Protein AF-0000000070744112 (afdb_homodimer)

Organism: Phytophthora sojae (strain P6497) (NCBI:txid1094619)

pLDDT: mean 84.51, std 15.84, range [22.97, 98.06]

Foldseek 3Di:
DPPPCPVPPPPPPPPPCDPVNVVVLVVLVLLVVLLVVLLVLLVLLLVVLVCQQVQPWDDKDFFDKWFQDQVCLQCDFWFSLPGNCCCPVVVSDQAADQFAWEDADNPDIDRQFNPVAPQFDCFCPPSVNVVVVLVCCLVQVCLPVVQSVFKDFRHKYHRSSGVCRHNQALFWDKIWTWIAGNVDRSQIKTKIKIWGWWWKDFPVVRDIAIKIKIKIWIDRTQNAFWIDIWIWMFPRPPQDQDTNIFTWDFPDADPQGWTWIWTDDSDCVVPPITIMTIFQKEWAAAPDCQAFTWIKGKDWDQDTTGPSCNRTITIIMIIIGGHHNLSVLLSVSVVVSVVLVLLVVLQVLACVVCVVVVHHDGARSCLQQFLVNLLVLLVSLVVSCVSSVVRLLVLVLLQLLCVLQVVTHGDDSCSSVLSNVLSNQVNVLSVVCVVLLARDRCSVSSVLSVVLVVCVSVVLVVDVVLSVLSNVVNVVQRSQQWDDDDPVSCVSGVHTRRHYYYDDDDDPSSSVSSCVSVVVSVVVSVVVSVVVVVVCVVVPDPDDDDPDPDPDPDPCCVVCVVVVVPDDALVCLLLVVLCCRRRVPPDPPVQWDDDPNDIWGRLNRLVSSQWWDFPQFKIFGSVCLVQLVVCLVVQHRPDWGWIWTHDRQGTHNDTDTDGNPNDDPNRSSDIYRDIHD/DPPPCPVPPPDDDPPPCDPVNVVVLVVLVLLVVLLVVLLVLLVLLLVVLVCQQVQPWDDKDFFDKWFQDQVCLQCDFWFSLPGNCCCPVVVSDQAADQFAWEDQDNPDIDRQFNPVAPLADCFCPPSVNVVVVLVCCLVQVCLPVVQSVQKDFRHKYHRSSGVCRNLVAQFWDKIWTWIAGNVDRSQIKTKIKIWGWWWKDFPVVRDIAIKIKIKIWIDRTQNAFWIDIWIWMFPRPPQDQDTNIFTWDFPDADPQGWTWIWTDDSDCVVPPITIMTIFQKEWAAAPDCQAFTWIKGKDWDQDTTGPSCNRTITIIMTIIGGHHNLSVLLSVSVVVSVVLVLLVVLQVLACVVCVVVVHHDGARSCLQPFLVNLLVLLVSLVVSCVSSVVRLLVLVLLQLLCVLQVVTHGDDSCSSVLSNVLSNQVNVLSVVCVVLLARDRCSVSSVLSVVLVVCVSVVLVVPVVLSVLSNVVNSVQRCQQWDDDDPVSCVSGVGTRRHYYYDDDDDPSSSVSSCVSVVVSVVVSVVVSVVVVVVCVVPPDPDDPDPDPDDDDPPPVVCCVVVVVVQDALVCLQLVVLCCRRRSPVPDPAQWDDDPNHIWGHLNVLVSSQWWDFPQFKIFGSVCLVQLVVCLVVQHRPDWGWIWTDDRQGTHNDTDTDGSPNDDPNRSSDIYRDIHD

Solvent-accessible surface area (backbone atoms only — not comparable to full-atom values): 70374 Å² total; per-residue (Å²): 131,80,75,76,77,71,74,64,80,66,83,73,71,77,70,76,77,47,72,68,53,50,55,51,49,51,51,28,51,48,25,42,51,37,49,50,51,52,40,51,35,21,48,48,18,31,54,48,35,53,36,34,62,68,50,60,78,47,73,69,43,76,78,48,67,42,46,32,67,58,56,52,70,33,38,53,68,42,44,36,56,76,10,50,46,34,44,62,72,43,60,62,55,77,65,64,53,96,52,32,39,22,38,68,51,97,83,46,70,33,67,82,56,48,82,85,43,88,46,53,42,61,63,65,68,25,54,69,48,49,50,51,51,52,50,48,48,32,72,48,32,23,88,78,44,54,70,42,66,39,50,39,71,19,35,46,32,36,49,54,63,28,61,56,46,40,52,85,42,50,26,45,44,70,40,41,26,35,27,26,30,69,91,40,69,80,50,32,31,38,38,37,39,42,37,35,32,24,42,33,36,25,76,82,62,57,30,36,23,26,18,35,39,33,39,36,37,65,42,48,40,46,71,42,67,64,33,66,77,42,35,40,37,23,47,43,30,55,80,44,74,75,46,58,54,34,33,41,46,81,76,46,68,41,97,72,28,24,39,31,28,36,46,51,50,94,42,57,85,62,38,60,72,47,59,40,33,36,23,39,32,36,44,38,20,43,97,39,67,71,32,26,18,48,33,30,19,29,38,66,63,83,56,45,49,41,48,64,54,42,70,22,46,48,34,34,32,27,20,46,46,55,35,31,70,52,37,66,52,55,47,56,31,44,56,53,29,52,52,48,52,50,50,51,47,54,50,50,48,32,35,52,48,33,50,74,74,72,43,92,65,72,64,63,62,56,27,81,56,26,33,57,52,29,34,50,51,21,50,50,51,51,49,32,36,59,74,41,68,41,45,68,59,48,53,49,45,51,27,50,30,14,61,74,63,64,76,47,88,53,88,75,75,58,45,44,51,51,35,49,50,49,42,42,49,44,11,49,47,16,47,51,19,59,72,68,41,38,78,66,64,63,42,59,50,48,55,52,46,52,55,43,63,75,40,33,65,64,53,42,65,72,34,62,74,48,37,51,50,36,40,53,48,42,54,50,61,68,53,58,20,47,58,73,69,53,73,66,44,48,71,67,30,68,50,38,51,43,33,60,28,73,63,83,73,83,57,61,70,46,54,56,45,65,42,45,51,57,51,52,49,50,50,51,52,53,49,50,53,51,49,49,53,50,45,45,67,74,56,58,77,80,69,79,80,76,81,77,83,77,86,79,70,70,56,58,63,60,42,39,50,55,51,49,67,66,57,59,34,39,39,39,61,45,44,36,69,55,36,40,49,40,30,58,37,78,64,87,54,83,15,55,40,74,57,96,89,38,68,23,36,20,40,60,35,40,40,51,58,28,33,37,26,36,58,68,39,30,39,31,44,55,81,46,49,60,54,51,50,49,19,41,72,68,65,46,77,88,69,91,44,61,32,24,45,33,61,83,40,37,35,42,71,46,30,36,77,62,50,47,79,70,54,51,75,68,36,73,68,35,41,41,69,61,57,32,34,132,80,78,76,79,73,74,67,80,67,83,74,71,77,70,75,78,46,74,71,52,50,55,51,49,50,51,26,50,49,25,42,50,36,50,49,49,52,40,49,36,21,48,48,19,31,55,49,36,53,38,34,61,68,48,58,79,46,74,70,43,76,77,48,68,40,47,33,68,55,55,54,72,30,38,55,68,43,46,37,58,76,9,50,46,33,42,61,72,43,62,63,54,76,65,65,53,97,51,32,40,22,38,68,51,97,84,44,70,32,68,84,54,47,81,87,38,87,56,58,57,62,61,64,69,23,52,69,48,49,50,50,52,52,50,49,48,34,70,47,32,23,87,79,44,54,70,43,67,40,50,39,71,19,34,47,32,36,50,55,61,24,46,46,50,65,71,55,39,51,29,47,48,68,40,42,28,34,27,25,29,70,91,42,70,81,49,33,30,37,39,37,41,41,36,33,33,24,43,33,36,26,76,79,61,57,30,35,24,28,18,34,41,32,39,36,37,64,41,49,41,46,70,41,66,64,34,65,78,41,37,40,38,24,46,44,30,54,79,45,74,75,43,58,54,32,33,41,46,81,78,47,70,43,97,72,27,24,40,32,29,38,46,52,50,94,43,57,85,62,38,61,72,45,59,40,33,36,22,39,34,35,45,41,20,44,99,40,67,71,31,26,18,47,34,30,19,28,40,66,62,83,56,45,49,41,46,65,53,43,70,23,46,48,37,32,33,26,18,46,47,54,35,31,70,53,37,67,52,56,46,56,30,44,55,53,29,52,52,49,52,50,51,49,49,53,50,49,47,33,36,52,47,35,50,74,73,71,43,92,65,71,66,63,62,58,27,83,55,30,35,62,53,29,36,50,51,21,51,52,49,51,50,32,36,60,75,42,67,41,45,68,58,49,54,50,44,52,29,51,29,15,59,74,64,64,76,48,89,55,90,73,75,58,47,45,51,51,36,50,50,50,42,41,50,45,11,49,48,15,47,52,19,60,74,67,46,36,73,65,64,62,42,60,52,48,55,51,48,52,56,44,62,76,41,33,66,64,52,41,66,73,34,61,73,48,38,49,49,36,40,53,49,42,55,51,60,67,55,59,19,46,57,76,69,53,73,68,44,46,71,66,31,66,53,38,50,44,32,60,29,72,64,83,72,85,57,61,69,47,55,57,46,64,43,45,52,56,50,51,50,49,50,50,51,53,50,50,53,53,49,50,54,50,44,45,68,73,56,60,76,82,69,79,78,74,80,77,83,72,95,83,75,78,54,67,65,61,49,48,55,58,50,49,70,74,58,55,28,38,37,39,65,47,47,35,66,55,39,48,63,48,25,48,51,64,58,72,81,62,31,54,39,76,56,96,88,37,66,25,33,19,41,56,31,39,39,50,59,28,33,37,25,36,58,68,39,30,40,32,44,55,83,47,47,62,54,50,50,48,17,40,73,66,66,45,70,87,68,92,46,60,32,24,45,34,61,86,41,37,35,40,71,45,30,37,78,63,51,48,79,69,56,52,74,68,36,73,67,36,42,41,68,61,57,32,32

Secondary structure (DSSP, 8-state):
------------------HHHHHHHHHHHHHHHHHHHHHHHHHHHHHHHHHHHHTPPPPPEEEEEEE--HHHHHH-SSBGGGSHIIIIISTT--S--SS-EEE-SSS-EESS--TT-TTB-TTTT-HHHHHHHHHHHHHHHTTT-GGGGGEEEEEEEEETT-GGGBTT-TTEEEEEEEEEESS-TT-EEEEEEEEEEEEEEEGGGTEEEEEEEEEEEEESBTT-S----EEEEEETTTS-SS-EEEEEEEEEE-TTS-EEEEEE-S-TTTS---EEEEEEEEEEEES-TTTEEEEEEEEEPPP-S-HHHHHHEEEEEEEEEEEETTGGGGGHHHHHHHHHHHHHHHHHHHHHHHHHTT------TTTT--HHHHHHHHHHHHHHHHHTTTHHHHHHHHHHHHHHHTS------HHHHHHHHHHHHHHHHHHHHHHHT----HHHHHHHHHHHHHTHHHHHHT-HHHHHHHHHHHHHHHHTTBPP--HHHHHH-S---B--EE-----HHHHHHHTHHHHHHHHHHHHHHHHHHHHHHHS-------S---S----HHHHHHHHHTT---HHHHHHHHHHHHHHSS----TTEEEETTEEEE-HHHHHHTTEEEETTTEEEEHHHHHHHHHHHHHTS-SS--EEEEEETTEEEEEEEE--TTTS-HHHHH-EE---B-/------------------HHHHHHHHHHHHHHHHHHHHHHHHHHHHHHHHHHHHTPPPPPEEEEEEE--HHHHHH-SSBGGGSHIIIIISTT--S--SS-EEE-SSS-EESS--TT-TT--TTTT-HHHHHHHHHHHHHHHTTT-GGGGGEEEEEEEEETT-HHHHTT-TTEEEEEEEEEESS-TT-EEEEEEEEEEEEEEEGGGTEEEEEEEEEEEEESBTT-S----EEEEEETTTS-SS-EEEEEEEEEE-TTS-EEEEEE-S-TTTS---EEEEEEEEEEEES-TTTEEEEEEEEEPPP-S-HHHHHHEEEEEEEEEEEETTGGGGGHHHHHHHHHHHHHHHHHHHHHHHHHTT------TTTT--HHHHHHHHHHHHHHHHHTTTHHHHHHHHHHHHHHHTS------HHHHHHHHHHHHHHHHHHHHHHHTB---HHHHHHHHHHHHHTHHHHHHT-HHHHHHHHHHHHHHHHTTBPP--HHHHHH-S---B--EE-----HHHHHHHTHHHHHHHHHHHHHHHHHHHHHHHS-------S-S----S-HHHHHHHHHHH---HHHHHHHHHHHHHHSB---GGGEEEETTEEEE-HHHHHHTTEEEETTTEEEEHHHHHHHHHHHHHTS-SS--EEEEEETTEEEEEEEE--TTTS-HHHHH-EE---B-

Radius of gyration: 41.79 Å; Cα contacts (8 Å, |Δi|>4): 2539; chains: 2; bounding box: 96×144×98 Å

Structure (mmCIF, N/CA/C/O backbone):
data_AF-0000000070744112-model_v1
#
loop_
_entity.id
_entity.type
_entity.pdbx_description
1 polymer 'Transmembrane protein'
#
loop_
_atom_site.group_PDB
_atom_site.id
_atom_site.type_symbol
_atom_site.label_atom_id
_atom_site.label_alt_id
_atom_site.label_comp_id
_atom_site.label_asym_id
_atom_site.label_entity_id
_atom_site.label_seq_id
_atom_site.pdbx_PDB_ins_code
_atom_site.Cartn_x
_atom_site.Cartn_y
_atom_site.Cartn_z
_atom_site.occupancy
_atom_site.B_iso_or_equiv
_atom_site.auth_seq_id
_atom_site.auth_comp_id
_atom_site.auth_asym_id
_atom_site.auth_atom_id
_atom_site.pdbx_PDB_model_num
ATOM 1 N N . MET A 1 1 ? -27.781 58.156 60.125 1 22.97 1 MET A N 1
ATOM 2 C CA . MET A 1 1 ? -27.984 56.719 60.188 1 22.97 1 MET A CA 1
ATOM 3 C C . MET A 1 1 ? -28.812 56.25 59.031 1 22.97 1 MET A C 1
ATOM 5 O O . MET A 1 1 ? -30.016 56 59.156 1 22.97 1 MET A O 1
ATOM 9 N N . GLY A 1 2 ? -28.75 56.906 57.906 1 25.42 2 GLY A N 1
ATOM 10 C CA . GLY A 1 2 ? -29.672 56.625 56.812 1 25.42 2 GLY A CA 1
ATOM 11 C C . GLY A 1 2 ? -29.547 55.219 56.25 1 25.42 2 GLY A C 1
ATOM 12 O O . GLY A 1 2 ? -28.438 54.75 55.969 1 25.42 2 GLY A O 1
ATOM 13 N N . ALA A 1 3 ? -30.391 54.281 56.875 1 29.48 3 ALA A N 1
ATOM 14 C CA . ALA A 1 3 ? -30.578 52.875 56.594 1 29.48 3 ALA A CA 1
ATOM 15 C C . ALA A 1 3 ? -30.688 52.594 55.125 1 29.48 3 ALA A C 1
ATOM 17 O O . ALA A 1 3 ? -31.562 53.125 54.438 1 29.48 3 ALA A O 1
ATOM 18 N N . GLY A 1 4 ? -29.547 52.562 54.469 1 26.02 4 GLY A N 1
ATOM 19 C CA . GLY A 1 4 ? -29.406 52.219 53.031 1 26.02 4 GLY A CA 1
ATOM 20 C C . GLY A 1 4 ? -30.141 50.938 52.656 1 26.02 4 GLY A C 1
ATOM 21 O O . GLY A 1 4 ? -29.938 49.906 53.281 1 26.02 4 GLY A O 1
ATOM 22 N N . ALA A 1 5 ? -31.438 51.094 52.281 1 31.14 5 ALA A N 1
ATOM 23 C CA . ALA A 1 5 ? -32.438 50.125 51.906 1 31.14 5 ALA A CA 1
ATOM 24 C C . ALA A 1 5 ? -31.844 49.125 50.906 1 31.14 5 ALA A C 1
ATOM 26 O O . ALA A 1 5 ? -31.453 49.469 49.781 1 31.14 5 ALA A O 1
ATOM 27 N N . HIS A 1 6 ? -31.031 48.188 51.344 1 28.14 6 HIS A N 1
ATOM 28 C CA . HIS A 1 6 ? -30.609 47.031 50.562 1 28.14 6 HIS A CA 1
ATOM 29 C C . HIS A 1 6 ? -31.812 46.344 49.938 1 28.14 6 HIS A C 1
ATOM 31 O O . HIS A 1 6 ? -32.688 45.812 50.656 1 28.14 6 HIS A O 1
ATOM 37 N N . VAL A 1 7 ? -32.406 46.938 48.969 1 29.23 7 VAL A N 1
ATOM 38 C CA . VAL A 1 7 ? -33.5 46.25 48.281 1 29.23 7 VAL A CA 1
ATOM 39 C C . VAL A 1 7 ? -33.094 44.812 48 1 29.23 7 VAL A C 1
ATOM 41 O O . VAL A 1 7 ? -32.125 44.562 47.312 1 29.23 7 VAL A O 1
ATOM 44 N N . THR A 1 8 ? -33.219 43.906 48.969 1 32.06 8 THR A N 1
ATOM 45 C CA . THR A 1 8 ? -33.062 42.469 48.781 1 32.06 8 THR A CA 1
ATOM 46 C C . THR A 1 8 ? -33.719 42.031 47.469 1 32.06 8 THR A C 1
ATOM 48 O O . THR A 1 8 ? -34.875 42.344 47.219 1 32.06 8 THR A O 1
ATOM 51 N N . PRO A 1 9 ? -32.938 41.812 46.438 1 33.38 9 PRO A N 1
ATOM 52 C CA . PRO A 1 9 ? -33.562 41.312 45.219 1 33.38 9 PRO A CA 1
ATOM 53 C C . PRO A 1 9 ? -34.656 40.281 45.5 1 33.38 9 PRO A C 1
ATOM 55 O O . PRO A 1 9 ? -34.469 39.344 46.281 1 33.38 9 PRO A O 1
ATOM 58 N N . THR A 1 10 ? -35.906 40.75 45.75 1 34.12 10 THR A N 1
ATOM 59 C CA . THR A 1 10 ? -37.062 39.875 45.969 1 34.12 10 THR A CA 1
ATOM 60 C C . THR A 1 10 ? -36.844 38.531 45.219 1 34.12 10 THR A C 1
ATOM 62 O O . THR A 1 10 ? -36.188 38.5 44.188 1 34.12 10 THR A O 1
ATOM 65 N N . LYS A 1 11 ? -37.156 37.438 45.812 1 39.16 11 LYS A N 1
ATOM 66 C CA . LYS A 1 11 ? -37.25 36.062 45.344 1 39.16 11 LYS A CA 1
ATOM 67 C C . LYS A 1 11 ? -37.844 36 43.906 1 39.16 11 LYS A C 1
ATOM 69 O O . LYS A 1 11 ? -38.938 36.5 43.656 1 39.16 11 LYS A O 1
ATOM 74 N N . GLY A 1 12 ? -36.906 36.031 42.969 1 37.19 12 GLY A N 1
ATOM 75 C CA . GLY A 1 12 ? -37.062 36.094 41.531 1 37.19 12 GLY A CA 1
ATOM 76 C C . GLY A 1 12 ? -38.312 35.344 41.031 1 37.19 12 GLY A C 1
ATOM 77 O O . GLY A 1 12 ? -38.594 34.219 41.5 1 37.19 12 GLY A O 1
ATOM 78 N N . ALA A 1 13 ? -39.469 35.969 40.875 1 38.5 13 ALA A N 1
ATOM 79 C CA . ALA A 1 13 ? -40.656 35.531 40.094 1 38.5 13 ALA A CA 1
ATOM 80 C C . ALA A 1 13 ? -40.25 34.531 39.031 1 38.5 13 ALA A C 1
ATOM 82 O O . ALA A 1 13 ? -39.281 34.75 38.281 1 38.5 13 ALA A O 1
ATOM 83 N N . ARG A 1 14 ? -40.438 33.281 39.312 1 43.94 14 ARG A N 1
ATOM 84 C CA . ARG A 1 14 ? -40.375 32.219 38.281 1 43.94 14 ARG A CA 1
ATOM 85 C C . ARG A 1 14 ? -40.844 32.75 36.938 1 43.94 14 ARG A C 1
ATOM 87 O O . ARG A 1 14 ? -42.031 33.062 36.75 1 43.94 14 ARG A O 1
ATOM 94 N N . LYS A 1 15 ? -40.125 33.5 36.375 1 50.66 15 LYS A N 1
ATOM 95 C CA . LYS A 1 15 ? -40.406 33.969 35.031 1 50.66 15 LYS A CA 1
ATOM 96 C C . LYS A 1 15 ? -41.062 32.844 34.219 1 50.66 15 LYS A C 1
ATOM 98 O O . LYS A 1 15 ? -40.594 31.703 34.219 1 50.66 15 LYS A O 1
ATOM 103 N N . ARG A 1 16 ? -42.312 32.906 34 1 51.59 16 ARG A N 1
ATOM 104 C CA . ARG A 1 16 ? -43.188 32.031 33.188 1 51.59 16 ARG A CA 1
ATOM 105 C C . ARG A 1 16 ? -42.5 31.703 31.859 1 51.59 16 ARG A C 1
ATOM 107 O O . ARG A 1 16 ? -42.094 32.594 31.125 1 51.59 16 ARG A O 1
ATOM 114 N N . ILE A 1 17 ? -41.938 30.484 31.812 1 62.09 17 ILE A N 1
ATOM 115 C CA . ILE A 1 17 ? -41.406 29.969 30.562 1 62.09 17 ILE A CA 1
ATOM 116 C C . ILE A 1 17 ? -42.469 30.047 29.469 1 62.09 17 ILE A C 1
ATOM 118 O O . ILE A 1 17 ? -43.562 29.547 29.641 1 62.09 17 ILE A O 1
ATOM 122 N N . THR A 1 18 ? -42.438 30.984 28.641 1 69.81 18 THR A N 1
ATOM 123 C CA . THR A 1 18 ? -43.375 31.156 27.531 1 69.81 18 THR A CA 1
ATOM 124 C C . THR A 1 18 ? -43.281 29.969 26.562 1 69.81 18 THR A C 1
ATOM 126 O O . THR A 1 18 ? -42.281 29.219 26.594 1 69.81 18 THR A O 1
ATOM 129 N N . LYS A 1 19 ? -44.344 29.609 25.891 1 68.81 19 LYS A N 1
ATOM 130 C CA . LYS A 1 19 ? -44.406 28.531 24.906 1 68.81 19 LYS A CA 1
ATOM 131 C C . LYS A 1 19 ? -43.25 28.656 23.906 1 68.81 19 LYS A C 1
ATOM 133 O O . LYS A 1 19 ? -42.656 27.656 23.531 1 68.81 19 LYS A O 1
ATOM 138 N N . SER A 1 20 ? -42.906 29.859 23.547 1 73.5 20 SER A N 1
ATOM 139 C CA . SER A 1 20 ? -41.812 30.078 22.594 1 73.5 20 SER A CA 1
ATOM 140 C C . SER A 1 20 ? -40.469 29.656 23.188 1 73.5 20 SER A C 1
ATOM 142 O O . SER A 1 20 ? -39.625 29.125 22.484 1 73.5 20 SER A O 1
ATOM 144 N N . GLN A 1 21 ? -40.375 29.766 24.484 1 76.44 21 GLN A N 1
ATOM 145 C CA . GLN A 1 21 ? -39.156 29.375 25.156 1 76.44 21 GLN A CA 1
ATOM 146 C C . GLN A 1 21 ? -39 27.859 25.219 1 76.44 21 GLN A C 1
ATOM 148 O O . GLN A 1 21 ? -37.906 27.312 25.109 1 76.44 21 GLN A O 1
ATOM 153 N N . ILE A 1 22 ? -40.156 27.234 25.312 1 81.44 22 ILE A N 1
ATOM 154 C CA . ILE A 1 22 ? -40.125 25.781 25.375 1 81.44 22 ILE A CA 1
ATOM 155 C C . ILE A 1 22 ? -39.75 25.219 24 1 81.44 22 ILE A C 1
ATOM 157 O O . ILE A 1 22 ? -38.938 24.297 23.922 1 81.44 22 ILE A O 1
ATOM 161 N N . ILE A 1 23 ? -40.312 25.75 22.938 1 81.5 23 ILE A N 1
ATOM 162 C CA . ILE A 1 23 ? -40 25.297 21.594 1 81.5 23 ILE A CA 1
ATOM 163 C C . ILE A 1 23 ? -38.5 25.531 21.297 1 81.5 23 ILE A C 1
ATOM 165 O O . ILE A 1 23 ? -37.844 24.688 20.688 1 81.5 23 ILE A O 1
ATOM 169 N N . ASN A 1 24 ? -38.031 26.594 21.812 1 80.81 24 ASN A N 1
ATOM 170 C CA . ASN A 1 24 ? -36.625 26.891 21.609 1 80.81 24 ASN A CA 1
ATOM 171 C C . ASN A 1 24 ? -35.719 25.938 22.406 1 80.81 24 ASN A C 1
ATOM 173 O O . ASN A 1 24 ? -34.656 25.562 21.922 1 80.81 24 ASN A O 1
ATOM 177 N N . LEU A 1 25 ? -36.219 25.594 23.531 1 86.12 25 LEU A N 1
ATOM 178 C CA . LEU A 1 25 ? -35.438 24.656 24.344 1 86.12 25 LEU A CA 1
ATOM 179 C C . LEU A 1 25 ? -35.406 23.281 23.688 1 86.12 25 LEU A C 1
ATOM 181 O O . LEU A 1 25 ? -34.375 22.625 23.688 1 86.12 25 LEU A O 1
ATOM 185 N N . ILE A 1 26 ? -36.531 22.891 23.109 1 88.5 26 ILE A N 1
ATOM 186 C CA . ILE A 1 26 ? -36.594 21.594 22.438 1 88.5 26 ILE A CA 1
ATOM 187 C C . ILE A 1 26 ? -35.656 21.609 21.219 1 88.5 26 ILE A C 1
ATOM 189 O O . ILE A 1 26 ? -34.938 20.625 20.969 1 88.5 26 ILE A O 1
ATOM 193 N N . ARG A 1 27 ? -35.656 22.625 20.547 1 86.38 27 ARG A N 1
ATOM 194 C CA . ARG A 1 27 ? -34.812 22.766 19.359 1 86.38 27 ARG A CA 1
ATOM 195 C C . ARG A 1 27 ? -33.344 22.672 19.75 1 86.38 27 ARG A C 1
ATOM 197 O O . ARG A 1 27 ? -32.562 22.016 19.062 1 86.38 27 ARG A O 1
ATOM 204 N N . ARG A 1 28 ? -33 23.266 20.875 1 89.62 28 ARG A N 1
ATOM 205 C CA . ARG A 1 28 ? -31.609 23.266 21.312 1 89.62 28 ARG A CA 1
ATOM 206 C C . ARG A 1 28 ? -31.203 21.875 21.812 1 89.62 28 ARG A C 1
ATOM 208 O O . ARG A 1 28 ? -30.062 21.453 21.609 1 89.62 28 ARG A O 1
ATOM 215 N N . ILE A 1 29 ? -32.125 21.234 22.375 1 91.19 29 ILE A N 1
ATOM 216 C CA . ILE A 1 29 ? -31.844 19.875 22.828 1 91.19 29 ILE A CA 1
ATOM 217 C C . ILE A 1 29 ? -31.688 18.953 21.625 1 91.19 29 ILE A C 1
ATOM 219 O O . ILE A 1 29 ? -30.797 18.094 21.609 1 91.19 29 ILE A O 1
ATOM 223 N N . MET A 1 30 ? -32.5 19.172 20.641 1 92.88 30 MET A N 1
ATOM 224 C CA . MET A 1 30 ? -32.375 18.406 19.406 1 92.88 30 MET A CA 1
ATOM 225 C C . MET A 1 30 ? -31.047 18.719 18.719 1 92.88 30 MET A C 1
ATOM 227 O O . MET A 1 30 ? -30.453 17.844 18.094 1 92.88 30 MET A O 1
ATOM 231 N N . GLY A 1 31 ? -30.672 19.938 18.844 1 92.12 31 GLY A N 1
ATOM 232 C CA . GLY A 1 31 ? -29.375 20.312 18.312 1 92.12 31 GLY A CA 1
ATOM 233 C C . GLY A 1 31 ? -28.219 19.578 18.984 1 92.12 31 GLY A C 1
ATOM 234 O O . GLY A 1 31 ? -27.281 19.156 18.312 1 92.12 31 GLY A O 1
ATOM 235 N N . VAL A 1 32 ? -28.344 19.406 20.25 1 94.06 32 VAL A N 1
ATOM 236 C CA . VAL A 1 32 ? -27.328 18.641 20.984 1 94.06 32 VAL A CA 1
ATOM 237 C C . VAL A 1 32 ? -27.391 17.172 20.547 1 94.06 32 VAL A C 1
ATOM 239 O O . VAL A 1 32 ? -26.344 16.531 20.391 1 94.06 32 VAL A O 1
ATOM 242 N N . GLY A 1 33 ? -28.594 16.703 20.391 1 95.06 33 GLY A N 1
ATOM 243 C CA . GLY A 1 33 ? -28.734 15.344 19.875 1 95.06 33 GLY A CA 1
ATOM 244 C C . GLY A 1 33 ? -28.094 15.141 18.516 1 95.06 33 GLY A C 1
ATOM 245 O O . GLY A 1 33 ? -27.438 14.125 18.281 1 95.06 33 GLY A O 1
ATOM 246 N N . ALA A 1 34 ? -28.297 16.047 17.656 1 95.75 34 ALA A N 1
ATOM 247 C CA . ALA A 1 34 ? -27.703 15.977 16.328 1 95.75 34 ALA A CA 1
ATOM 248 C C . ALA A 1 34 ? -26.172 16.016 16.422 1 95.75 34 ALA A C 1
ATOM 250 O O . ALA A 1 34 ? -25.484 15.32 15.664 1 95.75 34 ALA A O 1
ATOM 251 N N . ALA A 1 35 ? -25.656 16.844 17.266 1 95.5 35 ALA A N 1
ATOM 252 C CA . ALA A 1 35 ? -24.203 16.922 17.438 1 95.5 35 ALA A CA 1
ATOM 253 C C . ALA A 1 35 ? -23.641 15.609 17.969 1 95.5 35 ALA A C 1
ATOM 255 O O . ALA A 1 35 ? -22.547 15.195 17.594 1 95.5 35 ALA A O 1
ATOM 256 N N . LEU A 1 36 ? -24.391 14.977 18.828 1 96.31 36 LEU A N 1
ATOM 257 C CA . LEU A 1 36 ? -23.969 13.68 19.344 1 96.31 36 LEU A CA 1
ATOM 258 C C . LEU A 1 36 ? -24 12.617 18.25 1 96.31 36 LEU A C 1
ATOM 260 O O . LEU A 1 36 ? -23.156 11.719 18.234 1 96.31 36 LEU A O 1
ATOM 264 N N . MET A 1 37 ? -24.938 12.758 17.406 1 96.38 37 MET A N 1
ATOM 265 C CA . MET A 1 37 ? -24.984 11.844 16.266 1 96.38 37 MET A CA 1
ATOM 266 C C . MET A 1 37 ? -23.766 12.031 15.375 1 96.38 37 MET A C 1
ATOM 268 O O . MET A 1 37 ? -23.156 11.055 14.945 1 96.38 37 MET A O 1
ATOM 272 N N . CYS A 1 38 ? -23.453 13.25 15.109 1 96.12 38 CYS A N 1
ATOM 273 C CA . CYS A 1 38 ? -22.234 13.531 14.336 1 96.12 38 CYS A CA 1
ATOM 274 C C . CYS A 1 38 ? -21.016 12.961 15.031 1 96.12 38 CYS A C 1
ATOM 276 O O . CYS A 1 38 ? -20.156 12.344 14.383 1 96.12 38 CYS A O 1
ATOM 278 N N . LEU A 1 39 ? -21.016 13.156 16.312 1 96.5 39 LEU A N 1
ATOM 279 C CA . LEU A 1 39 ? -19.891 12.672 17.094 1 96.5 39 LEU A CA 1
ATOM 280 C C . LEU A 1 39 ? -19.781 11.156 17 1 96.5 39 LEU A C 1
ATOM 282 O O . LEU A 1 39 ? -18.672 10.617 16.859 1 96.5 39 LEU A O 1
ATOM 286 N N . THR A 1 40 ? -20.828 10.5 17.109 1 97.31 40 THR A N 1
ATOM 287 C CA . THR A 1 40 ? -20.828 9.039 17.031 1 97.31 40 THR A CA 1
ATOM 288 C C . THR A 1 40 ? -20.344 8.57 15.656 1 97.31 40 THR A C 1
ATOM 290 O O . THR A 1 40 ? -19.562 7.625 15.57 1 97.31 40 THR A O 1
ATOM 293 N N . ASN A 1 41 ? -20.781 9.234 14.656 1 97.44 41 ASN A N 1
ATOM 294 C CA . ASN A 1 41 ? -20.344 8.875 13.312 1 97.44 41 ASN A CA 1
ATOM 295 C C . ASN A 1 41 ? -18.844 9.117 13.133 1 97.44 41 ASN A C 1
ATOM 297 O O . ASN A 1 41 ? -18.156 8.289 12.539 1 97.44 41 ASN A O 1
ATOM 301 N N . TYR A 1 42 ? -18.391 10.203 13.672 1 97.44 42 TYR A N 1
ATOM 302 C CA . TYR A 1 42 ? -16.969 10.5 13.578 1 97.44 42 TYR A CA 1
ATOM 303 C C . TYR A 1 42 ? -16.141 9.477 14.352 1 97.44 42 TYR A C 1
ATOM 305 O O . TYR A 1 42 ? -15.094 9.031 13.891 1 97.44 42 TYR A O 1
ATOM 313 N N . LEU A 1 43 ? -16.641 9.141 15.477 1 97.12 43 LEU A N 1
ATOM 314 C CA . LEU A 1 43 ? -15.93 8.195 16.328 1 97.12 43 LEU A CA 1
ATOM 315 C C . LEU A 1 43 ? -15.867 6.816 15.672 1 97.12 43 LEU A C 1
ATOM 317 O O . LEU A 1 43 ? -14.82 6.168 15.672 1 97.12 43 LEU A O 1
ATOM 321 N N . ARG A 1 44 ? -16.938 6.406 15.164 1 97.06 44 ARG A N 1
ATOM 322 C CA . ARG A 1 44 ? -16.984 5.113 14.492 1 97.06 44 ARG A CA 1
ATOM 323 C C . ARG A 1 44 ? -16.062 5.098 13.273 1 97.06 44 ARG A C 1
ATOM 325 O O . ARG A 1 44 ? -15.328 4.125 13.055 1 97.06 44 ARG A O 1
ATOM 332 N N . ALA A 1 45 ? -16.094 6.125 12.508 1 96.94 45 ALA A N 1
ATOM 333 C CA . ALA A 1 45 ? -15.234 6.23 11.336 1 96.94 45 ALA A CA 1
ATOM 334 C C . ALA A 1 45 ? -13.758 6.199 11.742 1 96.94 45 ALA A C 1
ATOM 336 O O . ALA A 1 45 ? -12.938 5.582 11.07 1 96.94 45 ALA A O 1
ATOM 337 N N . THR A 1 46 ? -13.453 6.816 12.852 1 95.44 46 THR A N 1
ATOM 338 C CA . THR A 1 46 ? -12.086 6.852 13.344 1 95.44 46 THR A CA 1
ATOM 339 C C . THR A 1 46 ? -11.625 5.461 13.766 1 95.44 46 THR A C 1
ATOM 341 O O . THR A 1 46 ? -10.531 5.023 13.414 1 95.44 46 THR A O 1
ATOM 344 N N . ILE A 1 47 ? -12.445 4.781 14.469 1 93.88 47 ILE A N 1
ATOM 345 C CA . ILE A 1 47 ? -12.109 3.451 14.961 1 93.88 47 ILE A CA 1
ATOM 346 C C . ILE A 1 47 ? -11.898 2.508 13.773 1 93.88 47 ILE A C 1
ATOM 348 O O . ILE A 1 47 ? -10.898 1.784 13.727 1 93.88 47 ILE A O 1
ATOM 352 N N . VAL A 1 48 ? -12.734 2.564 12.828 1 94.12 48 VAL A N 1
ATOM 353 C CA . VAL A 1 48 ? -12.672 1.671 11.672 1 94.12 48 VAL A CA 1
ATOM 354 C C . VAL A 1 48 ? -11.461 2.027 10.812 1 94.12 48 VAL A C 1
ATOM 356 O O . VAL A 1 48 ? -10.828 1.146 10.227 1 94.12 48 VAL A O 1
ATOM 359 N N . THR A 1 49 ? -11.172 3.301 10.719 1 92.69 49 THR A N 1
ATOM 360 C CA . THR A 1 49 ? -9.984 3.717 9.969 1 92.69 49 THR A CA 1
ATOM 361 C C . THR A 1 49 ? -8.734 3.051 10.531 1 92.69 49 THR A C 1
ATOM 363 O O . THR A 1 49 ? -7.906 2.537 9.773 1 92.69 49 THR A O 1
ATOM 366 N N . PHE A 1 50 ? -8.656 2.982 11.781 1 87.25 50 PHE A N 1
ATOM 367 C CA . PHE A 1 50 ? -7.496 2.35 12.398 1 87.25 50 PHE A CA 1
ATOM 368 C C . PHE A 1 50 ? -7.531 0.84 12.195 1 87.25 50 PHE A C 1
ATOM 370 O O . PHE A 1 50 ? -6.488 0.206 12.039 1 87.25 50 PHE A O 1
ATOM 377 N N . GLN A 1 51 ? -8.672 0.267 12.148 1 87.5 51 GLN A N 1
ATOM 378 C CA . GLN A 1 51 ? -8.812 -1.167 11.914 1 87.5 51 GLN A CA 1
ATOM 379 C C . GLN A 1 51 ? -8.383 -1.54 10.5 1 87.5 51 GLN A C 1
ATOM 381 O O . GLN A 1 51 ? -7.7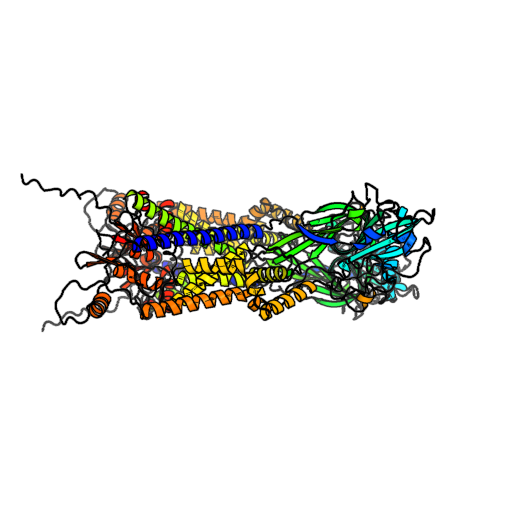07 -2.549 10.297 1 87.5 51 GLN A O 1
ATOM 386 N N . VAL A 1 52 ? -8.75 -0.709 9.609 1 88.06 52 VAL A N 1
ATOM 387 C CA . VAL A 1 52 ? -8.414 -0.964 8.211 1 88.06 52 VAL A CA 1
ATOM 388 C C . VAL A 1 52 ? -6.91 -0.802 8 1 88.06 52 VAL A C 1
ATOM 390 O O . VAL A 1 52 ? -6.289 -1.594 7.289 1 88.06 52 VAL A O 1
ATOM 393 N N . LEU A 1 53 ? -6.328 0.155 8.656 1 82.44 53 LEU A N 1
ATOM 394 C CA . LEU A 1 53 ? -4.898 0.406 8.516 1 82.44 53 LEU A CA 1
ATOM 395 C C . LEU A 1 53 ? -4.086 -0.729 9.125 1 82.44 53 LEU A C 1
ATOM 397 O O . LEU A 1 53 ? -2.99 -1.039 8.648 1 82.44 53 LEU A O 1
ATOM 401 N N . ARG A 1 54 ? -4.66 -1.357 10.117 1 77.31 54 ARG A N 1
ATOM 402 C CA . ARG A 1 54 ? -3.969 -2.467 10.766 1 77.31 54 ARG A CA 1
ATOM 403 C C . ARG A 1 54 ? -4.234 -3.779 10.031 1 77.31 54 ARG A C 1
ATOM 405 O O . ARG A 1 54 ? -3.553 -4.777 10.273 1 77.31 54 ARG A O 1
ATOM 412 N N . GLY A 1 55 ? -5.164 -3.725 9.156 1 77.81 55 GLY A N 1
ATOM 413 C CA . GLY A 1 55 ? -5.535 -4.945 8.453 1 77.81 55 GLY A CA 1
ATOM 414 C C . GLY A 1 55 ? -6.223 -5.957 9.352 1 77.81 55 GLY A C 1
ATOM 415 O O . GLY A 1 55 ? -5.977 -7.16 9.242 1 77.81 55 GLY A O 1
ATOM 416 N N . ASP A 1 56 ? -6.98 -5.488 10.242 1 79.81 56 ASP A N 1
ATOM 417 C CA . ASP A 1 56 ? -7.688 -6.398 11.141 1 79.81 56 ASP A CA 1
ATOM 418 C C . ASP A 1 56 ? -8.617 -7.328 10.359 1 79.81 56 ASP A C 1
ATOM 420 O O . ASP A 1 56 ? -9.375 -6.879 9.5 1 79.81 56 ASP A O 1
ATOM 424 N N . PRO A 1 57 ? -8.469 -8.586 10.656 1 78 57 PRO A N 1
ATOM 425 C CA . PRO A 1 57 ? -9.266 -9.562 9.914 1 78 57 PRO A CA 1
ATOM 426 C C . PRO A 1 57 ? -10.758 -9.477 10.25 1 78 57 PRO A C 1
ATOM 428 O O . PRO A 1 57 ? -11.117 -9.188 11.391 1 78 57 PRO A O 1
ATOM 431 N N . ILE A 1 58 ? -11.516 -9.539 9.266 1 81.69 58 ILE A N 1
ATOM 432 C CA . ILE A 1 58 ? -12.961 -9.664 9.438 1 81.69 58 ILE A CA 1
ATOM 433 C C . ILE A 1 58 ? -13.328 -11.133 9.641 1 81.69 58 ILE A C 1
ATOM 435 O O . ILE A 1 58 ? -12.703 -12.023 9.07 1 81.69 58 ILE A O 1
ATOM 439 N N . ALA A 1 59 ? -14.297 -11.367 10.469 1 83.81 59 ALA A N 1
ATOM 440 C CA . ALA A 1 59 ? -14.703 -12.727 10.797 1 83.81 59 ALA A CA 1
ATOM 441 C C . ALA A 1 59 ? -15.258 -13.445 9.57 1 83.81 59 ALA A C 1
ATOM 443 O O . ALA A 1 59 ? -15.859 -12.82 8.695 1 83.81 59 ALA A O 1
ATOM 444 N N . SER A 1 60 ? -14.969 -14.703 9.602 1 89.12 60 SER A N 1
ATOM 445 C CA . SER A 1 60 ? -15.508 -15.547 8.539 1 89.12 60 SER A CA 1
ATOM 446 C C . SER A 1 60 ? -17.031 -15.539 8.547 1 89.12 60 SER A C 1
ATOM 448 O O . SER A 1 60 ? -17.656 -15.5 9.609 1 89.12 60 SER A O 1
ATOM 450 N N . ARG A 1 61 ? -17.594 -15.477 7.414 1 89.44 61 ARG A N 1
ATOM 451 C CA . ARG A 1 61 ? -19.047 -15.516 7.293 1 89.44 61 ARG A CA 1
ATOM 452 C C . ARG A 1 61 ? -19.469 -16.375 6.109 1 89.44 61 ARG A C 1
ATOM 454 O O . ARG A 1 61 ? -18.641 -16.766 5.285 1 89.44 61 ARG A O 1
ATOM 461 N N . SER A 1 62 ? -20.75 -16.672 6.102 1 91.62 62 SER A N 1
ATOM 462 C CA . SER A 1 62 ? -21.312 -17.453 5 1 91.62 62 SER A CA 1
ATOM 463 C C . SER A 1 62 ? -21.641 -16.562 3.811 1 91.62 62 SER A C 1
ATOM 465 O O . SER A 1 62 ? -22.203 -15.469 3.98 1 91.62 62 SER A O 1
ATOM 467 N N . PHE A 1 63 ? -21.25 -16.969 2.674 1 89.5 63 PHE A N 1
ATOM 468 C CA . PHE A 1 63 ? -21.562 -16.234 1.454 1 89.5 63 PHE A CA 1
ATOM 469 C C . PHE A 1 63 ? -22.609 -16.953 0.635 1 89.5 63 PHE A C 1
ATOM 471 O O . PHE A 1 63 ? -22.781 -16.703 -0.559 1 89.5 63 PHE A O 1
ATOM 478 N N . GLY A 1 64 ? -23.25 -17.844 1.33 1 84.56 64 GLY A N 1
ATOM 479 C CA . GLY A 1 64 ? -24.359 -18.547 0.682 1 84.56 64 GLY A CA 1
ATOM 480 C C . GLY A 1 64 ? -24.172 -20.047 0.646 1 84.56 64 GLY A C 1
ATOM 481 O O . GLY A 1 64 ? -23.062 -20.547 0.848 1 84.56 64 GLY A O 1
ATOM 482 N N . THR A 1 65 ? -25.312 -20.688 0.457 1 89.44 65 THR A N 1
ATOM 483 C CA . THR A 1 65 ? -25.359 -22.141 0.341 1 89.44 65 THR A CA 1
ATOM 484 C C . THR A 1 65 ? -26 -22.562 -0.977 1 89.44 65 THR A C 1
ATOM 486 O O . THR A 1 65 ? -27.109 -22.109 -1.3 1 89.44 65 THR A O 1
ATOM 489 N N . MET A 1 66 ? -25.203 -23.281 -1.7 1 88.94 66 MET A N 1
ATOM 490 C CA . MET A 1 66 ? -25.766 -23.891 -2.904 1 88.94 66 MET A CA 1
ATOM 491 C C . MET A 1 66 ? -26.469 -25.188 -2.576 1 88.94 66 MET A C 1
ATOM 493 O O . MET A 1 66 ? -25.859 -26.109 -2.023 1 88.94 66 MET A O 1
ATOM 497 N N . GLU A 1 67 ? -27.719 -25.234 -2.975 1 91.69 67 GLU A N 1
ATOM 498 C CA . GLU A 1 67 ? -28.516 -26.391 -2.568 1 91.69 67 GLU A CA 1
ATOM 499 C C . GLU A 1 67 ? -29 -27.188 -3.779 1 91.69 67 GLU A C 1
ATOM 501 O O . GLU A 1 67 ? -29.453 -26.609 -4.77 1 91.69 67 GLU A O 1
ATOM 506 N N . SER A 1 68 ? -28.75 -28.453 -3.775 1 92.5 68 SER A N 1
ATOM 507 C CA . SER A 1 68 ? -29.328 -29.438 -4.691 1 92.5 68 SER A CA 1
ATOM 508 C C . SER A 1 68 ? -30.531 -30.141 -4.066 1 92.5 68 SER A C 1
ATOM 510 O O . SER A 1 68 ? -30.375 -31.062 -3.264 1 92.5 68 SER A O 1
ATOM 512 N N . GLU A 1 69 ? -31.672 -29.938 -4.574 1 91.38 69 GLU A N 1
ATOM 513 C CA . GLU A 1 69 ? -32.906 -30.359 -3.885 1 91.38 69 GLU A CA 1
ATOM 514 C C . GLU A 1 69 ? -33.406 -31.688 -4.43 1 91.38 69 GLU A C 1
ATOM 516 O O . GLU A 1 69 ? -33.969 -32.5 -3.682 1 91.38 69 GLU A O 1
ATOM 521 N N . LEU A 1 70 ? -33.219 -31.906 -5.625 1 95.31 70 LEU A N 1
ATOM 522 C CA . LEU A 1 70 ? -33.875 -33.031 -6.285 1 95.31 70 LEU A CA 1
ATOM 523 C C . LEU A 1 70 ? -33.156 -34.344 -5.945 1 95.31 70 LEU A C 1
ATOM 525 O O . LEU A 1 70 ? -33.812 -35.406 -5.855 1 95.31 70 LEU A O 1
ATOM 529 N N . ILE A 1 71 ? -31.891 -34.281 -5.797 1 96.19 71 ILE A N 1
ATOM 530 C CA . ILE A 1 71 ? -31.078 -35.5 -5.637 1 96.19 71 ILE A CA 1
ATOM 531 C C . ILE A 1 71 ? -31.547 -36.25 -4.402 1 96.19 71 ILE A C 1
ATOM 533 O O . ILE A 1 71 ? -31.547 -37.5 -4.395 1 96.19 71 ILE A O 1
ATOM 537 N N . LEU A 1 72 ? -31.969 -35.625 -3.389 1 95.94 72 LEU A N 1
ATOM 538 C CA . LEU A 1 72 ? -32.406 -36.25 -2.152 1 95.94 72 LEU A CA 1
ATOM 539 C C . LEU A 1 72 ? -33.625 -37.125 -2.385 1 95.94 72 LEU A C 1
ATOM 541 O O . LEU A 1 72 ? -33.75 -38.188 -1.815 1 95.94 72 LEU A O 1
ATOM 545 N N . GLY A 1 73 ? -34.531 -36.594 -3.141 1 95.44 73 GLY A N 1
ATOM 546 C CA . GLY A 1 73 ? -35.719 -37.375 -3.461 1 95.44 73 GLY A CA 1
ATOM 547 C C . GLY A 1 73 ? -35.438 -38.625 -4.273 1 95.44 73 GLY A C 1
ATOM 548 O O . GLY A 1 73 ? -36.094 -39.656 -4.102 1 95.44 73 GLY A O 1
ATOM 549 N N . TYR A 1 74 ? -34.5 -38.562 -5.078 1 97.12 74 TYR A N 1
ATOM 550 C CA . TYR A 1 74 ? -34.156 -39.656 -5.969 1 97.12 74 TYR A CA 1
ATOM 551 C C . TYR A 1 74 ? -33.375 -40.719 -5.223 1 97.12 74 TYR A C 1
ATOM 553 O O . TYR A 1 74 ? -33.469 -41.906 -5.543 1 97.12 74 TYR A O 1
ATOM 561 N N . VAL A 1 75 ? -32.5 -40.344 -4.27 1 96 75 VAL A N 1
ATOM 562 C CA . VAL A 1 75 ? -31.656 -41.312 -3.568 1 96 75 VAL A CA 1
ATOM 563 C C . VAL A 1 75 ? -32.406 -41.875 -2.367 1 96 75 VAL A C 1
ATOM 565 O O . VAL A 1 75 ? -32.125 -43 -1.943 1 96 75 VAL A O 1
ATOM 568 N N . GLY A 1 76 ? -33.281 -41.156 -1.766 1 93.06 76 GLY A N 1
ATOM 569 C CA . GLY A 1 76 ? -34.062 -41.625 -0.649 1 93.06 76 GLY A CA 1
ATOM 570 C C . GLY A 1 76 ? -33.281 -41.719 0.645 1 93.06 76 GLY A C 1
ATOM 571 O O . GLY A 1 76 ? -32.344 -40.969 0.862 1 93.06 76 GLY A O 1
ATOM 572 N N . GLY A 1 77 ? -33.719 -42.688 1.597 1 92.38 77 GLY A N 1
ATOM 573 C CA . GLY A 1 77 ? -33.125 -42.75 2.926 1 92.38 77 GLY A CA 1
ATOM 574 C C . GLY A 1 77 ? -32.406 -44.062 3.188 1 92.38 77 GLY A C 1
ATOM 575 O O . GLY A 1 77 ? -31.844 -44.25 4.27 1 92.38 77 GLY A O 1
ATOM 576 N N . GLY A 1 78 ? -32.312 -44.875 2.213 1 93.94 78 GLY A N 1
ATOM 577 C CA . GLY A 1 78 ? -31.734 -46.188 2.418 1 93.94 78 GLY A CA 1
ATOM 578 C C . GLY A 1 78 ? -30.547 -46.438 1.5 1 93.94 78 GLY A C 1
ATOM 579 O O . GLY A 1 78 ? -29.734 -45.562 1.247 1 93.94 78 GLY A O 1
ATOM 580 N N . LEU A 1 79 ? -30.422 -47.75 1.127 1 96.19 79 LEU A N 1
ATOM 581 C CA . LEU A 1 79 ? -29.328 -48.125 0.242 1 96.19 79 LEU A CA 1
ATOM 582 C C . LEU A 1 79 ? -29.5 -47.5 -1.138 1 96.19 79 LEU A C 1
ATOM 584 O O . LEU A 1 79 ? -30.609 -47.469 -1.679 1 96.19 79 LEU A O 1
ATOM 588 N N . ILE A 1 80 ? -28.406 -47.031 -1.684 1 97.12 80 ILE A N 1
ATOM 589 C CA . ILE A 1 80 ? -28.422 -46.375 -2.996 1 97.12 80 ILE A CA 1
ATOM 590 C C . ILE A 1 80 ? -28.938 -47.375 -4.039 1 97.12 80 ILE A C 1
ATOM 592 O O . ILE A 1 80 ? -29.688 -47 -4.949 1 97.12 80 ILE A O 1
ATOM 596 N N . ARG A 1 81 ? -28.609 -48.625 -3.961 1 95.81 81 ARG A N 1
ATOM 597 C CA . ARG A 1 81 ? -29.031 -49.688 -4.895 1 95.81 81 ARG A CA 1
ATOM 598 C C . ARG A 1 81 ? -30.547 -49.781 -4.965 1 95.81 81 ARG A C 1
ATOM 600 O O . ARG A 1 81 ? -31.109 -50.062 -6.02 1 95.81 81 ARG A O 1
ATOM 607 N N . ASP A 1 82 ? -31.203 -49.531 -3.875 1 95.06 82 ASP A N 1
ATOM 608 C CA . ASP A 1 82 ? -32.656 -49.688 -3.779 1 95.06 82 ASP A CA 1
ATOM 609 C C . ASP A 1 82 ? -33.344 -48.344 -3.949 1 95.06 82 ASP A C 1
ATOM 611 O O . ASP A 1 82 ? -34.562 -48.25 -3.754 1 95.06 82 ASP A O 1
ATOM 615 N N . SER A 1 83 ? -32.656 -47.375 -4.34 1 96.12 83 SER A N 1
ATOM 616 C CA . SER A 1 83 ? -33.219 -46.031 -4.453 1 96.12 83 SER A CA 1
ATOM 617 C C . SER A 1 83 ? -34.094 -45.906 -5.703 1 96.12 83 SER A C 1
ATOM 619 O O . SER A 1 83 ? -34 -46.75 -6.609 1 96.12 83 SER A O 1
ATOM 621 N N . LEU A 1 84 ? -34.844 -44.812 -5.781 1 95.69 84 LEU A N 1
ATOM 622 C CA . LEU A 1 84 ? -35.656 -44.5 -6.945 1 95.69 84 LEU A CA 1
ATOM 623 C C . LEU A 1 84 ? -34.812 -44.219 -8.172 1 95.69 84 LEU A C 1
ATOM 625 O O . LEU A 1 84 ? -35.188 -44.531 -9.297 1 95.69 84 LEU A O 1
ATOM 629 N N . LEU A 1 85 ? -33.656 -43.656 -7.953 1 96.62 85 LEU A N 1
ATOM 630 C CA . LEU A 1 85 ? -32.719 -43.344 -9.031 1 96.62 85 LEU A CA 1
ATOM 631 C C . LEU A 1 85 ? -32.281 -44.625 -9.773 1 96.62 85 LEU A C 1
ATOM 633 O O . LEU A 1 85 ? -32.344 -44.656 -11.008 1 96.62 85 LEU A O 1
ATOM 637 N N . VAL A 1 86 ? -32 -45.625 -9.008 1 96.44 86 VAL A N 1
ATOM 638 C CA . VAL A 1 86 ? -31.484 -46.844 -9.609 1 96.44 86 VAL A CA 1
ATOM 639 C C . VAL A 1 86 ? -32.656 -47.719 -10.062 1 96.44 86 VAL A C 1
ATOM 641 O O . VAL A 1 86 ? -32.656 -48.219 -11.188 1 96.44 86 VAL A O 1
ATOM 644 N N . GLN A 1 87 ? -33.688 -47.875 -9.266 1 95.31 87 GLN A N 1
ATOM 645 C CA . GLN A 1 87 ? -34.75 -48.844 -9.516 1 95.31 87 GLN A CA 1
ATOM 646 C C . GLN A 1 87 ? -35.781 -48.312 -10.516 1 95.31 87 GLN A C 1
ATOM 648 O O . GLN A 1 87 ? -36.312 -49.062 -11.336 1 95.31 87 GLN A O 1
ATOM 653 N N . THR A 1 88 ? -36.062 -47.062 -10.438 1 94.56 88 THR A N 1
ATOM 654 C CA . THR A 1 88 ? -37.125 -46.531 -11.289 1 94.56 88 THR A CA 1
ATOM 655 C C . THR A 1 88 ? -36.5 -45.812 -12.5 1 94.56 88 THR A C 1
ATOM 657 O O . THR A 1 88 ? -36.906 -46.094 -13.641 1 94.56 88 THR A O 1
ATOM 660 N N . THR A 1 89 ? -35.594 -44.938 -12.227 1 94.75 89 THR A N 1
ATOM 661 C CA . THR A 1 89 ? -35.031 -44.125 -13.305 1 94.75 89 THR A CA 1
ATOM 662 C C . THR A 1 89 ? -34.125 -44.938 -14.203 1 94.75 89 THR A C 1
ATOM 664 O O . THR A 1 89 ? -34.188 -44.844 -15.43 1 94.75 89 THR A O 1
ATOM 667 N N . LEU A 1 90 ? -33.281 -45.781 -13.586 1 95.12 90 LEU A N 1
ATOM 668 C CA . LEU A 1 90 ? -32.375 -46.625 -14.367 1 95.12 90 LEU A CA 1
ATOM 669 C C . LEU A 1 90 ? -32.969 -48 -14.57 1 95.12 90 LEU A C 1
ATOM 671 O O . LEU A 1 90 ? -32.344 -48.875 -15.188 1 95.12 90 LEU A O 1
ATOM 675 N N . LYS A 1 91 ? -34.156 -48.312 -14.016 1 93.56 91 LYS A N 1
ATOM 676 C CA . LYS A 1 91 ? -34.906 -49.562 -14.164 1 93.56 91 LYS A CA 1
ATOM 677 C C . LYS A 1 91 ? -34.125 -50.75 -13.648 1 93.56 91 LYS A C 1
ATOM 679 O O . LYS A 1 91 ? -34.125 -51.812 -14.273 1 93.56 91 LYS A O 1
ATOM 684 N N . GLY A 1 92 ? -33.281 -50.438 -12.688 1 92.94 92 GLY A N 1
ATOM 685 C CA . GLY A 1 92 ? -32.531 -51.531 -12.047 1 92.94 92 GLY A CA 1
ATOM 686 C C . GLY A 1 92 ? -31.281 -51.906 -12.797 1 92.94 92 GLY A C 1
ATOM 687 O O . GLY A 1 92 ? -30.5 -52.75 -12.328 1 92.94 92 GLY A O 1
ATOM 688 N N . ASP A 1 93 ? -31.047 -51.281 -13.922 1 93.31 93 ASP A N 1
ATOM 689 C CA . ASP A 1 93 ? -29.875 -51.594 -14.742 1 93.31 93 ASP A CA 1
ATOM 690 C C . ASP A 1 93 ? -28.703 -50.688 -14.375 1 93.31 93 ASP A C 1
ATOM 692 O O . ASP A 1 93 ? -28.766 -49.469 -14.523 1 93.31 93 ASP A O 1
ATOM 696 N N . THR A 1 94 ? -27.641 -51.344 -13.922 1 94.44 94 THR A N 1
ATOM 697 C CA . THR A 1 94 ? -26.484 -50.562 -13.477 1 94.44 94 THR A CA 1
ATOM 698 C C . THR A 1 94 ? -25.312 -50.719 -14.445 1 94.44 94 THR A C 1
ATOM 700 O O . THR A 1 94 ? -24.156 -50.594 -14.055 1 94.44 94 THR A O 1
ATOM 703 N N . THR A 1 95 ? -25.594 -51.062 -15.727 1 94.38 95 THR A N 1
ATOM 704 C CA . THR A 1 95 ? -24.562 -51.094 -16.75 1 94.38 95 THR A CA 1
ATOM 705 C C . THR A 1 95 ? -24.156 -49.688 -17.156 1 94.38 95 THR A C 1
ATOM 707 O O . THR A 1 95 ? -24.984 -48.781 -17.219 1 94.38 95 THR A O 1
ATOM 710 N N . PRO A 1 96 ? -22.781 -49.5 -17.359 1 95.12 96 PRO A N 1
ATOM 711 C CA . PRO A 1 96 ? -22.312 -48.156 -17.734 1 95.12 96 PRO A CA 1
ATOM 712 C C . PRO A 1 96 ? -23.047 -47.625 -18.953 1 95.12 96 PRO A C 1
ATOM 714 O O . PRO A 1 96 ? -23.312 -48.344 -19.906 1 95.12 96 PRO A O 1
ATOM 717 N N . ARG A 1 97 ? -23.344 -46.406 -18.922 1 95 97 ARG A N 1
ATOM 718 C CA . ARG A 1 97 ? -24.047 -45.719 -20 1 95 97 ARG A CA 1
ATOM 719 C C . ARG A 1 97 ? -23.172 -44.656 -20.656 1 95 97 ARG A C 1
ATOM 721 O O . ARG A 1 97 ? -22.156 -44.25 -20.094 1 95 97 ARG A O 1
ATOM 728 N N . ASP A 1 98 ? -23.625 -44.188 -21.906 1 93.38 98 ASP A N 1
ATOM 729 C CA . ASP A 1 98 ? -22.828 -43.219 -22.656 1 93.38 98 ASP A CA 1
ATOM 730 C C . ASP A 1 98 ? -23.469 -41.844 -22.625 1 93.38 98 ASP A C 1
ATOM 732 O O . ASP A 1 98 ? -23.172 -40.969 -23.453 1 93.38 98 ASP A O 1
ATOM 736 N N . TYR A 1 99 ? -24.391 -41.656 -21.703 1 95.25 99 TYR A N 1
ATOM 737 C CA . TYR A 1 99 ? -25.031 -40.344 -21.547 1 95.25 99 TYR A CA 1
ATOM 738 C C . TYR A 1 99 ? -25.016 -39.875 -20.094 1 95.25 99 TYR A C 1
ATOM 740 O O . TYR A 1 99 ? -24.656 -40.656 -19.203 1 95.25 99 TYR A O 1
ATOM 748 N N . ALA A 1 100 ? -25.281 -38.594 -19.922 1 96.44 100 ALA A N 1
ATOM 749 C CA . ALA A 1 100 ? -25.5 -38.031 -18.578 1 96.44 100 ALA A CA 1
ATOM 750 C C . ALA A 1 100 ? -26.984 -37.875 -18.281 1 96.44 100 ALA A C 1
ATOM 752 O O . ALA A 1 100 ? -27.797 -37.75 -19.203 1 96.44 100 ALA A O 1
ATOM 753 N N . LEU A 1 101 ? -27.344 -38 -17.047 1 96.88 101 LEU A N 1
ATOM 754 C CA . LEU A 1 101 ? -28.734 -37.875 -16.625 1 96.88 101 LEU A CA 1
ATOM 755 C C . LEU A 1 101 ? -28.984 -36.531 -15.93 1 96.88 101 LEU A C 1
ATOM 757 O O . LEU A 1 101 ? -28.297 -36.188 -14.961 1 96.88 101 LEU A O 1
ATOM 761 N N . PHE A 1 102 ? -29.922 -35.781 -16.453 1 96.06 102 PHE A N 1
ATOM 762 C CA . PHE A 1 102 ? -30.297 -34.5 -15.883 1 96.06 102 PHE A CA 1
ATOM 763 C C . PHE A 1 102 ? -31.641 -34.594 -15.18 1 96.06 102 PHE A C 1
ATOM 765 O O . PHE A 1 102 ? -32.656 -34.906 -15.812 1 96.06 102 PHE A O 1
ATOM 772 N N . LEU A 1 103 ? -31.578 -34.312 -13.852 1 96.25 103 LEU A N 1
ATOM 773 C CA . LEU A 1 103 ? -32.812 -34.312 -13.078 1 96.25 103 LEU A CA 1
ATOM 774 C C . LEU A 1 103 ? -33.562 -33 -13.219 1 96.25 103 LEU A C 1
ATOM 776 O O . LEU A 1 103 ? -33.25 -32.031 -12.547 1 96.25 103 LEU A O 1
ATOM 780 N N . GLU A 1 104 ? -34.594 -33 -13.922 1 94.31 104 GLU A N 1
ATOM 781 C CA . GLU A 1 104 ? -35.344 -31.766 -14.195 1 94.31 104 GLU A CA 1
ATOM 782 C C . GLU A 1 104 ? -36.344 -31.469 -13.078 1 94.31 104 GLU A C 1
ATOM 784 O O . GLU A 1 104 ? -36.5 -30.312 -12.672 1 94.31 104 GLU A O 1
ATOM 789 N N . ASN A 1 105 ? -37.062 -32.438 -12.719 1 92.88 105 ASN A N 1
ATOM 790 C CA . ASN A 1 105 ? -38 -32.312 -11.602 1 92.88 105 ASN A CA 1
ATOM 791 C C . ASN A 1 105 ? -38.094 -33.656 -10.844 1 92.88 105 ASN A C 1
ATOM 793 O O . ASN A 1 105 ? -37.25 -34.531 -10.984 1 92.88 105 ASN A O 1
ATOM 797 N N . GLU A 1 106 ? -39.188 -33.812 -10.055 1 90.81 106 GLU A N 1
ATOM 798 C CA . GLU A 1 106 ? -39.312 -34.969 -9.18 1 90.81 106 GLU A CA 1
ATOM 799 C C . GLU A 1 106 ? -39.562 -36.25 -9.992 1 90.81 106 GLU A C 1
ATOM 801 O O . GLU A 1 106 ? -39.312 -37.344 -9.523 1 90.81 106 GLU A O 1
ATOM 806 N N . THR A 1 107 ? -40.031 -36.062 -11.242 1 87.62 107 THR A N 1
ATOM 807 C CA . THR A 1 107 ? -40.406 -37.25 -11.977 1 87.62 107 THR A CA 1
ATOM 808 C C . THR A 1 107 ? -39.844 -37.25 -13.391 1 87.62 107 THR A C 1
ATOM 810 O O . THR A 1 107 ? -39.875 -38.25 -14.094 1 87.62 107 THR A O 1
ATOM 813 N N . ALA A 1 108 ? -39.312 -36.125 -13.734 1 91.44 108 ALA A N 1
ATOM 814 C CA . ALA A 1 108 ? -38.844 -36.031 -15.117 1 91.44 108 ALA A CA 1
ATOM 815 C C . ALA A 1 108 ? -37.312 -35.906 -15.18 1 91.44 108 ALA A C 1
ATOM 817 O O . ALA A 1 108 ? -36.719 -35.188 -14.359 1 91.44 108 ALA A O 1
ATOM 818 N N . THR A 1 109 ? -36.719 -36.688 -16.062 1 94.44 109 THR A N 1
ATOM 819 C CA . THR A 1 109 ? -35.281 -36.625 -16.297 1 94.44 109 THR A CA 1
ATOM 820 C C . THR A 1 109 ? -35 -36.375 -17.781 1 94.44 109 THR A C 1
ATOM 822 O O . THR A 1 109 ? -35.875 -36.594 -18.625 1 94.44 109 THR A O 1
ATOM 825 N N . SER A 1 110 ? -33.875 -35.781 -18.047 1 94.44 110 SER A N 1
ATOM 826 C CA . SER A 1 110 ? -33.406 -35.562 -19.406 1 94.44 110 SER A CA 1
ATOM 827 C C . SER A 1 110 ? -32 -36.125 -19.609 1 94.44 110 SER A C 1
ATOM 829 O O . SER A 1 110 ? -31.281 -36.344 -18.625 1 94.44 110 SER A O 1
ATOM 831 N N . THR A 1 111 ? -31.609 -36.5 -20.875 1 93.44 111 THR A N 1
ATOM 832 C CA . THR A 1 111 ? -30.266 -36.969 -21.188 1 93.44 111 THR A CA 1
ATOM 833 C C . THR A 1 111 ? -29.484 -35.938 -21.984 1 93.44 111 THR A C 1
ATOM 835 O O . THR A 1 111 ? -28.344 -36.156 -22.391 1 93.44 111 THR A O 1
ATOM 838 N N . GLU A 1 112 ? -30.062 -34.75 -22.141 1 88.81 112 GLU A N 1
ATOM 839 C CA . GLU A 1 112 ? -29.406 -33.75 -22.984 1 88.81 112 GLU A CA 1
ATOM 840 C C . GLU A 1 112 ? -28.969 -32.531 -22.172 1 88.81 112 GLU A C 1
ATOM 842 O O . GLU A 1 112 ? -27.812 -32.094 -22.266 1 88.81 112 GLU A O 1
ATOM 847 N N . LYS A 1 113 ? -29.875 -31.906 -21.469 1 89.69 113 LYS A N 1
ATOM 848 C CA . LYS A 1 113 ? -29.562 -30.688 -20.734 1 89.69 113 LYS A CA 1
ATOM 849 C C . LYS A 1 113 ? -30.625 -30.406 -19.656 1 89.69 113 LYS A C 1
ATOM 851 O O . LYS A 1 113 ? -31.609 -31.141 -19.562 1 89.69 113 LYS A O 1
ATOM 856 N N . CYS A 1 114 ? -30.234 -29.438 -18.844 1 90.94 114 CYS A N 1
ATOM 857 C CA . CYS A 1 114 ? -31.234 -28.891 -17.938 1 90.94 114 CYS A CA 1
ATOM 858 C C . CYS A 1 114 ? -32.094 -27.844 -18.641 1 90.94 114 CYS A C 1
ATOM 860 O O . CYS A 1 114 ? -31.719 -26.688 -18.719 1 90.94 114 CYS A O 1
ATOM 862 N N . GLY A 1 115 ? -33.281 -28.172 -19.078 1 83.44 115 GLY A N 1
ATOM 863 C CA . GLY A 1 115 ? -34.125 -27.312 -19.875 1 83.44 115 GLY A CA 1
ATOM 864 C C . GLY A 1 115 ? -34.688 -26.125 -19.109 1 83.44 115 GLY A C 1
ATOM 865 O O . GLY A 1 115 ? -34.969 -25.078 -19.703 1 83.44 115 GLY A O 1
ATOM 866 N N . SER A 1 116 ? -34.812 -26.234 -17.859 1 80.75 116 SER A N 1
ATOM 867 C CA . SER A 1 116 ? -35.438 -25.188 -17.047 1 80.75 116 SER A CA 1
ATOM 868 C C . SER A 1 116 ? -34.438 -24.109 -16.688 1 80.75 116 SER A C 1
ATOM 870 O O . SER A 1 116 ? -34.812 -23.031 -16.219 1 80.75 116 SER A O 1
ATOM 872 N N . VAL A 1 117 ? -33.219 -24.422 -16.938 1 83.06 117 VAL A N 1
ATOM 873 C CA . VAL A 1 117 ? -32.188 -23.438 -16.594 1 83.06 117 VAL A CA 1
ATOM 874 C C . VAL A 1 117 ? -31.875 -22.578 -17.812 1 83.06 117 VAL A C 1
ATOM 876 O O . VAL A 1 117 ? -31.375 -23.062 -18.828 1 83.06 117 VAL A O 1
ATOM 879 N N . GLU A 1 118 ? -32.25 -21.328 -17.844 1 76 118 GLU A N 1
ATOM 880 C CA . GLU A 1 118 ? -32.062 -20.406 -18.969 1 76 118 GLU A CA 1
ATOM 881 C C . GLU A 1 118 ? -30.609 -20.328 -19.406 1 76 118 GLU A C 1
ATOM 883 O O . GLU A 1 118 ? -30.328 -20.438 -20.609 1 76 118 GLU A O 1
ATOM 888 N N . ALA A 1 119 ? -29.672 -20.172 -18.547 1 77.44 119 ALA A N 1
ATOM 889 C CA . ALA A 1 119 ? -28.266 -20.047 -18.922 1 77.44 119 ALA A CA 1
ATOM 890 C C . ALA A 1 119 ? -27.484 -21.297 -18.547 1 77.44 119 ALA A C 1
ATOM 892 O O . ALA A 1 119 ? -26.422 -21.203 -17.922 1 77.44 119 ALA A O 1
ATOM 893 N N . PHE A 1 120 ? -27.969 -22.438 -19.094 1 84.44 120 PHE A N 1
ATOM 894 C CA . PHE A 1 120 ? -27.328 -23.703 -18.797 1 84.44 120 PHE A CA 1
ATOM 895 C C . PHE A 1 120 ? -25.969 -23.797 -19.469 1 84.44 120 PHE A C 1
ATOM 897 O O . PHE A 1 120 ? -25.859 -23.562 -20.688 1 84.44 120 PHE A O 1
ATOM 904 N N . ASN A 1 121 ? -24.891 -24.047 -18.734 1 87.81 121 ASN A N 1
ATOM 905 C CA . ASN A 1 121 ? -23.547 -24.203 -19.281 1 87.81 121 ASN A CA 1
ATOM 906 C C . ASN A 1 121 ? -23.344 -25.609 -19.844 1 87.81 121 ASN A C 1
ATOM 908 O O . ASN A 1 121 ? -22.859 -26.5 -19.156 1 87.81 121 ASN A O 1
ATOM 912 N N . ALA A 1 122 ? -23.484 -25.734 -21.078 1 87.25 122 ALA A N 1
ATOM 913 C CA . ALA A 1 122 ? -23.438 -27.047 -21.719 1 87.25 122 ALA A CA 1
ATOM 914 C C . ALA A 1 122 ? -22.016 -27.547 -21.859 1 87.25 122 ALA A C 1
ATOM 916 O O . ALA A 1 122 ? -21.781 -28.75 -21.984 1 87.25 122 ALA A O 1
ATOM 917 N N . ASP A 1 123 ? -21.094 -26.672 -21.797 1 86.69 123 ASP A N 1
ATOM 918 C CA . ASP A 1 123 ? -19.703 -27.062 -21.984 1 86.69 123 ASP A CA 1
ATOM 919 C C . ASP A 1 123 ? -19.156 -27.75 -20.734 1 86.69 123 ASP A C 1
ATOM 921 O O . ASP A 1 123 ? -18.516 -28.812 -20.828 1 86.69 123 ASP A O 1
ATOM 925 N N . ILE A 1 124 ? -19.453 -27.234 -19.609 1 91.38 124 ILE A N 1
ATOM 926 C CA . ILE A 1 124 ? -18.922 -27.75 -18.344 1 91.38 124 ILE A CA 1
ATOM 927 C C . ILE A 1 124 ? -19.656 -29.016 -17.953 1 91.38 124 ILE A C 1
ATOM 929 O O . ILE A 1 124 ? -19.094 -29.906 -17.312 1 91.38 124 ILE A O 1
ATOM 933 N N . TYR A 1 125 ? -20.906 -29.094 -18.391 1 93.12 125 TYR A N 1
ATOM 934 C CA . TYR A 1 125 ? -21.703 -30.266 -18.016 1 93.12 125 TYR A CA 1
ATOM 935 C C . TYR A 1 125 ? -21.906 -31.188 -19.203 1 93.12 125 TYR A C 1
ATOM 937 O O . TYR A 1 125 ? -22.875 -31.953 -19.234 1 93.12 125 TYR A O 1
ATOM 945 N N . SER A 1 126 ? -20.969 -31.062 -20.094 1 91.88 126 SER A N 1
ATOM 946 C CA . SER A 1 126 ? -21.016 -32.031 -21.188 1 91.88 126 SER A CA 1
ATOM 947 C C . SER A 1 126 ? -20.625 -33.438 -20.719 1 91.88 126 SER A C 1
ATOM 949 O O . SER A 1 126 ? -19.75 -33.562 -19.859 1 91.88 126 SER A O 1
ATOM 951 N N . ASN A 1 127 ? -21.25 -34.438 -21.281 1 94.81 127 ASN A N 1
ATOM 952 C CA . ASN A 1 127 ? -20.953 -35.812 -20.906 1 94.81 127 ASN A CA 1
ATOM 953 C C . ASN A 1 127 ? -19.484 -36.156 -21.094 1 94.81 127 ASN A C 1
ATOM 955 O O . ASN A 1 127 ? -18.875 -36.812 -20.25 1 94.81 127 ASN A O 1
ATOM 959 N N . SER A 1 128 ? -18.922 -35.688 -22.172 1 93.19 128 SER A N 1
ATOM 960 C CA . SER A 1 128 ? -17.516 -35.938 -22.453 1 93.19 128 SER A CA 1
ATOM 961 C C . SER A 1 128 ? -16.609 -35.344 -21.391 1 93.19 128 SER A C 1
ATOM 963 O O . SER A 1 128 ? -15.664 -36 -20.938 1 93.19 128 SER A O 1
ATOM 965 N N . PHE A 1 129 ? -16.922 -34.25 -20.953 1 93.62 129 PHE A N 1
ATOM 966 C CA . PHE A 1 129 ? -16.109 -33.562 -19.953 1 93.62 129 PHE A CA 1
ATOM 967 C C . PHE A 1 129 ? -16.266 -34.219 -18.594 1 93.62 129 PHE A C 1
ATOM 969 O O . PHE A 1 129 ? -15.289 -34.438 -17.859 1 93.62 129 PHE A O 1
ATOM 976 N N . LEU A 1 130 ? -17.5 -34.5 -18.25 1 95.62 130 LEU A N 1
ATOM 977 C CA . LEU A 1 130 ? -17.766 -35.125 -16.969 1 95.62 130 LEU A CA 1
ATOM 978 C C . LEU A 1 130 ? -17.062 -36.469 -16.844 1 95.62 130 LEU A C 1
ATOM 980 O O . LEU A 1 130 ? -16.469 -36.781 -15.805 1 95.62 130 LEU A O 1
ATOM 984 N N . ARG A 1 131 ? -17.078 -37.219 -17.844 1 95.69 131 ARG A N 1
ATOM 985 C CA . ARG A 1 131 ? -16.422 -38.5 -17.844 1 95.69 131 ARG A CA 1
ATOM 986 C C . ARG A 1 131 ? -14.906 -38.375 -17.812 1 95.69 131 ARG A C 1
ATOM 988 O O . ARG A 1 131 ? -14.219 -39.125 -17.141 1 95.69 131 ARG A O 1
ATOM 995 N N . ALA A 1 132 ? -14.43 -37.406 -18.578 1 91.56 132 ALA A N 1
ATOM 996 C CA . ALA A 1 132 ? -12.992 -37.125 -18.562 1 91.56 132 ALA A CA 1
ATOM 997 C C . ALA A 1 132 ? -12.516 -36.75 -17.172 1 91.56 132 ALA A C 1
ATOM 999 O O . ALA A 1 132 ? -11.438 -37.156 -16.734 1 91.56 132 ALA A O 1
ATOM 1000 N N . ASN A 1 133 ? -13.297 -35.969 -16.578 1 91.88 133 ASN A N 1
ATOM 1001 C CA . ASN A 1 133 ? -12.961 -35.562 -15.219 1 91.88 133 ASN A CA 1
ATOM 1002 C C . ASN A 1 133 ? -12.953 -36.75 -14.25 1 91.88 133 ASN A C 1
ATOM 1004 O O . ASN A 1 133 ? -12.062 -36.875 -13.414 1 91.88 133 ASN A O 1
ATOM 1008 N N . PHE A 1 134 ? -13.992 -37.594 -14.344 1 94.75 134 PHE A N 1
ATOM 1009 C CA . PHE A 1 134 ? -14.07 -38.781 -13.516 1 94.75 134 PHE A CA 1
ATOM 1010 C C . PHE A 1 134 ? -12.859 -39.688 -13.742 1 94.75 134 PHE A C 1
ATOM 1012 O O . PHE A 1 134 ? -12.227 -40.125 -12.781 1 94.75 134 PHE A O 1
ATOM 1019 N N . ASP A 1 135 ? -12.508 -39.875 -14.969 1 93.44 135 ASP A N 1
ATOM 1020 C CA . ASP A 1 135 ? -11.375 -40.719 -15.312 1 93.44 135 ASP A CA 1
ATOM 1021 C C . ASP A 1 135 ? -10.062 -40.156 -14.781 1 93.44 135 ASP A C 1
ATOM 1023 O O . ASP A 1 135 ? -9.188 -40.906 -14.344 1 93.44 135 ASP A O 1
ATOM 1027 N N . SER A 1 136 ? -9.922 -38.875 -14.867 1 91.31 136 SER A N 1
ATOM 1028 C CA . SER A 1 136 ? -8.711 -38.219 -14.367 1 91.31 136 SER A CA 1
ATOM 1029 C C . SER A 1 136 ? -8.562 -38.406 -12.867 1 91.31 136 SER A C 1
ATOM 1031 O O . SER A 1 136 ? -7.461 -38.656 -12.375 1 91.31 136 SER A O 1
ATOM 1033 N N . ILE A 1 137 ? -9.641 -38.312 -12.188 1 92.62 137 ILE A N 1
ATOM 1034 C CA . ILE A 1 137 ? -9.609 -38.469 -10.734 1 92.62 137 ILE A CA 1
ATOM 1035 C C . ILE A 1 137 ? -9.273 -39.906 -10.367 1 92.62 137 ILE A C 1
ATOM 1037 O O . ILE A 1 137 ? -8.516 -40.156 -9.422 1 92.62 137 ILE A O 1
ATOM 1041 N N . VAL A 1 138 ? -9.844 -40.812 -11.086 1 94.19 138 VAL A N 1
ATOM 1042 C CA . VAL A 1 138 ? -9.586 -42.219 -10.82 1 94.19 138 VAL A CA 1
ATOM 1043 C C . VAL A 1 138 ? -8.125 -42.562 -11.133 1 94.19 138 VAL A C 1
ATOM 1045 O O . VAL A 1 138 ? -7.43 -43.156 -10.32 1 94.19 138 VAL A O 1
ATOM 1048 N N . ALA A 1 139 ? -7.656 -42.094 -12.242 1 92.5 139 ALA A N 1
ATOM 1049 C CA . ALA A 1 139 ? -6.305 -42.406 -12.688 1 92.5 139 ALA A CA 1
ATOM 1050 C C . ALA A 1 139 ? -5.262 -41.781 -11.766 1 92.5 139 ALA A C 1
ATOM 1052 O O . ALA A 1 139 ? -4.219 -42.375 -11.5 1 92.5 139 ALA A O 1
ATOM 1053 N N . ARG A 1 140 ? -5.598 -40.688 -11.289 1 90.75 140 ARG A N 1
ATOM 1054 C CA . ARG A 1 140 ? -4.566 -39.906 -10.586 1 90.75 140 ARG A CA 1
ATOM 1055 C C . ARG A 1 140 ? -4.789 -39.938 -9.078 1 90.75 140 ARG A C 1
ATOM 1057 O O . ARG A 1 140 ? -3.895 -39.594 -8.305 1 90.75 140 ARG A O 1
ATOM 1064 N N . GLY A 1 141 ? -5.871 -40.375 -8.648 1 92.62 141 GLY A N 1
ATOM 1065 C CA . GLY A 1 141 ? -6.16 -40.438 -7.223 1 92.62 141 GLY A CA 1
ATOM 1066 C C . GLY A 1 141 ? -6.133 -41.844 -6.656 1 92.62 141 GLY A C 1
ATOM 1067 O O . GLY A 1 141 ? -6.023 -42.031 -5.441 1 92.62 141 GLY A O 1
ATOM 1068 N N . SER A 1 142 ? -6.055 -42.844 -7.426 1 94.81 142 SER A N 1
ATOM 1069 C CA . SER A 1 142 ? -6.246 -44.219 -6.996 1 94.81 142 SER A CA 1
ATOM 1070 C C . SER A 1 142 ? -5.031 -44.75 -6.23 1 94.81 142 SER A C 1
ATOM 1072 O O . SER A 1 142 ? -5.121 -45.75 -5.508 1 94.81 142 SER A O 1
ATOM 1074 N N . TYR A 1 143 ? -3.873 -44.062 -6.371 1 94.19 143 TYR A N 1
ATOM 1075 C CA . TYR A 1 143 ? -2.695 -44.531 -5.652 1 94.19 143 TYR A CA 1
ATOM 1076 C C . TYR A 1 143 ? -2.893 -44.406 -4.145 1 94.19 143 TYR A C 1
ATOM 1078 O O . TYR A 1 143 ? -2.307 -45.156 -3.373 1 94.19 143 TYR A O 1
ATOM 1086 N N . ASN A 1 144 ? -3.682 -43.531 -3.717 1 94.88 144 ASN A N 1
ATOM 1087 C CA . ASN A 1 144 ? -3.979 -43.312 -2.305 1 94.88 144 ASN A CA 1
ATOM 1088 C C . ASN A 1 144 ? -5.418 -43.688 -1.973 1 94.88 144 ASN A C 1
ATOM 1090 O O . ASN A 1 144 ? -5.68 -44.312 -0.939 1 94.88 144 ASN A O 1
ATOM 1094 N N . LEU A 1 145 ? -6.324 -43.281 -2.873 1 95.44 145 LEU A N 1
ATOM 1095 C CA . LEU A 1 145 ? -7.727 -43.656 -2.732 1 95.44 145 LEU A CA 1
ATOM 1096 C C . LEU A 1 145 ? -8.023 -44.969 -3.469 1 95.44 145 LEU A C 1
ATOM 1098 O O . LEU A 1 145 ? -8.664 -44.938 -4.527 1 95.44 145 LEU A O 1
ATOM 1102 N N . THR A 1 146 ? -7.824 -45.969 -2.902 1 92.81 146 THR A N 1
ATOM 1103 C CA . THR A 1 146 ? -7.809 -47.281 -3.537 1 92.81 146 THR A CA 1
ATOM 1104 C C . THR A 1 146 ? -9.203 -47.688 -4.004 1 92.81 146 THR A C 1
ATOM 1106 O O . THR A 1 146 ? -9.359 -48.438 -4.969 1 92.81 146 THR A O 1
ATOM 1109 N N . GLN A 1 147 ? -10.188 -47.188 -3.311 1 92.12 147 GLN A N 1
ATOM 1110 C CA . GLN A 1 147 ? -11.555 -47.531 -3.688 1 92.12 147 GLN A CA 1
ATOM 1111 C C . GLN A 1 147 ? -11.883 -47.031 -5.09 1 92.12 147 GLN A C 1
ATOM 1113 O O . GLN A 1 147 ? -12.734 -47.594 -5.773 1 92.12 147 GLN A O 1
ATOM 1118 N N . LEU A 1 148 ? -11.242 -46.062 -5.531 1 95.38 148 LEU A N 1
ATOM 1119 C CA . LEU A 1 148 ? -11.531 -45.469 -6.828 1 95.38 148 LEU A CA 1
ATOM 1120 C C . LEU A 1 148 ? -11.156 -46.406 -7.961 1 95.38 148 LEU A C 1
ATOM 1122 O O . LEU A 1 148 ? -11.789 -46.406 -9.023 1 95.38 148 LEU A O 1
ATOM 1126 N N . ALA A 1 149 ? -10.125 -47.188 -7.73 1 94.06 149 ALA A N 1
ATOM 1127 C CA . ALA A 1 149 ? -9.672 -48.125 -8.766 1 94.06 149 ALA A CA 1
ATOM 1128 C C . ALA A 1 149 ? -10.727 -49.188 -9.047 1 94.06 149 ALA A C 1
ATOM 1130 O O . ALA A 1 149 ? -10.781 -49.75 -10.148 1 94.06 149 ALA A O 1
ATOM 1131 N N . ASP A 1 150 ? -11.562 -49.406 -8.094 1 95.5 150 ASP A N 1
ATOM 1132 C CA . ASP A 1 150 ? -12.555 -50.469 -8.203 1 95.5 150 ASP A CA 1
ATOM 1133 C C . ASP A 1 150 ? -13.883 -49.938 -8.727 1 95.5 150 ASP A C 1
ATOM 1135 O O . ASP A 1 150 ? -14.812 -50.688 -8.984 1 95.5 150 ASP A O 1
ATOM 1139 N N . PHE A 1 151 ? -13.938 -48.688 -8.891 1 95.88 151 PHE A N 1
ATOM 1140 C CA . PHE A 1 151 ? -15.211 -48.094 -9.289 1 95.88 151 PHE A CA 1
ATOM 1141 C C . PHE A 1 151 ? -15.312 -48 -10.812 1 95.88 151 PHE A C 1
ATOM 1143 O O . PHE A 1 151 ? -14.32 -47.719 -11.492 1 95.88 151 PHE A O 1
ATOM 1150 N N . GLU A 1 152 ? -16.469 -48.312 -11.289 1 96.31 152 GLU A N 1
ATOM 1151 C CA . GLU A 1 152 ? -16.859 -48.062 -12.672 1 96.31 152 GLU A CA 1
ATOM 1152 C C . GLU A 1 152 ? -18.047 -47.125 -12.75 1 96.31 152 GLU A C 1
ATOM 1154 O O . GLU A 1 152 ? -19.031 -47.281 -12.023 1 96.31 152 GLU A O 1
ATOM 1159 N N . LEU A 1 153 ? -17.891 -46.125 -13.625 1 97.62 153 LEU A N 1
ATOM 1160 C CA . LEU A 1 153 ? -18.922 -45.125 -13.75 1 97.62 153 LEU A CA 1
ATOM 1161 C C . LEU A 1 153 ? -20.125 -45.656 -14.508 1 97.62 153 LEU A C 1
ATOM 1163 O O . LEU A 1 153 ? -20 -46.094 -15.656 1 97.62 153 LEU A O 1
ATOM 1167 N N . VAL A 1 154 ? -21.281 -45.625 -13.891 1 97.38 154 VAL A N 1
ATOM 1168 C CA . VAL A 1 154 ? -22.516 -46.062 -14.516 1 97.38 154 VAL A CA 1
ATOM 1169 C C . VAL A 1 154 ? -23.141 -44.875 -15.297 1 97.38 154 VAL A C 1
ATOM 1171 O O . VAL A 1 154 ? -23.375 -45 -16.5 1 97.38 154 VAL A O 1
ATOM 1174 N N . VAL A 1 155 ? -23.359 -43.812 -14.617 1 97.5 155 VAL A N 1
ATOM 1175 C CA . VAL A 1 155 ? -23.953 -42.625 -15.242 1 97.5 155 VAL A CA 1
ATOM 1176 C C . VAL A 1 155 ? -23.719 -41.406 -14.359 1 97.5 155 VAL A C 1
ATOM 1178 O O . VAL A 1 155 ? -23.859 -41.469 -13.141 1 97.5 155 VAL A O 1
ATOM 1181 N N . PRO A 1 156 ? -23.172 -40.312 -14.984 1 97.94 156 PRO A N 1
ATOM 1182 C CA . PRO A 1 156 ? -23.172 -39.062 -14.227 1 97.94 156 PRO A CA 1
ATOM 1183 C C . PRO A 1 156 ? -24.562 -38.469 -14.102 1 97.94 156 PRO A C 1
ATOM 1185 O O . PRO A 1 156 ? -25.312 -38.438 -15.078 1 97.94 156 PRO A O 1
ATOM 1188 N N . VAL A 1 157 ? -24.906 -37.969 -12.953 1 97.38 157 VAL A N 1
ATOM 1189 C CA . VAL A 1 157 ? -26.203 -37.375 -12.672 1 97.38 157 VAL A CA 1
ATOM 1190 C C . VAL A 1 157 ? -26.047 -35.906 -12.258 1 97.38 157 VAL A C 1
ATOM 1192 O O . VAL A 1 157 ? -25.234 -35.594 -11.391 1 97.38 157 VAL A O 1
ATOM 1195 N N . ILE A 1 158 ? -26.812 -35.031 -12.961 1 96 158 ILE A N 1
ATOM 1196 C CA . ILE A 1 158 ? -26.781 -33.594 -12.672 1 96 158 ILE A CA 1
ATOM 1197 C C . ILE A 1 158 ? -28.141 -33.156 -12.125 1 96 158 ILE A C 1
ATOM 1199 O O . ILE A 1 158 ? -29.188 -33.469 -12.711 1 96 158 ILE A O 1
ATOM 1203 N N . ASP A 1 159 ? -28.109 -32.531 -10.961 1 94.88 159 ASP A N 1
ATOM 1204 C CA . ASP A 1 159 ? -29.312 -31.922 -10.398 1 94.88 159 ASP A CA 1
ATOM 1205 C C . ASP A 1 159 ? -29.547 -30.547 -11 1 94.88 159 ASP A C 1
ATOM 1207 O O . ASP A 1 159 ? -28.812 -29.594 -10.719 1 94.88 159 ASP A O 1
ATOM 1211 N N . CYS A 1 160 ? -30.625 -30.359 -11.664 1 93.19 160 CYS A N 1
ATOM 1212 C CA . CYS A 1 160 ? -30.875 -29.141 -12.422 1 93.19 160 CYS A CA 1
ATOM 1213 C C . CYS A 1 160 ? -31.297 -28 -11.5 1 93.19 160 CYS A C 1
ATOM 1215 O O . CYS A 1 160 ? -31.406 -26.844 -11.922 1 93.19 160 CYS A O 1
ATOM 1217 N N . THR A 1 161 ? -31.406 -28.25 -10.203 1 89.06 161 THR A N 1
ATOM 1218 C CA . THR A 1 161 ? -31.719 -27.188 -9.242 1 89.06 161 THR A CA 1
ATOM 1219 C C . THR A 1 161 ? -30.438 -26.625 -8.641 1 89.06 161 THR A C 1
ATOM 1221 O O . THR A 1 161 ? -30.469 -25.625 -7.93 1 89.06 161 THR A O 1
ATOM 1224 N N . SER A 1 162 ? -29.391 -27.281 -8.969 1 86.75 162 SER A N 1
ATOM 1225 C CA . SER A 1 162 ? -28.109 -26.844 -8.406 1 86.75 162 SER A CA 1
ATOM 1226 C C . SER A 1 162 ? -27.656 -25.531 -9.023 1 86.75 162 SER A C 1
ATOM 1228 O O . SER A 1 162 ? -27.516 -25.422 -10.242 1 86.75 162 SER A O 1
ATOM 1230 N N . PRO A 1 163 ? -27.266 -24.516 -8.273 1 79.25 163 PRO A N 1
ATOM 1231 C CA . PRO A 1 163 ? -26.953 -23.172 -8.758 1 79.25 163 PRO A CA 1
ATOM 1232 C C . PRO A 1 163 ? -25.734 -23.141 -9.664 1 79.25 163 PRO A C 1
ATOM 1234 O O . PRO A 1 163 ? -25.656 -22.344 -10.602 1 79.25 163 PRO A O 1
ATOM 1237 N N . PRO A 1 164 ? -24.766 -23.969 -9.5 1 77.25 164 PRO A N 1
ATOM 1238 C CA . PRO A 1 164 ? -23.594 -23.859 -10.375 1 77.25 164 PRO A CA 1
ATOM 1239 C C . PRO A 1 164 ? -23.938 -24.078 -11.844 1 77.25 164 PRO A C 1
ATOM 1241 O O . PRO A 1 164 ? -23.109 -23.828 -12.719 1 77.25 164 PRO A O 1
ATOM 1244 N N . LEU A 1 165 ? -25.109 -24.391 -12.117 1 72.94 165 LEU A N 1
ATOM 1245 C CA . LEU A 1 165 ? -25.516 -24.719 -13.484 1 72.94 165 LEU A CA 1
ATOM 1246 C C . LEU A 1 165 ? -25.625 -23.453 -14.336 1 72.94 165 LEU A C 1
ATOM 1248 O O . LEU A 1 165 ? -25.703 -23.531 -15.562 1 72.94 165 LEU A O 1
ATOM 1252 N N . VAL A 1 166 ? -25.531 -22.312 -13.609 1 61.38 166 VAL A N 1
ATOM 1253 C CA . VAL A 1 166 ? -25.828 -21.062 -14.32 1 61.38 166 VAL A CA 1
ATOM 1254 C C . VAL A 1 166 ? -24.625 -20.656 -15.164 1 61.38 166 VAL A C 1
ATOM 1256 O O . VAL A 1 166 ? -23.469 -20.859 -14.758 1 61.38 166 VAL A O 1
ATOM 1259 N N . GLU A 1 167 ? -24.812 -20.25 -16.5 1 58.09 167 GLU A N 1
ATOM 1260 C CA . GLU A 1 167 ? -23.812 -19.891 -17.484 1 58.09 167 GLU A CA 1
ATOM 1261 C C . GLU A 1 167 ? -22.797 -18.906 -16.922 1 58.09 167 GLU A C 1
ATOM 1263 O O . GLU A 1 167 ? -21.641 -18.891 -17.344 1 58.09 167 GLU A O 1
ATOM 1268 N N . GLU A 1 168 ? -23.156 -18.406 -15.883 1 66.19 168 GLU A N 1
ATOM 1269 C CA . GLU A 1 168 ? -22.297 -17.266 -15.57 1 66.19 168 GLU A CA 1
ATOM 1270 C C . GLU A 1 168 ? -21.172 -17.656 -14.625 1 66.19 168 GLU A C 1
ATOM 1272 O O . GLU A 1 168 ? -20.25 -16.875 -14.406 1 66.19 168 GLU A O 1
ATOM 1277 N N . ASP A 1 169 ? -21.188 -19.062 -14.234 1 80.75 169 ASP A N 1
ATOM 1278 C CA . ASP A 1 169 ? -20.031 -19.422 -13.406 1 80.75 169 ASP A CA 1
ATOM 1279 C C . ASP A 1 169 ? -19.266 -20.594 -14.008 1 80.75 169 ASP A C 1
ATOM 1281 O O . ASP A 1 169 ? -19.625 -21.75 -13.797 1 80.75 169 ASP A O 1
ATOM 1285 N N . PRO A 1 170 ? -18.234 -20.344 -14.695 1 89.5 170 PRO A N 1
ATOM 1286 C CA . PRO A 1 170 ? -17.469 -21.422 -15.336 1 89.5 170 PRO A CA 1
ATOM 1287 C C . PRO A 1 170 ? -16.469 -22.062 -14.383 1 89.5 170 PRO A C 1
ATOM 1289 O O . PRO A 1 170 ? -15.672 -22.906 -14.805 1 89.5 170 PRO A O 1
ATOM 1292 N N . SER A 1 171 ? -16.516 -21.719 -13.172 1 92.06 171 SER A N 1
ATOM 1293 C CA . SER A 1 171 ? -15.453 -22.141 -12.273 1 92.06 171 SER A CA 1
ATOM 1294 C C . SER A 1 171 ? -15.953 -23.219 -11.305 1 92.06 171 SER A C 1
ATOM 1296 O O . SER A 1 171 ? -15.164 -23.766 -10.523 1 92.06 171 SER A O 1
ATOM 1298 N N . LEU A 1 172 ? -17.266 -23.578 -11.367 1 93.19 172 LEU A N 1
ATOM 1299 C CA . LEU A 1 172 ? -17.844 -24.531 -10.414 1 93.19 172 LEU A CA 1
ATOM 1300 C C . LEU A 1 172 ? -18.578 -25.656 -11.133 1 93.19 172 LEU A C 1
ATOM 1302 O O . LEU A 1 172 ? -19.203 -25.422 -12.172 1 93.19 172 LEU A O 1
ATOM 1306 N N . LEU A 1 173 ? -18.438 -26.812 -10.516 1 92.88 173 LEU A N 1
ATOM 1307 C CA . LEU A 1 173 ? -19.125 -27.984 -11.031 1 92.88 173 LEU A CA 1
ATOM 1308 C C . LEU A 1 173 ? -19.422 -28.984 -9.914 1 92.88 173 LEU A C 1
ATOM 1310 O O . LEU A 1 173 ? -18.562 -29.219 -9.055 1 92.88 173 LEU A O 1
ATOM 1314 N N . ARG A 1 174 ? -20.656 -29.391 -9.828 1 94.56 174 ARG A N 1
ATOM 1315 C CA . ARG A 1 174 ? -21.016 -30.484 -8.922 1 94.56 174 ARG A CA 1
ATOM 1316 C C . ARG A 1 174 ? -21.766 -31.594 -9.664 1 94.56 174 ARG A C 1
ATOM 1318 O O . ARG A 1 174 ? -22.688 -31.312 -10.43 1 94.56 174 ARG A O 1
ATOM 1325 N N . VAL A 1 175 ? -21.297 -32.781 -9.547 1 96.38 175 VAL A N 1
ATOM 1326 C CA . VAL A 1 175 ? -21.891 -33.906 -10.242 1 96.38 175 VAL A CA 1
ATOM 1327 C C . VAL A 1 175 ? -22.016 -35.094 -9.281 1 96.38 175 VAL A C 1
ATOM 1329 O O . VAL A 1 175 ? -21.188 -35.281 -8.398 1 96.38 175 VAL A O 1
ATOM 1332 N N . PHE A 1 176 ? -23.125 -35.844 -9.398 1 97.56 176 PHE A N 1
ATOM 1333 C CA . PHE A 1 176 ? -23.406 -37.062 -8.633 1 97.56 176 PHE A CA 1
ATOM 1334 C C . PHE A 1 176 ? -23.219 -38.312 -9.492 1 97.56 176 PHE A C 1
ATOM 1336 O O . PHE A 1 176 ? -24.125 -38.688 -10.242 1 97.56 176 PHE A O 1
ATOM 1343 N N . ASN A 1 177 ? -22.141 -38.938 -9.344 1 98.06 177 ASN A N 1
ATOM 1344 C CA . ASN A 1 177 ? -21.812 -40.094 -10.18 1 98.06 177 ASN A CA 1
ATOM 1345 C C . ASN A 1 177 ? -22.344 -41.406 -9.57 1 98.06 177 ASN A C 1
ATOM 1347 O O . ASN A 1 177 ? -21.938 -41.781 -8.469 1 98.06 177 ASN A O 1
ATOM 1351 N N . VAL A 1 178 ? -23.203 -42.031 -10.273 1 98.06 178 VAL A N 1
ATOM 1352 C CA . VAL A 1 178 ? -23.562 -43.406 -9.883 1 98.06 178 VAL A CA 1
ATOM 1353 C C . VAL A 1 178 ? -22.469 -44.375 -10.305 1 98.06 178 VAL A C 1
ATOM 1355 O O . VAL A 1 178 ? -22.125 -44.469 -11.484 1 98.06 178 VAL A O 1
ATOM 1358 N N . VAL A 1 179 ? -21.969 -45.031 -9.344 1 97.94 179 VAL A N 1
ATOM 1359 C CA . VAL A 1 179 ? -20.875 -45.938 -9.625 1 97.94 179 VAL A CA 1
ATOM 1360 C C . VAL A 1 179 ? -21.203 -47.312 -9.07 1 97.94 179 VAL A C 1
ATOM 1362 O O . VAL A 1 179 ? -22.031 -47.469 -8.164 1 97.94 179 VAL A O 1
ATOM 1365 N N . ARG A 1 180 ? -20.594 -48.281 -9.617 1 97.19 180 ARG A N 1
ATOM 1366 C CA . ARG A 1 180 ? -20.641 -49.656 -9.078 1 97.19 180 ARG A CA 1
ATOM 1367 C C . ARG A 1 180 ? -19.25 -50.25 -8.938 1 97.19 180 ARG A C 1
ATOM 1369 O O . ARG A 1 180 ? -18.312 -49.781 -9.602 1 97.19 180 ARG A O 1
ATOM 1376 N N . ARG A 1 181 ? -19.078 -51.156 -8.07 1 95.38 181 ARG A N 1
ATOM 1377 C CA . ARG A 1 181 ? -17.781 -51.812 -7.91 1 95.38 181 ARG A CA 1
ATOM 1378 C C . ARG A 1 181 ? -17.547 -52.812 -9.016 1 95.38 181 ARG A C 1
ATOM 1380 O O . ARG A 1 181 ?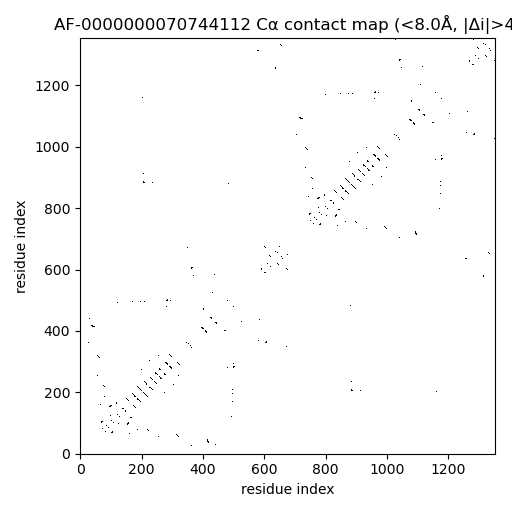 -18.453 -53.594 -9.367 1 95.38 181 ARG A O 1
ATOM 1387 N N . LYS A 1 182 ? -16.375 -52.844 -9.539 1 94.38 182 LYS A N 1
ATOM 1388 C CA . LYS A 1 182 ? -16 -53.844 -10.539 1 94.38 182 LYS A CA 1
ATOM 1389 C C . LYS A 1 182 ? -16 -55.219 -9.938 1 94.38 182 LYS A C 1
ATOM 1391 O O . LYS A 1 182 ? -16.422 -56.188 -10.586 1 94.38 182 LYS A O 1
ATOM 1396 N N . SER A 1 183 ? -15.555 -55.344 -8.688 1 94 183 SER A N 1
ATOM 1397 C CA . SER A 1 183 ? -15.445 -56.594 -7.992 1 94 183 SER A CA 1
ATOM 1398 C C . SER A 1 183 ? -16.828 -57.156 -7.617 1 94 183 SER A C 1
ATOM 1400 O O . SER A 1 183 ? -17.031 -58.375 -7.57 1 94 183 SER A O 1
ATOM 1402 N N . ASP A 1 184 ? -17.734 -56.219 -7.312 1 93.88 184 ASP A N 1
ATOM 1403 C CA . ASP A 1 184 ? -19.094 -56.562 -6.953 1 93.88 184 ASP A CA 1
ATOM 1404 C C . ASP A 1 184 ? -20.109 -55.625 -7.574 1 93.88 184 ASP A C 1
ATOM 1406 O O . ASP A 1 184 ? -20.531 -54.656 -6.941 1 93.88 184 ASP A O 1
ATOM 1410 N N . PRO A 1 185 ? -20.531 -56.031 -8.688 1 92.38 185 PRO A N 1
ATOM 1411 C CA . PRO A 1 185 ? -21.422 -55.125 -9.422 1 92.38 185 PRO A CA 1
ATOM 1412 C C . PRO A 1 185 ? -22.734 -54.875 -8.695 1 92.38 185 PRO A C 1
ATOM 1414 O O . PRO A 1 185 ? -23.5 -53.969 -9.078 1 92.38 185 PRO A O 1
ATOM 1417 N N . SER A 1 186 ? -23.047 -55.562 -7.688 1 91.62 186 SER A N 1
ATOM 1418 C CA . SER A 1 186 ? -24.281 -55.344 -6.926 1 91.62 186 SER A CA 1
ATOM 1419 C C . SER A 1 186 ? -24.125 -54.188 -5.945 1 91.62 186 SER A C 1
ATOM 1421 O O . SER A 1 186 ? -25.125 -53.656 -5.457 1 91.62 186 SER A O 1
ATOM 1423 N N . ASP A 1 187 ? -22.906 -53.875 -5.691 1 95.25 187 ASP A N 1
ATOM 1424 C CA . ASP A 1 187 ? -22.641 -52.75 -4.809 1 95.25 187 ASP A CA 1
ATOM 1425 C C . ASP A 1 187 ? -22.625 -51.438 -5.582 1 95.25 187 ASP A C 1
ATOM 1427 O O . ASP A 1 187 ? -21.609 -51.094 -6.203 1 95.25 187 ASP A O 1
ATOM 1431 N N . VAL A 1 188 ? -23.75 -50.75 -5.484 1 96.69 188 VAL A N 1
ATOM 1432 C CA . VAL A 1 188 ? -23.906 -49.469 -6.164 1 96.69 188 VAL A CA 1
ATOM 1433 C C . VAL A 1 188 ? -23.812 -48.344 -5.156 1 96.69 188 VAL A C 1
ATOM 1435 O O . VAL A 1 188 ? -24.438 -48.375 -4.102 1 96.69 188 VAL A O 1
ATOM 1438 N N . GLN A 1 189 ? -23 -47.344 -5.453 1 96.94 189 GLN A N 1
ATOM 1439 C CA . GLN A 1 189 ? -22.781 -46.188 -4.586 1 96.94 189 GLN A CA 1
ATOM 1440 C C . GLN A 1 189 ? -22.922 -44.906 -5.367 1 96.94 189 GLN A C 1
ATOM 1442 O O . GLN A 1 189 ? -22.984 -44.906 -6.598 1 96.94 189 GLN A O 1
ATOM 1447 N N . LEU A 1 190 ? -23.047 -43.875 -4.656 1 97.38 190 LEU A N 1
ATOM 1448 C CA . LEU A 1 190 ? -23.062 -42.531 -5.219 1 97.38 190 LEU A CA 1
ATOM 1449 C C . LEU A 1 190 ? -21.781 -41.781 -4.871 1 97.38 190 LEU A C 1
ATOM 1451 O O . LEU A 1 190 ? -21.469 -41.594 -3.693 1 97.38 190 LEU A O 1
ATOM 1455 N N . LEU A 1 191 ? -21 -41.531 -5.891 1 97.31 191 LEU A N 1
ATOM 1456 C CA . LEU A 1 191 ? -19.797 -40.719 -5.719 1 97.31 191 LEU A CA 1
ATOM 1457 C C . LEU A 1 191 ? -20.047 -39.281 -6.121 1 97.31 191 LEU A C 1
ATOM 1459 O O . LEU A 1 191 ? -20.203 -38.969 -7.305 1 97.31 191 LEU A O 1
ATOM 1463 N N . THR A 1 192 ? -20.062 -38.438 -5.148 1 97.19 192 THR A N 1
ATOM 1464 C CA . THR A 1 192 ? -20.266 -37 -5.41 1 97.19 192 THR A CA 1
ATOM 1465 C C . THR A 1 192 ? -18.938 -36.281 -5.613 1 97.19 192 THR A C 1
ATOM 1467 O O . THR A 1 192 ? -18.031 -36.406 -4.789 1 97.19 192 THR A O 1
ATOM 1470 N N . THR A 1 193 ? -18.844 -35.562 -6.703 1 96.62 193 THR A N 1
ATOM 1471 C CA . THR A 1 193 ? -17.656 -34.781 -6.988 1 96.62 193 THR A CA 1
ATOM 1472 C C . THR A 1 193 ? -18.016 -33.281 -7.051 1 96.62 193 THR A C 1
ATOM 1474 O O . THR A 1 193 ? -18.859 -32.875 -7.84 1 96.62 193 THR A O 1
ATOM 1477 N N . SER A 1 194 ? -17.406 -32.531 -6.195 1 96 194 SER A N 1
ATOM 1478 C CA . SER A 1 194 ? -17.5 -31.094 -6.211 1 96 194 SER A CA 1
ATOM 1479 C C . SER A 1 194 ? -16.188 -30.453 -6.672 1 96 194 SER A C 1
ATOM 1481 O O . SER A 1 194 ? -15.156 -30.625 -6.027 1 96 194 SER A O 1
ATOM 1483 N N . VAL A 1 195 ? -16.281 -29.703 -7.77 1 96 195 VAL A N 1
ATOM 1484 C CA . VAL A 1 195 ? -15.078 -29.172 -8.391 1 96 195 VAL A CA 1
ATOM 1485 C C . VAL A 1 195 ? -15.141 -27.641 -8.398 1 96 195 VAL A C 1
ATOM 1487 O O . VAL A 1 195 ? -16.203 -27.047 -8.633 1 96 195 VAL A O 1
ATOM 1490 N N . SER A 1 196 ? -14.016 -27.031 -8.078 1 95.88 196 SER A N 1
ATOM 1491 C CA . SER A 1 196 ? -13.844 -25.578 -8.156 1 95.88 196 SER A CA 1
ATOM 1492 C C . SER A 1 196 ? -12.461 -25.219 -8.664 1 95.88 196 SER A C 1
ATOM 1494 O O . SER A 1 196 ? -11.461 -25.828 -8.258 1 95.88 196 SER A O 1
ATOM 1496 N N . ILE A 1 197 ? -12.453 -24.281 -9.641 1 95.88 197 ILE A N 1
ATOM 1497 C CA . ILE A 1 197 ? -11.164 -23.719 -10.016 1 95.88 197 ILE A CA 1
ATOM 1498 C C . ILE A 1 197 ? -10.805 -22.578 -9.062 1 95.88 197 ILE A C 1
ATOM 1500 O O . ILE A 1 197 ? -11.578 -21.625 -8.898 1 95.88 197 ILE A O 1
ATOM 1504 N N . GLN A 1 198 ? -9.633 -22.75 -8.43 1 96.5 198 GLN A N 1
ATOM 1505 C CA . GLN A 1 198 ? -9.25 -21.812 -7.383 1 96.5 198 GLN A CA 1
ATOM 1506 C C . GLN A 1 198 ? -7.809 -21.344 -7.559 1 96.5 198 GLN A C 1
ATOM 1508 O O . GLN A 1 198 ? -7.055 -21.922 -8.352 1 96.5 198 GLN A O 1
ATOM 1513 N N . ASP A 1 199 ? -7.469 -20.312 -6.848 1 95.94 199 ASP A N 1
ATOM 1514 C CA . ASP A 1 199 ? -6.074 -19.891 -6.723 1 95.94 199 ASP A CA 1
ATOM 1515 C C . ASP A 1 199 ? -5.344 -20.734 -5.68 1 95.94 199 ASP A C 1
ATOM 1517 O O . ASP A 1 199 ? -5.895 -21.031 -4.621 1 95.94 199 ASP A O 1
ATOM 1521 N N . TYR A 1 200 ? -4.145 -21.078 -6.027 1 96.69 200 TYR A N 1
ATOM 1522 C CA . TYR A 1 200 ? -3.338 -21.75 -5.016 1 96.69 200 TYR A CA 1
ATOM 1523 C C . TYR A 1 200 ? -2.072 -20.953 -4.711 1 96.69 200 TYR A C 1
ATOM 1525 O O . TYR A 1 200 ? -1.666 -20.094 -5.5 1 96.69 200 TYR A O 1
ATOM 1533 N N . ARG A 1 201 ? -1.491 -21.188 -3.535 1 94.69 201 ARG A N 1
ATOM 1534 C CA . ARG A 1 201 ? -0.21 -20.641 -3.107 1 94.69 201 ARG A CA 1
ATOM 1535 C C . ARG A 1 201 ? 0.636 -21.703 -2.408 1 94.69 201 ARG A C 1
ATOM 1537 O O . ARG A 1 201 ? 0.128 -22.469 -1.582 1 94.69 201 ARG A O 1
ATOM 1544 N N . ILE A 1 202 ? 1.822 -21.766 -2.83 1 91.81 202 ILE A N 1
ATOM 1545 C CA . ILE A 1 202 ? 2.83 -22.578 -2.15 1 91.81 202 ILE A CA 1
ATOM 1546 C C . ILE A 1 202 ? 3.938 -21.672 -1.612 1 91.81 202 ILE A C 1
ATOM 1548 O O . ILE A 1 202 ? 4.906 -21.375 -2.32 1 91.81 202 ILE A O 1
ATOM 1552 N N . PRO A 1 203 ? 3.826 -21.328 -0.4 1 84.88 203 PRO A N 1
ATOM 1553 C CA . PRO A 1 203 ? 4.758 -20.328 0.141 1 84.88 203 PRO A CA 1
ATOM 1554 C C . PRO A 1 203 ? 6.207 -20.812 0.142 1 84.88 203 PRO A C 1
ATOM 1556 O O . PRO A 1 203 ? 7.125 -20.031 -0.116 1 84.88 203 PRO A O 1
ATOM 1559 N N . GLU A 1 204 ? 6.445 -22.031 0.353 1 81.94 204 GLU A N 1
ATOM 1560 C CA . GLU A 1 204 ? 7.793 -22.578 0.443 1 81.94 204 GLU A CA 1
ATOM 1561 C C . GLU A 1 204 ? 8.508 -22.5 -0.903 1 81.94 204 GLU A C 1
ATOM 1563 O O . GLU A 1 204 ? 9.734 -22.422 -0.956 1 81.94 204 GLU A O 1
ATOM 1568 N N . ALA A 1 205 ? 7.727 -22.484 -1.966 1 85.31 205 ALA A N 1
ATOM 1569 C CA . ALA A 1 205 ? 8.312 -22.469 -3.305 1 85.31 205 ALA A CA 1
ATOM 1570 C C . ALA A 1 205 ? 8.062 -21.125 -3.998 1 85.31 205 ALA A C 1
ATOM 1572 O O . ALA A 1 205 ? 8.414 -20.953 -5.168 1 85.31 205 ALA A O 1
ATOM 1573 N N . ASN A 1 206 ? 7.484 -20.188 -3.305 1 87.62 206 ASN A N 1
ATOM 1574 C CA . ASN A 1 206 ? 7.109 -18.922 -3.908 1 87.62 206 ASN A CA 1
ATOM 1575 C C . ASN A 1 206 ? 6.344 -19.125 -5.211 1 87.62 206 ASN A C 1
ATOM 1577 O O . ASN A 1 206 ? 6.699 -18.547 -6.242 1 87.62 206 ASN A O 1
ATOM 1581 N N . ARG A 1 207 ? 5.344 -19.984 -5.078 1 92 207 ARG A N 1
ATOM 1582 C CA . ARG A 1 207 ? 4.574 -20.344 -6.266 1 92 207 ARG A CA 1
ATOM 1583 C C . ARG A 1 207 ? 3.098 -20 -6.082 1 92 207 ARG A C 1
ATOM 1585 O O . ARG A 1 207 ? 2.549 -20.172 -4.992 1 92 207 ARG A O 1
ATOM 1592 N N . PHE A 1 208 ? 2.51 -19.5 -7.152 1 93.44 208 PHE A N 1
ATOM 1593 C CA . PHE A 1 208 ? 1.098 -19.141 -7.191 1 93.44 208 PHE A CA 1
ATOM 1594 C C . PHE A 1 208 ? 0.497 -19.453 -8.555 1 93.44 208 PHE A C 1
ATOM 1596 O O . PHE A 1 208 ? 1.179 -19.359 -9.578 1 93.44 208 PHE A O 1
ATOM 1603 N N . GLY A 1 209 ? -0.731 -19.891 -8.562 1 93.31 209 GLY A N 1
ATOM 1604 C CA . GLY A 1 209 ? -1.399 -20.172 -9.82 1 93.31 209 GLY A CA 1
ATOM 1605 C C . GLY A 1 209 ? -2.801 -20.734 -9.641 1 93.31 209 GLY A C 1
ATOM 1606 O O . GLY A 1 209 ? -3.35 -20.688 -8.539 1 93.31 209 GLY A O 1
ATOM 1607 N N . PRO A 1 210 ? -3.404 -21.109 -10.703 1 94.81 210 PRO A N 1
ATOM 1608 C CA . PRO A 1 210 ? -4.723 -21.734 -10.633 1 94.81 210 PRO A CA 1
ATOM 1609 C C . PRO A 1 210 ? -4.645 -23.25 -10.359 1 94.81 210 PRO A C 1
ATOM 1611 O O . PRO A 1 210 ? -3.641 -23.875 -10.688 1 94.81 210 PRO A O 1
ATOM 1614 N N . ALA A 1 211 ? -5.645 -23.766 -9.758 1 96.25 211 ALA A N 1
ATOM 1615 C CA . ALA A 1 211 ? -5.723 -25.188 -9.484 1 96.25 211 ALA A CA 1
ATOM 1616 C C . ALA A 1 211 ? -7.168 -25.688 -9.555 1 96.25 211 ALA A C 1
ATOM 1618 O O . ALA A 1 211 ? -8.102 -24.922 -9.297 1 96.25 211 ALA A O 1
ATOM 1619 N N . ILE A 1 212 ? -7.316 -26.875 -9.977 1 96.25 212 ILE A N 1
ATOM 1620 C CA . ILE A 1 212 ? -8.609 -27.547 -9.875 1 96.25 212 ILE A CA 1
ATOM 1621 C C . ILE A 1 212 ? -8.695 -28.281 -8.539 1 96.25 212 ILE A C 1
ATOM 1623 O O . ILE A 1 212 ? -7.863 -29.141 -8.242 1 96.25 212 ILE A O 1
ATOM 1627 N N . VAL A 1 213 ? -9.617 -27.859 -7.766 1 97.5 213 VAL A N 1
ATOM 1628 C CA . VAL A 1 213 ? -9.844 -28.484 -6.469 1 97.5 213 VAL A CA 1
ATOM 1629 C C . VAL A 1 213 ? -11.102 -29.359 -6.531 1 97.5 213 VAL A C 1
ATOM 1631 O O . VAL A 1 213 ? -12.188 -28.859 -6.832 1 97.5 213 VAL A O 1
ATOM 1634 N N . THR A 1 214 ? -10.898 -30.609 -6.23 1 97.31 214 THR A N 1
ATOM 1635 C CA . THR A 1 214 ? -12 -31.562 -6.277 1 97.31 214 THR A CA 1
ATOM 1636 C C . THR A 1 214 ? -12.172 -32.25 -4.934 1 97.31 214 THR A C 1
ATOM 1638 O O . THR A 1 214 ? -11.227 -32.875 -4.418 1 97.31 214 THR A O 1
ATOM 1641 N N . THR A 1 215 ? -13.305 -32.125 -4.387 1 97.44 215 THR A N 1
ATOM 1642 C CA . THR A 1 215 ? -13.672 -32.969 -3.24 1 97.44 215 THR A CA 1
ATOM 1643 C C . THR A 1 215 ? -14.617 -34.062 -3.658 1 97.44 215 THR A C 1
ATOM 1645 O O . THR A 1 215 ? -15.484 -33.875 -4.508 1 97.44 215 THR A O 1
ATOM 1648 N N . LEU A 1 216 ? -14.375 -35.219 -3.1 1 97.19 216 LEU A N 1
ATOM 1649 C CA . LEU A 1 216 ? -15.242 -36.344 -3.438 1 97.19 216 LEU A CA 1
ATOM 1650 C C . LEU A 1 216 ? -15.555 -37.156 -2.201 1 97.19 216 LEU A C 1
ATOM 1652 O O . LEU A 1 216 ? -14.734 -37.25 -1.279 1 97.19 216 LEU A O 1
ATOM 1656 N N . PHE A 1 217 ? -16.688 -37.719 -2.162 1 96.94 217 PHE A N 1
ATOM 1657 C CA . PHE A 1 217 ? -17.109 -38.656 -1.133 1 96.94 217 PHE A CA 1
ATOM 1658 C C . PHE A 1 217 ? -18.094 -39.688 -1.707 1 96.94 217 PHE A C 1
ATOM 1660 O O . PHE A 1 217 ? -18.719 -39.438 -2.742 1 96.94 217 PHE A O 1
ATOM 1667 N N . THR A 1 218 ? -18.125 -40.75 -1.098 1 96.25 218 THR A N 1
ATOM 1668 C CA . THR A 1 218 ? -18.984 -41.844 -1.538 1 96.25 218 THR A CA 1
ATOM 1669 C C . THR A 1 218 ? -20.047 -42.156 -0.486 1 96.25 218 THR A C 1
ATOM 1671 O O . THR A 1 218 ? -19.781 -42.094 0.714 1 96.25 218 THR A O 1
ATOM 1674 N N . VAL A 1 219 ? -21.219 -42.438 -0.992 1 96.5 219 VAL A N 1
ATOM 1675 C CA . VAL A 1 219 ? -22.328 -42.844 -0.119 1 96.5 219 VAL A CA 1
ATOM 1676 C C . VAL A 1 219 ? -22.953 -44.125 -0.633 1 96.5 219 VAL A C 1
ATOM 1678 O O . VAL A 1 219 ? -23.391 -44.219 -1.783 1 96.5 219 VAL A O 1
ATOM 1681 N N . SER A 1 220 ? -22.938 -45.125 0.167 1 95.25 220 SER A N 1
ATOM 1682 C CA . SER A 1 220 ? -23.578 -46.375 -0.173 1 95.25 220 SER A CA 1
ATOM 1683 C C . SER A 1 220 ? -24.938 -46.5 0.51 1 95.25 220 SER A C 1
ATOM 1685 O O . SER A 1 220 ? -25.828 -47.188 0.007 1 95.25 220 SER A O 1
ATOM 1687 N N . ASP A 1 221 ? -24.938 -45.969 1.662 1 95.62 221 ASP A N 1
ATOM 1688 C CA . ASP A 1 221 ? -26.141 -46 2.502 1 95.62 221 ASP A CA 1
ATOM 1689 C C . ASP A 1 221 ? -26.438 -44.625 3.078 1 95.62 221 ASP A C 1
ATOM 1691 O O . ASP A 1 221 ? -25.609 -44.062 3.809 1 95.62 221 ASP A O 1
ATOM 1695 N N . MET A 1 222 ? -27.625 -44.125 2.785 1 96.56 222 MET A N 1
ATOM 1696 C CA . MET A 1 222 ? -28 -42.781 3.189 1 96.56 222 MET A CA 1
ATOM 1697 C C . MET A 1 222 ? -28.203 -42.719 4.699 1 96.56 222 MET A C 1
ATOM 1699 O O . MET A 1 222 ? -28.266 -41.625 5.266 1 96.56 222 MET A O 1
ATOM 1703 N N . SER A 1 223 ? -28.172 -43.844 5.391 1 94.38 223 SER A N 1
ATOM 1704 C CA . SER A 1 223 ? -28.328 -43.875 6.84 1 94.38 223 SER A CA 1
ATOM 1705 C C . SER A 1 223 ? -26.969 -43.875 7.543 1 94.38 223 SER A C 1
ATOM 1707 O O . SER A 1 223 ? -26.906 -43.844 8.773 1 94.38 223 SER A O 1
ATOM 1709 N N . ALA A 1 224 ? -25.953 -43.781 6.746 1 93.19 224 ALA A N 1
ATOM 1710 C CA . ALA A 1 224 ? -24.609 -43.719 7.324 1 93.19 224 ALA A CA 1
ATOM 1711 C C . ALA A 1 224 ? -24.422 -42.5 8.203 1 93.19 224 ALA A C 1
ATOM 1713 O O . ALA A 1 224 ? -25.062 -41.469 7.973 1 93.19 224 ALA A O 1
ATOM 1714 N N . THR A 1 225 ? -23.484 -42.594 9.234 1 91.88 225 THR A N 1
ATOM 1715 C CA . THR A 1 225 ? -23.266 -41.5 10.172 1 91.88 225 THR A CA 1
ATOM 1716 C C . THR A 1 225 ? -21.938 -40.812 9.891 1 91.88 225 THR A C 1
ATOM 1718 O O . THR A 1 225 ? -21.562 -39.844 10.586 1 91.88 225 THR A O 1
ATOM 1721 N N . THR A 1 226 ? -21.234 -41.312 8.977 1 93.25 226 THR A N 1
ATOM 1722 C CA . THR A 1 226 ? -19.969 -40.688 8.617 1 93.25 226 THR A CA 1
ATOM 1723 C C . THR A 1 226 ? -19.812 -40.594 7.105 1 93.25 226 THR A C 1
ATOM 1725 O O . THR A 1 226 ? -20.25 -41.5 6.379 1 93.25 226 THR A O 1
ATOM 1728 N N . VAL A 1 227 ? -19.344 -39.469 6.664 1 94.56 227 VAL A N 1
ATOM 1729 C CA . VAL A 1 227 ? -19.016 -39.25 5.262 1 94.56 227 VAL A CA 1
ATOM 1730 C C . VAL A 1 227 ? -17.531 -38.875 5.125 1 94.56 227 VAL A C 1
ATOM 1732 O O . VAL A 1 227 ? -17.094 -37.844 5.59 1 94.56 227 VAL A O 1
ATOM 1735 N N . ASP A 1 228 ? -16.781 -39.781 4.535 1 93.25 228 ASP A N 1
ATOM 1736 C CA . ASP A 1 228 ? -15.352 -39.531 4.359 1 93.25 228 ASP A CA 1
ATOM 1737 C C . ASP A 1 228 ? -15.078 -38.625 3.174 1 93.25 228 ASP A C 1
ATOM 1739 O O . ASP A 1 228 ? -15.312 -39 2.023 1 93.25 228 ASP A O 1
ATOM 1743 N N . GLN A 1 229 ? -14.586 -37.469 3.531 1 96.12 229 GLN A N 1
ATOM 1744 C CA . GLN A 1 229 ? -14.266 -36.469 2.502 1 96.12 229 GLN A CA 1
ATOM 1745 C C . GLN A 1 229 ? -12.836 -36.625 2.008 1 96.12 229 GLN A C 1
ATOM 1747 O O . GLN A 1 229 ? -11.906 -36.719 2.811 1 96.12 229 GLN A O 1
ATOM 1752 N N . ASN A 1 230 ? -12.656 -36.719 0.73 1 96.94 230 ASN A N 1
ATOM 1753 C CA . ASN A 1 230 ? -11.344 -36.781 0.101 1 96.94 230 ASN A CA 1
ATOM 1754 C C . ASN A 1 230 ? -11.117 -35.594 -0.826 1 96.94 230 ASN A C 1
ATOM 1756 O O . ASN A 1 230 ? -12.062 -35.062 -1.402 1 96.94 230 ASN A O 1
ATOM 1760 N N . ILE A 1 231 ? -9.859 -35.219 -0.9 1 97.44 231 ILE A N 1
ATOM 1761 C CA . ILE A 1 231 ? -9.531 -34.062 -1.69 1 97.44 231 ILE A CA 1
ATOM 1762 C C . ILE A 1 231 ? -8.445 -34.406 -2.705 1 97.44 231 ILE A C 1
ATOM 1764 O O . ILE A 1 231 ? -7.418 -34.969 -2.35 1 97.44 231 ILE A O 1
ATOM 1768 N N . VAL A 1 232 ? -8.688 -34.094 -3.951 1 97.5 232 VAL A N 1
ATOM 1769 C CA . VAL A 1 232 ? -7.719 -34.219 -5.035 1 97.5 232 VAL A CA 1
ATOM 1770 C C . VAL A 1 232 ? -7.527 -32.875 -5.719 1 97.5 232 VAL A C 1
ATOM 1772 O O . VAL A 1 232 ? -8.508 -32.219 -6.105 1 97.5 232 VAL A O 1
ATOM 1775 N N . ILE A 1 233 ? -6.297 -32.438 -5.863 1 96.88 233 ILE A N 1
ATOM 1776 C CA . ILE A 1 233 ? -6.012 -31.125 -6.453 1 96.88 233 ILE A CA 1
ATOM 1777 C C . ILE A 1 233 ? -5.074 -31.297 -7.648 1 96.88 233 ILE A C 1
ATOM 1779 O O . ILE A 1 233 ? -4.125 -32.094 -7.594 1 96.88 233 ILE A O 1
ATOM 1783 N N . GLY A 1 234 ? -5.453 -30.688 -8.734 1 94.44 234 GLY A N 1
ATOM 1784 C CA . GLY A 1 234 ? -4.574 -30.531 -9.883 1 94.44 234 GLY A CA 1
ATOM 1785 C C . GLY A 1 234 ? -4.012 -29.125 -10.023 1 94.44 234 GLY A C 1
ATOM 1786 O O . GLY A 1 234 ? -4.754 -28.172 -10.297 1 94.44 234 GLY A O 1
ATOM 1787 N N . LEU A 1 235 ? -2.709 -28.984 -9.883 1 91.94 235 LEU A N 1
ATOM 1788 C CA . LEU A 1 235 ? -2.084 -27.656 -9.945 1 91.94 235 LEU A CA 1
ATOM 1789 C C . LEU A 1 235 ? -1.958 -27.188 -11.391 1 91.94 235 LEU A C 1
ATOM 1791 O O . LEU A 1 235 ? -1.771 -28 -12.297 1 91.94 235 LEU A O 1
ATOM 1795 N N . ASP A 1 236 ? -2.186 -25.875 -11.609 1 88.62 236 ASP A N 1
ATOM 1796 C CA . ASP A 1 236 ? -1.992 -25.141 -12.852 1 88.62 236 ASP A CA 1
ATOM 1797 C C . ASP A 1 236 ? -3.086 -25.469 -13.867 1 88.62 236 ASP A C 1
ATOM 1799 O O . ASP A 1 236 ? -2.898 -25.297 -15.07 1 88.62 236 ASP A O 1
ATOM 1803 N N . TYR A 1 237 ? -4.086 -26.047 -13.281 1 89.5 237 TYR A N 1
ATOM 1804 C CA . TYR A 1 237 ? -5.297 -26.203 -14.078 1 89.5 237 TYR A CA 1
ATOM 1805 C C . TYR A 1 237 ? -6.043 -24.891 -14.195 1 89.5 237 TYR A C 1
ATOM 1807 O O . TYR A 1 237 ? -6.094 -24.109 -13.242 1 89.5 237 TYR A O 1
ATOM 1815 N N . ALA A 1 238 ? -6.496 -24.5 -15.367 1 86.44 238 ALA A N 1
ATOM 1816 C CA . ALA A 1 238 ? -6.828 -25.25 -16.578 1 86.44 238 ALA A CA 1
ATOM 1817 C C . ALA A 1 238 ? -5.887 -24.891 -17.719 1 86.44 238 ALA A C 1
ATOM 1819 O O . ALA A 1 238 ? -6.215 -25.094 -18.891 1 86.44 238 ALA A O 1
ATOM 1820 N N . TYR A 1 239 ? -4.785 -24.359 -17.406 1 80.06 239 TYR A N 1
ATOM 1821 C CA . TYR A 1 239 ? -3.961 -23.797 -18.469 1 80.06 239 TYR A CA 1
ATOM 1822 C C . TYR A 1 239 ? -2.742 -24.672 -18.734 1 80.06 239 TYR A C 1
ATOM 1824 O O . TYR A 1 239 ? -1.726 -24.188 -19.25 1 80.06 239 TYR A O 1
ATOM 1832 N N . THR A 1 240 ? -2.865 -25.875 -18.266 1 78.88 240 THR A N 1
ATOM 1833 C CA . THR A 1 240 ? -1.834 -26.859 -18.562 1 78.88 240 THR A CA 1
ATOM 1834 C C . THR A 1 240 ? -2.461 -28.172 -19.047 1 78.88 240 THR A C 1
ATOM 1836 O O . THR A 1 240 ? -3.551 -28.547 -18.594 1 78.88 240 THR A O 1
ATOM 1839 N N . HIS A 1 241 ? -1.783 -28.875 -19.891 1 74.06 241 HIS A N 1
ATOM 1840 C CA . HIS A 1 241 ? -2.316 -30.094 -20.469 1 74.06 241 HIS A CA 1
ATOM 1841 C C . HIS A 1 241 ? -2.232 -31.266 -19.484 1 74.06 241 HIS A C 1
ATOM 1843 O O . HIS A 1 241 ? -3.088 -32.156 -19.484 1 74.06 241 HIS A O 1
ATOM 1849 N N . ASP A 1 242 ? -1.146 -31.219 -18.688 1 76.94 242 ASP A N 1
ATOM 1850 C CA . ASP A 1 242 ? -0.986 -32.344 -17.75 1 76.94 242 ASP A CA 1
ATOM 1851 C C . ASP A 1 242 ? -0.787 -31.812 -16.328 1 76.94 242 ASP A C 1
ATOM 1853 O O . ASP A 1 242 ? 0.317 -31.891 -15.781 1 76.94 242 ASP A O 1
ATOM 1857 N N . PRO A 1 243 ? -1.942 -31.438 -15.828 1 83.94 243 PRO A N 1
ATOM 1858 C CA . PRO A 1 243 ? -1.81 -30.953 -14.453 1 83.94 243 PRO A CA 1
ATOM 1859 C C . PRO A 1 243 ? -1.361 -32.031 -13.477 1 83.94 243 PRO A C 1
ATOM 1861 O O . PRO A 1 243 ? -1.703 -33.219 -13.648 1 83.94 243 PRO A O 1
ATOM 1864 N N . LEU A 1 244 ? -0.573 -31.609 -12.539 1 82.56 244 LEU A N 1
ATOM 1865 C CA . LEU A 1 244 ? -0.132 -32.531 -11.5 1 82.56 244 LEU A CA 1
ATOM 1866 C C . LEU A 1 244 ? -1.233 -32.75 -10.469 1 82.56 244 LEU A C 1
ATOM 1868 O O . LEU A 1 244 ? -1.391 -31.953 -9.539 1 82.56 244 LEU A O 1
ATOM 1872 N N . TYR A 1 245 ? -1.893 -33.906 -10.633 1 91.38 245 TYR A N 1
ATOM 1873 C CA . TYR A 1 245 ? -2.918 -34.281 -9.656 1 91.38 245 TYR A CA 1
ATOM 1874 C C . TYR A 1 245 ? -2.314 -35.031 -8.484 1 91.38 245 TYR A C 1
ATOM 1876 O O . TYR A 1 245 ? -1.462 -35.906 -8.672 1 91.38 245 TYR A O 1
ATOM 1884 N N . GLU A 1 246 ? -2.709 -34.594 -7.293 1 93.94 246 GLU A N 1
ATOM 1885 C CA . GLU A 1 246 ? -2.316 -35.312 -6.082 1 93.94 246 GLU A CA 1
ATOM 1886 C C . GLU A 1 246 ? -3.447 -35.344 -5.059 1 93.94 246 GLU A C 1
ATOM 1888 O O . GLU A 1 246 ? -4.359 -34.5 -5.121 1 93.94 246 GLU A O 1
ATOM 1893 N N . VAL A 1 247 ? -3.367 -36.344 -4.234 1 97.38 247 VAL A N 1
ATOM 1894 C CA . VAL A 1 247 ? -4.297 -36.406 -3.111 1 97.38 247 VAL A CA 1
ATOM 1895 C C . VAL A 1 247 ? -3.801 -35.5 -1.984 1 97.38 247 VAL A C 1
ATOM 1897 O O . VAL A 1 247 ? -2.594 -35.344 -1.789 1 97.38 247 VAL A O 1
ATOM 1900 N N . TYR A 1 248 ? -4.73 -34.844 -1.317 1 97.44 248 TYR A N 1
ATOM 1901 C CA . TYR A 1 248 ? -4.363 -33.906 -0.255 1 97.44 248 TYR A CA 1
ATOM 1902 C C . TYR A 1 248 ? -5.156 -34.188 1.015 1 97.44 248 TYR A C 1
ATOM 1904 O O . TYR A 1 248 ? -6.254 -34.75 0.958 1 97.44 248 TYR A O 1
ATOM 1912 N N . THR A 1 249 ? -4.535 -33.812 2.111 1 97.25 249 THR A N 1
ATOM 1913 C CA . THR A 1 249 ? -5.227 -33.812 3.395 1 97.25 249 THR A CA 1
ATOM 1914 C C . THR A 1 249 ? -5.469 -32.375 3.865 1 97.25 249 THR A C 1
ATOM 1916 O O . THR A 1 249 ? -4.586 -31.516 3.756 1 97.25 249 THR A O 1
ATOM 1919 N N . LEU A 1 250 ? -6.656 -32.156 4.348 1 97.44 250 LEU A N 1
ATOM 1920 C CA . LEU A 1 250 ? -7.012 -30.828 4.84 1 97.44 250 LEU A CA 1
ATOM 1921 C C . LEU A 1 250 ? -6.547 -30.641 6.281 1 97.44 250 LEU A C 1
ATOM 1923 O O . LEU A 1 250 ? -7.004 -31.344 7.18 1 97.44 250 LEU A O 1
ATOM 1927 N N . GLU A 1 251 ? -5.703 -29.688 6.496 1 96.06 251 GLU A N 1
ATOM 1928 C CA . GLU A 1 251 ? -5.172 -29.422 7.828 1 96.06 251 GLU A CA 1
ATOM 1929 C C . GLU A 1 251 ? -6.008 -28.375 8.555 1 96.06 251 GLU A C 1
ATOM 1931 O O . GLU A 1 251 ? -6.02 -28.328 9.789 1 96.06 251 GLU A O 1
ATOM 1936 N N . GLY A 1 252 ? -6.598 -27.547 7.812 1 94.62 252 GLY A N 1
ATOM 1937 C CA . GLY A 1 252 ? -7.395 -26.484 8.406 1 94.62 252 GLY A CA 1
ATOM 1938 C C . GLY A 1 252 ? -7.516 -25.266 7.516 1 94.62 252 GLY A C 1
ATOM 1939 O O . GLY A 1 252 ? -7.477 -25.375 6.289 1 94.62 252 GLY A O 1
ATOM 1940 N N . ILE A 1 253 ? -7.926 -24.234 8.141 1 93.12 253 ILE A N 1
ATOM 1941 C CA . ILE A 1 253 ? -8.062 -22.953 7.445 1 93.12 253 ILE A CA 1
ATOM 1942 C C . ILE A 1 253 ? -6.973 -21.984 7.902 1 93.12 253 ILE A C 1
ATOM 1944 O O . ILE A 1 253 ? -6.734 -21.844 9.102 1 93.12 253 ILE A O 1
ATOM 1948 N N . SER A 1 254 ? -6.332 -21.469 6.938 1 91.06 254 SER A N 1
ATOM 1949 C CA . SER A 1 254 ? -5.266 -20.516 7.25 1 91.06 254 SER A CA 1
ATOM 1950 C C . SER A 1 254 ? -5.824 -19.219 7.812 1 91.06 254 SER A C 1
ATOM 1952 O O . SER A 1 254 ? -7.035 -18.984 7.77 1 91.06 254 SER A O 1
ATOM 1954 N N . THR A 1 255 ? -4.914 -18.344 8.227 1 84.44 255 THR A N 1
ATOM 1955 C CA . THR A 1 255 ? -5.289 -17.062 8.836 1 84.44 255 THR A CA 1
ATOM 1956 C C . THR A 1 255 ? -5.949 -16.141 7.812 1 84.44 255 THR A C 1
ATOM 1958 O O . THR A 1 255 ? -6.797 -15.328 8.164 1 84.44 255 THR A O 1
ATOM 1961 N N . ASN A 1 256 ? -5.637 -16.344 6.582 1 85.69 256 ASN A N 1
ATOM 1962 C CA . ASN A 1 256 ? -6.191 -15.492 5.539 1 85.69 256 ASN A CA 1
ATOM 1963 C C . ASN A 1 256 ? -7.379 -16.156 4.844 1 85.69 256 ASN A C 1
ATOM 1965 O O . ASN A 1 256 ? -7.84 -15.68 3.805 1 85.69 256 ASN A O 1
ATOM 1969 N N . GLY A 1 257 ? -7.797 -17.234 5.312 1 91.69 257 GLY A N 1
ATOM 1970 C CA . GLY A 1 257 ? -9.031 -17.828 4.832 1 91.69 257 GLY A CA 1
ATOM 1971 C C . GLY A 1 257 ? -8.82 -18.844 3.723 1 91.69 257 GLY A C 1
ATOM 1972 O O . GLY A 1 257 ? -9.734 -19.125 2.953 1 91.69 257 GLY A O 1
ATOM 1973 N N . TYR A 1 258 ? -7.57 -19.359 3.609 1 95.56 258 TYR A N 1
ATOM 1974 C CA . TYR A 1 258 ? -7.289 -20.406 2.643 1 95.56 258 TYR A CA 1
ATOM 1975 C C . TYR A 1 258 ? -7.438 -21.781 3.279 1 95.56 258 TYR A C 1
ATOM 1977 O O . TYR A 1 258 ? -7.176 -21.953 4.473 1 95.56 258 TYR A O 1
ATOM 1985 N N . TRP A 1 259 ? -7.863 -22.734 2.488 1 97.75 259 TRP A N 1
ATOM 1986 C CA . TRP A 1 259 ? -7.652 -24.125 2.9 1 97.75 259 TRP A CA 1
ATOM 1987 C C . TRP A 1 259 ? -6.164 -24.453 2.959 1 97.75 259 TRP A C 1
ATOM 1989 O O . TRP A 1 259 ? -5.414 -24.141 2.027 1 97.75 259 TRP A O 1
ATOM 1999 N N . ASN A 1 260 ? -5.766 -24.906 4.074 1 97.69 260 ASN A N 1
ATOM 2000 C CA . ASN A 1 260 ? -4.402 -25.391 4.242 1 97.69 260 ASN A CA 1
ATOM 2001 C C . ASN A 1 260 ? -4.324 -26.906 3.994 1 97.69 260 ASN A C 1
ATOM 2003 O O . ASN A 1 260 ? -4.797 -27.688 4.809 1 97.69 260 ASN A O 1
ATOM 2007 N N . LEU A 1 261 ? -3.678 -27.25 2.861 1 97.81 261 LEU A N 1
ATOM 2008 C CA . LEU A 1 261 ? -3.66 -28.641 2.438 1 97.81 261 LEU A CA 1
ATOM 2009 C C . LEU A 1 261 ? -2.23 -29.172 2.336 1 97.81 261 LEU A C 1
ATOM 2011 O O . LEU A 1 261 ? -1.33 -28.438 1.911 1 97.81 261 LEU A O 1
ATOM 2015 N N . THR A 1 262 ? -2.076 -30.406 2.732 1 96.56 262 THR A N 1
ATOM 2016 C CA . THR A 1 262 ? -0.798 -31.094 2.588 1 96.56 262 THR A CA 1
ATOM 2017 C C . THR A 1 262 ? -0.898 -32.219 1.556 1 96.56 262 THR A C 1
ATOM 2019 O O . THR A 1 262 ? -1.83 -33.031 1.595 1 96.56 262 THR A O 1
ATOM 2022 N N . SER A 1 263 ? 0.05 -32.219 0.703 1 94.5 263 SER A N 1
ATOM 2023 C CA . SER A 1 263 ? -0.007 -33.219 -0.38 1 94.5 263 SER A CA 1
ATOM 2024 C C . SER A 1 263 ? 0.448 -34.594 0.094 1 94.5 263 SER A C 1
ATOM 2026 O O . SER A 1 263 ? 1.277 -34.688 1 1 94.5 263 SER A O 1
ATOM 2028 N N . ILE A 1 264 ? -0.186 -35.625 -0.47 1 95.25 264 ILE A N 1
ATOM 2029 C CA . ILE A 1 264 ? 0.234 -37 -0.34 1 95.25 264 ILE A CA 1
ATOM 2030 C C . ILE A 1 264 ? 0.695 -37.531 -1.697 1 95.25 264 ILE A C 1
ATOM 2032 O O . ILE A 1 264 ? -0.091 -38.125 -2.438 1 95.25 264 ILE A O 1
ATOM 2036 N N . PRO A 1 265 ? 1.955 -37.312 -1.953 1 91.12 265 PRO A N 1
ATOM 2037 C CA . PRO A 1 265 ? 2.436 -37.688 -3.279 1 91.12 265 PRO A CA 1
ATOM 2038 C C . PRO A 1 265 ? 2.541 -39.219 -3.439 1 91.12 265 PRO A C 1
ATOM 2040 O O . PRO A 1 265 ? 2.619 -39.938 -2.443 1 91.12 265 PRO A O 1
ATOM 2043 N N . GLU A 1 266 ? 2.467 -39.688 -4.727 1 89.5 266 GLU A N 1
ATOM 2044 C CA . GLU A 1 266 ? 2.652 -41.094 -5.02 1 89.5 266 GLU A CA 1
ATOM 2045 C C . GLU A 1 266 ? 4.039 -41.562 -4.594 1 89.5 266 GLU A C 1
ATOM 2047 O O . GLU A 1 266 ? 4.18 -42.625 -4 1 89.5 266 GLU A O 1
ATOM 2052 N N . SER A 1 267 ? 5.012 -40.719 -4.945 1 86.44 267 SER A N 1
ATOM 2053 C CA . SER A 1 267 ? 6.387 -40.938 -4.512 1 86.44 267 SER A CA 1
ATOM 2054 C C . SER A 1 267 ? 6.98 -39.656 -3.902 1 86.44 267 SER A C 1
ATOM 2056 O O . SER A 1 267 ? 7.168 -38.656 -4.598 1 86.44 267 SER A O 1
ATOM 2058 N N . SER A 1 268 ? 7.262 -39.781 -2.646 1 83.06 268 SER A N 1
ATOM 2059 C CA . SER A 1 268 ? 7.797 -38.625 -1.94 1 83.06 268 SER A CA 1
ATOM 2060 C C . SER A 1 268 ? 9.219 -38.312 -2.398 1 83.06 268 SER A C 1
ATOM 2062 O O . SER A 1 268 ? 9.719 -37.219 -2.17 1 83.06 268 SER A O 1
ATOM 2064 N N . ILE A 1 269 ? 9.828 -39.312 -3.045 1 75.81 269 ILE A N 1
ATOM 2065 C CA . ILE A 1 269 ? 11.195 -39.094 -3.516 1 75.81 269 ILE A CA 1
ATOM 2066 C C . ILE A 1 269 ? 11.18 -38.25 -4.785 1 75.81 269 ILE A C 1
ATOM 2068 O O . ILE A 1 269 ? 12.062 -37.406 -4.98 1 75.81 269 ILE A O 1
ATOM 2072 N N . VAL A 1 270 ? 10.109 -38.438 -5.605 1 77.94 270 VAL A N 1
ATOM 2073 C CA . VAL A 1 270 ? 10.008 -37.688 -6.867 1 77.94 270 VAL A CA 1
ATOM 2074 C C . VAL A 1 270 ? 9.344 -36.344 -6.629 1 77.94 270 VAL A C 1
ATOM 2076 O O . VAL A 1 270 ? 9.805 -35.312 -7.141 1 77.94 270 VAL A O 1
ATOM 2079 N N . ASN A 1 271 ? 8.336 -36.406 -5.848 1 84.19 271 ASN A N 1
ATOM 2080 C CA . ASN A 1 271 ? 7.613 -35.188 -5.531 1 84.19 271 ASN A CA 1
ATOM 2081 C C . ASN A 1 271 ? 7.527 -34.969 -4.023 1 84.19 271 ASN A C 1
ATOM 2083 O O . ASN A 1 271 ? 6.711 -35.562 -3.342 1 84.19 271 ASN A O 1
ATOM 2087 N N . PRO A 1 272 ? 8.266 -34.031 -3.58 1 83.5 272 PRO A N 1
ATOM 2088 C CA . PRO A 1 272 ? 8.227 -33.812 -2.137 1 83.5 272 PRO A CA 1
ATOM 2089 C C . PRO A 1 272 ? 6.859 -33.312 -1.663 1 83.5 272 PRO A C 1
ATOM 2091 O O . PRO A 1 272 ? 6.117 -32.688 -2.436 1 83.5 272 PRO A O 1
ATOM 2094 N N . VAL A 1 273 ? 6.637 -33.625 -0.358 1 88.75 273 VAL A N 1
ATOM 2095 C CA . VAL A 1 273 ? 5.406 -33.188 0.274 1 88.75 273 VAL A CA 1
ATOM 2096 C C . VAL A 1 273 ? 5.367 -31.656 0.29 1 88.75 273 VAL A C 1
ATOM 2098 O O . VAL A 1 273 ? 6.375 -31 0.583 1 88.75 273 VAL A O 1
ATOM 2101 N N . LYS A 1 274 ? 4.281 -31.062 -0.088 1 88.56 274 LYS A N 1
ATOM 2102 C CA . LYS A 1 274 ? 4.145 -29.609 -0.107 1 88.56 274 LYS A CA 1
ATOM 2103 C C . LYS A 1 274 ? 2.865 -29.172 0.598 1 88.56 274 LYS A C 1
ATOM 2105 O O . LYS A 1 274 ? 1.901 -29.938 0.682 1 88.56 274 LYS A O 1
ATOM 2110 N N . THR A 1 275 ? 2.941 -28.062 1.104 1 92.31 275 THR A N 1
ATOM 2111 C CA . THR A 1 275 ? 1.771 -27.406 1.672 1 92.31 275 THR A CA 1
ATOM 2112 C C . THR A 1 275 ? 1.155 -26.422 0.67 1 92.31 275 THR A C 1
ATOM 2114 O O . THR A 1 275 ? 1.822 -25.5 0.208 1 92.31 275 THR A O 1
ATOM 2117 N N . VAL A 1 276 ? -0.101 -26.672 0.338 1 95.5 276 VAL A N 1
ATOM 2118 C CA . VAL A 1 276 ? -0.782 -25.859 -0.666 1 95.5 276 VAL A CA 1
ATOM 2119 C C . VAL A 1 276 ? -1.951 -25.109 -0.024 1 95.5 276 VAL A C 1
ATOM 2121 O O . VAL A 1 276 ? -2.773 -25.719 0.67 1 95.5 276 VAL A O 1
ATOM 2124 N N . LEU A 1 277 ? -1.939 -23.828 -0.202 1 97.31 277 LEU A N 1
ATOM 2125 C CA . LEU A 1 277 ? -3.07 -23 0.204 1 97.31 277 LEU A CA 1
ATOM 2126 C C . LEU A 1 277 ? -3.994 -22.734 -0.978 1 97.31 277 LEU A C 1
ATOM 2128 O O . LEU A 1 277 ? -3.545 -22.266 -2.025 1 97.31 277 LEU A O 1
ATOM 2132 N N . THR A 1 278 ? -5.305 -23.016 -0.842 1 97.88 278 THR A N 1
ATOM 2133 C CA . THR A 1 278 ? -6.23 -22.781 -1.944 1 97.88 278 THR A CA 1
ATOM 2134 C C . THR A 1 278 ? -7.465 -22.016 -1.46 1 97.88 278 THR A C 1
ATOM 2136 O O . THR A 1 278 ? -7.863 -22.141 -0.301 1 97.88 278 THR A O 1
ATOM 2139 N N . ALA A 1 279 ? -7.98 -21.203 -2.291 1 97.25 279 ALA A N 1
ATOM 2140 C CA . ALA A 1 279 ? -9.242 -20.516 -2.041 1 97.25 279 ALA A CA 1
ATOM 2141 C C . ALA A 1 279 ? -9.836 -19.984 -3.338 1 97.25 279 ALA A C 1
ATOM 2143 O O . ALA A 1 279 ? -9.109 -19.672 -4.285 1 97.25 279 ALA A O 1
ATOM 2144 N N . ARG A 1 280 ? -11.117 -20 -3.373 1 95.75 280 ARG A N 1
ATOM 2145 C CA . ARG A 1 280 ? -11.812 -19.25 -4.406 1 95.75 280 ARG A CA 1
ATOM 2146 C C . ARG A 1 280 ? -11.805 -17.75 -4.09 1 95.75 280 ARG A C 1
ATOM 2148 O O . ARG A 1 280 ? -12.594 -17.281 -3.262 1 95.75 280 ARG A O 1
ATOM 2155 N N . ARG A 1 281 ? -10.945 -17.094 -4.777 1 94.5 281 ARG A N 1
ATOM 2156 C CA . ARG A 1 281 ? -10.781 -15.68 -4.484 1 94.5 281 ARG A CA 1
ATOM 2157 C C . ARG A 1 281 ? -11.703 -14.828 -5.352 1 94.5 281 ARG A C 1
ATOM 2159 O O . ARG A 1 281 ? -11.852 -15.086 -6.547 1 94.5 281 ARG A O 1
ATOM 2166 N N . ARG A 1 282 ? -12.383 -13.969 -4.641 1 92.56 282 ARG A N 1
ATOM 2167 C CA . ARG A 1 282 ? -13.273 -13.016 -5.305 1 92.56 282 ARG A CA 1
ATOM 2168 C C . ARG A 1 282 ? -13.047 -11.602 -4.789 1 92.56 282 ARG A C 1
ATOM 2170 O O . ARG A 1 282 ? -12.578 -11.414 -3.664 1 92.56 282 ARG A O 1
ATOM 2177 N N . GLY A 1 283 ? -13.383 -10.734 -5.66 1 92.69 283 GLY A N 1
ATOM 2178 C CA . GLY A 1 283 ? -13.273 -9.344 -5.242 1 92.69 283 GLY A CA 1
ATOM 2179 C C . GLY A 1 283 ? -12.508 -8.484 -6.23 1 92.69 283 GLY A C 1
ATOM 2180 O O . GLY A 1 283 ? -12.336 -8.867 -7.387 1 92.69 283 GLY A O 1
ATOM 2181 N N . PHE A 1 284 ? -12.234 -7.312 -5.812 1 92.88 284 PHE A N 1
ATOM 2182 C CA . PHE A 1 284 ? -11.586 -6.348 -6.691 1 92.88 284 PHE A CA 1
ATOM 2183 C C . PHE A 1 284 ? -10.555 -5.527 -5.93 1 92.88 284 PHE A C 1
ATOM 2185 O O . PHE A 1 284 ? -10.531 -5.535 -4.695 1 92.88 284 PHE A O 1
ATOM 2192 N N . TYR A 1 285 ? -9.617 -5.047 -6.641 1 91.56 285 TYR A N 1
ATOM 2193 C CA . TYR A 1 285 ? -8.562 -4.223 -6.055 1 91.56 285 TYR A CA 1
ATOM 2194 C C . TYR A 1 285 ? -8.219 -3.053 -6.969 1 91.56 285 TYR A C 1
ATOM 2196 O O . TYR A 1 285 ? -8.617 -3.031 -8.133 1 91.56 285 TYR A O 1
ATOM 2204 N N . LEU A 1 286 ? -7.668 -2.076 -6.34 1 88.31 286 LEU A N 1
ATOM 2205 C CA . LEU A 1 286 ? -7.148 -0.917 -7.059 1 88.31 286 LEU A CA 1
ATOM 2206 C C . LEU A 1 286 ? -5.625 -0.903 -7.039 1 88.31 286 LEU A C 1
ATOM 2208 O O . LEU A 1 286 ? -5.012 -1.006 -5.977 1 88.31 286 LEU A O 1
ATOM 2212 N N . GLY A 1 287 ? -4.941 -0.788 -8.18 1 79.19 287 GLY A N 1
ATOM 2213 C CA . GLY A 1 287 ? -3.492 -0.825 -8.266 1 79.19 287 GLY A CA 1
ATOM 2214 C C . GLY A 1 287 ? -2.91 -2.193 -7.965 1 79.19 287 GLY A C 1
ATOM 2215 O O . GLY A 1 287 ? -2.588 -2.951 -8.883 1 79.19 287 GLY A O 1
ATOM 2216 N N . ALA A 1 288 ? -2.801 -2.537 -6.664 1 81.69 288 ALA A N 1
ATOM 2217 C CA . ALA A 1 288 ? -2.33 -3.846 -6.219 1 81.69 288 ALA A CA 1
ATOM 2218 C C . ALA A 1 288 ? -3.205 -4.391 -5.094 1 81.69 288 ALA A C 1
ATOM 2220 O O . ALA A 1 288 ? -3.812 -3.623 -4.344 1 81.69 288 ALA A O 1
ATOM 2221 N N . GLU A 1 289 ? -3.305 -5.68 -4.945 1 86.56 289 GLU A N 1
ATOM 2222 C CA . GLU A 1 289 ? -4.129 -6.32 -3.924 1 86.56 289 GLU A CA 1
ATOM 2223 C C . GLU A 1 289 ? -3.662 -5.941 -2.52 1 86.56 289 GLU A C 1
ATOM 2225 O O . GLU A 1 289 ? -4.453 -5.938 -1.576 1 86.56 289 GLU A O 1
ATOM 2230 N N . SER A 1 290 ? -2.428 -5.605 -2.426 1 78.81 290 SER A N 1
ATOM 2231 C CA . SER A 1 290 ? -1.889 -5.316 -1.101 1 78.81 290 SER A CA 1
ATOM 2232 C C . SER A 1 290 ? -2.059 -3.842 -0.746 1 78.81 290 SER A C 1
ATOM 2234 O O . SER A 1 290 ? -1.865 -3.449 0.407 1 78.81 290 SER A O 1
ATOM 2236 N N . GLU A 1 291 ? -2.424 -3.008 -1.693 1 81.81 291 GLU A N 1
ATOM 2237 C CA . GLU A 1 291 ? -2.572 -1.572 -1.472 1 81.81 291 GLU A CA 1
ATOM 2238 C C . GLU A 1 291 ? -4.012 -1.218 -1.104 1 81.81 291 GLU A C 1
ATOM 2240 O O . GLU A 1 291 ? -4.266 -0.681 -0.024 1 81.81 291 GLU A O 1
ATOM 2245 N N . GLN A 1 292 ? -4.875 -1.528 -2.008 1 88.5 292 GLN A N 1
ATOM 2246 C CA . GLN A 1 292 ? -6.309 -1.346 -1.813 1 88.5 292 GLN A CA 1
ATOM 2247 C C . GLN A 1 292 ? -7.098 -2.484 -2.451 1 88.5 292 GLN A C 1
ATOM 2249 O O . GLN A 1 292 ? -7.09 -2.646 -3.672 1 88.5 292 GLN A O 1
ATOM 2254 N N . SER A 1 293 ? -7.758 -3.223 -1.587 1 91.75 293 SER A N 1
ATOM 2255 C CA . SER A 1 293 ? -8.469 -4.383 -2.115 1 91.75 293 SER A CA 1
ATOM 2256 C C . SER A 1 293 ? -9.633 -4.77 -1.213 1 91.75 293 SER A C 1
ATOM 2258 O O . SER A 1 293 ? -9.625 -4.48 -0.015 1 91.75 293 SER A O 1
ATOM 2260 N N . ASN A 1 294 ? -10.68 -5.195 -1.748 1 93.38 294 ASN A N 1
ATOM 2261 C CA . ASN A 1 294 ? -11.797 -5.898 -1.134 1 93.38 294 ASN A CA 1
ATOM 2262 C C . ASN A 1 294 ? -11.961 -7.301 -1.714 1 93.38 294 ASN A C 1
ATOM 2264 O O . ASN A 1 294 ? -12.594 -7.477 -2.758 1 93.38 294 ASN A O 1
ATOM 2268 N N . ILE A 1 295 ? -11.281 -8.227 -1.041 1 93 295 ILE A N 1
ATOM 2269 C CA . ILE A 1 295 ? -11.211 -9.594 -1.546 1 93 295 ILE A CA 1
ATOM 2270 C C . ILE A 1 295 ? -11.828 -10.555 -0.526 1 93 295 ILE A C 1
ATOM 2272 O O . ILE A 1 295 ? -11.906 -10.234 0.663 1 93 295 ILE A O 1
ATOM 2276 N N . ARG A 1 296 ? -12.359 -11.625 -0.96 1 92.94 296 ARG A N 1
ATOM 2277 C CA . ARG A 1 296 ? -12.867 -12.719 -0.14 1 92.94 296 ARG A CA 1
ATOM 2278 C C . ARG A 1 296 ? -12.25 -14.047 -0.559 1 92.94 296 ARG A C 1
ATOM 2280 O O . ARG A 1 296 ? -12.227 -14.383 -1.746 1 92.94 296 ARG A O 1
ATOM 2287 N N . ASN A 1 297 ? -11.656 -14.609 0.319 1 94.69 297 ASN A N 1
ATOM 2288 C CA . ASN A 1 297 ? -11.211 -15.984 0.112 1 94.69 297 ASN A CA 1
ATOM 2289 C C . ASN A 1 297 ? -12.258 -17 0.576 1 94.69 297 ASN A C 1
ATOM 2291 O O . ASN A 1 297 ? -12.531 -17.109 1.772 1 94.69 297 ASN A O 1
ATOM 2295 N N . LEU A 1 298 ? -12.805 -17.672 -0.379 1 95.31 298 LEU A N 1
ATOM 2296 C CA . LEU A 1 298 ? -13.922 -18.562 -0.081 1 95.31 298 LEU A CA 1
ATOM 2297 C C . LEU A 1 298 ? -13.469 -20.016 -0.079 1 95.31 298 LEU A C 1
ATOM 2299 O O . LEU A 1 298 ? -12.664 -20.422 -0.917 1 95.31 298 LEU A O 1
ATOM 2303 N N . VAL A 1 299 ? -13.945 -20.672 0.882 1 95.56 299 VAL A N 1
ATOM 2304 C CA . VAL A 1 299 ? -13.797 -22.125 0.97 1 95.56 299 VAL A CA 1
ATOM 2305 C C . VAL A 1 299 ? -15.141 -22.75 1.328 1 95.56 299 VAL A C 1
ATOM 2307 O O . VAL A 1 299 ? -16.047 -22.062 1.795 1 95.56 299 VAL A O 1
ATOM 2310 N N . TRP A 1 300 ? -15.344 -23.922 0.938 1 93.38 300 TRP A N 1
ATOM 2311 C CA . TRP A 1 300 ? -16.625 -24.516 1.299 1 93.38 300 TRP A CA 1
ATOM 2312 C C . TRP A 1 300 ? -16.469 -25.469 2.475 1 93.38 300 TRP A C 1
ATOM 2314 O O . TRP A 1 300 ? -15.359 -25.953 2.746 1 93.38 300 TRP A O 1
ATOM 2324 N N . THR A 1 301 ? -17.562 -25.641 3.15 1 92.81 301 THR A N 1
ATOM 2325 C CA . THR A 1 301 ? -17.609 -26.484 4.332 1 92.81 301 THR A CA 1
ATOM 2326 C C . THR A 1 301 ? -17.828 -27.953 3.943 1 92.81 301 THR A C 1
ATOM 2328 O O . THR A 1 301 ? -18.719 -28.266 3.152 1 92.81 301 THR A O 1
ATOM 2331 N N . LEU A 1 302 ? -16.938 -28.719 4.527 1 95.06 302 LEU A N 1
ATOM 2332 C CA . LEU A 1 302 ? -17.078 -30.156 4.277 1 95.06 302 LEU A CA 1
ATOM 2333 C C . LEU A 1 302 ? -17.984 -30.812 5.32 1 95.06 302 LEU A C 1
ATOM 2335 O O . LEU A 1 302 ? -17.75 -30.672 6.523 1 95.06 302 LEU A O 1
ATOM 2339 N N . GLU A 1 303 ? -19.016 -31.391 4.84 1 94.38 303 GLU A N 1
ATOM 2340 C CA . GLU A 1 303 ? -19.938 -32.125 5.711 1 94.38 303 GLU A CA 1
ATOM 2341 C C . GLU A 1 303 ? -19.453 -33.562 5.938 1 94.38 303 GLU A C 1
ATOM 2343 O O . GLU A 1 303 ? -19.297 -34.312 4.98 1 94.38 303 GLU A O 1
ATOM 2348 N N . GLU A 1 304 ? -19.328 -33.938 7.262 1 93.19 304 GLU A N 1
ATOM 2349 C CA . GLU A 1 304 ? -18.719 -35.219 7.547 1 93.19 304 GLU A CA 1
ATOM 2350 C C . GLU A 1 304 ? -19.672 -36.125 8.328 1 93.19 304 GLU A C 1
ATOM 2352 O O . GLU A 1 304 ? -19.391 -37.312 8.523 1 93.19 304 GLU A O 1
ATOM 2357 N N . SER A 1 305 ? -20.844 -35.656 8.609 1 93.56 305 SER A N 1
ATOM 2358 C CA . SER A 1 305 ? -21.641 -36.406 9.562 1 93.56 305 SER A CA 1
ATOM 2359 C C . SER A 1 305 ? -22.938 -36.906 8.93 1 93.56 305 SER A C 1
ATOM 2361 O O . SER A 1 305 ? -23.484 -37.938 9.344 1 93.56 305 SER A O 1
ATOM 2363 N N . ASP A 1 306 ? -23.453 -36.219 7.93 1 95.31 306 ASP A N 1
ATOM 2364 C CA . ASP A 1 306 ? -24.781 -36.531 7.379 1 95.31 306 ASP A CA 1
ATOM 2365 C C . ASP A 1 306 ? -24.734 -36.594 5.855 1 95.31 306 ASP A C 1
ATOM 2367 O O . ASP A 1 306 ? -24.562 -35.562 5.188 1 95.31 306 ASP A O 1
ATOM 2371 N N . PRO A 1 307 ? -24.984 -37.781 5.371 1 96.44 307 PRO A N 1
ATOM 2372 C CA . PRO A 1 307 ? -24.938 -37.938 3.914 1 96.44 307 PRO A CA 1
ATOM 2373 C C . PRO A 1 307 ? -25.953 -37.031 3.213 1 96.44 307 PRO A C 1
ATOM 2375 O O . PRO A 1 307 ? -25.672 -36.5 2.137 1 96.44 307 PRO A O 1
ATOM 2378 N N . ALA A 1 308 ? -27.125 -36.812 3.781 1 96 308 ALA A N 1
ATOM 2379 C CA . ALA A 1 308 ? -28.141 -35.969 3.162 1 96 308 ALA A CA 1
ATOM 2380 C C . ALA A 1 308 ? -27.656 -34.531 3.031 1 96 308 ALA A C 1
ATOM 2382 O O . ALA A 1 308 ? -27.828 -33.906 1.983 1 96 308 ALA A O 1
ATOM 2383 N N . ARG A 1 309 ? -27.094 -34.062 4.078 1 95.5 309 ARG A N 1
ATOM 2384 C CA . ARG A 1 309 ? -26.562 -32.719 4.062 1 95.5 309 ARG A CA 1
ATOM 2385 C C . ARG A 1 309 ? -25.344 -32.594 3.139 1 95.5 309 ARG A C 1
ATOM 2387 O O . ARG A 1 309 ? -25.172 -31.594 2.443 1 95.5 309 ARG A O 1
ATOM 2394 N N . ALA A 1 310 ? -24.562 -33.625 3.123 1 96.5 310 ALA A N 1
ATOM 2395 C CA . ALA A 1 310 ? -23.375 -33.625 2.275 1 96.5 310 ALA A CA 1
ATOM 2396 C C . ALA A 1 310 ? -23.75 -33.594 0.798 1 96.5 310 ALA A C 1
ATOM 2398 O O . ALA A 1 310 ? -23.078 -32.969 -0.009 1 96.5 310 ALA A O 1
ATOM 2399 N N . LEU A 1 311 ? -24.812 -34.219 0.467 1 96.12 311 LEU A N 1
ATOM 2400 C CA . LEU A 1 311 ? -25.25 -34.312 -0.92 1 96.12 311 LEU A CA 1
ATOM 2401 C C . LEU A 1 311 ? -25.969 -33.031 -1.343 1 96.12 311 LEU A C 1
ATOM 2403 O O . LEU A 1 311 ? -25.75 -32.531 -2.451 1 96.12 311 LEU A O 1
ATOM 2407 N N . SER A 1 312 ? -26.703 -32.438 -0.469 1 94.56 312 SER A N 1
ATOM 2408 C CA . SER A 1 312 ? -27.625 -31.375 -0.875 1 94.56 312 SER A CA 1
ATOM 2409 C C . SER A 1 312 ? -27.016 -30 -0.642 1 94.56 312 SER A C 1
ATOM 2411 O O . SER A 1 312 ? -27.344 -29.031 -1.342 1 94.56 312 SER A O 1
ATOM 2413 N N . GLN A 1 313 ? -26.188 -29.938 0.333 1 94 313 GLN A N 1
ATOM 2414 C CA . GLN A 1 313 ? -25.734 -28.609 0.727 1 94 313 GLN A CA 1
ATOM 2415 C C . GLN A 1 313 ? -24.266 -28.422 0.378 1 94 313 GLN A C 1
ATOM 2417 O O . GLN A 1 313 ? -23.422 -29.281 0.657 1 94 313 GLN A O 1
ATOM 2422 N N . TRP A 1 314 ? -24.016 -27.344 -0.294 1 94.19 314 TRP A N 1
ATOM 2423 C CA . TRP A 1 314 ? -22.672 -26.859 -0.61 1 94.19 314 TRP A CA 1
ATOM 2424 C C . TRP A 1 314 ? -22.469 -25.438 -0.134 1 94.19 314 TRP A C 1
ATOM 2426 O O . TRP A 1 314 ? -22.594 -24.484 -0.919 1 94.19 314 TRP A O 1
ATOM 2436 N N . GLU A 1 315 ? -22.047 -25.297 1.157 1 93.94 315 GLU A N 1
ATOM 2437 C CA . GLU A 1 315 ? -21.953 -23.984 1.78 1 93.94 315 GLU A CA 1
ATOM 2438 C C . GLU A 1 315 ? -20.578 -23.375 1.567 1 93.94 315 GLU A C 1
ATOM 2440 O O . GLU A 1 315 ? -19.562 -24.016 1.82 1 93.94 315 GLU A O 1
ATOM 2445 N N . TRP A 1 316 ? -20.578 -22.203 1.115 1 93.88 316 TRP A N 1
ATOM 2446 C CA . TRP A 1 316 ? -19.359 -21.438 0.925 1 93.88 316 TRP A CA 1
ATOM 2447 C C . TRP A 1 316 ? -19.172 -20.422 2.043 1 93.88 316 TRP A C 1
ATOM 2449 O O . TRP A 1 316 ? -20.047 -19.609 2.303 1 93.88 316 TRP A O 1
ATOM 2459 N N . ARG A 1 317 ? -18 -20.547 2.68 1 93.88 317 ARG A N 1
ATOM 2460 C CA . ARG A 1 317 ? -17.625 -19.609 3.73 1 93.88 317 ARG A CA 1
ATOM 2461 C C . ARG A 1 317 ? -16.359 -18.859 3.359 1 93.88 317 ARG A C 1
ATOM 2463 O O . ARG A 1 317 ? -15.547 -19.344 2.566 1 93.88 317 ARG A O 1
ATOM 2470 N N . GLY A 1 318 ? -16.312 -17.688 3.822 1 92 318 GLY A N 1
ATOM 2471 C CA . GLY A 1 318 ? -15.125 -16.938 3.455 1 92 318 GLY A CA 1
ATOM 2472 C C . GLY A 1 318 ? -14.742 -15.883 4.48 1 92 318 GLY A C 1
ATOM 2473 O O . GLY A 1 318 ? -15.531 -15.57 5.379 1 92 318 GLY A O 1
ATOM 2474 N N . LYS A 1 319 ? -13.5 -15.547 4.34 1 90.31 319 LYS A N 1
ATOM 2475 C CA . LYS A 1 319 ? -12.945 -14.453 5.129 1 90.31 319 LYS A CA 1
ATOM 2476 C C . LYS A 1 319 ? -12.688 -13.227 4.258 1 90.31 319 LYS A C 1
ATOM 2478 O O . LYS A 1 319 ? -11.852 -13.266 3.355 1 90.31 319 LYS A O 1
ATOM 2483 N N . PRO A 1 320 ? -13.453 -12.195 4.559 1 91.38 320 PRO A N 1
ATOM 2484 C CA . PRO A 1 320 ? -13.172 -10.961 3.822 1 91.38 320 PRO A CA 1
ATOM 2485 C C . PRO A 1 320 ? -11.836 -10.328 4.223 1 91.38 320 PRO A C 1
ATOM 2487 O O . PRO A 1 320 ? -11.484 -10.32 5.406 1 91.38 320 PRO A O 1
ATOM 2490 N N . VAL A 1 321 ? -11.102 -9.953 3.262 1 89.56 321 VAL A N 1
ATOM 2491 C CA . VAL A 1 321 ? -9.859 -9.219 3.449 1 89.56 321 VAL A CA 1
ATOM 2492 C C . VAL A 1 321 ? -9.984 -7.824 2.834 1 89.56 321 VAL A C 1
ATOM 2494 O O . VAL A 1 321 ? -9.898 -7.668 1.614 1 89.56 321 VAL A O 1
ATOM 2497 N N . ILE A 1 322 ? -10.164 -6.906 3.691 1 90.69 322 ILE A N 1
ATOM 2498 C CA . ILE A 1 322 ? -10.328 -5.527 3.248 1 90.69 322 ILE A CA 1
ATOM 2499 C C . ILE A 1 322 ? -9.086 -4.715 3.607 1 90.69 322 ILE A C 1
ATOM 2501 O O . ILE A 1 322 ? -8.812 -4.473 4.785 1 90.69 322 ILE A O 1
ATOM 2505 N N . LEU A 1 323 ? -8.383 -4.324 2.578 1 88.44 323 LEU A N 1
ATOM 2506 C CA . LEU A 1 323 ? -7.148 -3.574 2.775 1 88.44 323 LEU A CA 1
ATOM 2507 C C . LEU A 1 323 ? -7.23 -2.205 2.111 1 88.44 323 LEU A C 1
ATOM 2509 O O . LEU A 1 323 ? -7.801 -2.068 1.027 1 88.44 323 LEU A O 1
ATOM 2513 N N . ASP A 1 324 ? -6.699 -1.216 2.768 1 89.25 324 ASP A N 1
ATOM 2514 C CA . ASP A 1 324 ? -6.574 0.147 2.26 1 89.25 324 ASP A CA 1
ATOM 2515 C C . ASP A 1 324 ? -5.387 0.863 2.9 1 89.25 324 ASP A C 1
ATOM 2517 O O . ASP A 1 324 ? -5.496 1.388 4.012 1 89.25 324 ASP A O 1
ATOM 2521 N N . SER A 1 325 ? -4.344 0.921 2.186 1 79.62 325 SER A N 1
ATOM 2522 C CA . SER A 1 325 ? -3.141 1.546 2.721 1 79.62 325 SER A CA 1
ATOM 2523 C C . SER A 1 325 ? -3.291 3.061 2.799 1 79.62 325 SER A C 1
ATOM 2525 O O . SER A 1 325 ? -2.531 3.73 3.502 1 79.62 325 SER A O 1
ATOM 2527 N N . TRP A 1 326 ? -4.332 3.623 2.109 1 83.12 326 TRP A N 1
ATOM 2528 C CA . TRP A 1 326 ? -4.555 5.066 2.086 1 83.12 326 TRP A CA 1
ATOM 2529 C C . TRP A 1 326 ? -5.66 5.461 3.057 1 83.12 326 TRP A C 1
ATOM 2531 O O . TRP A 1 326 ? -6.082 6.621 3.088 1 83.12 326 TRP A O 1
ATOM 2541 N N . ALA A 1 327 ? -6.047 4.531 3.85 1 89.31 327 ALA A N 1
ATOM 2542 C CA . ALA A 1 327 ? -7.164 4.789 4.754 1 89.31 327 ALA A CA 1
ATOM 2543 C C . ALA A 1 327 ? -6.809 5.879 5.766 1 89.31 327 ALA A C 1
ATOM 2545 O O . ALA A 1 327 ? -7.691 6.445 6.41 1 89.31 327 ALA A O 1
ATOM 2546 N N . TRP A 1 328 ? -5.57 6.219 5.91 1 85.38 328 TRP A N 1
ATOM 2547 C CA . TRP A 1 328 ? -5.133 7.207 6.891 1 85.38 328 TRP A CA 1
ATOM 2548 C C . TRP A 1 328 ? -5.727 8.578 6.59 1 85.38 328 TRP A C 1
ATOM 2550 O O . TRP A 1 328 ? -5.863 9.414 7.484 1 85.38 328 TRP A O 1
ATOM 2560 N N . VAL A 1 329 ? -6.055 8.797 5.324 1 88.19 329 VAL A N 1
ATOM 2561 C CA . VAL A 1 329 ? -6.613 10.102 4.961 1 88.19 329 VAL A CA 1
ATOM 2562 C C . VAL A 1 329 ? -7.938 10.312 5.691 1 88.19 329 VAL A C 1
ATOM 2564 O O . VAL A 1 329 ? -8.328 11.453 5.957 1 88.19 329 VAL A O 1
ATOM 2567 N N . HIS A 1 330 ? -8.578 9.297 6.004 1 92.25 330 HIS A N 1
ATOM 2568 C CA . HIS A 1 330 ? -9.867 9.391 6.68 1 92.25 330 HIS A CA 1
ATOM 2569 C C . HIS A 1 330 ? -9.688 9.672 8.172 1 92.25 330 HIS A C 1
ATOM 2571 O O . HIS A 1 330 ? -10.664 9.836 8.898 1 92.25 330 HIS A O 1
ATOM 2577 N N . SER A 1 331 ? -8.477 9.797 8.594 1 88.81 331 SER A N 1
ATOM 2578 C CA . SER A 1 331 ? -8.203 10.172 9.984 1 88.81 331 SER A CA 1
ATOM 2579 C C . SER A 1 331 ? -8.625 11.609 10.258 1 88.81 331 SER A C 1
ATOM 2581 O O . SER A 1 331 ? -8.594 12.062 11.406 1 88.81 331 SER A O 1
ATOM 2583 N N . ILE A 1 332 ? -9 12.32 9.203 1 92.62 332 ILE A N 1
ATOM 2584 C CA . ILE A 1 332 ? -9.531 13.664 9.367 1 92.62 332 ILE A CA 1
ATOM 2585 C C . ILE A 1 332 ? -10.742 13.633 10.289 1 92.62 332 ILE A C 1
ATOM 2587 O O . ILE A 1 332 ? -11.031 14.609 10.984 1 92.62 332 ILE A O 1
ATOM 2591 N N . HIS A 1 333 ? -11.391 12.531 10.328 1 96.19 333 HIS A N 1
ATOM 2592 C CA . HIS A 1 333 ? -12.555 12.406 11.195 1 96.19 333 HIS A CA 1
ATOM 2593 C C . HIS A 1 333 ? -12.164 12.414 12.664 1 96.19 333 HIS A C 1
ATOM 2595 O O . HIS A 1 333 ? -12.961 12.773 13.531 1 96.19 333 HIS A O 1
ATOM 2601 N N . LEU A 1 334 ? -10.977 12.039 12.93 1 94.5 334 LEU A N 1
ATOM 2602 C CA . LEU A 1 334 ? -10.477 12.172 14.297 1 94.5 334 LEU A CA 1
ATOM 2603 C C . LEU A 1 334 ? -10.398 13.641 14.703 1 94.5 334 LEU A C 1
ATOM 2605 O O . LEU A 1 334 ? -10.75 13.992 15.828 1 94.5 334 LEU A O 1
ATOM 2609 N N . ILE A 1 335 ? -9.977 14.422 13.758 1 90.62 335 ILE A N 1
ATOM 2610 C CA . ILE A 1 335 ? -9.891 15.859 14.008 1 90.62 335 ILE A CA 1
ATOM 2611 C C . ILE A 1 335 ? -11.289 16.422 14.242 1 90.62 335 ILE A C 1
ATOM 2613 O O . ILE A 1 335 ? -11.508 17.188 15.188 1 90.62 335 ILE A O 1
ATOM 2617 N N . PHE A 1 336 ? -12.227 16.016 13.445 1 94.44 336 PHE A N 1
ATOM 2618 C CA . PHE A 1 336 ? -13.602 16.469 13.609 1 94.44 336 PHE A CA 1
ATOM 2619 C C . PHE A 1 336 ? -14.18 15.992 14.93 1 94.44 336 PHE A C 1
ATOM 2621 O O . PHE A 1 336 ? -14.922 16.719 15.594 1 94.44 336 PHE A O 1
ATOM 2628 N N . CYS A 1 337 ? -13.797 14.805 15.242 1 94.81 337 CYS A N 1
ATOM 2629 C CA . CYS A 1 337 ? -14.258 14.211 16.5 1 94.81 337 CYS A CA 1
ATOM 2630 C C . CYS A 1 337 ? -13.75 15.008 17.688 1 94.81 337 CYS A C 1
ATOM 2632 O O . CYS A 1 337 ? -14.531 15.383 18.562 1 94.81 337 CYS A O 1
ATOM 2634 N N . VAL A 1 338 ? -12.531 15.344 17.688 1 90.44 338 VAL A N 1
ATOM 2635 C CA . VAL A 1 338 ? -11.914 16.062 18.812 1 90.44 338 VAL A CA 1
ATOM 2636 C C . VAL A 1 338 ? -12.5 17.469 18.906 1 90.44 338 VAL A C 1
ATOM 2638 O O . VAL A 1 338 ? -12.789 17.953 20 1 90.44 338 VAL A O 1
ATOM 2641 N N . GLN A 1 339 ? -12.703 18.078 17.797 1 89.06 339 GLN A N 1
ATOM 2642 C CA . GLN A 1 339 ? -13.297 19.406 17.781 1 89.06 339 GLN A CA 1
ATOM 2643 C C . GLN A 1 339 ? -14.719 19.375 18.328 1 89.06 339 GLN A C 1
ATOM 2645 O O . GLN A 1 339 ? -15.117 20.281 19.062 1 89.06 339 GLN A O 1
ATOM 2650 N N . THR A 1 340 ? -15.438 18.375 17.984 1 92.31 340 THR A N 1
ATOM 2651 C CA . THR A 1 340 ? -16.812 18.266 18.438 1 92.31 340 THR A CA 1
ATOM 2652 C C . THR A 1 340 ? -16.875 17.953 19.922 1 92.31 340 THR A C 1
ATOM 2654 O O . THR A 1 340 ? -17.703 18.5 20.656 1 92.31 340 THR A O 1
ATOM 2657 N N . ILE A 1 341 ? -16.031 17.125 20.328 1 93.06 341 ILE A N 1
ATOM 2658 C CA . ILE A 1 341 ? -15.961 16.797 21.75 1 93.06 341 ILE A CA 1
ATOM 2659 C C . ILE A 1 341 ? -15.625 18.062 22.547 1 93.06 341 ILE A C 1
ATOM 2661 O O . ILE A 1 341 ? -16.234 18.328 23.578 1 93.06 341 ILE A O 1
ATOM 2665 N N . PHE A 1 342 ? -14.727 18.781 22.031 1 90.88 342 PHE A N 1
ATOM 2666 C CA . PHE A 1 342 ? -14.328 20.016 22.703 1 90.88 342 PHE A CA 1
ATOM 2667 C C . PHE A 1 342 ? -15.484 21 22.766 1 90.88 342 PHE A C 1
ATOM 2669 O O . PHE A 1 342 ? -15.773 21.578 23.812 1 90.88 342 PHE A O 1
ATOM 2676 N N . SER A 1 343 ? -16.156 21.219 21.688 1 89.75 343 SER A N 1
ATOM 2677 C CA . SER A 1 343 ? -17.281 22.156 21.625 1 89.75 343 SER A CA 1
ATOM 2678 C C . SER A 1 343 ? -18.406 21.734 22.562 1 89.75 343 SER A C 1
ATOM 2680 O O . SER A 1 343 ? -19 22.578 23.25 1 89.75 343 SER A O 1
ATOM 2682 N N . LEU A 1 344 ? -18.656 20.516 22.594 1 92.62 344 LEU A N 1
ATOM 2683 C CA . LEU A 1 344 ? -19.719 20 23.453 1 92.62 344 LEU A CA 1
ATOM 2684 C C . LEU A 1 344 ? -19.312 20.094 24.922 1 92.62 344 LEU A C 1
ATOM 2686 O O . LEU A 1 344 ? -20.141 20.312 25.797 1 92.62 344 LEU A O 1
ATOM 2690 N N . SER A 1 345 ? -18.062 19.953 25.172 1 91.94 345 SER A N 1
ATOM 2691 C CA . SER A 1 345 ? -17.562 20.078 26.547 1 91.94 345 SER A CA 1
ATOM 2692 C C . SER A 1 345 ? -17.688 21.516 27.047 1 91.94 345 SER A C 1
ATOM 2694 O O . SER A 1 345 ? -18.094 21.734 28.188 1 91.94 345 SER A O 1
ATOM 2696 N N . VAL A 1 346 ? -17.312 22.438 26.172 1 90.31 346 VAL A N 1
ATOM 2697 C CA . VAL A 1 346 ? -17.453 23.844 26.531 1 90.31 346 VAL A CA 1
ATOM 2698 C C . VAL A 1 346 ? -18.922 24.172 26.781 1 90.31 346 VAL A C 1
ATOM 2700 O O . VAL A 1 346 ? -19.266 24.828 27.766 1 90.31 346 VAL A O 1
ATOM 2703 N N . LEU A 1 347 ? -19.812 23.703 25.922 1 92.5 347 LEU A N 1
ATOM 2704 C CA . LEU A 1 347 ? -21.25 23.922 26.078 1 92.5 347 LEU A CA 1
ATOM 2705 C C . LEU A 1 347 ? -21.75 23.297 27.375 1 92.5 347 LEU A C 1
ATOM 2707 O O . LEU A 1 347 ? -22.547 23.906 28.094 1 92.5 347 LEU A O 1
ATOM 2711 N N . ALA A 1 348 ? -21.281 22.109 27.672 1 92.94 348 ALA A N 1
ATOM 2712 C CA . ALA A 1 348 ? -21.703 21.422 28.875 1 92.94 348 ALA A CA 1
ATOM 2713 C C . ALA A 1 348 ? -21.297 22.188 30.141 1 92.94 348 ALA A C 1
ATOM 2715 O O . ALA A 1 348 ? -22.047 22.25 31.109 1 92.94 348 ALA A O 1
ATOM 2716 N N . LEU A 1 349 ? -20.125 22.781 30.062 1 91.62 349 LEU A N 1
ATOM 2717 C CA . LEU A 1 349 ? -19.641 23.562 31.203 1 91.62 349 LEU A CA 1
ATOM 2718 C C . LEU A 1 349 ? -20.5 24.812 31.391 1 91.62 349 LEU A C 1
ATOM 2720 O O . LEU A 1 349 ? -20.828 25.172 32.531 1 91.62 349 LEU A O 1
ATOM 2724 N N . ILE A 1 350 ? -20.828 25.438 30.328 1 91.56 350 ILE A N 1
ATOM 2725 C CA . ILE A 1 350 ? -21.641 26.641 30.422 1 91.56 350 ILE A CA 1
ATOM 2726 C C . ILE A 1 350 ? -23.047 26.297 30.922 1 91.56 350 ILE A C 1
ATOM 2728 O O . ILE A 1 350 ? -23.578 26.984 31.797 1 91.56 350 ILE A O 1
ATOM 2732 N N . VAL A 1 351 ? -23.625 25.234 30.391 1 90.94 351 VAL A N 1
ATOM 2733 C CA . VAL A 1 351 ? -24.969 24.812 30.797 1 90.94 351 VAL A CA 1
ATOM 2734 C C . VAL A 1 351 ? -24.969 24.422 32.281 1 90.94 351 VAL A C 1
ATOM 2736 O O . VAL A 1 351 ? -25.891 24.75 33 1 90.94 351 VAL A O 1
ATOM 2739 N N . TYR A 1 352 ? -23.969 23.75 32.719 1 91.5 352 TYR A N 1
ATOM 2740 C CA . TYR A 1 352 ? -23.844 23.359 34.094 1 91.5 352 TYR A CA 1
ATOM 2741 C C . TYR A 1 352 ? -23.828 24.562 35.031 1 91.5 352 TYR A C 1
ATOM 2743 O O . TYR A 1 352 ? -24.516 24.609 36.031 1 91.5 352 TYR A O 1
ATOM 2751 N N . ARG A 1 353 ? -23.062 25.562 34.656 1 88.88 353 ARG A N 1
ATOM 2752 C CA . ARG A 1 353 ? -22.969 26.781 35.469 1 88.88 353 ARG A CA 1
ATOM 2753 C C . ARG A 1 353 ? -24.297 27.531 35.469 1 88.88 353 ARG A C 1
ATOM 2755 O O . ARG A 1 353 ? -24.703 28.062 36.5 1 88.88 353 ARG A O 1
ATOM 2762 N N . ASN A 1 354 ? -24.891 27.562 34.375 1 87.81 354 ASN A N 1
ATOM 2763 C CA . ASN A 1 354 ? -26.172 28.25 34.281 1 87.81 354 ASN A CA 1
ATOM 2764 C C . ASN A 1 354 ? -27.234 27.547 35.125 1 87.81 354 ASN A C 1
ATOM 2766 O O . ASN A 1 354 ? -28.047 28.203 35.812 1 87.81 354 ASN A O 1
ATOM 2770 N N . VAL A 1 355 ? -27.25 26.266 35.125 1 86.56 355 VAL A N 1
ATOM 2771 C CA . VAL A 1 355 ? -28.203 25.5 35.906 1 86.56 355 VAL A CA 1
ATOM 2772 C C . VAL A 1 355 ? -27.938 25.719 37.406 1 86.56 355 VAL A C 1
ATOM 2774 O O . VAL A 1 355 ? -28.875 25.828 38.188 1 86.56 355 VAL A O 1
ATOM 2777 N N . ARG A 1 356 ? -26.688 25.875 37.781 1 87.81 356 ARG A N 1
ATOM 2778 C CA . ARG A 1 356 ? -26.328 26.125 39.156 1 87.81 356 ARG A CA 1
ATOM 2779 C C . ARG A 1 356 ? -26.781 27.516 39.594 1 87.81 356 ARG A C 1
ATOM 2781 O O . ARG A 1 356 ? -27.094 27.734 40.781 1 87.81 356 ARG A O 1
ATOM 2788 N N . GLU A 1 357 ? -26.844 28.422 38.688 1 85.38 357 GLU A N 1
ATOM 2789 C CA . GLU A 1 357 ? -27.281 29.781 38.969 1 85.38 357 GLU A CA 1
ATOM 2790 C C . GLU A 1 357 ? -28.781 29.922 38.812 1 85.38 357 GLU A C 1
ATOM 2792 O O . GLU A 1 357 ? -29.344 31 39.031 1 85.38 357 GLU A O 1
ATOM 2797 N N . GLY A 1 358 ? -29.5 28.812 38.438 1 81.12 358 GLY A N 1
ATOM 2798 C CA . GLY A 1 358 ? -30.953 28.797 38.344 1 81.12 358 GLY A CA 1
ATOM 2799 C C . GLY A 1 358 ? -31.453 29.25 37 1 81.12 358 GLY A C 1
ATOM 2800 O O . GLY A 1 358 ? -32.656 29.547 36.844 1 81.12 358 GLY A O 1
ATOM 2801 N N . LYS A 1 359 ? -30.641 29.375 36 1 79.5 359 LYS A N 1
ATOM 2802 C CA . LYS A 1 359 ? -31.031 29.797 34.656 1 79.5 359 LYS A CA 1
ATOM 2803 C C . LYS A 1 359 ? -31.156 28.594 33.719 1 79.5 359 LYS A C 1
ATOM 2805 O O . LYS A 1 359 ? -30.344 27.672 33.75 1 79.5 359 LYS A O 1
ATOM 2810 N N . VAL A 1 360 ? -32.25 28.562 33.031 1 81.25 360 VAL A N 1
ATOM 2811 C CA . VAL A 1 360 ? -32.438 27.484 32.062 1 81.25 360 VAL A CA 1
ATOM 2812 C C . VAL A 1 360 ? -32.062 27.969 30.672 1 81.25 360 VAL A C 1
ATOM 2814 O O . VAL A 1 360 ? -32.844 28.703 30.047 1 81.25 360 VAL A O 1
ATOM 2817 N N . TRP A 1 361 ? -30.859 27.625 30.125 1 85.62 361 TRP A N 1
ATOM 2818 C CA . TRP A 1 361 ? -30.359 28.016 28.812 1 85.62 361 TRP A CA 1
ATOM 2819 C C . TRP A 1 361 ? -29.469 26.922 28.219 1 85.62 361 TRP A C 1
ATOM 2821 O O . TRP A 1 361 ? -28.625 26.359 28.906 1 85.62 361 TRP A O 1
ATOM 2831 N N . VAL A 1 362 ? -29.844 26.547 27.016 1 87.88 362 VAL A N 1
ATOM 2832 C CA . VAL A 1 362 ? -28.984 25.656 26.25 1 87.88 362 VAL A CA 1
ATOM 2833 C C . VAL A 1 362 ? -28.547 26.344 24.953 1 87.88 362 VAL A C 1
ATOM 2835 O O . VAL A 1 362 ? -29.391 26.844 24.203 1 87.88 362 VAL A O 1
ATOM 2838 N N . GLY A 1 363 ? -27.266 26.438 24.781 1 86.38 363 GLY A N 1
ATOM 2839 C CA . GLY A 1 363 ? -26.734 27.094 23.594 1 86.38 363 GLY A CA 1
ATOM 2840 C C . GLY A 1 363 ? -26.781 26.219 22.359 1 86.38 363 GLY A C 1
ATOM 2841 O O . GLY A 1 363 ? -27.156 25.062 22.422 1 86.38 363 GLY A O 1
ATOM 2842 N N . ASP A 1 364 ? -26.422 26.766 21.203 1 85.81 364 ASP A N 1
ATOM 2843 C CA . ASP A 1 364 ? -26.328 26.062 19.938 1 85.81 364 ASP A CA 1
ATOM 2844 C C . ASP A 1 364 ? -25.109 25.141 19.906 1 85.81 364 ASP A C 1
ATOM 2846 O O . ASP A 1 364 ? -23.969 25.625 19.984 1 85.81 364 ASP A O 1
ATOM 2850 N N . ALA A 1 365 ? -25.406 23.891 19.734 1 88.88 365 ALA A N 1
ATOM 2851 C CA . ALA A 1 365 ? -24.328 22.906 19.766 1 88.88 365 ALA A CA 1
ATOM 2852 C C . ALA A 1 365 ? -23.406 23.062 18.578 1 88.88 365 ALA A C 1
ATOM 2854 O O . ALA A 1 365 ? -22.266 22.594 18.594 1 88.88 365 ALA A O 1
ATOM 2855 N N . PHE A 1 366 ? -23.828 23.75 17.516 1 86.12 366 PHE A N 1
ATOM 2856 C CA . PHE A 1 366 ? -23.047 23.906 16.297 1 86.12 366 PHE A CA 1
ATOM 2857 C C . PHE A 1 366 ? -22.516 25.328 16.156 1 86.12 366 PHE A C 1
ATOM 2859 O O . PHE A 1 366 ? -22.219 25.781 15.055 1 86.12 366 PHE A O 1
ATOM 2866 N N . ALA A 1 367 ? -22.484 26 17.297 1 78.94 367 ALA A N 1
ATOM 2867 C CA . ALA A 1 367 ? -22.078 27.406 17.266 1 78.94 367 ALA A CA 1
ATOM 2868 C C . ALA A 1 367 ? -20.641 27.547 16.766 1 78.94 367 ALA A C 1
ATOM 2870 O O . ALA A 1 367 ? -20.312 28.547 16.109 1 78.94 367 ALA A O 1
ATOM 2871 N N . ALA A 1 368 ? -19.828 26.562 17 1 74 368 ALA A N 1
ATOM 2872 C CA . ALA A 1 368 ? -18.422 26.625 16.609 1 74 368 ALA A CA 1
ATOM 2873 C C . ALA A 1 368 ? -18.266 26.375 15.102 1 74 368 ALA A C 1
ATOM 2875 O O . ALA A 1 368 ? -17.219 26.688 14.531 1 74 368 ALA A O 1
ATOM 2876 N N . LEU A 1 369 ? -19.312 25.906 14.461 1 78.31 369 LEU A N 1
ATOM 2877 C CA . LEU A 1 369 ? -19.219 25.547 13.055 1 78.31 369 LEU A CA 1
ATOM 2878 C C . LEU A 1 369 ? -19.828 26.641 12.18 1 78.31 369 LEU A C 1
ATOM 2880 O O . LEU A 1 369 ? -21.047 26.75 12.094 1 78.31 369 LEU A O 1
ATOM 2884 N N . SER A 1 370 ? -19 27.469 11.617 1 77.19 370 SER A N 1
ATOM 2885 C CA . SER A 1 370 ? -19.469 28.453 10.656 1 77.19 370 SER A CA 1
ATOM 2886 C C . SER A 1 370 ? -19.734 27.828 9.289 1 77.19 370 SER A C 1
ATOM 2888 O O . SER A 1 370 ? -19.344 26.688 9.047 1 77.19 370 SER A O 1
ATOM 2890 N N . ASN A 1 371 ? -20.453 28.547 8.375 1 79 371 ASN A N 1
ATOM 2891 C CA . ASN A 1 371 ? -20.672 28.062 7.016 1 79 371 ASN A CA 1
ATOM 2892 C C . ASN A 1 371 ? -19.344 27.797 6.305 1 79 371 ASN A C 1
ATOM 2894 O O . ASN A 1 371 ? -19.219 26.797 5.586 1 79 371 ASN A O 1
ATOM 2898 N N . SER A 1 372 ? -18.422 28.641 6.652 1 77 372 SER A N 1
ATOM 2899 C CA . SER A 1 372 ? -17.109 28.469 6.02 1 77 372 SER A CA 1
ATOM 2900 C C . SER A 1 372 ? -16.391 27.234 6.562 1 77 372 SER A C 1
ATOM 2902 O O . SER A 1 372 ? -15.719 26.531 5.812 1 77 372 SER A O 1
ATOM 2904 N N . THR A 1 373 ? -16.562 26.984 7.84 1 80.25 373 THR A N 1
ATOM 2905 C CA . THR A 1 373 ? -15.93 25.812 8.43 1 80.25 373 THR A CA 1
ATOM 2906 C C . THR A 1 373 ? -16.516 24.531 7.852 1 80.25 373 THR A C 1
ATOM 2908 O O . THR A 1 373 ? -15.789 23.562 7.617 1 80.25 373 THR A O 1
ATOM 2911 N N . LEU A 1 374 ? -17.75 24.594 7.633 1 87.5 374 LEU A N 1
ATOM 2912 C CA . LEU A 1 374 ? -18.406 23.422 7.047 1 87.5 374 LEU A CA 1
ATOM 2913 C C . LEU A 1 374 ? -17.906 23.188 5.625 1 87.5 374 LEU A C 1
ATOM 2915 O O . LEU A 1 374 ? -17.672 22.047 5.234 1 87.5 374 LEU A O 1
ATOM 2919 N N . MET A 1 375 ? -17.766 24.281 4.961 1 87.69 375 MET A N 1
ATOM 2920 C CA . MET A 1 375 ? -17.297 24.156 3.588 1 87.69 375 MET A CA 1
ATOM 2921 C C . MET A 1 375 ? -15.867 23.609 3.555 1 87.69 375 MET A C 1
ATOM 2923 O O . MET A 1 375 ? -15.547 22.75 2.729 1 87.69 375 MET A O 1
ATOM 2927 N N . ILE A 1 376 ? -15.07 24.094 4.488 1 84.25 376 ILE A N 1
ATOM 2928 C CA . ILE A 1 376 ? -13.68 23.641 4.527 1 84.25 376 ILE A CA 1
ATOM 2929 C C . ILE A 1 376 ? -13.633 22.156 4.891 1 84.25 376 ILE A C 1
ATOM 2931 O O . ILE A 1 376 ? -12.805 21.406 4.367 1 84.25 376 ILE A O 1
ATOM 2935 N N . ARG A 1 377 ? -14.461 21.703 5.77 1 91.56 377 ARG A N 1
ATOM 2936 C CA . ARG A 1 377 ? -14.523 20.281 6.113 1 91.56 377 ARG A CA 1
ATOM 2937 C C . ARG A 1 377 ? -14.867 19.438 4.895 1 91.56 377 ARG A C 1
ATOM 2939 O O . ARG A 1 377 ? -14.297 18.359 4.695 1 91.56 377 ARG A O 1
ATOM 2946 N N . GLY A 1 378 ? -15.812 20 4.172 1 94.38 378 GLY A N 1
ATOM 2947 C CA . GLY A 1 378 ? -16.172 19.297 2.953 1 94.38 378 GLY A CA 1
ATOM 2948 C C . GLY A 1 378 ? -15.031 19.219 1.954 1 94.38 378 GLY A C 1
ATOM 2949 O O . GLY A 1 378 ? -14.82 18.188 1.32 1 94.38 378 GLY A O 1
ATOM 2950 N N . LEU A 1 379 ? -14.352 20.312 1.86 1 92.38 379 LEU A N 1
ATOM 2951 C CA . LEU A 1 379 ? -13.211 20.328 0.952 1 92.38 379 LEU A CA 1
ATOM 2952 C C . LEU A 1 379 ? -12.125 19.359 1.406 1 92.38 379 LEU A C 1
ATOM 2954 O O . LEU A 1 379 ? -11.484 18.719 0.579 1 92.38 379 LEU A O 1
ATOM 2958 N N . LEU A 1 380 ? -11.945 19.281 2.678 1 92.75 380 LEU A N 1
ATOM 2959 C CA . LEU A 1 380 ? -10.953 18.359 3.221 1 92.75 380 LEU A CA 1
ATOM 2960 C C . LEU A 1 380 ? -11.352 16.906 2.949 1 92.75 380 LEU A C 1
ATOM 2962 O O . LEU A 1 380 ? -10.5 16.078 2.609 1 92.75 380 LEU A O 1
ATOM 2966 N N . VAL A 1 381 ? -12.57 16.609 3.113 1 95.75 381 VAL A N 1
ATOM 2967 C CA . VAL A 1 381 ? -13.047 15.266 2.844 1 95.75 381 VAL A CA 1
ATOM 2968 C C . VAL A 1 381 ? -12.945 14.961 1.351 1 95.75 381 VAL A C 1
ATOM 2970 O O . VAL A 1 381 ? -12.57 13.852 0.959 1 95.75 381 VAL A O 1
ATOM 2973 N N . PHE A 1 382 ? -13.234 15.945 0.509 1 94.69 382 PHE A N 1
ATOM 2974 C CA . PHE A 1 382 ? -13.086 15.781 -0.932 1 94.69 382 PHE A CA 1
ATOM 2975 C C . PHE A 1 382 ? -11.633 15.508 -1.294 1 94.69 382 PHE A C 1
ATOM 2977 O O . PHE A 1 382 ? -11.344 14.648 -2.133 1 94.69 382 PHE A O 1
ATOM 2984 N N . ALA A 1 383 ? -10.828 16.219 -0.628 1 91.12 383 ALA A N 1
ATOM 2985 C CA . ALA A 1 383 ? -9.406 15.984 -0.835 1 91.12 383 ALA A CA 1
ATOM 2986 C C . ALA A 1 383 ? -9.016 14.578 -0.398 1 91.12 383 ALA A C 1
ATOM 2988 O O . ALA A 1 383 ? -8.172 13.938 -1.032 1 91.12 383 ALA A O 1
ATOM 2989 N N . SER A 1 384 ? -9.609 14.148 0.664 1 91.5 384 SER A N 1
ATOM 2990 C CA . SER A 1 384 ? -9.352 12.797 1.142 1 91.5 384 SER A CA 1
ATOM 2991 C C . SER A 1 384 ? -9.789 11.758 0.117 1 91.5 384 SER A C 1
ATOM 2993 O O . SER A 1 384 ? -9.094 10.758 -0.091 1 91.5 384 SER A O 1
ATOM 2995 N N . TRP A 1 385 ? -10.922 12 -0.522 1 92.5 385 TRP A N 1
ATOM 2996 C CA . TRP A 1 385 ? -11.398 11.086 -1.557 1 92.5 385 TRP A CA 1
ATOM 2997 C C . TRP A 1 385 ? -10.43 11.047 -2.736 1 92.5 385 TRP A C 1
ATOM 2999 O O . TRP A 1 385 ? -10.148 9.977 -3.277 1 92.5 385 TRP A O 1
ATOM 3009 N N . TYR A 1 386 ? -9.914 12.109 -3.08 1 89.12 386 TYR A N 1
ATOM 3010 C CA . TYR A 1 386 ? -9 12.211 -4.219 1 89.12 386 TYR A CA 1
ATOM 3011 C C . TYR A 1 386 ? -7.699 11.469 -3.939 1 89.12 386 TYR A C 1
ATOM 3013 O O . TYR A 1 386 ? -7.203 10.727 -4.793 1 89.12 386 TYR A O 1
ATOM 3021 N N . VAL A 1 387 ? -7.223 11.656 -2.742 1 83.56 387 VAL A N 1
ATOM 3022 C CA . VAL A 1 387 ? -5.953 11.031 -2.383 1 83.56 387 VAL A CA 1
ATOM 3023 C C . VAL A 1 387 ? -6.133 9.516 -2.266 1 83.56 387 VAL A C 1
ATOM 3025 O O . VAL A 1 387 ? -5.23 8.75 -2.598 1 83.56 387 VAL A O 1
ATOM 3028 N N . ASN A 1 388 ? -7.27 9.102 -1.795 1 89.31 388 ASN A N 1
ATOM 3029 C CA . ASN A 1 388 ? -7.57 7.684 -1.647 1 89.31 388 ASN A CA 1
ATOM 3030 C C . ASN A 1 388 ? -7.973 7.055 -2.979 1 89.31 388 ASN A C 1
ATOM 3032 O O . ASN A 1 388 ? -8.336 5.875 -3.029 1 89.31 388 ASN A O 1
ATOM 3036 N N . GLY A 1 389 ? -8.016 7.805 -4.078 1 85.5 389 GLY A N 1
ATOM 3037 C CA . GLY A 1 389 ? -8.391 7.305 -5.391 1 85.5 389 GLY A CA 1
ATOM 3038 C C . GLY A 1 389 ? -9.867 6.996 -5.512 1 85.5 389 GLY A C 1
ATOM 3039 O O . GLY A 1 389 ? -10.258 6.094 -6.258 1 85.5 389 GLY A O 1
ATOM 3040 N N . GLU A 1 390 ? -10.688 7.574 -4.641 1 89.81 390 GLU A N 1
ATOM 3041 C CA . GLU A 1 390 ? -12.133 7.367 -4.602 1 89.81 390 GLU A CA 1
ATOM 3042 C C . GLU A 1 390 ? -12.477 5.922 -4.266 1 89.81 390 GLU A C 1
ATOM 3044 O O . GLU A 1 390 ? -13.578 5.453 -4.562 1 89.81 390 GLU A O 1
ATOM 3049 N N . TRP A 1 391 ? -11.555 5.223 -3.629 1 91.75 391 TRP A N 1
ATOM 3050 C CA . TRP A 1 391 ? -11.703 3.801 -3.34 1 91.75 391 TRP A CA 1
ATOM 3051 C C . TRP A 1 391 ? -12.875 3.557 -2.396 1 91.75 391 TRP A C 1
ATOM 3053 O O . TRP A 1 391 ? -13.742 2.729 -2.68 1 91.75 391 TRP A O 1
ATOM 3063 N N . THR A 1 392 ? -12.914 4.305 -1.31 1 91.75 392 THR A N 1
ATOM 3064 C CA . THR A 1 392 ? -13.945 4.082 -0.296 1 91.75 392 THR A CA 1
ATOM 3065 C C . THR A 1 392 ? -15.328 4.363 -0.862 1 91.75 392 THR A C 1
ATOM 3067 O O . THR A 1 392 ? -16.297 3.666 -0.534 1 91.75 392 THR A O 1
ATOM 3070 N N . LEU A 1 393 ? -15.406 5.355 -1.666 1 92.06 393 LEU A N 1
ATOM 3071 C CA . LEU A 1 393 ? -16.672 5.699 -2.287 1 92.06 393 LEU A CA 1
ATOM 3072 C C . LEU A 1 393 ? -17.109 4.625 -3.281 1 92.06 393 LEU A C 1
ATOM 3074 O O . LEU A 1 393 ? -18.281 4.234 -3.318 1 92.06 393 LEU A O 1
ATOM 3078 N N . LEU A 1 394 ? -16.219 4.18 -4.043 1 92.31 394 LEU A N 1
ATOM 3079 C CA . LEU A 1 394 ? -16.5 3.16 -5.047 1 92.31 394 LEU A CA 1
ATOM 3080 C C . LEU A 1 394 ? -16.906 1.847 -4.383 1 92.31 394 LEU A C 1
ATOM 3082 O O . LEU A 1 394 ? -17.844 1.187 -4.828 1 92.31 394 LEU A O 1
ATOM 3086 N N . GLU A 1 395 ? -16.141 1.477 -3.4 1 93.19 395 GLU A N 1
ATOM 3087 C CA . GLU A 1 395 ? -16.469 0.266 -2.652 1 93.19 395 GLU A CA 1
ATOM 3088 C C . GLU A 1 395 ? -17.891 0.324 -2.094 1 93.19 395 GLU A C 1
ATOM 3090 O O . GLU A 1 395 ? -18.625 -0.664 -2.146 1 93.19 395 GLU A O 1
ATOM 3095 N N . PHE A 1 396 ? -18.203 1.539 -1.62 1 94.75 396 PHE A N 1
ATOM 3096 C CA . PHE A 1 396 ? -19.531 1.75 -1.062 1 94.75 396 PHE A CA 1
ATOM 3097 C C . PHE A 1 396 ? -20.609 1.609 -2.139 1 94.75 396 PHE A C 1
ATOM 3099 O O . PHE A 1 396 ? -21.625 0.959 -1.923 1 94.75 396 PHE A O 1
ATOM 3106 N N . CYS A 1 397 ? -20.375 2.174 -3.207 1 93.88 397 CYS A N 1
ATOM 3107 C CA . CYS A 1 397 ? -21.328 2.096 -4.309 1 93.88 397 CYS A CA 1
ATOM 3108 C C . CYS A 1 397 ? -21.484 0.659 -4.789 1 93.88 397 CYS A C 1
ATOM 3110 O O . CYS A 1 397 ? -22.609 0.199 -5.012 1 93.88 397 CYS A O 1
ATOM 3112 N N . ILE A 1 398 ? -20.406 -0.054 -4.93 1 93.12 398 ILE A N 1
ATOM 3113 C CA . ILE A 1 398 ? -20.438 -1.427 -5.422 1 93.12 398 ILE A CA 1
ATOM 3114 C C . ILE A 1 398 ? -21.141 -2.324 -4.402 1 93.12 398 ILE A C 1
ATOM 3116 O O . ILE A 1 398 ? -21.984 -3.148 -4.766 1 93.12 398 ILE A O 1
ATOM 3120 N N . SER A 1 399 ? -20.797 -2.104 -3.168 1 93.44 399 SER A N 1
ATOM 3121 C CA . SER A 1 399 ? -21.438 -2.895 -2.119 1 93.44 399 SER A CA 1
ATOM 3122 C C . SER A 1 399 ? -22.938 -2.668 -2.092 1 93.44 399 SER A C 1
ATOM 3124 O O . SER A 1 399 ? -23.719 -3.623 -2.002 1 93.44 399 SER A O 1
ATOM 3126 N N . ASN A 1 400 ? -23.297 -1.421 -2.16 1 94.81 400 ASN A N 1
ATOM 3127 C CA . ASN A 1 400 ? -24.719 -1.096 -2.16 1 94.81 400 ASN A CA 1
ATOM 3128 C C . ASN A 1 400 ? -25.422 -1.678 -3.381 1 94.81 400 ASN A C 1
ATOM 3130 O O . ASN A 1 400 ? -26.562 -2.148 -3.279 1 94.81 400 ASN A O 1
ATOM 3134 N N . ALA A 1 401 ? -24.797 -1.574 -4.477 1 94.25 401 ALA A N 1
ATOM 3135 C CA . ALA A 1 401 ? -25.359 -2.121 -5.703 1 94.25 401 ALA A CA 1
ATOM 3136 C C . ALA A 1 401 ? -25.578 -3.629 -5.582 1 94.25 401 ALA A C 1
ATOM 3138 O O . ALA A 1 401 ? -26.625 -4.148 -5.977 1 94.25 401 ALA A O 1
ATOM 3139 N N . ASN A 1 402 ? -24.625 -4.281 -5.047 1 92.75 402 ASN A N 1
ATOM 3140 C CA . ASN A 1 402 ? -24.703 -5.73 -4.902 1 92.75 402 ASN A CA 1
ATOM 3141 C C . ASN A 1 402 ? -25.766 -6.137 -3.877 1 92.75 402 ASN A C 1
ATOM 3143 O O . ASN A 1 402 ? -26.438 -7.152 -4.047 1 92.75 402 ASN A O 1
ATOM 3147 N N . ASP A 1 403 ? -25.906 -5.391 -2.91 1 91.75 403 ASP A N 1
ATOM 3148 C CA . ASP A 1 403 ? -26.938 -5.656 -1.923 1 91.75 403 ASP A CA 1
ATOM 3149 C C . ASP A 1 403 ? -28.328 -5.457 -2.523 1 91.75 403 ASP A C 1
ATOM 3151 O O . ASP A 1 403 ? -29.25 -6.227 -2.244 1 91.75 403 ASP A O 1
ATOM 3155 N N . LEU A 1 404 ? -28.406 -4.492 -3.258 1 93.06 404 LEU A N 1
ATOM 3156 C CA . LEU A 1 404 ? -29.672 -4.152 -3.893 1 93.06 404 LEU A CA 1
ATOM 3157 C C . LEU A 1 404 ? -30.078 -5.219 -4.91 1 93.06 404 LEU A C 1
ATOM 3159 O O . LEU A 1 404 ? -31.25 -5.555 -5.031 1 93.06 404 LEU A O 1
ATOM 3163 N N . THR A 1 405 ? -29.125 -5.711 -5.613 1 89.56 405 THR A N 1
ATOM 3164 C CA . THR A 1 405 ? -29.406 -6.637 -6.703 1 89.56 405 THR A CA 1
ATOM 3165 C C . THR A 1 405 ? -29.344 -8.078 -6.219 1 89.56 405 THR A C 1
ATOM 3167 O O . THR A 1 405 ? -29.859 -8.984 -6.871 1 89.56 405 THR A O 1
ATOM 3170 N N . GLY A 1 406 ? -28.641 -8.266 -5.16 1 84.62 406 GLY A N 1
ATOM 3171 C CA . GLY A 1 406 ? -28.453 -9.617 -4.664 1 84.62 406 GLY A CA 1
ATOM 3172 C C . GLY A 1 406 ? -27.438 -10.414 -5.453 1 84.62 406 GLY A C 1
ATOM 3173 O O . GLY A 1 406 ? -27.484 -11.648 -5.48 1 84.62 406 GLY A O 1
ATOM 3174 N N . THR A 1 407 ? -26.547 -9.742 -6.145 1 82.56 407 THR A N 1
ATOM 3175 C CA . THR A 1 407 ? -25.547 -10.398 -6.977 1 82.56 407 THR A CA 1
ATOM 3176 C C . THR A 1 407 ? -24.484 -11.07 -6.109 1 82.56 407 THR A C 1
ATOM 3178 O O . THR A 1 407 ? -24.156 -12.242 -6.324 1 82.56 407 THR A O 1
ATOM 3181 N N . GLN A 1 408 ? -23.969 -10.32 -5.254 1 85.62 408 GLN A N 1
ATOM 3182 C CA . GLN A 1 408 ? -22.969 -10.852 -4.332 1 85.62 408 GLN A CA 1
ATOM 3183 C C . GLN A 1 408 ? -22.891 -10.016 -3.057 1 85.62 408 GLN A C 1
ATOM 3185 O O . GLN A 1 408 ? -23.266 -8.844 -3.053 1 85.62 408 GLN A O 1
ATOM 3190 N N . LEU A 1 409 ? -22.438 -10.68 -2.145 1 87.69 409 LEU A N 1
ATOM 3191 C CA . LEU A 1 409 ? -22.219 -9.969 -0.89 1 87.69 409 LEU A CA 1
ATOM 3192 C C . LEU A 1 409 ? -20.812 -9.383 -0.833 1 87.69 409 LEU A C 1
ATOM 3194 O O . LEU A 1 409 ? -19.828 -10.102 -0.98 1 87.69 409 LEU A O 1
ATOM 3198 N N . VAL A 1 410 ? -20.734 -8.117 -0.709 1 89.5 410 VAL A N 1
ATOM 3199 C CA . VAL A 1 410 ? -19.453 -7.43 -0.595 1 89.5 410 VAL A CA 1
ATOM 3200 C C . VAL A 1 410 ? -19.391 -6.684 0.735 1 89.5 410 VAL A C 1
ATOM 3202 O O . VAL A 1 410 ? -19.906 -5.566 0.856 1 89.5 410 VAL A O 1
ATOM 3205 N N . PRO A 1 411 ? -18.766 -7.262 1.685 1 89.81 411 PRO A N 1
ATOM 3206 C CA . PRO A 1 411 ? -18.641 -6.59 2.98 1 89.81 411 PRO A CA 1
ATOM 3207 C C . PRO A 1 411 ? -17.734 -5.363 2.93 1 89.81 411 PRO A C 1
ATOM 3209 O O . PRO A 1 411 ? -16.703 -5.387 2.266 1 89.81 411 PRO A O 1
ATOM 3212 N N . ILE A 1 412 ? -18.219 -4.312 3.541 1 91.25 412 ILE A N 1
ATOM 3213 C CA . ILE A 1 412 ? -17.422 -3.088 3.582 1 91.25 412 ILE A CA 1
ATOM 3214 C C . ILE A 1 412 ? -17.484 -2.475 4.977 1 91.25 412 ILE A C 1
ATOM 3216 O O . ILE A 1 412 ? -18.281 -2.92 5.82 1 91.25 412 ILE A O 1
ATOM 3220 N N . HIS A 1 413 ? -16.594 -1.549 5.254 1 89.25 413 HIS A N 1
ATOM 3221 C CA . HIS A 1 413 ? -16.719 -0.648 6.395 1 89.25 413 HIS A CA 1
ATOM 3222 C C . HIS A 1 413 ? -17.469 0.624 6.02 1 89.25 413 HIS A C 1
ATOM 3224 O O . HIS A 1 413 ? -16.859 1.628 5.652 1 89.25 413 HIS A O 1
ATOM 3230 N N . SER A 1 414 ? -18.703 0.543 6.211 1 92.44 414 SER A N 1
ATOM 3231 C CA . SER A 1 414 ? -19.547 1.629 5.723 1 92.44 414 SER A CA 1
ATOM 3232 C C . SER A 1 414 ? -19.453 2.852 6.633 1 92.44 414 SER A C 1
ATOM 3234 O O . SER A 1 414 ? -19.875 3.947 6.25 1 92.44 414 SER A O 1
ATOM 3236 N N . GLU A 1 415 ? -18.875 2.688 7.812 1 94.69 415 GLU A N 1
ATOM 3237 C CA . GLU A 1 415 ? -18.812 3.766 8.797 1 94.69 415 GLU A CA 1
ATOM 3238 C C . GLU A 1 415 ? -18.016 4.949 8.266 1 94.69 415 GLU A C 1
ATOM 3240 O O . GLU A 1 415 ? -18.375 6.105 8.516 1 94.69 415 GLU A O 1
ATOM 3245 N N . ILE A 1 416 ? -17.016 4.625 7.5 1 94.81 416 ILE A N 1
ATOM 3246 C CA . ILE A 1 416 ? -16.156 5.684 6.98 1 94.81 416 ILE A CA 1
ATOM 3247 C C . ILE A 1 416 ? -16.922 6.5 5.941 1 94.81 416 ILE A C 1
ATOM 3249 O O . ILE A 1 416 ? -16.953 7.73 6.016 1 94.81 416 ILE A O 1
ATOM 3253 N N . VAL A 1 417 ? -17.594 5.871 5.07 1 94.31 417 VAL A N 1
ATOM 3254 C CA . VAL A 1 417 ? -18.312 6.559 4.008 1 94.31 417 VAL A CA 1
ATOM 3255 C C . VAL A 1 417 ? -19.516 7.297 4.594 1 94.31 417 VAL A C 1
ATOM 3257 O O . VAL A 1 417 ? -19.891 8.375 4.113 1 94.31 417 VAL A O 1
ATOM 3260 N N . HIS A 1 418 ? -20.062 6.688 5.578 1 96.19 418 HIS A N 1
ATOM 3261 C CA . HIS A 1 418 ? -21.172 7.348 6.262 1 96.19 418 HIS A CA 1
ATOM 3262 C C . HIS A 1 418 ? -20.75 8.711 6.805 1 96.19 418 HIS A C 1
ATOM 3264 O O . HIS A 1 418 ? -21.438 9.711 6.582 1 96.19 418 HIS A O 1
ATOM 3270 N N . ALA A 1 419 ? -19.656 8.727 7.43 1 97.44 419 ALA A N 1
ATOM 3271 C CA . ALA A 1 419 ? -19.141 9.977 7.984 1 97.44 419 ALA A CA 1
ATOM 3272 C C . ALA A 1 419 ? -18.734 10.945 6.875 1 97.44 419 ALA A C 1
ATOM 3274 O O . ALA A 1 419 ? -19.016 12.141 6.961 1 97.44 419 ALA A O 1
ATOM 3275 N N . ASP A 1 420 ? -18.109 10.461 5.871 1 96.56 420 ASP A N 1
ATOM 3276 C CA . ASP A 1 420 ? -17.688 11.297 4.75 1 96.56 420 ASP A CA 1
ATOM 3277 C C . ASP A 1 420 ? -18.875 11.953 4.074 1 96.56 420 ASP A C 1
ATOM 3279 O O . ASP A 1 420 ? -18.875 13.164 3.828 1 96.56 420 ASP A O 1
ATOM 3283 N N . LEU A 1 421 ? -19.844 11.18 3.832 1 95.62 421 LEU A N 1
ATOM 3284 C CA . LEU A 1 421 ? -21.016 11.695 3.125 1 95.62 421 LEU A CA 1
ATOM 3285 C C . LEU A 1 421 ? -21.781 12.68 3.992 1 95.62 421 LEU A C 1
ATOM 3287 O O . LEU A 1 421 ? -22.359 13.648 3.482 1 95.62 421 LEU A O 1
ATOM 3291 N N . MET A 1 422 ? -21.797 12.375 5.238 1 96.5 422 MET A N 1
ATOM 3292 C CA . MET A 1 422 ? -22.438 13.32 6.141 1 96.5 422 MET A CA 1
ATOM 3293 C C . MET A 1 422 ? -21.75 14.68 6.109 1 96.5 422 MET A C 1
ATOM 3295 O O . MET A 1 422 ? -22.391 15.711 5.957 1 96.5 422 MET A O 1
ATOM 3299 N N . VAL A 1 423 ? -20.438 14.656 6.156 1 96.06 423 VAL A N 1
ATOM 3300 C CA . VAL A 1 423 ? -19.656 15.898 6.141 1 96.06 423 VAL A CA 1
ATOM 3301 C C . VAL A 1 423 ? -19.828 16.594 4.797 1 96.06 423 VAL A C 1
ATOM 3303 O O . VAL A 1 423 ? -19.984 17.828 4.742 1 96.06 423 VAL A O 1
ATOM 3306 N N . MET A 1 424 ? -19.859 15.852 3.799 1 94.31 424 MET A N 1
ATOM 3307 C CA . MET A 1 424 ? -20.047 16.422 2.467 1 94.31 424 MET A CA 1
ATOM 3308 C C . MET A 1 424 ? -21.406 17.078 2.332 1 94.31 424 MET A C 1
ATOM 3310 O O . MET A 1 424 ? -21.531 18.156 1.74 1 94.31 424 MET A O 1
ATOM 3314 N N . PHE A 1 425 ? -22.359 16.422 2.846 1 93.56 425 PHE A N 1
ATOM 3315 C CA . PHE A 1 425 ? -23.703 17 2.795 1 93.56 425 PHE A CA 1
ATOM 3316 C C . PHE A 1 425 ? -23.781 18.266 3.635 1 93.56 425 PHE A C 1
ATOM 3318 O O . PHE A 1 425 ? -24.359 19.266 3.203 1 93.56 425 PHE A O 1
ATOM 3325 N N . LEU A 1 426 ? -23.234 18.203 4.789 1 93.06 426 LEU A N 1
ATOM 3326 C CA . LEU A 1 426 ? -23.25 19.375 5.641 1 93.06 426 LEU A CA 1
ATOM 3327 C C . LEU A 1 426 ? -22.469 20.531 4.992 1 93.06 426 LEU A C 1
ATOM 3329 O O . LEU A 1 426 ? -22.812 21.688 5.172 1 93.06 426 LEU A O 1
ATOM 3333 N N . SER A 1 427 ? -21.469 20.156 4.277 1 92.31 427 SER A N 1
ATOM 3334 C CA . SER A 1 427 ? -20.719 21.156 3.537 1 92.31 427 SER A CA 1
ATOM 3335 C C . SER A 1 427 ? -21.594 21.844 2.482 1 92.31 427 SER A C 1
ATOM 3337 O O . SER A 1 427 ? -21.484 23.047 2.258 1 92.31 427 SER A O 1
ATOM 3339 N N . LEU A 1 428 ? -22.406 21.141 1.92 1 88.94 428 LEU A N 1
ATOM 3340 C CA . LEU A 1 428 ? -23.344 21.703 0.947 1 88.94 428 LEU A CA 1
ATOM 3341 C C . LEU A 1 428 ? -24.359 22.609 1.631 1 88.94 428 LEU A C 1
ATOM 3343 O O . LEU A 1 428 ? -24.766 23.625 1.066 1 88.94 428 LEU A O 1
ATOM 3347 N N . PHE A 1 429 ? -24.672 22.172 2.795 1 86.62 429 PHE A N 1
ATOM 3348 C CA . PHE A 1 429 ? -25.516 23.031 3.619 1 86.62 429 PHE A CA 1
ATOM 3349 C C . PHE A 1 429 ? -24.828 24.375 3.869 1 86.62 429 PHE A C 1
ATOM 3351 O O . PHE A 1 429 ? -25.469 25.422 3.791 1 86.62 429 PHE A O 1
ATOM 3358 N N . GLY A 1 430 ? -23.562 24.25 4.168 1 83.31 430 GLY A N 1
ATOM 3359 C CA . GLY A 1 430 ? -22.797 25.469 4.367 1 83.31 430 GLY A CA 1
ATOM 3360 C C . GLY A 1 430 ? -22.688 26.312 3.113 1 83.31 430 GLY A C 1
ATOM 3361 O O . GLY A 1 430 ? -22.781 27.531 3.178 1 83.31 430 GLY A O 1
ATOM 3362 N N . LEU A 1 431 ? -22.594 25.734 2.014 1 86.38 431 LEU A N 1
ATOM 3363 C CA . LEU A 1 431 ? -22.484 26.438 0.739 1 86.38 431 LEU A CA 1
ATOM 3364 C C . LEU A 1 431 ? -23.781 27.141 0.385 1 86.38 431 LEU A C 1
ATOM 3366 O O . LEU A 1 431 ? -23.781 28.312 -0.001 1 86.38 431 LEU A O 1
ATOM 3370 N N . VAL A 1 432 ? -24.859 26.422 0.545 1 84.38 432 VAL A N 1
ATOM 3371 C CA . VAL A 1 432 ? -26.172 27 0.256 1 84.38 432 VAL A CA 1
ATOM 3372 C C . VAL A 1 432 ? -26.438 28.156 1.212 1 84.38 432 VAL A C 1
ATOM 3374 O O . VAL A 1 432 ? -26.984 29.188 0.807 1 84.38 432 VAL A O 1
ATOM 3377 N N . GLY A 1 433 ? -26.031 27.859 2.412 1 79.62 433 GLY A N 1
ATOM 3378 C CA . GLY A 1 433 ? -26.172 28.938 3.379 1 79.62 433 GLY A CA 1
ATOM 3379 C C . GLY A 1 433 ? -25.344 30.156 3.041 1 79.62 433 GLY A C 1
ATOM 3380 O O . GLY A 1 433 ? -25.797 31.281 3.23 1 79.62 433 GLY A O 1
ATOM 3381 N N . HIS A 1 434 ? -24.219 29.938 2.531 1 77 434 HIS A N 1
ATOM 3382 C CA . HIS A 1 434 ? -23.328 31.031 2.154 1 77 434 HIS A CA 1
ATOM 3383 C C . HIS A 1 434 ? -23.891 31.797 0.959 1 77 434 HIS A C 1
ATOM 3385 O O . HIS A 1 434 ? -23.844 33.031 0.937 1 77 434 HIS A O 1
ATOM 3391 N N . ILE A 1 435 ? -24.469 31.094 0.043 1 79.5 435 ILE A N 1
ATOM 3392 C CA . ILE A 1 435 ? -25 31.703 -1.168 1 79.5 435 ILE A CA 1
ATOM 3393 C C . ILE A 1 435 ? -26.281 32.469 -0.84 1 79.5 435 ILE A C 1
ATOM 3395 O O . ILE A 1 435 ? -26.484 33.562 -1.31 1 79.5 435 ILE A O 1
ATOM 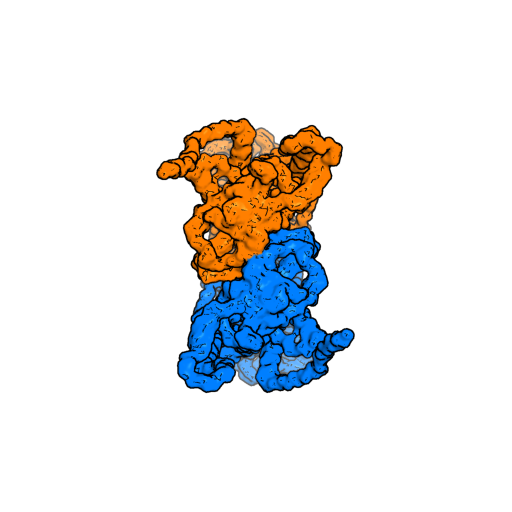3399 N N . ALA A 1 436 ? -27.047 31.828 -0.011 1 77.38 436 ALA A N 1
ATOM 3400 C CA . ALA A 1 436 ? -28.344 32.438 0.342 1 77.38 436 ALA A CA 1
ATOM 3401 C C . ALA A 1 436 ? -28.188 33.438 1.474 1 77.38 436 ALA A C 1
ATOM 3403 O O . ALA A 1 436 ? -29.125 34.156 1.804 1 77.38 436 ALA A O 1
ATOM 3404 N N . LYS A 1 437 ? -27 33.562 2.049 1 72.81 437 LYS A N 1
ATOM 3405 C CA . LYS A 1 437 ? -26.688 34.469 3.139 1 72.81 437 LYS A CA 1
ATOM 3406 C C . LYS A 1 437 ? -27.594 34.219 4.34 1 72.81 437 LYS A C 1
ATOM 3408 O O . LYS A 1 437 ? -28.188 35.156 4.883 1 72.81 437 LYS A O 1
ATOM 3413 N N . GLU A 1 438 ? -27.891 33 4.504 1 69 438 GLU A N 1
ATOM 3414 C CA . GLU A 1 438 ? -28.688 32.562 5.648 1 69 438 GLU A CA 1
ATOM 3415 C C . GLU A 1 438 ? -28.031 31.375 6.355 1 69 438 GLU A C 1
ATOM 3417 O O . GLU A 1 438 ? -27.438 30.5 5.707 1 69 438 GLU A O 1
ATOM 3422 N N . ARG A 1 439 ? -28 31.438 7.707 1 69 439 ARG A N 1
ATOM 3423 C CA . ARG A 1 439 ? -27.484 30.281 8.438 1 69 439 ARG A CA 1
ATOM 3424 C C . ARG A 1 439 ? -28.562 29.188 8.562 1 69 439 ARG A C 1
ATOM 3426 O O . ARG A 1 439 ? -29.641 29.422 9.109 1 69 439 ARG A O 1
ATOM 3433 N N . ILE A 1 440 ? -28.297 28.203 7.926 1 75.06 440 ILE A N 1
ATOM 3434 C CA . ILE A 1 440 ? -29.156 27.031 8.07 1 75.06 440 ILE A CA 1
ATOM 3435 C C . ILE A 1 440 ? -28.719 26.203 9.266 1 75.06 440 ILE A C 1
ATOM 3437 O O . ILE A 1 440 ? -27.531 25.906 9.422 1 75.06 440 ILE A O 1
ATOM 3441 N N . ASP A 1 441 ? -29.578 25.922 10.164 1 78 441 ASP A N 1
ATOM 3442 C CA . ASP A 1 441 ? -29.266 25.109 11.336 1 78 441 ASP A CA 1
ATOM 3443 C C . ASP A 1 441 ? -28.766 23.719 10.93 1 78 441 ASP A C 1
ATOM 3445 O O . ASP A 1 441 ? -29.5 22.953 10.305 1 78 441 ASP A O 1
ATOM 3449 N N . PRO A 1 442 ? -27.578 23.359 11.242 1 86.25 442 PRO A N 1
ATOM 3450 C CA . PRO A 1 442 ? -27.016 22.047 10.875 1 86.25 442 PRO A CA 1
ATOM 3451 C C . PRO A 1 442 ? -27.812 20.875 11.453 1 86.25 442 PRO A C 1
ATOM 3453 O O . PRO A 1 442 ? -27.703 19.75 10.961 1 86.25 442 PRO A O 1
ATOM 3456 N N . MET A 1 443 ? -28.609 21.141 12.492 1 89 443 MET A N 1
ATOM 3457 C CA . MET A 1 443 ? -29.438 20.094 13.078 1 89 443 MET A CA 1
ATOM 3458 C C . MET A 1 443 ? -30.375 19.484 12.031 1 89 443 MET A C 1
ATOM 3460 O O . MET A 1 443 ? -30.484 18.266 11.938 1 89 443 MET A O 1
ATOM 3464 N N . VAL A 1 444 ? -30.938 20.344 11.25 1 86.25 444 VAL A N 1
ATOM 3465 C CA . VAL A 1 444 ? -31.844 19.875 10.211 1 86.25 444 VAL A CA 1
ATOM 3466 C C . VAL A 1 444 ? -31.078 19.062 9.164 1 86.25 444 VAL A C 1
ATOM 3468 O O . VAL A 1 444 ? -31.562 18.062 8.664 1 86.25 444 VAL A O 1
ATOM 3471 N N . GLY A 1 445 ? -29.922 19.547 8.875 1 90.06 445 GLY A N 1
ATOM 3472 C CA . GLY A 1 445 ? -29.094 18.844 7.91 1 90.06 445 GLY A CA 1
ATOM 3473 C C . GLY A 1 445 ? -28.719 17.438 8.352 1 90.06 445 GLY A C 1
ATOM 3474 O O . GLY A 1 445 ? -28.797 16.5 7.566 1 90.06 445 GLY A O 1
ATOM 3475 N N . VAL A 1 446 ? -28.391 17.266 9.625 1 94.19 446 VAL A N 1
ATOM 3476 C CA . VAL A 1 446 ? -27.938 15.984 10.148 1 94.19 446 VAL A CA 1
ATOM 3477 C C . VAL A 1 446 ? -29.109 15 10.156 1 94.19 446 VAL A C 1
ATOM 3479 O O . VAL A 1 446 ? -28.969 13.859 9.711 1 94.19 446 VAL A O 1
ATOM 3482 N N . PHE A 1 447 ? -30.297 15.438 10.617 1 93.75 447 PHE A N 1
ATOM 3483 C CA . PHE A 1 447 ? -31.438 14.547 10.703 1 93.75 447 PHE A CA 1
ATOM 3484 C C . PHE A 1 447 ? -31.922 14.148 9.312 1 93.75 447 PHE A C 1
ATOM 3486 O O . PHE A 1 447 ? -32.281 12.992 9.078 1 93.75 447 PHE A O 1
ATOM 3493 N N . LEU A 1 448 ? -31.906 15.086 8.445 1 93.19 448 LEU A N 1
ATOM 3494 C CA . LEU A 1 448 ? -32.312 14.781 7.078 1 93.19 448 LEU A CA 1
ATOM 3495 C C . LEU A 1 448 ? -31.344 13.797 6.43 1 93.19 448 LEU A C 1
ATOM 3497 O O . LEU A 1 448 ? -31.766 12.875 5.73 1 93.19 448 LEU A O 1
ATOM 3501 N N . PHE A 1 449 ? -30.094 13.961 6.633 1 95.31 449 PHE A N 1
ATOM 3502 C CA . PHE A 1 449 ? -29.078 13.078 6.07 1 95.31 449 PHE A CA 1
ATOM 3503 C C . PHE A 1 449 ? -29.25 11.648 6.578 1 95.31 449 PHE A C 1
ATOM 3505 O O . PHE A 1 449 ? -29.234 10.695 5.793 1 95.31 449 PHE A O 1
ATOM 3512 N N . GLU A 1 450 ? -29.391 11.531 7.891 1 95.94 450 GLU A N 1
ATOM 3513 C CA . GLU A 1 450 ? -29.531 10.203 8.484 1 95.94 450 GLU A CA 1
ATOM 3514 C C . GLU A 1 450 ? -30.766 9.484 7.965 1 95.94 450 GLU A C 1
ATOM 3516 O O . GLU A 1 450 ? -30.734 8.289 7.68 1 95.94 450 GLU A O 1
ATOM 3521 N N . ALA A 1 451 ? -31.781 10.25 7.812 1 94.31 451 ALA A N 1
ATOM 3522 C CA . ALA A 1 451 ? -33.031 9.664 7.328 1 94.31 451 ALA A CA 1
ATOM 3523 C C . ALA A 1 451 ? -32.875 9.133 5.906 1 94.31 451 ALA A C 1
ATOM 3525 O O . ALA A 1 451 ? -33.344 8.039 5.594 1 94.31 451 ALA A O 1
ATOM 3526 N N . ILE A 1 452 ? -32.25 9.844 5.105 1 94.19 452 ILE A N 1
ATOM 3527 C CA . ILE A 1 452 ? -32.094 9.453 3.707 1 94.19 452 ILE A CA 1
ATOM 3528 C C . ILE A 1 452 ? -31.016 8.383 3.584 1 94.19 452 ILE A C 1
ATOM 3530 O O . ILE A 1 452 ? -31.141 7.449 2.787 1 94.19 452 ILE A O 1
ATOM 3534 N N . HIS A 1 453 ? -29.953 8.555 4.316 1 94.56 453 HIS A N 1
ATOM 3535 C CA . HIS A 1 453 ? -28.859 7.594 4.266 1 94.56 453 HIS A CA 1
ATOM 3536 C C . HIS A 1 453 ? -29.328 6.203 4.688 1 94.56 453 HIS A C 1
ATOM 3538 O O . HIS A 1 453 ? -28.953 5.207 4.066 1 94.56 453 HIS A O 1
ATOM 3544 N N . ASP A 1 454 ? -30.234 6.137 5.676 1 93.38 454 ASP A N 1
ATOM 3545 C CA . ASP A 1 454 ? -30.719 4.859 6.188 1 93.38 454 ASP A CA 1
ATOM 3546 C C . ASP A 1 454 ? -31.703 4.219 5.207 1 93.38 454 ASP A C 1
ATOM 3548 O O . ASP A 1 454 ? -31.859 2.996 5.191 1 93.38 454 ASP A O 1
ATOM 3552 N N . ASN A 1 455 ? -32.312 5.059 4.418 1 95 455 ASN A N 1
ATOM 3553 C CA . ASN A 1 455 ? -33.281 4.547 3.469 1 95 455 ASN A CA 1
ATOM 3554 C C . ASN A 1 455 ? -32.781 4.656 2.031 1 95 455 ASN A C 1
ATOM 3556 O O . ASN A 1 455 ? -33.594 4.809 1.104 1 95 455 ASN A O 1
ATOM 3560 N N . ARG A 1 456 ? -31.531 4.613 1.889 1 94.38 456 ARG A N 1
ATOM 3561 C CA . ARG A 1 456 ? -30.938 4.84 0.573 1 94.38 456 ARG A CA 1
ATOM 3562 C C . ARG A 1 456 ? -31.328 3.729 -0.397 1 94.38 456 ARG A C 1
ATOM 3564 O O . ARG A 1 456 ? -31.609 3.99 -1.568 1 94.38 456 ARG A O 1
ATOM 3571 N N . GLN A 1 457 ? -31.406 2.51 0.011 1 93.5 457 GLN A N 1
ATOM 3572 C CA . GLN A 1 457 ? -31.656 1.372 -0.869 1 93.5 457 GLN A CA 1
ATOM 3573 C C . GLN A 1 457 ? -33.125 1.341 -1.329 1 93.5 457 GLN A C 1
ATOM 3575 O O . GLN A 1 457 ? -33.406 1.221 -2.523 1 93.5 457 GLN A O 1
ATOM 3580 N N . PRO A 1 458 ? -34.062 1.582 -0.398 1 93.81 458 PRO A N 1
ATOM 3581 C CA . PRO A 1 458 ? -35.438 1.675 -0.853 1 93.81 458 PRO A CA 1
ATOM 3582 C C . PRO A 1 458 ? -35.656 2.828 -1.827 1 93.81 458 PRO A C 1
ATOM 3584 O O . PRO A 1 458 ? -36.469 2.713 -2.746 1 93.81 458 PRO A O 1
ATOM 3587 N N . ILE A 1 459 ? -34.969 3.867 -1.606 1 94.81 459 ILE A N 1
ATOM 3588 C CA . ILE A 1 459 ? -35.125 5.035 -2.467 1 94.81 459 ILE A CA 1
ATOM 3589 C C . ILE A 1 459 ? -34.656 4.699 -3.881 1 94.81 459 ILE A C 1
ATOM 3591 O O . ILE A 1 459 ? -35.281 5.078 -4.863 1 94.81 459 ILE A O 1
ATOM 3595 N N . VAL A 1 460 ? -33.625 4.004 -4.023 1 94.81 460 VAL A N 1
ATOM 3596 C CA . VAL A 1 460 ? -33.094 3.625 -5.328 1 94.81 460 VAL A CA 1
ATOM 3597 C C . VAL A 1 460 ? -34.031 2.633 -6 1 94.81 460 VAL A C 1
ATOM 3599 O O . VAL A 1 460 ? -34.25 2.701 -7.211 1 94.81 460 VAL A O 1
ATOM 3602 N N . LYS A 1 461 ? -34.625 1.761 -5.25 1 93 461 LYS A N 1
ATOM 3603 C CA . LYS A 1 461 ? -35.562 0.764 -5.785 1 93 461 LYS A CA 1
ATOM 3604 C C . LYS A 1 461 ? -36.812 1.423 -6.348 1 93 461 LYS A C 1
ATOM 3606 O O . LYS A 1 461 ? -37.438 0.878 -7.25 1 93 461 LYS A O 1
ATOM 3611 N N . MET A 1 462 ? -37.094 2.615 -5.824 1 93.62 462 MET A N 1
ATOM 3612 C CA . MET A 1 462 ? -38.312 3.328 -6.242 1 93.62 462 MET A CA 1
ATOM 3613 C C . MET A 1 462 ? -38.125 3.961 -7.617 1 93.62 462 MET A C 1
ATOM 3615 O O . MET A 1 462 ? -39.094 4.305 -8.289 1 93.62 462 MET A O 1
ATOM 3619 N N . ALA A 1 463 ? -36.906 4.02 -8.086 1 94.69 463 ALA A N 1
ATOM 3620 C CA . ALA A 1 463 ? -36.594 4.598 -9.391 1 94.69 463 ALA A CA 1
ATOM 3621 C C . ALA A 1 463 ? -36.062 3.531 -10.352 1 94.69 463 ALA A C 1
ATOM 3623 O O . ALA A 1 463 ? -34.875 3.275 -10.414 1 94.69 463 ALA A O 1
ATOM 3624 N N . PRO A 1 464 ? -36.844 3.084 -11.219 1 94.12 464 PRO A N 1
ATOM 3625 C CA . PRO A 1 464 ? -36.469 1.933 -12.055 1 94.12 464 PRO A CA 1
ATOM 3626 C C . PRO A 1 464 ? -35.312 2.219 -12.977 1 94.12 464 PRO A C 1
ATOM 3628 O O . PRO A 1 464 ? -34.469 1.352 -13.188 1 94.12 464 PRO A O 1
ATOM 3631 N N . ALA A 1 465 ? -35.312 3.443 -13.508 1 93.94 465 ALA A N 1
ATOM 3632 C CA . ALA A 1 465 ? -34.188 3.777 -14.406 1 93.94 465 ALA A CA 1
ATOM 3633 C C . ALA A 1 465 ? -32.844 3.742 -13.672 1 93.94 465 ALA A C 1
ATOM 3635 O O . ALA A 1 465 ? -31.859 3.244 -14.203 1 93.94 465 ALA A O 1
ATOM 3636 N N . VAL A 1 466 ? -32.875 4.234 -12.5 1 95.06 466 VAL A N 1
ATOM 3637 C CA . VAL A 1 466 ? -31.656 4.266 -11.688 1 95.06 466 VAL A CA 1
ATOM 3638 C C . VAL A 1 466 ? -31.297 2.854 -11.227 1 95.06 466 VAL A C 1
ATOM 3640 O O . VAL A 1 466 ? -30.141 2.451 -11.281 1 95.06 466 VAL A O 1
ATOM 3643 N N . PHE A 1 467 ? -32.219 2.076 -10.883 1 95.88 467 PHE A N 1
ATOM 3644 C CA . PHE A 1 467 ? -32 0.714 -10.414 1 95.88 467 PHE A CA 1
ATOM 3645 C C . PHE A 1 467 ? -31.422 -0.157 -11.516 1 95.88 467 PHE A C 1
ATOM 3647 O O . PHE A 1 467 ? -30.516 -0.953 -11.266 1 95.88 467 PHE A O 1
ATOM 3654 N N . GLN A 1 468 ? -31.875 0.051 -12.688 1 94.44 468 GLN A N 1
ATOM 3655 C CA . GLN A 1 468 ? -31.375 -0.75 -13.805 1 94.44 468 GLN A CA 1
ATOM 3656 C C . GLN A 1 468 ? -29.922 -0.428 -14.109 1 94.44 468 GLN A C 1
ATOM 3658 O O . GLN A 1 468 ? -29.141 -1.317 -14.469 1 94.44 468 GLN A O 1
ATOM 3663 N N . ARG A 1 469 ? -29.594 0.736 -14.023 1 94.31 469 ARG A N 1
ATOM 3664 C CA . ARG A 1 469 ? -28.203 1.132 -14.25 1 94.31 469 ARG A CA 1
ATOM 3665 C C . ARG A 1 469 ? -27.281 0.539 -13.188 1 94.31 469 ARG A C 1
ATOM 3667 O O . ARG A 1 469 ? -26.188 0.07 -13.5 1 94.31 469 ARG A O 1
ATOM 3674 N N . VAL A 1 470 ? -27.734 0.547 -12 1 94.06 470 VAL A N 1
ATOM 3675 C CA . VAL A 1 470 ? -26.953 0.003 -10.891 1 94.06 470 VAL A CA 1
ATOM 3676 C C . VAL A 1 470 ? -26.844 -1.513 -11.039 1 94.06 470 VAL A C 1
ATOM 3678 O O . VAL A 1 470 ? -25.766 -2.08 -10.836 1 94.06 470 VAL A O 1
ATOM 3681 N N . ARG A 1 471 ? -27.844 -2.135 -11.484 1 92.94 471 ARG A N 1
ATOM 3682 C CA . ARG A 1 471 ? -27.859 -3.582 -11.672 1 92.94 471 ARG A CA 1
ATOM 3683 C C . ARG A 1 471 ? -26.922 -3.992 -12.805 1 92.94 471 ARG A C 1
ATOM 3685 O O . ARG A 1 471 ? -26.172 -4.949 -12.68 1 92.94 471 ARG A O 1
ATOM 3692 N N . SER A 1 472 ? -27 -3.26 -13.828 1 91.88 472 SER A N 1
ATOM 3693 C CA . SER A 1 472 ? -26.188 -3.582 -14.992 1 91.88 472 SER A CA 1
ATOM 3694 C C . SER A 1 472 ? -24.703 -3.525 -14.648 1 91.88 472 SER A C 1
ATOM 3696 O O . SER A 1 472 ? -23.922 -4.375 -15.094 1 91.88 472 SER A O 1
ATOM 3698 N N . TYR A 1 473 ? -24.344 -2.576 -13.906 1 91.75 473 TYR A N 1
ATOM 3699 C CA . TYR A 1 473 ? -22.938 -2.469 -13.523 1 91.75 473 TYR A CA 1
ATOM 3700 C C . TYR A 1 473 ? -22.562 -3.57 -12.547 1 91.75 473 TYR A C 1
ATOM 3702 O O . TYR A 1 473 ? -21.469 -4.129 -12.633 1 91.75 473 TYR A O 1
ATOM 3710 N N . SER A 1 474 ? -23.422 -3.795 -11.625 1 89.75 474 SER A N 1
ATOM 3711 C CA . SER A 1 474 ? -23.125 -4.832 -10.641 1 89.75 474 SER A CA 1
ATOM 3712 C C . SER A 1 474 ? -22.906 -6.184 -11.312 1 89.75 474 SER A C 1
ATOM 3714 O O . SER A 1 474 ? -21.969 -6.906 -10.969 1 89.75 474 SER A O 1
ATOM 3716 N N . ASP A 1 475 ? -23.641 -6.438 -12.297 1 86.94 475 ASP A N 1
ATOM 3717 C CA . ASP A 1 475 ? -23.531 -7.699 -13.016 1 86.94 475 ASP A CA 1
ATOM 3718 C C . ASP A 1 475 ? -22.234 -7.75 -13.836 1 86.94 475 ASP A C 1
ATOM 3720 O O . ASP A 1 475 ? -21.562 -8.781 -13.875 1 86.94 475 ASP A O 1
ATOM 3724 N N . LYS A 1 476 ? -22 -6.703 -14.398 1 87.25 476 LYS A N 1
ATOM 3725 C CA . LYS A 1 476 ? -20.781 -6.629 -15.211 1 87.25 476 LYS A CA 1
ATOM 3726 C C . LYS A 1 476 ? -19.531 -6.75 -14.344 1 87.25 476 LYS A C 1
ATOM 3728 O O . LYS A 1 476 ? -18.609 -7.484 -14.688 1 87.25 476 LYS A O 1
ATOM 3733 N N . GLU A 1 477 ? -19.531 -6.004 -13.242 1 87.81 477 GLU A N 1
ATOM 3734 C CA . GLU A 1 477 ? -18.375 -6.008 -12.344 1 87.81 477 GLU A CA 1
ATOM 3735 C C . GLU A 1 477 ? -18.141 -7.398 -11.766 1 87.81 477 GLU A C 1
ATOM 3737 O O . GLU A 1 477 ? -16.984 -7.836 -11.648 1 87.81 477 GLU A O 1
ATOM 3742 N N . TYR A 1 478 ? -19.188 -8.055 -11.5 1 84.5 478 TYR A N 1
ATOM 3743 C CA . TYR A 1 478 ? -19.094 -9.383 -10.906 1 84.5 478 TYR A CA 1
ATOM 3744 C C . TYR A 1 478 ? -18.422 -10.367 -11.859 1 84.5 478 TYR A C 1
ATOM 3746 O O . TYR A 1 478 ? -17.719 -11.281 -11.422 1 84.5 478 TYR A O 1
ATOM 3754 N N . ARG A 1 479 ? -18.422 -10.125 -13.133 1 87.5 479 ARG A N 1
ATOM 3755 C CA . ARG A 1 479 ? -17.938 -11.07 -14.133 1 87.5 479 ARG A CA 1
ATOM 3756 C C . ARG A 1 479 ? -16.531 -10.695 -14.586 1 87.5 479 ARG A C 1
ATOM 3758 O O . ARG A 1 479 ? -15.859 -11.484 -15.266 1 87.5 479 ARG A O 1
ATOM 3765 N N . LEU A 1 480 ? -16.078 -9.617 -14.188 1 88.38 480 LEU A N 1
ATOM 3766 C CA . LEU A 1 480 ? -14.766 -9.164 -14.609 1 88.38 480 LEU A CA 1
ATOM 3767 C C . LEU A 1 480 ? -13.672 -10.047 -14.023 1 88.38 480 LEU A C 1
ATOM 3769 O O . LEU A 1 480 ? -12.562 -10.109 -14.562 1 88.38 480 LEU A O 1
ATOM 3773 N N . GLY A 1 481 ? -13.914 -10.828 -13.047 1 87.31 481 GLY A N 1
ATOM 3774 C CA . GLY A 1 481 ? -12.914 -11.68 -12.43 1 87.31 481 GLY A CA 1
ATOM 3775 C C . GLY A 1 481 ? -12.68 -12.977 -13.18 1 87.31 481 GLY A C 1
ATOM 3776 O O . GLY A 1 481 ? -11.766 -13.734 -12.859 1 87.31 481 GLY A O 1
ATOM 3777 N N . ILE A 1 482 ? -13.445 -13.219 -14.227 1 88.44 482 ILE A N 1
ATOM 3778 C CA . ILE A 1 482 ? -13.273 -14.422 -15.039 1 88.44 482 ILE A CA 1
ATOM 3779 C C . ILE A 1 482 ? -12.094 -14.242 -15.984 1 88.44 482 ILE A C 1
ATOM 3781 O O . ILE A 1 482 ? -12.039 -13.273 -16.75 1 88.44 482 ILE A O 1
ATOM 3785 N N . ALA A 1 483 ? -11.148 -15.125 -15.906 1 85.19 483 ALA A N 1
ATOM 3786 C CA . ALA A 1 483 ? -9.938 -15.039 -16.719 1 85.19 483 ALA A CA 1
ATOM 3787 C C . ALA A 1 483 ? -10.266 -15.078 -18.203 1 85.19 483 ALA A C 1
ATOM 3789 O O . ALA A 1 483 ? -11.109 -15.875 -18.641 1 85.19 483 ALA A O 1
ATOM 3790 N N . ALA A 1 484 ? -9.609 -14.141 -18.875 1 79.69 484 ALA A N 1
ATOM 3791 C CA . ALA A 1 484 ? -9.734 -14.18 -20.328 1 79.69 484 ALA A CA 1
ATOM 3792 C C . ALA A 1 484 ? -8.82 -15.258 -20.922 1 79.69 484 ALA A C 1
ATOM 3794 O O . ALA A 1 484 ? -7.691 -15.445 -20.469 1 79.69 484 ALA A O 1
ATOM 3795 N N . VAL A 1 485 ? -9.406 -16.109 -21.703 1 80.56 485 VAL A N 1
ATOM 3796 C CA . VAL A 1 485 ? -8.609 -17.203 -22.25 1 80.56 485 VAL A CA 1
ATOM 3797 C C . VAL A 1 485 ? -8.586 -17.109 -23.781 1 80.56 485 VAL A C 1
ATOM 3799 O O . VAL A 1 485 ? -9.516 -16.578 -24.391 1 80.56 485 VAL A O 1
ATOM 3802 N N . THR A 1 486 ? -7.457 -17.547 -24.312 1 78.44 486 THR A N 1
ATOM 3803 C CA . THR A 1 486 ? -7.344 -17.656 -25.766 1 78.44 486 THR A CA 1
ATOM 3804 C C . THR A 1 486 ? -8.148 -18.844 -26.281 1 78.44 486 THR A C 1
ATOM 3806 O O . THR A 1 486 ? -8.633 -19.656 -25.5 1 78.44 486 THR A O 1
ATOM 3809 N N . GLU A 1 487 ? -8.266 -18.906 -27.547 1 80.62 487 GLU A N 1
ATOM 3810 C CA . GLU A 1 487 ? -8.984 -20.031 -28.156 1 80.62 487 GLU A CA 1
ATOM 3811 C C . GLU A 1 487 ? -8.297 -21.359 -27.875 1 80.62 487 GLU A C 1
ATOM 3813 O O . GLU A 1 487 ? -8.961 -22.359 -27.641 1 80.62 487 GLU A O 1
ATOM 3818 N N . ALA A 1 488 ? -7.02 -21.266 -27.844 1 77.12 488 ALA A N 1
ATOM 3819 C CA . ALA A 1 488 ? -6.258 -22.484 -27.594 1 77.12 488 ALA A CA 1
ATOM 3820 C C . ALA A 1 488 ? -6.445 -22.953 -26.156 1 77.12 488 ALA A C 1
ATOM 3822 O O . ALA A 1 488 ? -6.527 -24.156 -25.891 1 77.12 488 ALA A O 1
ATOM 3823 N N . GLN A 1 489 ? -6.535 -22.031 -25.281 1 78.25 489 GLN A N 1
ATOM 3824 C CA . GLN A 1 489 ? -6.73 -22.375 -23.875 1 78.25 489 GLN A CA 1
ATOM 3825 C C . GLN A 1 489 ? -8.148 -22.875 -23.625 1 78.25 489 GLN A C 1
ATOM 3827 O O . GLN A 1 489 ? -8.359 -23.766 -22.797 1 78.25 489 GLN A O 1
ATOM 3832 N N . GLN A 1 490 ? -9.031 -22.359 -24.359 1 82.12 490 GLN A N 1
ATOM 3833 C CA . GLN A 1 490 ? -10.422 -22.766 -24.219 1 82.12 490 GLN A CA 1
ATOM 3834 C C . GLN A 1 490 ? -10.609 -24.219 -24.656 1 82.12 490 GLN A C 1
ATOM 3836 O O . GLN A 1 490 ? -11.492 -24.906 -24.156 1 82.12 490 GLN A O 1
ATOM 3841 N N . ALA A 1 491 ? -9.773 -24.578 -25.562 1 82 491 ALA A N 1
ATOM 3842 C CA . ALA A 1 491 ? -9.875 -25.938 -26.078 1 82 491 ALA A CA 1
ATOM 3843 C C . ALA A 1 491 ? -9.352 -26.953 -25.062 1 82 491 ALA A C 1
ATOM 3845 O O . ALA A 1 491 ? -9.703 -28.125 -25.109 1 82 491 ALA A O 1
ATOM 3846 N N . MET A 1 492 ? -8.578 -26.469 -24.078 1 83.12 492 MET A N 1
ATOM 3847 C CA . MET A 1 492 ? -8.008 -27.359 -23.078 1 83.12 492 MET A CA 1
ATOM 3848 C C . MET A 1 492 ? -9.047 -27.75 -22.047 1 83.12 492 MET A C 1
ATOM 3850 O O . MET A 1 492 ? -9.078 -28.891 -21.594 1 83.12 492 MET A O 1
ATOM 3854 N N . SER A 1 493 ? -9.82 -26.828 -21.656 1 88.69 493 SER A N 1
ATOM 3855 C CA . SER A 1 493 ? -10.844 -27.078 -20.641 1 88.69 493 SER A CA 1
ATOM 3856 C C . SER A 1 493 ? -11.984 -26.062 -20.766 1 88.69 493 SER A C 1
ATOM 3858 O O . SER A 1 493 ? -11.758 -24.891 -21.047 1 88.69 493 SER A O 1
ATOM 3860 N N . PRO A 1 494 ? -13.125 -26.547 -20.578 1 89.5 494 PRO A N 1
ATOM 3861 C CA . PRO A 1 494 ? -14.242 -25.609 -20.562 1 89.5 494 PRO A CA 1
ATOM 3862 C C . PRO A 1 494 ? -14.305 -24.766 -19.281 1 89.5 494 PRO A C 1
ATOM 3864 O O . PRO A 1 494 ? -15.031 -23.781 -19.219 1 89.5 494 PRO A O 1
ATOM 3867 N N . MET A 1 495 ? -13.602 -25.203 -18.234 1 91.38 495 MET A N 1
ATOM 3868 C CA . MET A 1 495 ? -13.617 -24.453 -16.984 1 91.38 495 MET A CA 1
ATOM 3869 C C . MET A 1 495 ? -12.609 -23.312 -17.031 1 91.38 495 MET A C 1
ATOM 3871 O O . MET A 1 495 ? -11.625 -23.359 -17.766 1 91.38 495 MET A O 1
ATOM 3875 N N . ARG A 1 496 ? -12.945 -22.266 -16.359 1 90.69 496 ARG A N 1
ATOM 3876 C CA . ARG A 1 496 ? -12.094 -21.094 -16.312 1 90.69 496 ARG A CA 1
ATOM 3877 C C . ARG A 1 496 ? -11.883 -20.625 -14.867 1 90.69 496 ARG A C 1
ATOM 3879 O O . ARG A 1 496 ? -12.703 -20.891 -13.992 1 90.69 496 ARG A O 1
ATOM 3886 N N . LEU A 1 497 ? -10.734 -20 -14.719 1 93 497 LEU A N 1
ATOM 3887 C CA . LEU A 1 497 ? -10.461 -19.422 -13.414 1 93 497 LEU A CA 1
ATOM 3888 C C . LEU A 1 497 ? -11.273 -18.156 -13.203 1 93 497 LEU A C 1
ATOM 3890 O O . LEU A 1 497 ? -11.398 -17.328 -14.117 1 93 497 LEU A O 1
ATOM 3894 N N . TRP A 1 498 ? -11.961 -18.062 -12.148 1 91.75 498 TRP A N 1
ATOM 3895 C CA . TRP A 1 498 ? -12.617 -16.844 -11.664 1 91.75 498 TRP A CA 1
ATOM 3896 C C . TRP A 1 498 ? -11.938 -16.328 -10.406 1 91.75 498 TRP A C 1
ATOM 3898 O O . TRP A 1 498 ? -12.023 -16.953 -9.344 1 91.75 498 TRP A O 1
ATOM 3908 N N . THR A 1 499 ? -11.195 -15.203 -10.508 1 93.5 499 THR A N 1
ATOM 3909 C CA . THR A 1 499 ? -10.406 -14.695 -9.398 1 93.5 499 THR A CA 1
ATOM 3910 C C . THR A 1 499 ? -10.57 -13.188 -9.258 1 93.5 499 THR A C 1
ATOM 3912 O O . THR A 1 499 ? -11.578 -12.625 -9.695 1 93.5 499 THR A O 1
ATOM 3915 N N . THR A 1 500 ? -9.75 -12.555 -8.484 1 92.81 500 THR A N 1
ATOM 3916 C CA . THR A 1 500 ? -9.812 -11.117 -8.227 1 92.81 500 THR A CA 1
ATOM 3917 C C . THR A 1 500 ? -9.461 -10.328 -9.484 1 92.81 500 THR A C 1
ATOM 3919 O O . THR A 1 500 ? -8.742 -10.82 -10.359 1 92.81 500 THR A O 1
ATOM 3922 N N . ASP A 1 501 ? -10.047 -9.172 -9.578 1 91.12 501 ASP A N 1
ATOM 3923 C CA . ASP A 1 501 ? -9.781 -8.352 -10.758 1 91.12 501 ASP A CA 1
ATOM 3924 C C . ASP A 1 501 ? -9.453 -6.914 -10.359 1 91.12 501 ASP A C 1
ATOM 3926 O O . ASP A 1 501 ? -9.883 -6.438 -9.312 1 91.12 501 ASP A O 1
ATOM 3930 N N . LYS A 1 502 ? -8.641 -6.258 -11.195 1 88.62 502 LYS A N 1
ATOM 3931 C CA . LYS A 1 502 ? -8.266 -4.863 -10.984 1 88.62 502 LYS A CA 1
ATOM 3932 C C . LYS A 1 502 ? -9.344 -3.92 -11.508 1 88.62 502 LYS A C 1
ATOM 3934 O O . LYS A 1 502 ? -9.797 -4.062 -12.648 1 88.62 502 LYS A O 1
ATOM 3939 N N . LEU A 1 503 ? -9.688 -3.051 -10.648 1 88.44 503 LEU A N 1
ATOM 3940 C CA . LEU A 1 503 ? -10.625 -2.025 -11.086 1 88.44 503 LEU A CA 1
ATOM 3941 C C . LEU A 1 503 ? -9.93 -1.001 -11.984 1 88.44 503 LEU A C 1
ATOM 3943 O O . LEU A 1 503 ? -8.969 -0.354 -11.562 1 88.44 503 LEU A O 1
ATOM 3947 N N . THR A 1 504 ? -10.086 -0.929 -13.242 1 76.25 504 THR A N 1
ATOM 3948 C CA . THR A 1 504 ? -9.367 -0.035 -14.148 1 76.25 504 THR A CA 1
ATOM 3949 C C . THR A 1 504 ? -10.18 1.23 -14.406 1 76.25 504 THR A C 1
ATOM 3951 O O . THR A 1 504 ? -9.609 2.301 -14.641 1 76.25 504 THR A O 1
ATOM 3954 N N . SER A 1 505 ? -11.539 1.108 -14.602 1 73.5 505 SER A N 1
ATOM 3955 C CA . SER A 1 505 ? -12.281 2.309 -14.961 1 73.5 505 SER A CA 1
ATOM 3956 C C . SER A 1 505 ? -13.516 2.48 -14.07 1 73.5 505 SER A C 1
ATOM 3958 O O . SER A 1 505 ? -14.227 1.514 -13.805 1 73.5 505 SER A O 1
ATOM 3960 N N . VAL A 1 506 ? -13.469 3.713 -13.562 1 74.44 506 VAL A N 1
ATOM 3961 C CA . VAL A 1 506 ? -14.656 4.062 -12.789 1 74.44 506 VAL A CA 1
ATOM 3962 C C . VAL A 1 506 ? -15.781 4.48 -13.742 1 74.44 506 VAL A C 1
ATOM 3964 O O . VAL A 1 506 ? -15.594 5.355 -14.586 1 74.44 506 VAL A O 1
ATOM 3967 N N . ASP A 1 507 ? -16.812 3.67 -13.742 1 86 507 ASP A N 1
ATOM 3968 C CA . ASP A 1 507 ? -18 4.078 -14.508 1 86 507 ASP A CA 1
ATOM 3969 C C . ASP A 1 507 ? -18.703 5.254 -13.836 1 86 507 ASP A C 1
ATOM 3971 O O . ASP A 1 507 ? -19.422 5.074 -12.852 1 86 507 ASP A O 1
ATOM 3975 N N . ASN A 1 508 ? -18.594 6.387 -14.398 1 88 508 ASN A N 1
ATOM 3976 C CA . ASN A 1 508 ? -19.172 7.594 -13.812 1 88 508 ASN A CA 1
ATOM 3977 C C . ASN A 1 508 ? -20.703 7.527 -13.781 1 88 508 ASN A C 1
ATOM 3979 O O . ASN A 1 508 ? -21.328 8.055 -12.859 1 88 508 ASN A O 1
ATOM 3983 N N . GLY A 1 509 ? -21.219 6.895 -14.82 1 88.5 509 GLY A N 1
ATOM 3984 C CA . GLY A 1 509 ? -22.672 6.73 -14.828 1 88.5 509 GLY A CA 1
ATOM 3985 C C . GLY A 1 509 ? -23.172 5.898 -13.664 1 88.5 509 GLY A C 1
ATOM 3986 O O . GLY A 1 509 ? -24.219 6.215 -13.07 1 88.5 509 GLY A O 1
ATOM 3987 N N . PHE A 1 510 ? -22.406 4.934 -13.32 1 93.38 510 PHE A N 1
ATOM 3988 C CA . PHE A 1 510 ? -22.75 4.086 -12.188 1 93.38 510 PHE A CA 1
ATOM 3989 C C . PHE A 1 510 ? -22.641 4.855 -10.875 1 93.38 510 PHE A C 1
ATOM 3991 O O . PHE A 1 510 ? -23.547 4.805 -10.039 1 93.38 510 PHE A O 1
ATOM 3998 N N . VAL A 1 511 ? -21.625 5.625 -10.727 1 92.12 511 VAL A N 1
ATOM 3999 C CA . VAL A 1 511 ? -21.391 6.367 -9.492 1 92.12 511 VAL A CA 1
ATOM 4000 C C . VAL A 1 511 ? -22.484 7.43 -9.32 1 92.12 511 VAL A C 1
ATOM 4002 O O . VAL A 1 511 ? -23.047 7.57 -8.234 1 92.12 511 VAL A O 1
ATOM 4005 N N . VAL A 1 512 ? -22.812 8.109 -10.352 1 93 512 VAL A N 1
ATOM 4006 C CA . VAL A 1 512 ? -23.828 9.156 -10.305 1 93 512 VAL A CA 1
ATOM 4007 C C . VAL A 1 512 ? -25.172 8.555 -9.938 1 93 512 VAL A C 1
ATOM 4009 O O . VAL A 1 512 ? -25.922 9.117 -9.125 1 93 512 VAL A O 1
ATOM 4012 N N . SER A 1 513 ? -25.422 7.426 -10.461 1 94.56 513 SER A N 1
ATOM 4013 C CA . SER A 1 513 ? -26.703 6.773 -10.18 1 94.56 513 SER A CA 1
ATOM 4014 C C . SER A 1 513 ? -26.75 6.277 -8.734 1 94.56 513 SER A C 1
ATOM 4016 O O . SER A 1 513 ? -27.812 6.281 -8.109 1 94.56 513 SER A O 1
ATOM 4018 N N . SER A 1 514 ? -25.641 5.848 -8.273 1 93.44 514 SER A N 1
ATOM 4019 C CA . SER A 1 514 ? -25.594 5.336 -6.906 1 93.44 514 SER A CA 1
ATOM 4020 C C . SER A 1 514 ? -25.844 6.441 -5.891 1 93.44 514 SER A C 1
ATOM 4022 O O . SER A 1 514 ? -26.266 6.172 -4.762 1 93.44 514 SER A O 1
ATOM 4024 N N . PHE A 1 515 ? -25.656 7.719 -6.277 1 93.44 515 PHE A N 1
ATOM 4025 C CA . PHE A 1 515 ? -25.828 8.836 -5.363 1 93.44 515 PHE A CA 1
ATOM 4026 C C . PHE A 1 515 ? -27.188 9.492 -5.551 1 93.44 515 PHE A C 1
ATOM 4028 O O . PHE A 1 515 ? -27.422 10.602 -5.066 1 93.44 515 PHE A O 1
ATOM 4035 N N . TYR A 1 516 ? -28.078 8.789 -6.152 1 94.5 516 TYR A N 1
ATOM 4036 C CA . TYR A 1 516 ? -29.422 9.289 -6.41 1 94.5 516 TYR A CA 1
ATOM 4037 C C . TYR A 1 516 ? -30.094 9.734 -5.117 1 94.5 516 TYR A C 1
ATOM 4039 O O . TYR A 1 516 ? -30.656 10.828 -5.051 1 94.5 516 TYR A O 1
ATOM 4047 N N . PRO A 1 517 ? -30.047 8.961 -4.043 1 93.5 517 PRO A N 1
ATOM 4048 C CA . PRO A 1 517 ? -30.656 9.406 -2.791 1 93.5 517 PRO A CA 1
ATOM 4049 C C . PRO A 1 517 ? -30.062 10.719 -2.283 1 93.5 517 PRO A C 1
ATOM 4051 O O . PRO A 1 517 ? -30.781 11.531 -1.694 1 93.5 517 PRO A O 1
ATOM 4054 N N . LYS A 1 518 ? -28.859 10.93 -2.529 1 90.25 518 LYS A N 1
ATOM 4055 C CA . LYS A 1 518 ? -28.203 12.141 -2.053 1 90.25 518 LYS A CA 1
ATOM 4056 C C . LYS A 1 518 ? -28.594 13.352 -2.896 1 90.25 518 LYS A C 1
ATOM 4058 O O . LYS A 1 518 ? -28.594 14.484 -2.408 1 90.25 518 LYS A O 1
ATOM 4063 N N . TYR A 1 519 ? -28.984 13.125 -4.125 1 91.62 519 TYR A N 1
ATOM 4064 C CA . TYR A 1 519 ? -29.531 14.211 -4.941 1 91.62 519 TYR A CA 1
ATOM 4065 C C . TYR A 1 519 ? -30.906 14.633 -4.438 1 91.62 519 TYR A C 1
ATOM 4067 O O . TYR A 1 519 ? -31.234 15.82 -4.457 1 91.62 519 TYR A O 1
ATOM 4075 N N . ILE A 1 520 ? -31.562 13.695 -4.035 1 91.75 520 ILE A N 1
ATOM 4076 C CA . ILE A 1 520 ? -32.875 13.992 -3.449 1 91.75 520 ILE A CA 1
ATOM 4077 C C . ILE A 1 520 ? -32.688 14.805 -2.168 1 91.75 520 ILE A C 1
ATOM 4079 O O . ILE A 1 520 ? -33.438 15.75 -1.91 1 91.75 520 ILE A O 1
ATOM 4083 N N . LEU A 1 521 ? -31.703 14.367 -1.498 1 92.06 521 LEU A N 1
ATOM 4084 C CA . LEU A 1 521 ? -31.375 15.094 -0.279 1 92.06 521 LEU A CA 1
ATOM 4085 C C . LEU A 1 521 ? -31 16.547 -0.592 1 92.06 521 LEU A C 1
ATOM 4087 O O . LEU A 1 521 ? -31.469 17.469 0.078 1 92.06 521 LEU A O 1
ATOM 4091 N N . MET A 1 522 ? -30.281 16.766 -1.592 1 90.44 522 MET A N 1
ATOM 4092 C CA . MET A 1 522 ? -29.891 18.109 -2.004 1 90.44 522 MET A CA 1
ATOM 4093 C C . MET A 1 522 ? -31.094 18.906 -2.504 1 90.44 522 MET A C 1
ATOM 4095 O O . MET A 1 522 ? -31.219 20.094 -2.201 1 90.44 522 MET A O 1
ATOM 4099 N N . GLY A 1 523 ? -31.922 18.266 -3.178 1 90.69 523 GLY A N 1
ATOM 4100 C CA . GLY A 1 523 ? -33.156 18.906 -3.631 1 90.69 523 GLY A CA 1
ATOM 4101 C C . GLY A 1 523 ? -34.062 19.328 -2.492 1 90.69 523 GLY A C 1
ATOM 4102 O O . GLY A 1 523 ? -34.625 20.422 -2.525 1 90.69 523 GLY A O 1
ATOM 4103 N N . THR A 1 524 ? -34.094 18.5 -1.541 1 90.88 524 THR A N 1
ATOM 4104 C CA . THR A 1 524 ? -34.906 18.812 -0.369 1 90.88 524 THR A CA 1
ATOM 4105 C C . THR A 1 524 ? -34.312 20 0.397 1 90.88 524 THR A C 1
ATOM 4107 O O . THR A 1 524 ? -35.062 20.844 0.888 1 90.88 524 THR A O 1
ATOM 4110 N N . LEU A 1 525 ? -33.031 20.031 0.513 1 87.88 525 LEU A N 1
ATOM 4111 C CA . LEU A 1 525 ? -32.375 21.141 1.188 1 87.88 525 LEU A CA 1
ATOM 4112 C C . LEU A 1 525 ? -32.625 22.453 0.461 1 87.88 525 LEU A C 1
ATOM 4114 O O . LEU A 1 525 ? -32.969 23.453 1.092 1 87.88 525 LEU A O 1
ATOM 4118 N N . ILE A 1 526 ? -32.562 22.438 -0.839 1 88.06 526 ILE A N 1
ATOM 4119 C CA . ILE A 1 526 ? -32.781 23.641 -1.635 1 88.06 526 ILE A CA 1
ATOM 4120 C C . ILE A 1 526 ? -34.25 24.094 -1.502 1 88.06 526 ILE A C 1
ATOM 4122 O O . ILE A 1 526 ? -34.5 25.281 -1.327 1 88.06 526 ILE A O 1
ATOM 4126 N N . SER A 1 527 ? -35.062 23.172 -1.495 1 89.56 527 SER A N 1
ATOM 4127 C CA . SER A 1 527 ? -36.469 23.5 -1.322 1 89.56 527 SER A CA 1
ATOM 4128 C C . SER A 1 527 ? -36.75 24.094 0.052 1 89.56 527 SER A C 1
ATOM 4130 O O . SER A 1 527 ? -37.531 25.031 0.181 1 89.56 527 SER A O 1
ATOM 4132 N N . PHE A 1 528 ? -36.094 23.5 0.993 1 86.19 528 PHE A N 1
ATOM 4133 C CA . PHE A 1 528 ? -36.25 24 2.355 1 86.19 528 PHE A CA 1
ATOM 4134 C C . PHE A 1 528 ? -35.812 25.453 2.453 1 86.19 528 PHE A C 1
ATOM 4136 O O . PHE A 1 528 ? -36.5 26.281 3.049 1 86.19 528 PHE A O 1
ATOM 4143 N N . VAL A 1 529 ? -34.719 25.828 1.874 1 84 529 VAL A N 1
ATOM 4144 C CA . VAL A 1 529 ? -34.188 27.188 1.94 1 84 529 VAL A CA 1
ATOM 4145 C C . VAL A 1 529 ? -35.094 28.141 1.169 1 84 529 VAL A C 1
ATOM 4147 O O . VAL A 1 529 ? -35.344 29.266 1.617 1 84 529 VAL A O 1
ATOM 4150 N N . VAL A 1 530 ? -35.625 27.672 0.072 1 84.94 530 VAL A N 1
ATOM 4151 C CA . VAL A 1 530 ? -36.5 28.5 -0.746 1 84.94 530 VAL A CA 1
ATOM 4152 C C . VAL A 1 530 ? -37.812 28.781 0.007 1 84.94 530 VAL A C 1
ATOM 4154 O O . VAL A 1 530 ? -38.281 29.922 0.057 1 84.94 530 VAL A O 1
ATOM 4157 N N . VAL A 1 531 ? -38.281 27.781 0.621 1 86.69 531 VAL A N 1
ATOM 4158 C CA . VAL A 1 531 ? -39.531 27.922 1.374 1 86.69 531 VAL A CA 1
ATOM 4159 C C . VAL A 1 531 ? -39.281 28.844 2.57 1 86.69 531 VAL A C 1
ATOM 4161 O O . VAL A 1 531 ? -40.156 29.656 2.902 1 86.69 531 VAL A O 1
ATOM 4164 N N . ARG A 1 532 ? -38.25 28.688 3.168 1 81.31 532 ARG A N 1
ATOM 4165 C CA . ARG A 1 532 ? -37.938 29.547 4.312 1 81.31 532 ARG A CA 1
ATOM 4166 C C . ARG A 1 532 ? -37.812 31 3.895 1 81.31 532 ARG A C 1
ATOM 4168 O O . ARG A 1 532 ? -38.25 31.906 4.602 1 81.31 532 ARG A O 1
ATOM 4175 N N . LYS A 1 533 ? -37.219 31.281 2.785 1 81.12 533 LYS A N 1
ATOM 4176 C CA . LYS A 1 533 ? -37.094 32.656 2.285 1 81.12 533 LYS A CA 1
ATOM 4177 C C . LYS A 1 533 ? -38.438 33.25 1.938 1 81.12 533 LYS A C 1
ATOM 4179 O O . LYS A 1 533 ? -38.719 34.406 2.229 1 81.12 533 LYS A O 1
ATOM 4184 N N . ILE A 1 534 ? -39.219 32.375 1.388 1 82.56 534 ILE A N 1
ATOM 4185 C CA . ILE A 1 534 ? -40.562 32.812 1.059 1 82.56 534 ILE A CA 1
ATOM 4186 C C . ILE A 1 534 ? -41.375 33.094 2.342 1 82.56 534 ILE A C 1
ATOM 4188 O O . ILE A 1 534 ? -42.062 34.094 2.451 1 82.56 534 ILE A O 1
ATOM 4192 N N . TYR A 1 535 ? -41.156 32.188 3.246 1 82.62 535 TYR A N 1
ATOM 4193 C CA . TYR A 1 535 ? -41.844 32.344 4.531 1 82.62 535 TYR A CA 1
ATOM 4194 C C . TYR A 1 535 ? -41.406 33.625 5.211 1 82.62 535 TYR A C 1
ATOM 4196 O O . TYR A 1 535 ? -42.25 34.344 5.754 1 82.62 535 TYR A O 1
ATOM 4204 N N . LYS A 1 536 ? -40.219 34 5.285 1 74.38 536 LYS A N 1
ATOM 4205 C CA . LYS A 1 536 ? -39.75 35.219 5.914 1 74.38 536 LYS A CA 1
ATOM 4206 C C . LYS A 1 536 ? -40.25 36.469 5.176 1 74.38 536 LYS A C 1
ATOM 4208 O O . LYS A 1 536 ? -40.406 37.531 5.777 1 74.38 536 LYS A O 1
ATOM 4213 N N . ARG A 1 537 ? -40.469 36.25 3.883 1 76.94 537 ARG A N 1
ATOM 4214 C CA . ARG A 1 537 ? -41 37.375 3.107 1 76.94 537 ARG A CA 1
ATOM 4215 C C . ARG A 1 537 ? -42.469 37.625 3.422 1 76.94 537 ARG A C 1
ATOM 4217 O O . ARG A 1 537 ? -42.906 38.75 3.518 1 76.94 537 ARG A O 1
ATOM 4224 N N . ILE A 1 538 ? -43.125 36.531 3.732 1 79.31 538 ILE A N 1
ATOM 4225 C CA . ILE A 1 538 ? -44.562 36.625 3.982 1 79.31 538 ILE A CA 1
ATOM 4226 C C . ILE A 1 538 ? -44.812 36.969 5.453 1 79.31 538 ILE A C 1
ATOM 4228 O O . ILE A 1 538 ? -45.719 37.75 5.773 1 79.31 538 ILE A O 1
ATOM 4232 N N . TYR A 1 539 ? -44 36.344 6.363 1 72.06 539 TYR A N 1
ATOM 4233 C CA . TYR A 1 539 ? -44.156 36.562 7.797 1 72.06 539 TYR A CA 1
ATOM 4234 C C . TYR A 1 539 ? -42.906 37.188 8.383 1 72.06 539 TYR A C 1
ATOM 4236 O O . TYR A 1 539 ? -42.062 36.469 8.961 1 72.06 539 TYR A O 1
ATOM 4244 N N . PRO A 1 540 ? -42.719 38.438 8.172 1 56.12 540 PRO A N 1
ATOM 4245 C CA . PRO A 1 540 ? -41.5 39.094 8.688 1 56.12 540 PRO A CA 1
ATOM 4246 C C . PRO A 1 540 ? -41.438 39.094 10.211 1 56.12 540 PRO A C 1
ATOM 4248 O O . PRO A 1 540 ? -42.5 39.125 10.875 1 56.12 540 PRO A O 1
ATOM 4251 N N . ASP A 1 541 ? -40.469 38.656 10.859 1 52.56 541 ASP A N 1
ATOM 4252 C CA . ASP A 1 541 ? -40.281 38.688 12.312 1 52.56 541 ASP A CA 1
ATOM 4253 C C . ASP A 1 541 ? -40.75 40 12.898 1 52.56 541 ASP A C 1
ATOM 4255 O O . ASP A 1 541 ? -40.469 41.062 12.344 1 52.56 541 ASP A O 1
ATOM 4259 N N . PRO A 1 542 ? -41.812 40 13.797 1 46.34 542 PRO A N 1
ATOM 4260 C CA . PRO A 1 542 ? -42.312 41.25 14.383 1 46.34 542 PRO A CA 1
ATOM 4261 C C . PRO A 1 542 ? -41.156 42.125 14.891 1 46.34 542 PRO A C 1
ATOM 4263 O O . PRO A 1 542 ? -40.281 41.656 15.594 1 46.34 542 PRO A O 1
ATOM 4266 N N . LEU A 1 543 ? -40.844 43.125 14.219 1 42.47 543 LEU A N 1
ATOM 4267 C CA . LEU A 1 543 ? -39.938 44.156 14.773 1 42.47 543 LEU A CA 1
ATOM 4268 C C . LEU A 1 543 ? -40.406 44.562 16.172 1 42.47 543 LEU A C 1
ATOM 4270 O O . LEU A 1 543 ? -41.594 44.531 16.469 1 42.47 543 LEU A O 1
ATOM 4274 N N . ALA A 1 544 ? -39.688 44.406 17.156 1 40.16 544 ALA A N 1
ATOM 4275 C CA . ALA A 1 544 ? -40.031 44.812 18.516 1 40.16 544 ALA A CA 1
ATOM 4276 C C . ALA A 1 544 ? -40.844 46.094 18.5 1 40.16 544 ALA A C 1
ATOM 4278 O O . ALA A 1 544 ? -40.562 47.031 17.719 1 40.16 544 ALA A O 1
ATOM 4279 N N . PRO A 1 545 ? -42.156 46.219 18.922 1 38.41 545 PRO A N 1
ATOM 4280 C CA . PRO A 1 545 ? -43 47.375 19 1 38.41 545 PRO A CA 1
ATOM 4281 C C . PRO A 1 545 ? -42.281 48.625 19.453 1 38.41 545 PRO A C 1
ATOM 4283 O O . PRO A 1 545 ? -41.344 48.562 20.266 1 38.41 545 PRO A O 1
ATOM 4286 N N . SER A 1 546 ? -42.25 49.75 18.641 1 34.62 546 SER A N 1
ATOM 4287 C CA . SER A 1 546 ? -41.781 51.062 19.094 1 34.62 546 SER A CA 1
ATOM 4288 C C . SER A 1 546 ? -42.531 51.5 20.359 1 34.62 546 SER A C 1
ATOM 4290 O O . SER A 1 546 ? -43.75 51.406 20.453 1 34.62 546 SER A O 1
ATOM 4292 N N . ILE A 1 547 ? -42.062 51.625 21.438 1 31.8 547 ILE A N 1
ATOM 4293 C CA . ILE A 1 547 ? -42.719 52.156 22.656 1 31.8 547 ILE A CA 1
ATOM 4294 C C . ILE A 1 547 ? -43.469 53.438 22.328 1 31.8 547 ILE A C 1
ATOM 4296 O O . ILE A 1 547 ? -44.375 53.812 23.062 1 31.8 547 ILE A O 1
ATOM 4300 N N . THR A 1 548 ? -42.969 54.625 21.641 1 31.86 548 THR A N 1
ATOM 4301 C CA . THR A 1 548 ? -43.625 55.906 21.797 1 31.86 548 THR A CA 1
ATOM 4302 C C . THR A 1 548 ? -44.844 56 20.859 1 31.86 548 THR A C 1
ATOM 4304 O O . THR A 1 548 ? -44.781 55.531 19.703 1 31.86 548 THR A O 1
ATOM 4307 N N . GLY A 1 549 ? -46.156 56.156 21.109 1 32.5 549 GLY A N 1
ATOM 4308 C CA . GLY A 1 549 ? -47.438 56.594 20.531 1 32.5 549 GLY A CA 1
ATOM 4309 C C . GLY A 1 549 ? -47.25 57.656 19.484 1 32.5 549 GLY A C 1
ATOM 4310 O O . GLY A 1 549 ? -48.219 58.281 19.031 1 32.5 549 GLY A O 1
ATOM 4311 N N . ARG A 1 550 ? -46.406 58.719 19.562 1 35.59 550 ARG A N 1
ATOM 4312 C CA . ARG A 1 550 ? -46.531 59.844 18.672 1 35.59 550 ARG A CA 1
ATOM 4313 C C . ARG A 1 550 ? -46.469 59.406 17.203 1 35.59 550 ARG A C 1
ATOM 4315 O O . ARG A 1 550 ? -45.875 58.375 16.891 1 35.59 550 ARG A O 1
ATOM 4322 N N . SER A 1 551 ? -47.344 60.125 16.109 1 31.91 551 SER A N 1
ATOM 4323 C CA . SER A 1 551 ? -47.5 60.031 14.664 1 31.91 551 SER A CA 1
ATOM 4324 C C . SER A 1 551 ? -46.25 59.469 14 1 31.91 551 SER A C 1
ATOM 4326 O O . SER A 1 551 ? -46.344 58.531 13.219 1 31.91 551 SER A O 1
ATOM 4328 N N . GLY A 1 552 ? -45.656 60.406 13.102 1 32.47 552 GLY A N 1
ATOM 4329 C CA . GLY A 1 552 ? -44.906 60.719 11.883 1 32.47 552 GLY A CA 1
ATOM 4330 C C . GLY A 1 552 ? -43.562 60.031 11.812 1 32.47 552 GLY A C 1
ATOM 4331 O O . GLY A 1 552 ? -42.719 60.406 11.023 1 32.47 552 GLY A O 1
ATOM 4332 N N . ASP A 1 553 ? -43.188 59.625 12.93 1 28.67 553 ASP A N 1
ATOM 4333 C CA . ASP A 1 553 ? -41.812 59.094 12.898 1 28.67 553 ASP A CA 1
ATOM 4334 C C . ASP A 1 553 ? -41.688 57.938 11.922 1 28.67 553 ASP A C 1
ATOM 4336 O O . ASP A 1 553 ? -42.5 57 11.938 1 28.67 553 ASP A O 1
ATOM 4340 N N . ARG A 1 554 ? -41.156 58.312 10.664 1 37.06 554 ARG A N 1
ATOM 4341 C CA . ARG A 1 554 ? -40.438 57.406 9.742 1 37.06 554 ARG A CA 1
ATOM 4342 C C . ARG A 1 554 ? -40 56.125 10.445 1 37.06 554 ARG A C 1
ATOM 4344 O O . ARG A 1 554 ? -39.531 56.156 11.586 1 37.06 554 ARG A O 1
ATOM 4351 N N . SER A 1 555 ? -40.531 55.188 9.977 1 32.22 555 SER A N 1
ATOM 4352 C CA . SER A 1 555 ? -40.656 53.812 10.523 1 32.22 555 SER A CA 1
ATOM 4353 C C . SER A 1 555 ? -39.344 53.375 11.18 1 32.22 555 SER A C 1
ATOM 4355 O O . SER A 1 555 ? -38.281 53.594 10.625 1 32.22 555 SER A O 1
ATOM 4357 N N . THR A 1 556 ? -39.375 53.406 12.508 1 31.05 556 THR A N 1
ATOM 4358 C CA . THR A 1 556 ? -38.312 53.094 13.477 1 31.05 556 THR A CA 1
ATOM 4359 C C . THR A 1 556 ? -37.5 51.875 13.016 1 31.05 556 THR A C 1
ATOM 4361 O O . THR A 1 556 ? -36.406 51.625 13.523 1 31.05 556 THR A O 1
ATOM 4364 N N . ASN A 1 557 ? -38.125 51.031 12.328 1 31.47 557 ASN A N 1
ATOM 4365 C CA . ASN A 1 557 ? -37.469 49.844 11.766 1 31.47 557 ASN A CA 1
ATOM 4366 C C . ASN A 1 557 ? -36.375 50.25 10.758 1 31.47 557 ASN A C 1
ATOM 4368 O O . ASN A 1 557 ? -35.312 49.688 10.727 1 31.47 557 ASN A O 1
ATOM 4372 N N . GLU A 1 558 ? -36.781 51.125 9.742 1 36.75 558 GLU A N 1
ATOM 4373 C CA . GLU A 1 558 ? -35.812 51.625 8.766 1 36.75 558 GLU A CA 1
ATOM 4374 C C . GLU A 1 558 ? -34.844 52.625 9.398 1 36.75 558 GLU A C 1
ATOM 4376 O O . GLU A 1 558 ? -33.656 52.625 9.062 1 36.75 558 GLU A O 1
ATOM 4381 N N . ARG A 1 559 ? -35.219 53.406 10.414 1 40.25 559 ARG A N 1
ATOM 4382 C CA . ARG A 1 559 ? -34.281 54.281 11.125 1 40.25 559 ARG A CA 1
ATOM 4383 C C . ARG A 1 559 ? -33.5 53.469 12.148 1 40.25 559 ARG A C 1
ATOM 4385 O O . ARG A 1 559 ? -32.281 53.688 12.32 1 40.25 559 ARG A O 1
ATOM 4392 N N . ALA A 1 560 ? -34.094 52.656 12.875 1 35.06 560 ALA A N 1
ATOM 4393 C CA . ALA A 1 560 ? -33.375 51.688 13.719 1 35.06 560 ALA A CA 1
ATOM 4394 C C . ALA A 1 560 ? -32.562 50.719 12.883 1 35.06 560 ALA A C 1
ATOM 4396 O O . ALA A 1 560 ? -31.453 50.344 13.234 1 35.06 560 ALA A O 1
ATOM 4397 N N . ALA A 1 561 ? -33.094 50.188 11.859 1 38.03 561 ALA A N 1
ATOM 4398 C CA . ALA A 1 561 ? -32.312 49.469 10.852 1 38.03 561 ALA A CA 1
ATOM 4399 C C . ALA A 1 561 ? -31.266 50.406 10.211 1 38.03 561 ALA A C 1
ATOM 4401 O O . ALA A 1 561 ? -30.125 49.969 9.961 1 38.03 561 ALA A O 1
ATOM 4402 N N . ILE A 1 562 ? -31.547 51.562 9.867 1 39.31 562 ILE A N 1
ATOM 4403 C CA . ILE A 1 562 ? -30.625 52.594 9.43 1 39.31 562 ILE A CA 1
ATOM 4404 C C . ILE A 1 562 ? -29.844 53.125 10.625 1 39.31 562 ILE A C 1
ATOM 4406 O O . ILE A 1 562 ? -28.641 53.406 10.508 1 39.31 562 ILE A O 1
ATOM 4410 N N . ALA A 1 563 ? -30.484 53.5 11.836 1 36.22 563 ALA A N 1
ATOM 4411 C CA . ALA A 1 563 ? -29.75 53.781 13.062 1 36.22 563 ALA A CA 1
ATOM 4412 C C . ALA A 1 563 ? -29.062 52.562 13.609 1 36.22 563 ALA A C 1
ATOM 4414 O O . ALA A 1 563 ? -28.078 52.656 14.344 1 36.22 563 ALA A O 1
ATOM 4415 N N . GLN A 1 564 ? -29.562 51.406 13.75 1 37.44 564 GLN A N 1
ATOM 4416 C CA . GLN A 1 564 ? -29.016 50.062 13.992 1 37.44 564 GLN A CA 1
ATOM 4417 C C . GLN A 1 564 ? -27.953 49.719 12.945 1 37.44 564 GLN A C 1
ATOM 4419 O O . GLN A 1 564 ? -27.094 48.875 13.203 1 37.44 564 GLN A O 1
ATOM 4424 N N . LYS A 1 565 ? -28.203 49.812 11.828 1 41.31 565 LYS A N 1
ATOM 4425 C CA . LYS A 1 565 ? -27.078 49.688 10.906 1 41.31 565 LYS A CA 1
ATOM 4426 C C . LYS A 1 565 ? -25.844 50.406 11.461 1 41.31 565 LYS A C 1
ATOM 4428 O O . LYS A 1 565 ? -24.719 49.938 11.234 1 41.31 565 LYS A O 1
ATOM 4433 N N . GLY A 1 566 ? -25.953 51.531 12.023 1 40.22 566 GLY A N 1
ATOM 4434 C CA . GLY A 1 566 ? -24.859 52.406 12.461 1 40.22 566 GLY A CA 1
ATOM 4435 C C . GLY A 1 566 ? -24.328 52.031 13.836 1 40.22 566 GLY A C 1
ATOM 4436 O O . GLY A 1 566 ? -23.219 52.406 14.188 1 40.22 566 GLY A O 1
ATOM 4437 N N . ASN A 1 567 ? -25.172 51.562 14.984 1 48.97 567 ASN A N 1
ATOM 4438 C CA . ASN A 1 567 ? -24.484 51.5 16.266 1 48.97 567 ASN A CA 1
ATOM 4439 C C . ASN A 1 567 ? -24.109 50.062 16.641 1 48.97 567 ASN A C 1
ATOM 4441 O O . ASN A 1 567 ? -24.969 49.312 17.078 1 48.97 567 ASN A O 1
ATOM 4445 N N . LEU A 1 568 ? -23.406 49.312 16.188 1 60 568 LEU A N 1
ATOM 4446 C CA . LEU A 1 568 ? -22.766 48.125 16.688 1 60 568 LEU A CA 1
ATOM 4447 C C . LEU A 1 568 ? -22.469 48.25 18.188 1 60 568 LEU A C 1
ATOM 4449 O O . LEU A 1 568 ? -22.047 49.312 18.656 1 60 568 LEU A O 1
ATOM 4453 N N . THR A 1 569 ? -23.156 47.156 18.922 1 70.31 569 THR A N 1
ATOM 4454 C CA . THR A 1 569 ? -22.656 47.094 20.297 1 70.31 569 THR A CA 1
ATOM 4455 C C . THR A 1 569 ? -21.125 47.094 20.297 1 70.31 569 THR A C 1
ATOM 4457 O O . THR A 1 569 ? -20.5 46.75 19.297 1 70.31 569 THR A O 1
ATOM 4460 N N . ASN A 1 570 ? -20.703 47.531 21.344 1 72.62 570 ASN A N 1
ATOM 4461 C CA . ASN A 1 570 ? -19.25 47.438 21.5 1 72.62 570 ASN A CA 1
ATOM 4462 C C . ASN A 1 570 ? -18.781 46 21.297 1 72.62 570 ASN A C 1
ATOM 4464 O O . ASN A 1 570 ? -17.688 45.781 20.781 1 72.62 570 ASN A O 1
ATOM 4468 N N . PHE A 1 571 ? -19.734 45.094 21.625 1 76.94 571 PHE A N 1
ATOM 4469 C CA . PHE A 1 571 ? -19.438 43.688 21.406 1 76.94 571 PHE A CA 1
ATOM 4470 C C . PHE A 1 571 ? -19.312 43.406 19.922 1 76.94 571 PHE A C 1
ATOM 4472 O O . PHE A 1 571 ? -18.328 42.781 19.484 1 76.94 571 PHE A O 1
ATOM 4479 N N . GLU A 1 572 ? -20.297 43.938 19.172 1 72.19 572 GLU A N 1
ATOM 4480 C CA . GLU A 1 572 ? -20.312 43.688 17.734 1 72.19 572 GLU A CA 1
ATOM 4481 C C . GLU A 1 572 ? -19.141 44.375 17.047 1 72.19 572 GLU A C 1
ATOM 4483 O O . GLU A 1 572 ? -18.547 43.812 16.109 1 72.19 572 GLU A O 1
ATOM 4488 N N . VAL A 1 573 ? -18.984 45.469 17.594 1 68.5 573 VAL A N 1
ATOM 4489 C CA . VAL A 1 573 ? -17.891 46.219 16.984 1 68.5 573 VAL A CA 1
ATOM 4490 C C . VAL A 1 573 ? -16.562 45.531 17.266 1 68.5 573 VAL A C 1
ATOM 4492 O O . VAL A 1 573 ? -15.695 45.469 16.391 1 68.5 573 VAL A O 1
ATOM 4495 N N . SER A 1 574 ? -16.547 45.031 18.5 1 71.75 574 SER A N 1
ATOM 4496 C CA . SER A 1 574 ? -15.305 44.375 18.891 1 71.75 574 SER A CA 1
ATOM 4497 C C . SER A 1 574 ? -15.156 43 18.219 1 71.75 574 SER A C 1
ATOM 4499 O O . SER A 1 574 ? -14.039 42.562 17.938 1 71.75 574 SER A O 1
ATOM 4501 N N . THR A 1 575 ? -16.328 42.312 17.891 1 71 575 THR A N 1
ATOM 4502 C CA . THR A 1 575 ? -16.297 40.969 17.344 1 71 575 THR A CA 1
ATOM 4503 C C . THR A 1 575 ? -16.797 40.938 15.906 1 71 575 THR A C 1
ATOM 4505 O O . THR A 1 575 ? -16.922 39.875 15.289 1 71 575 THR A O 1
ATOM 4508 N N . GLY A 1 576 ? -17.312 42.031 15.367 1 61.72 576 GLY A N 1
ATOM 4509 C CA . GLY A 1 576 ? -18.078 42.188 14.148 1 61.72 576 GLY A CA 1
ATOM 4510 C C . GLY A 1 576 ? -17.547 41.375 12.992 1 61.72 576 GLY A C 1
ATOM 4511 O O . GLY A 1 576 ? -18.297 40.688 12.297 1 61.72 576 GLY A O 1
ATOM 4512 N N . ALA A 1 577 ? -16.359 41.469 12.82 1 58.72 577 ALA A N 1
ATOM 4513 C CA . ALA A 1 577 ? -15.805 40.812 11.641 1 58.72 577 ALA A CA 1
ATOM 4514 C C . ALA A 1 577 ? -16 39.281 11.719 1 58.72 577 ALA A C 1
ATOM 4516 O O . ALA A 1 577 ? -16.328 38.656 10.711 1 58.72 577 ALA A O 1
ATOM 4517 N N . GLU A 1 578 ? -15.859 38.781 12.891 1 62.72 578 GLU A N 1
ATOM 4518 C CA . GLU A 1 578 ? -16.047 37.344 13.07 1 62.72 578 GLU A CA 1
ATOM 4519 C C . GLU A 1 578 ? -17.5 36.938 12.82 1 62.72 578 GLU A C 1
ATOM 4521 O O . GLU A 1 578 ? -17.766 35.906 12.195 1 62.72 578 GLU A O 1
ATOM 4526 N N . LEU A 1 579 ? -18.344 37.781 13.203 1 63.47 579 LEU A N 1
ATOM 4527 C CA . LEU A 1 579 ? -19.781 37.531 13.062 1 63.47 579 LEU A CA 1
ATOM 4528 C C . LEU A 1 579 ? -20.188 37.5 11.594 1 63.47 579 LEU A C 1
ATOM 4530 O O . LEU A 1 579 ? -21 36.688 11.172 1 63.47 579 LEU A O 1
ATOM 4534 N N . THR A 1 580 ? -19.578 38.375 10.82 1 59.66 580 THR A N 1
ATOM 4535 C CA . THR A 1 580 ? -19.875 38.438 9.398 1 59.66 580 THR A CA 1
ATOM 4536 C C . THR A 1 580 ? -19.391 37.188 8.688 1 59.66 580 THR A C 1
ATOM 4538 O O . THR A 1 580 ? -20.078 36.656 7.793 1 59.66 580 THR A O 1
ATOM 4541 N N . THR A 1 581 ? -18.219 36.812 9.086 1 60.28 581 THR A N 1
ATOM 4542 C CA . THR A 1 581 ? -17.641 35.656 8.445 1 60.28 581 THR A CA 1
ATOM 4543 C C . THR A 1 581 ? -18.469 34.406 8.766 1 60.28 581 THR A C 1
ATOM 4545 O O . THR A 1 581 ? -18.656 33.531 7.902 1 60.28 581 THR A O 1
ATOM 4548 N N . ARG A 1 582 ? -18.719 34.25 9.945 1 58.97 582 ARG A N 1
ATOM 4549 C CA . ARG A 1 582 ? -19.406 33.062 10.422 1 58.97 582 ARG A CA 1
ATOM 4550 C C . ARG A 1 582 ? -20.828 32.969 9.859 1 58.97 582 ARG A C 1
ATOM 4552 O O . ARG A 1 582 ? -21.312 31.891 9.516 1 58.97 582 ARG A O 1
ATOM 4559 N N . TYR A 1 583 ? -21.516 34.094 9.891 1 53.06 583 TYR A N 1
ATOM 4560 C CA . TYR A 1 583 ? -22.938 33.938 9.656 1 53.06 583 TYR A CA 1
ATOM 4561 C C . TYR A 1 583 ? -23.391 34.75 8.453 1 53.06 583 TYR A C 1
ATOM 4563 O O . TYR A 1 583 ? -24.547 34.688 8.039 1 53.06 583 TYR A O 1
ATOM 4571 N N . GLY A 1 584 ? -22.391 35.25 7.496 1 47.22 584 GLY A N 1
ATOM 4572 C CA . GLY A 1 584 ? -22.906 36.219 6.543 1 47.22 584 GLY A CA 1
ATOM 4573 C C . GLY A 1 584 ? -23.859 37.219 7.164 1 47.22 584 GLY A C 1
ATOM 4574 O O . GLY A 1 584 ? -23.641 38.438 7.09 1 47.22 584 GLY A O 1
ATOM 4575 N N . LEU A 1 585 ? -25.312 36.812 7.098 1 42.06 585 LEU A N 1
ATOM 4576 C CA . LEU A 1 585 ? -26.359 37.656 7.648 1 42.06 585 LEU A CA 1
ATOM 4577 C C . LEU A 1 585 ? -26.312 37.656 9.172 1 42.06 585 LEU A C 1
ATOM 4579 O O . LEU A 1 585 ? -26.125 36.625 9.805 1 42.06 585 LEU A O 1
ATOM 4583 N N . ILE A 1 586 ? -25.844 38.656 9.742 1 44.19 586 ILE A N 1
ATOM 4584 C CA . ILE A 1 586 ? -26.109 38.969 11.148 1 44.19 586 ILE A CA 1
ATOM 4585 C C . ILE A 1 586 ? -27.516 38.469 11.508 1 44.19 586 ILE A C 1
ATOM 4587 O O . ILE A 1 586 ? -28.516 39 10.992 1 44.19 586 ILE A O 1
ATOM 4591 N N . SER A 1 587 ? -27.859 37.312 11.32 1 41.81 587 SER A N 1
ATOM 4592 C CA . SER A 1 587 ? -29.156 36.688 11.484 1 41.81 587 SER A CA 1
ATOM 4593 C C . SER A 1 587 ? -30.047 37.469 12.438 1 41.81 587 SER A C 1
ATOM 4595 O O . SER A 1 587 ? -29.562 38.312 13.203 1 41.81 587 SER A O 1
ATOM 4597 N N . ASP A 1 588 ? -31.422 37.188 12.258 1 41.38 588 ASP A N 1
ATOM 4598 C CA . ASP A 1 588 ? -32.625 37.281 13.07 1 41.38 588 ASP A CA 1
ATOM 4599 C C . ASP A 1 588 ? -32.344 37 14.539 1 41.38 588 ASP A C 1
ATOM 4601 O O . ASP A 1 588 ? -32.781 36 15.094 1 41.38 588 ASP A O 1
ATOM 4605 N N . TYR A 1 589 ? -31.188 36.875 14.875 1 42.31 589 TYR A N 1
ATOM 4606 C CA . TYR A 1 589 ? -30.969 36.438 16.25 1 42.31 589 TYR A CA 1
ATOM 4607 C C . TYR A 1 589 ? -31.938 37.125 17.203 1 42.31 589 TYR A C 1
ATOM 4609 O O . TYR A 1 589 ? -32.188 38.312 17.078 1 42.31 589 TYR A O 1
ATOM 4617 N N . LYS A 1 590 ? -32.875 36.562 17.641 1 50.94 590 LYS A N 1
ATOM 4618 C CA . LYS A 1 590 ? -33.344 36.719 19.016 1 50.94 590 LYS A CA 1
ATOM 4619 C C . LYS A 1 590 ? -32.219 37.125 19.953 1 50.94 590 LYS A C 1
ATOM 4621 O O . LYS A 1 590 ? -32.344 37.062 21.172 1 50.94 590 LYS A O 1
ATOM 4626 N N . ASN A 1 591 ? -31.031 37.562 19.328 1 57.94 591 ASN A N 1
ATOM 4627 C CA . ASN A 1 591 ? -29.688 37.688 19.891 1 57.94 591 ASN A CA 1
ATOM 4628 C C . ASN A 1 591 ? -29.469 39 20.609 1 57.94 591 ASN A C 1
ATOM 4630 O O . ASN A 1 591 ? -28.422 39.219 21.203 1 57.94 591 ASN A O 1
ATOM 4634 N N . TYR A 1 592 ? -30.562 39.719 20.188 1 63.41 592 TYR A N 1
ATOM 4635 C CA . TYR A 1 592 ? -30.406 40.969 20.938 1 63.41 592 TYR A CA 1
ATOM 4636 C C . TYR A 1 592 ? -31.531 41.156 21.922 1 63.41 592 TYR A C 1
ATOM 4638 O O . TYR A 1 592 ? -32.625 40.656 21.734 1 63.41 592 TYR A O 1
ATOM 4646 N N . VAL A 1 593 ? -31.156 41.688 23.031 1 64.69 593 VAL A N 1
ATOM 4647 C CA . VAL A 1 593 ? -32.125 42.125 24.031 1 64.69 593 VAL A CA 1
ATOM 4648 C C . VAL A 1 593 ? -32 43.625 24.281 1 64.69 593 VAL A C 1
ATOM 4650 O O . VAL A 1 593 ? -30.906 44.156 24.188 1 64.69 593 VAL A O 1
ATOM 4653 N N . PHE A 1 594 ? -33.094 44.281 24.266 1 60.56 594 PHE A N 1
ATOM 4654 C CA . PHE A 1 594 ? -33.094 45.688 24.562 1 60.56 594 PHE A CA 1
ATOM 4655 C C . PHE A 1 594 ? -33.406 45.938 26.031 1 60.56 594 PHE A C 1
ATOM 4657 O O . PHE A 1 594 ? -34.344 45.375 26.594 1 60.56 594 PHE A O 1
ATOM 4664 N N . PHE A 1 595 ? -32.438 46.469 26.734 1 61.84 595 PHE A N 1
ATOM 4665 C CA . PHE A 1 595 ? -32.625 46.875 28.109 1 61.84 595 PHE A CA 1
ATOM 4666 C C . PHE A 1 595 ? -32.531 48.375 28.25 1 61.84 595 PHE A C 1
ATOM 4668 O O . PHE A 1 595 ? -31.469 48.969 28.016 1 61.84 595 PHE A O 1
ATOM 4675 N N . LYS A 1 596 ? -33.625 49.062 28.719 1 59.19 596 LYS A N 1
ATOM 4676 C CA . LYS A 1 596 ? -33.688 50.5 29 1 59.19 596 LYS A CA 1
ATOM 4677 C C . LYS A 1 596 ? -33.219 51.312 27.797 1 59.19 596 LYS A C 1
ATOM 4679 O O . LYS A 1 596 ? -32.406 52.219 27.938 1 59.19 596 LYS A O 1
ATOM 4684 N N . GLY A 1 597 ? -33.625 50.844 26.625 1 55.88 597 GLY A N 1
ATOM 4685 C CA . GLY A 1 597 ? -33.344 51.625 25.406 1 55.88 597 GLY A CA 1
ATOM 4686 C C . GLY A 1 597 ? -32 51.281 24.797 1 55.88 597 GLY A C 1
ATOM 4687 O O . GLY A 1 597 ? -31.672 51.781 23.719 1 55.88 597 GLY A O 1
ATOM 4688 N N . LEU A 1 598 ? -31.219 50.438 25.531 1 63.44 598 LEU A N 1
ATOM 4689 C CA . LEU A 1 598 ? -29.906 50.062 25.016 1 63.44 598 LEU A CA 1
ATOM 4690 C C . LEU A 1 598 ? -29.922 48.656 24.438 1 63.44 598 LEU A C 1
ATOM 4692 O O . LEU A 1 598 ? -30.609 47.781 24.969 1 63.44 598 LEU A O 1
ATOM 4696 N N . LYS A 1 599 ? -29.234 48.562 23.344 1 72.38 599 LYS A N 1
ATOM 4697 C CA . LYS A 1 599 ? -29.172 47.281 22.656 1 72.38 599 LYS A CA 1
ATOM 4698 C C . LYS A 1 599 ? -28.047 46.406 23.219 1 72.38 599 LYS A C 1
ATOM 4700 O O . LYS A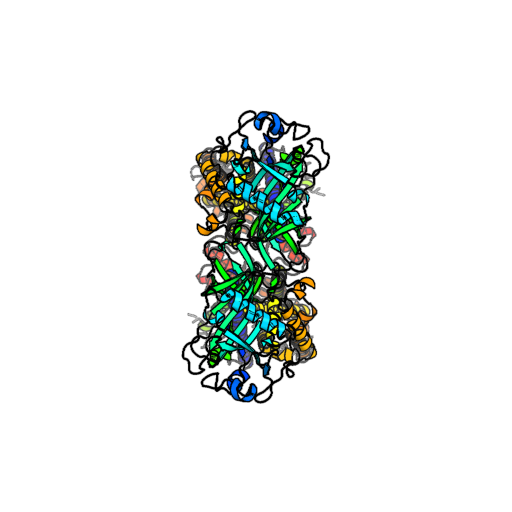 1 599 ? -26.906 46.844 23.312 1 72.38 599 LYS A O 1
ATOM 4705 N N . PHE A 1 600 ? -28.391 45.156 23.703 1 74.88 600 PHE A N 1
ATOM 4706 C CA . PHE A 1 600 ? -27.422 44.188 24.219 1 74.88 600 PHE A CA 1
ATOM 4707 C C . PHE A 1 600 ? -27.453 42.906 23.406 1 74.88 600 PHE A C 1
ATOM 4709 O O . PHE A 1 600 ? -28.5 42.5 22.891 1 74.88 600 PHE A O 1
ATOM 4716 N N . ALA A 1 601 ? -26.25 42.344 23.234 1 79.94 601 ALA A N 1
ATOM 4717 C CA . ALA A 1 601 ? -26.219 41 22.688 1 79.94 601 ALA A CA 1
ATOM 4718 C C . ALA A 1 601 ? -26.781 39.969 23.688 1 79.94 601 ALA A C 1
ATOM 4720 O O . ALA A 1 601 ? -26.375 39.969 24.844 1 79.94 601 ALA A O 1
ATOM 4721 N N . SER A 1 602 ? -27.766 39.25 23.234 1 79.88 602 SER A N 1
ATOM 4722 C CA . SER A 1 602 ? -28.312 38.188 24.094 1 79.88 602 SER A CA 1
ATOM 4723 C C . SER A 1 602 ? -27.281 37.094 24.344 1 79.88 602 SER A C 1
ATOM 4725 O O . SER A 1 602 ? -26.297 36.969 23.609 1 79.88 602 SER A O 1
ATOM 4727 N N . PRO A 1 603 ? -27.438 36.281 25.391 1 80.81 603 PRO A N 1
ATOM 4728 C CA . PRO A 1 603 ? -26.547 35.156 25.625 1 80.81 603 PRO A CA 1
ATOM 4729 C C . PRO A 1 603 ? -26.453 34.219 24.406 1 80.81 603 PRO A C 1
ATOM 4731 O O . PRO A 1 603 ? -25.375 33.719 24.109 1 80.81 603 PRO A O 1
ATOM 4734 N N . ASP A 1 604 ? -27.5 34.094 23.688 1 80.06 604 ASP A N 1
ATOM 4735 C CA . ASP A 1 604 ? -27.5 33.281 22.469 1 80.06 604 ASP A CA 1
ATOM 4736 C C . ASP A 1 604 ? -26.672 33.938 21.375 1 80.06 604 ASP A C 1
ATOM 4738 O O . ASP A 1 604 ? -25.984 33.25 20.609 1 80.06 604 ASP A O 1
ATOM 4742 N N . GLY A 1 605 ? -26.828 35.156 21.359 1 78.69 605 GLY A N 1
ATOM 4743 C CA . GLY A 1 605 ? -26.047 35.906 20.375 1 78.69 605 GLY A CA 1
ATOM 4744 C C . GLY A 1 605 ? -24.562 35.812 20.609 1 78.69 605 GLY A C 1
ATOM 4745 O O . GLY A 1 605 ? -23.781 35.688 19.656 1 78.69 605 GLY A O 1
ATOM 4746 N N . VAL A 1 606 ? -24.203 35.875 21.859 1 81.62 606 VAL A N 1
ATOM 4747 C CA . VAL A 1 606 ? -22.797 35.812 22.203 1 81.62 606 VAL A CA 1
ATOM 4748 C C . VAL A 1 606 ? -22.25 34.406 21.906 1 81.62 606 VAL A C 1
ATOM 4750 O O . VAL A 1 606 ? -21.219 34.281 21.25 1 81.62 606 VAL A O 1
ATOM 4753 N N . TYR A 1 607 ? -22.906 33.406 22.281 1 84.38 607 TYR A N 1
ATOM 4754 C CA . TYR A 1 607 ? -22.453 32.031 22.109 1 84.38 607 TYR A CA 1
ATOM 4755 C C . TYR A 1 607 ? -22.469 31.625 20.641 1 84.38 607 TYR A C 1
ATOM 4757 O O . TYR A 1 607 ? -21.562 30.953 20.172 1 84.38 607 TYR A O 1
ATOM 4765 N N . CYS A 1 608 ? -23.453 31.953 19.953 1 78.56 608 CYS A N 1
ATOM 4766 C CA . CYS A 1 608 ? -23.594 31.562 18.547 1 78.56 608 CYS A CA 1
ATOM 4767 C C . CYS A 1 608 ? -22.547 32.281 17.688 1 78.56 608 CYS A C 1
ATOM 4769 O O . CYS A 1 608 ? -22.219 31.812 16.594 1 78.56 608 CYS A O 1
ATOM 4771 N N . SER A 1 609 ? -22.062 33.438 18.266 1 77.19 609 SER A N 1
ATOM 4772 C CA . SER A 1 609 ? -21 34.125 17.562 1 77.19 609 SER A CA 1
ATOM 4773 C C . SER A 1 609 ? -19.641 33.5 17.812 1 77.19 609 SER A C 1
ATOM 4775 O O . SER A 1 609 ? -18.641 33.906 17.25 1 77.19 609 SER A O 1
ATOM 4777 N N . GLY A 1 610 ? -19.641 32.469 18.609 1 79.88 610 GLY A N 1
ATOM 4778 C CA . GLY A 1 610 ? -18.406 31.719 18.844 1 79.88 610 GLY A CA 1
ATOM 4779 C C . GLY A 1 610 ? -17.594 32.281 20 1 79.88 610 GLY A C 1
ATOM 4780 O O . GLY A 1 610 ? -16.375 32.094 20.047 1 79.88 610 GLY A O 1
ATOM 4781 N N . TYR A 1 611 ? -18.266 33 20.875 1 84.38 611 TYR A N 1
ATOM 4782 C CA . TYR A 1 611 ? -17.516 33.594 21.984 1 84.38 611 TYR A CA 1
ATOM 4783 C C . TYR A 1 611 ? -18.094 33.125 23.328 1 84.38 611 TYR A C 1
ATOM 4785 O O . TYR A 1 611 ? -19.266 32.75 23.406 1 84.38 611 TYR A O 1
ATOM 4793 N N . VAL A 1 612 ? -17.266 33.188 24.25 1 89.25 612 VAL A N 1
ATOM 4794 C CA . VAL A 1 612 ? -17.656 32.875 25.625 1 89.25 612 VAL A CA 1
ATOM 4795 C C . VAL A 1 612 ? -16.953 33.844 26.578 1 89.25 612 VAL A C 1
ATOM 4797 O O . VAL A 1 612 ? -15.875 34.344 26.266 1 89.25 612 VAL A O 1
ATOM 4800 N N . VAL A 1 613 ? -17.641 34.156 27.594 1 91.38 613 VAL A N 1
ATOM 4801 C CA . VAL A 1 613 ? -17.062 35.031 28.609 1 91.38 613 VAL A CA 1
ATOM 4802 C C . VAL A 1 613 ? -16.406 34.188 29.703 1 91.38 613 VAL A C 1
ATOM 4804 O O . VAL A 1 613 ? -17.031 33.312 30.297 1 91.38 613 VAL A O 1
ATOM 4807 N N . VAL A 1 614 ? -15.148 34.5 29.953 1 91.31 614 VAL A N 1
ATOM 4808 C CA . VAL A 1 614 ? -14.375 33.781 30.969 1 91.31 614 VAL A CA 1
ATOM 4809 C C . VAL A 1 614 ? -14.398 34.562 32.281 1 91.31 614 VAL A C 1
ATOM 4811 O O . VAL A 1 614 ? -13.867 35.688 32.344 1 91.31 614 VAL A O 1
ATOM 4814 N N . ASN A 1 615 ? -14.898 34.062 33.312 1 89.44 615 ASN A N 1
ATOM 4815 C CA . ASN A 1 615 ? -14.969 34.594 34.656 1 89.44 615 ASN A CA 1
ATOM 4816 C C . ASN A 1 615 ? -15.516 36.031 34.688 1 89.44 615 ASN A C 1
ATOM 4818 O O . ASN A 1 615 ? -15.039 36.875 35.438 1 89.44 615 ASN A O 1
ATOM 4822 N N . GLY A 1 616 ? -16.359 36.312 33.75 1 86.31 616 GLY A N 1
ATOM 4823 C CA . GLY A 1 616 ? -16.984 37.625 33.688 1 86.31 616 GLY A CA 1
ATOM 4824 C C . GLY A 1 616 ? -16.031 38.75 33.312 1 86.31 616 GLY A C 1
ATOM 4825 O O . GLY A 1 616 ? -16.422 39.906 33.219 1 86.31 616 GLY A O 1
ATOM 4826 N N . LYS A 1 617 ? -14.836 38.438 32.938 1 87.75 617 LYS A N 1
ATOM 4827 C CA . LYS A 1 617 ? -13.82 39.469 32.781 1 87.75 617 LYS A CA 1
ATOM 4828 C C . LYS A 1 617 ? -13.289 39.5 31.344 1 87.75 617 LYS A C 1
ATOM 4830 O O . LYS A 1 617 ? -12.812 40.531 30.875 1 87.75 617 LYS A O 1
ATOM 4835 N N . TYR A 1 618 ? -13.328 38.312 30.75 1 90.44 618 TYR A N 1
ATOM 4836 C CA . TYR A 1 618 ? -12.703 38.219 29.438 1 90.44 618 TYR A CA 1
ATOM 4837 C C . TYR A 1 618 ? -13.648 37.594 28.438 1 90.44 618 TYR A C 1
ATOM 4839 O O . TYR A 1 618 ? -14.383 36.656 28.766 1 90.44 618 TYR A O 1
ATOM 4847 N N . LEU A 1 619 ? -13.656 38.156 27.297 1 90.62 619 LEU A N 1
ATOM 4848 C CA . LEU A 1 619 ? -14.328 37.531 26.141 1 90.62 619 LEU A CA 1
ATOM 4849 C C . LEU A 1 619 ? -13.336 36.812 25.266 1 90.62 619 LEU A C 1
ATOM 4851 O O . LEU A 1 619 ? -12.375 37.406 24.766 1 90.62 619 LEU A O 1
ATOM 4855 N N . VAL A 1 620 ? -13.531 35.5 25.172 1 88.94 620 VAL A N 1
ATOM 4856 C CA . VAL A 1 620 ? -12.609 34.656 24.406 1 88.94 620 VAL A CA 1
ATOM 4857 C C . VAL A 1 620 ? -13.383 33.844 23.375 1 88.94 620 VAL A C 1
ATOM 4859 O O . VAL A 1 620 ? -14.539 33.469 23.594 1 88.94 620 VAL A O 1
ATOM 4862 N N . ALA A 1 621 ? -12.727 33.625 22.219 1 84.06 621 ALA A N 1
ATOM 4863 C CA . ALA A 1 621 ? -13.32 32.75 21.234 1 84.06 621 ALA A CA 1
ATOM 4864 C C . ALA A 1 621 ? -13.32 31.297 21.719 1 84.06 621 ALA A C 1
ATOM 4866 O O . ALA A 1 621 ? -12.344 30.844 22.297 1 84.06 621 ALA A O 1
ATOM 4867 N N . THR A 1 622 ? -14.359 30.641 21.453 1 83.69 622 THR A N 1
ATOM 4868 C CA . THR A 1 622 ? -14.523 29.281 21.922 1 83.69 622 THR A CA 1
ATOM 4869 C C . THR A 1 622 ? -13.445 28.375 21.344 1 83.69 622 THR A C 1
ATOM 4871 O O . THR A 1 622 ? -12.969 27.453 22.031 1 83.69 622 THR A O 1
ATOM 4874 N N . GLU A 1 623 ? -13.062 28.578 20.141 1 79.19 623 GLU A N 1
ATOM 4875 C CA . GLU A 1 623 ? -12.062 27.75 19.484 1 79.19 623 GLU A CA 1
ATOM 4876 C C . GLU A 1 623 ? -10.688 27.922 20.109 1 79.19 623 GLU A C 1
ATOM 4878 O O . GLU A 1 623 ? -9.836 27.031 20.016 1 79.19 623 GLU A O 1
ATOM 4883 N N . ASP A 1 624 ? -10.508 29.016 20.797 1 84.12 624 ASP A N 1
ATOM 4884 C CA . ASP A 1 624 ? -9.203 29.328 21.359 1 84.12 624 ASP A CA 1
ATOM 4885 C C . ASP A 1 624 ? -9.062 28.781 22.781 1 84.12 624 ASP A C 1
ATOM 4887 O O . ASP A 1 624 ? -7.957 28.719 23.328 1 84.12 624 ASP A O 1
ATOM 4891 N N . ILE A 1 625 ? -10.133 28.344 23.281 1 87.81 625 ILE A N 1
ATOM 4892 C CA . ILE A 1 625 ? -10.109 27.906 24.672 1 87.81 625 ILE A CA 1
ATOM 4893 C C . ILE A 1 625 ? -9.172 26.719 24.812 1 87.81 625 ILE A C 1
ATOM 4895 O O . ILE A 1 625 ? -8.438 26.609 25.797 1 87.81 625 ILE A O 1
ATOM 4899 N N . LEU A 1 626 ? -9.266 25.859 23.844 1 84.75 626 LEU A N 1
ATOM 4900 C CA . LEU A 1 626 ? -8.383 24.703 23.906 1 84.75 626 LEU A CA 1
ATOM 4901 C C . LEU A 1 626 ? -6.922 25.125 23.828 1 84.75 626 LEU A C 1
ATOM 4903 O O . LEU A 1 626 ? -6.078 24.594 24.547 1 84.75 626 LEU A O 1
ATOM 4907 N N . THR A 1 627 ? -6.668 25.984 23.016 1 83.56 627 THR A N 1
ATOM 4908 C CA . THR A 1 627 ? -5.305 26.484 22.859 1 83.56 627 THR A CA 1
ATOM 4909 C C . THR A 1 627 ? -4.832 27.172 24.141 1 83.56 627 THR A C 1
ATOM 4911 O O . THR A 1 627 ? -3.678 27.016 24.547 1 83.56 627 THR A O 1
ATOM 4914 N N . ILE A 1 628 ? -5.691 27.859 24.703 1 87.69 628 ILE A N 1
ATOM 4915 C CA . ILE A 1 628 ? -5.367 28.562 25.938 1 87.69 628 ILE A CA 1
ATOM 4916 C C . ILE A 1 628 ? -5.074 27.547 27.047 1 87.69 628 ILE A C 1
ATOM 4918 O O . ILE A 1 628 ? -4.121 27.719 27.812 1 87.69 628 ILE A O 1
ATOM 4922 N N . ALA A 1 629 ? -5.828 26.516 27.016 1 87.56 629 ALA A N 1
ATOM 4923 C CA . ALA A 1 629 ? -5.602 25.453 28 1 87.56 629 ALA A CA 1
ATOM 4924 C C . ALA A 1 629 ? -4.254 24.781 27.781 1 87.56 629 ALA A C 1
ATOM 4926 O O . ALA A 1 629 ? -3.543 24.469 28.734 1 87.56 629 ALA A O 1
ATOM 4927 N N . MET A 1 630 ? -3.959 24.609 26.594 1 83.44 630 MET A N 1
ATOM 4928 C CA . MET A 1 630 ? -2.686 23.969 26.281 1 83.44 630 MET A CA 1
ATOM 4929 C C . MET A 1 630 ? -1.517 24.875 26.641 1 83.44 630 MET A C 1
ATOM 4931 O O . MET A 1 630 ? -0.498 24.406 27.156 1 83.44 630 MET A O 1
ATOM 4935 N N . ILE A 1 631 ? -1.664 26.125 26.328 1 78.31 631 ILE A N 1
ATOM 4936 C CA . ILE A 1 631 ? -0.635 27.094 26.656 1 78.31 631 ILE A CA 1
ATOM 4937 C C . ILE A 1 631 ? -0.415 27.125 28.172 1 78.31 631 ILE A C 1
ATOM 4939 O O . ILE A 1 631 ? 0.725 27.188 28.641 1 78.31 631 ILE A O 1
ATOM 4943 N N . LYS A 1 632 ? -1.448 27.031 28.828 1 83.25 632 LYS A N 1
ATOM 4944 C CA . LYS A 1 632 ? -1.338 27.031 30.297 1 83.25 632 LYS A CA 1
ATOM 4945 C C . LYS A 1 632 ? -0.708 25.75 30.797 1 83.25 632 LYS A C 1
ATOM 4947 O O . LYS A 1 632 ? 0.109 25.766 31.719 1 83.25 632 LYS A O 1
ATOM 4952 N N . ALA A 1 633 ? -1.06 24.688 30.219 1 85.31 633 ALA A N 1
ATOM 4953 C CA . ALA A 1 633 ? -0.553 23.375 30.641 1 85.31 633 ALA A CA 1
ATOM 4954 C C . ALA A 1 633 ? 0.938 23.25 30.344 1 85.31 633 ALA A C 1
ATOM 4956 O O . ALA A 1 633 ? 1.7 22.75 31.172 1 85.31 633 ALA A O 1
ATOM 4957 N N . VAL A 1 634 ? 1.337 23.672 29.188 1 73.12 634 VAL A N 1
ATOM 4958 C CA . VAL A 1 634 ? 2.725 23.516 28.781 1 73.12 634 VAL A CA 1
ATOM 4959 C C . VAL A 1 634 ? 3.545 24.719 29.219 1 73.12 634 VAL A C 1
ATOM 4961 O O . VAL A 1 634 ? 4.777 24.688 29.219 1 73.12 634 VAL A O 1
ATOM 4964 N N . GLN A 1 635 ? 2.961 25.781 29.625 1 73.56 635 GLN A N 1
ATOM 4965 C CA . GLN A 1 635 ? 3.588 27.016 30.109 1 73.56 635 GLN A CA 1
ATOM 4966 C C . GLN A 1 635 ? 4.438 27.656 29.016 1 73.56 635 GLN A C 1
ATOM 4968 O O . GLN A 1 635 ? 5.504 28.203 29.297 1 73.56 635 GLN A O 1
ATOM 4973 N N . THR A 1 636 ? 3.998 27.25 27.75 1 64.81 636 THR A N 1
ATOM 4974 C CA . THR A 1 636 ? 4.648 27.844 26.594 1 64.81 636 THR A CA 1
ATOM 4975 C C . THR A 1 636 ? 3.615 28.281 25.562 1 64.81 636 THR A C 1
ATOM 4977 O O . THR A 1 636 ? 2.623 27.578 25.328 1 64.81 636 THR A O 1
ATOM 4980 N N . ARG A 1 637 ? 3.746 29.375 25 1 69 637 ARG A N 1
ATOM 4981 C CA . ARG A 1 637 ? 2.826 29.875 23.984 1 69 637 ARG A CA 1
ATOM 4982 C C . ARG A 1 637 ? 3.248 29.422 22.594 1 69 637 ARG A C 1
ATOM 4984 O O . ARG A 1 637 ? 4.242 29.891 22.047 1 69 637 ARG A O 1
ATOM 4991 N N . PHE A 1 638 ? 2.557 28.531 22 1 63.38 638 PHE A N 1
ATOM 4992 C CA . PHE A 1 638 ? 2.902 28.047 20.656 1 63.38 638 PHE A CA 1
ATOM 4993 C C . PHE A 1 638 ? 2.113 28.781 19.594 1 63.38 638 PHE A C 1
ATOM 4995 O O . PHE A 1 638 ? 2.527 28.828 18.438 1 63.38 638 PHE A O 1
ATOM 5002 N N . ILE A 1 639 ? 0.857 29.375 19.984 1 68.5 639 ILE A N 1
ATOM 5003 C CA . ILE A 1 639 ? 0.029 30.156 19.062 1 68.5 639 ILE A CA 1
ATOM 5004 C C . ILE A 1 639 ? -0.467 31.422 19.75 1 68.5 639 ILE A C 1
ATOM 5006 O O . ILE A 1 639 ? -0.7 31.406 20.969 1 68.5 639 ILE A O 1
ATOM 5010 N N . ASN A 1 640 ? -0.467 32.469 18.953 1 72.12 640 ASN A N 1
ATOM 5011 C CA . ASN A 1 640 ? -0.977 33.719 19.531 1 72.12 640 ASN A CA 1
ATOM 5012 C C . ASN A 1 640 ? -2.5 33.719 19.625 1 72.12 640 ASN A C 1
ATOM 5014 O O . ASN A 1 640 ? -3.191 33.531 18.625 1 72.12 640 ASN A O 1
ATOM 5018 N N . VAL A 1 641 ? -2.938 33.75 20.844 1 82.12 641 VAL A N 1
ATOM 5019 C CA . VAL A 1 641 ? -4.371 33.844 21.094 1 82.12 641 VAL A CA 1
ATOM 5020 C C . VAL A 1 641 ? -4.68 35.125 21.828 1 82.12 641 VAL A C 1
ATOM 5022 O O . VAL A 1 641 ? -3.863 35.625 22.609 1 82.12 641 VAL A O 1
ATOM 5025 N N . TYR A 1 642 ? -5.812 35.75 21.453 1 83 642 TYR A N 1
ATOM 5026 C CA . TYR A 1 642 ? -6.164 37.031 22.016 1 83 642 TYR A CA 1
ATOM 5027 C C . TYR A 1 642 ? -7.496 36.969 22.75 1 83 642 TYR A C 1
ATOM 5029 O O . TYR A 1 642 ? -8.359 36.156 22.422 1 83 642 TYR A O 1
ATOM 5037 N N . ALA A 1 643 ? -7.602 37.75 23.75 1 88.62 643 ALA A N 1
ATOM 5038 C CA . ALA A 1 643 ? -8.828 37.875 24.531 1 88.62 643 ALA A CA 1
ATOM 5039 C C . ALA A 1 643 ? -9.219 39.344 24.703 1 88.62 643 ALA A C 1
ATOM 5041 O O . ALA A 1 643 ? -8.359 40.219 24.766 1 88.62 643 ALA A O 1
ATOM 5042 N N . TYR A 1 644 ? -10.594 39.594 24.688 1 88.12 644 TYR A N 1
ATOM 5043 C CA . TYR A 1 644 ? -11.109 40.938 24.938 1 88.12 644 TYR A CA 1
ATOM 5044 C C . TYR A 1 644 ? -11.445 41.125 26.406 1 88.12 644 TYR A C 1
ATOM 5046 O O . TYR A 1 644 ? -11.945 40.188 27.062 1 88.12 644 TYR A O 1
ATOM 5054 N N . GLU A 1 645 ? -11.203 42.281 26.906 1 88.31 645 GLU A N 1
ATOM 5055 C CA . GLU A 1 645 ? -11.594 42.594 28.281 1 88.31 645 GLU A CA 1
ATOM 5056 C C . GLU A 1 645 ? -13.047 43.062 28.344 1 88.31 645 GLU A C 1
ATOM 5058 O O . GLU A 1 645 ? -13.516 43.781 27.469 1 88.31 645 GLU A O 1
ATOM 5063 N N . VAL A 1 646 ? -13.672 42.5 29.312 1 89.69 646 VAL A N 1
ATOM 5064 C CA . VAL A 1 646 ? -15.07 42.844 29.547 1 89.69 646 VAL A CA 1
ATOM 5065 C C . VAL A 1 646 ? -15.203 43.656 30.828 1 89.69 646 VAL A C 1
ATOM 5067 O O . VAL A 1 646 ? -14.758 43.219 31.891 1 89.69 646 VAL A O 1
ATOM 5070 N N . ASP A 1 647 ? -15.758 44.906 30.75 1 85.19 647 ASP A N 1
ATOM 5071 C CA . ASP A 1 647 ? -16.078 45.719 31.906 1 85.19 647 ASP A CA 1
ATOM 5072 C C . ASP A 1 647 ? -17.578 45.812 32.125 1 85.19 647 ASP A C 1
ATOM 5074 O O . ASP A 1 647 ? -18.281 46.594 31.484 1 85.19 647 ASP A O 1
ATOM 5078 N N . GLY A 1 648 ? -18.062 45.031 33.062 1 81.25 648 GLY A N 1
ATOM 5079 C CA . GLY A 1 648 ? -19.5 44.938 33.281 1 81.25 648 GLY A CA 1
ATOM 5080 C C . GLY A 1 648 ? -20.219 44.281 32.094 1 81.25 648 GLY A C 1
ATOM 5081 O O . GLY A 1 648 ? -20.156 43.062 31.938 1 81.25 648 GLY A O 1
ATOM 5082 N N . TYR A 1 649 ? -20.797 45.188 31.297 1 83.5 649 TYR A N 1
ATOM 5083 C CA . TYR A 1 649 ? -21.547 44.656 30.156 1 83.5 649 TYR A CA 1
ATOM 5084 C C . TYR A 1 649 ? -20.953 45.156 28.844 1 83.5 649 TYR A C 1
ATOM 5086 O O . TYR A 1 649 ? -21.438 44.781 27.766 1 83.5 649 TYR A O 1
ATOM 5094 N N . THR A 1 650 ? -19.797 45.844 28.953 1 84.81 650 THR A N 1
ATOM 5095 C CA . THR A 1 650 ? -19.219 46.406 27.75 1 84.81 650 THR A CA 1
ATOM 5096 C C . THR A 1 650 ? -17.906 45.719 27.391 1 84.81 650 THR A C 1
ATOM 5098 O O . THR A 1 650 ? -17.094 45.438 28.266 1 84.81 650 THR A O 1
ATOM 5101 N N . VAL A 1 651 ? -17.781 45.406 26.156 1 87.88 651 VAL A N 1
ATOM 5102 C CA . VAL A 1 651 ? -16.578 44.781 25.656 1 87.88 651 VAL A CA 1
ATOM 5103 C C . VAL A 1 651 ? -15.641 45.812 25.062 1 87.88 651 VAL A C 1
ATOM 5105 O O . VAL A 1 651 ? -16.062 46.688 24.297 1 87.88 651 VAL A O 1
ATOM 5108 N N . GLN A 1 652 ? -14.414 45.656 25.422 1 84.12 652 GLN A N 1
ATOM 5109 C CA . GLN A 1 652 ? -13.43 46.594 24.891 1 84.12 652 GLN A CA 1
ATOM 5110 C C . GLN A 1 652 ? -13.156 46.344 23.406 1 84.12 652 GLN A C 1
ATOM 5112 O O . GLN A 1 652 ? -13.219 45.188 22.953 1 84.12 652 GLN A O 1
ATOM 5117 N N . ARG A 1 653 ? -12.797 47.344 22.672 1 77.06 653 ARG A N 1
ATOM 5118 C CA . ARG A 1 653 ? -12.586 47.25 21.234 1 77.06 653 ARG A CA 1
ATOM 5119 C C . ARG A 1 653 ? -11.25 46.594 20.922 1 77.06 653 ARG A C 1
ATOM 5121 O O . ARG A 1 653 ? -11.047 46.094 19.812 1 77.06 653 ARG A O 1
ATOM 5128 N N . THR A 1 654 ? -10.359 46.594 21.875 1 78.75 654 THR A N 1
ATOM 5129 C CA . THR A 1 654 ? -9.031 46.031 21.641 1 78.75 654 THR A CA 1
ATOM 5130 C C . THR A 1 654 ? -8.836 44.75 22.438 1 78.75 654 THR A C 1
ATOM 5132 O O . THR A 1 654 ? -9.438 44.594 23.5 1 78.75 654 THR A O 1
ATOM 5135 N N . ALA A 1 655 ? -8.078 43.875 21.828 1 85.81 655 ALA A N 1
ATOM 5136 C CA . ALA A 1 655 ? -7.836 42.562 22.438 1 85.81 655 ALA A CA 1
ATOM 5137 C C . ALA A 1 655 ? -6.438 42.5 23.047 1 85.81 655 ALA A C 1
ATOM 5139 O O . ALA A 1 655 ? -5.543 43.25 22.641 1 85.81 655 ALA A O 1
ATOM 5140 N N . ARG A 1 656 ? -6.277 41.688 24.031 1 81.25 656 ARG A N 1
ATOM 5141 C CA . ARG A 1 656 ? -4.996 41.469 24.703 1 81.25 656 ARG A CA 1
ATOM 5142 C C . ARG A 1 656 ? -4.465 40.094 24.406 1 81.25 656 ARG A C 1
ATOM 5144 O O . ARG A 1 656 ? -5.234 39.125 24.359 1 81.25 656 ARG A O 1
ATOM 5151 N N . LEU A 1 657 ? -3.201 40.031 24.234 1 81.88 657 LEU A N 1
ATOM 5152 C CA . LEU A 1 657 ? -2.547 38.75 24.031 1 81.88 657 LEU A CA 1
ATOM 5153 C C . LEU A 1 657 ? -2.58 37.906 25.297 1 81.88 657 LEU A C 1
ATOM 5155 O O . LEU A 1 657 ? -2.355 38.406 26.406 1 81.88 657 LEU A O 1
ATOM 5159 N N . VAL A 1 658 ? -2.826 36.594 25.062 1 83.19 658 VAL A N 1
ATOM 5160 C CA . VAL A 1 658 ? -2.959 35.688 26.203 1 83.19 658 VAL A CA 1
ATOM 5161 C C . VAL A 1 658 ? -1.613 35.031 26.516 1 83.19 658 VAL A C 1
ATOM 5163 O O . VAL A 1 658 ? -0.975 34.469 25.609 1 83.19 658 VAL A O 1
ATOM 5166 N N . TYR A 1 659 ? -1.199 35.125 27.766 1 75.69 659 TYR A N 1
ATOM 5167 C CA . TYR A 1 659 ? -0.01 34.469 28.281 1 75.69 659 TYR A CA 1
ATOM 5168 C C . TYR A 1 659 ? -0.389 33.312 29.188 1 75.69 659 TYR A C 1
ATOM 5170 O O . TYR A 1 659 ? -1.547 33.156 29.594 1 75.69 659 TYR A O 1
ATOM 5178 N N . PRO A 1 660 ? 0.542 32.406 29.5 1 76.56 660 PRO A N 1
ATOM 5179 C CA . PRO A 1 660 ? 0.216 31.219 30.312 1 76.56 660 PRO A CA 1
ATOM 5180 C C . PRO A 1 660 ? -0.39 31.594 31.672 1 76.56 660 PRO A C 1
ATOM 5182 O O . PRO A 1 660 ? -1.207 30.844 32.219 1 76.56 660 PRO A O 1
ATOM 5185 N N . ASN A 1 661 ? -0.028 32.781 32.125 1 78.56 661 ASN A N 1
ATOM 5186 C CA . ASN A 1 661 ? -0.523 33.125 33.469 1 78.56 661 ASN A CA 1
ATOM 5187 C C . ASN A 1 661 ? -1.632 34.188 33.406 1 78.56 661 ASN A C 1
ATOM 5189 O O . ASN A 1 661 ? -2.006 34.75 34.406 1 78.56 661 ASN A O 1
ATOM 5193 N N . THR A 1 662 ? -2.08 34.406 32.188 1 81.44 662 THR A N 1
ATOM 5194 C CA . THR A 1 662 ? -3.176 35.375 32.031 1 81.44 662 THR A CA 1
ATOM 5195 C C . THR A 1 662 ? -4.449 34.812 32.688 1 81.44 662 THR A C 1
ATOM 5197 O O . THR A 1 662 ? -5.188 35.562 33.344 1 81.44 662 THR A O 1
ATOM 5200 N N . PHE A 1 663 ? -4.637 33.5 32.438 1 88.5 663 PHE A N 1
ATOM 5201 C CA . PHE A 1 663 ? -5.82 32.875 32.969 1 88.5 663 PHE A CA 1
ATOM 5202 C C . PHE A 1 663 ? -5.426 31.828 34.031 1 88.5 663 PHE A C 1
ATOM 5204 O O . PHE A 1 663 ? -4.418 31.125 33.875 1 88.5 663 PHE A O 1
ATOM 5211 N N . THR A 1 664 ? -6.156 31.812 35.125 1 88.81 664 THR A N 1
ATOM 5212 C CA . THR A 1 664 ? -6.039 30.688 36.062 1 88.81 664 THR A CA 1
ATOM 5213 C C . THR A 1 664 ? -6.914 29.516 35.594 1 88.81 664 THR A C 1
ATOM 5215 O O . THR A 1 664 ? -7.812 29.688 34.781 1 88.81 664 THR A O 1
ATOM 5218 N N . TRP A 1 665 ? -6.609 28.359 36.125 1 91.56 665 TRP A N 1
ATOM 5219 C CA . TRP A 1 665 ? -7.43 27.203 35.812 1 91.56 665 TRP A CA 1
ATOM 5220 C C . TRP A 1 665 ? -8.875 27.406 36.25 1 91.56 665 TRP A C 1
ATOM 5222 O O . TRP A 1 665 ? -9.805 26.969 35.562 1 91.56 665 TRP A O 1
ATOM 5232 N N . ASN A 1 666 ? -9.055 28.094 37.344 1 89.06 666 ASN A N 1
ATOM 5233 C CA . ASN A 1 666 ? -10.391 28.406 37.844 1 89.06 666 ASN A CA 1
ATOM 5234 C C . ASN A 1 666 ? -11.141 29.344 36.906 1 89.06 666 ASN A C 1
ATOM 5236 O O . ASN A 1 666 ? -12.367 29.266 36.781 1 89.06 666 ASN A O 1
ATOM 5240 N N . ASP A 1 667 ? -10.43 30.172 36.312 1 89.94 667 ASP A N 1
ATOM 5241 C CA . ASP A 1 667 ? -11.047 31.062 35.312 1 89.94 667 ASP A CA 1
ATOM 5242 C C . ASP A 1 667 ? -11.594 30.281 34.125 1 89.94 667 ASP A C 1
ATOM 5244 O O . ASP A 1 667 ? -12.695 30.547 33.656 1 89.94 667 ASP A O 1
ATOM 5248 N N . LEU A 1 668 ? -10.836 29.297 33.75 1 89.69 668 LEU A N 1
ATOM 5249 C CA . LEU A 1 668 ? -11.18 28.547 32.562 1 89.69 668 LEU A CA 1
ATOM 5250 C C . LEU A 1 668 ? -12.344 27.594 32.812 1 89.69 668 LEU A C 1
ATOM 5252 O O . LEU A 1 668 ? -13.016 27.156 31.891 1 89.69 668 LEU A O 1
ATOM 5256 N N . PHE A 1 669 ? -12.594 27.344 34.094 1 89.75 669 PHE A N 1
ATOM 5257 C CA . PHE A 1 669 ? -13.719 26.484 34.438 1 89.75 669 PHE A CA 1
ATOM 5258 C C . PHE A 1 669 ? -14.977 27.312 34.688 1 89.75 669 PHE A C 1
ATOM 5260 O O . PHE A 1 669 ? -16.078 26.766 34.75 1 89.75 669 PHE A O 1
ATOM 5267 N N . ARG A 1 670 ? -14.812 28.656 34.781 1 90.06 670 ARG A N 1
ATOM 5268 C CA . ARG A 1 670 ? -15.961 29.531 35 1 90.06 670 ARG A CA 1
ATOM 5269 C C . ARG A 1 670 ? -16.328 30.266 33.719 1 90.06 670 ARG A C 1
ATOM 5271 O O . ARG A 1 670 ? -16.125 31.469 33.594 1 90.06 670 ARG A O 1
ATOM 5278 N N . LEU A 1 671 ? -16.891 29.5 32.812 1 90.88 671 LEU A N 1
ATOM 5279 C CA . LEU A 1 671 ? -17.359 30.047 31.547 1 90.88 671 LEU A CA 1
ATOM 5280 C C . LEU A 1 671 ? -18.812 30.5 31.656 1 90.88 671 LEU A C 1
ATOM 5282 O O . LEU A 1 671 ? -19.641 29.797 32.25 1 90.88 671 LEU A O 1
ATOM 5286 N N . ASN A 1 672 ? -19.094 31.703 31.281 1 86.62 672 ASN A N 1
ATOM 5287 C CA . ASN A 1 672 ? -20.453 32.219 31.328 1 86.62 672 ASN A CA 1
ATOM 5288 C C . ASN A 1 672 ? -20.828 32.938 30.031 1 86.62 672 ASN A C 1
ATOM 5290 O O . ASN A 1 672 ? -19.969 33.188 29.188 1 86.62 672 ASN A O 1
ATOM 5294 N N . ILE A 1 673 ? -22.109 33.031 29.797 1 85.06 673 ILE A N 1
ATOM 5295 C CA . ILE A 1 673 ? -22.625 33.781 28.672 1 85.06 673 ILE A CA 1
ATOM 5296 C C . ILE A 1 673 ? -23.531 34.906 29.188 1 85.06 673 ILE A C 1
ATOM 5298 O O . ILE A 1 673 ? -24.562 34.656 29.812 1 85.06 673 ILE A O 1
ATOM 5302 N N . ASN A 1 674 ? -23 36.062 29.391 1 81.38 674 ASN A N 1
ATOM 5303 C CA . ASN A 1 674 ? -23.766 37.219 29.844 1 81.38 674 ASN A CA 1
ATOM 5304 C C . ASN A 1 674 ? -24.109 38.156 28.688 1 81.38 674 ASN A C 1
ATOM 5306 O O . ASN A 1 674 ? -23.594 38 27.594 1 81.38 674 ASN A O 1
ATOM 5310 N N . ILE A 1 675 ? -25.094 38.906 28.938 1 81.94 675 ILE A N 1
ATOM 5311 C CA . ILE A 1 675 ? -25.453 39.938 27.969 1 81.94 675 ILE A CA 1
ATOM 5312 C C . ILE A 1 675 ? -24.312 40.938 27.812 1 81.94 675 ILE A C 1
ATOM 5314 O O . ILE A 1 675 ? -23.672 41.312 28.797 1 81.94 675 ILE A O 1
ATOM 5318 N N . LEU A 1 676 ? -24.047 41.25 26.656 1 85.44 676 LEU A N 1
ATOM 5319 C CA . LEU A 1 676 ? -22.938 42.188 26.406 1 85.44 676 LEU A CA 1
ATOM 5320 C C . LEU A 1 676 ? -23.406 43.375 25.578 1 85.44 676 LEU A C 1
ATOM 5322 O O . LEU A 1 676 ? -24.234 43.219 24.672 1 85.44 676 LEU A O 1
ATOM 5326 N N . ALA A 1 677 ? -22.984 44.562 25.953 1 81.81 677 ALA A N 1
ATOM 5327 C CA . ALA A 1 677 ? -23.297 45.781 25.203 1 81.81 677 ALA A CA 1
ATOM 5328 C C . ALA A 1 677 ? -22.25 46.062 24.141 1 81.81 677 ALA A C 1
ATOM 5330 O O . ALA A 1 677 ? -21.078 45.719 24.312 1 81.81 677 ALA A O 1
ATOM 5331 N N . MET B 1 1 ? 8.664 87.812 9.961 1 24.31 1 MET B N 1
ATOM 5332 C CA . MET B 1 1 ? 9.062 86.938 8.844 1 24.31 1 MET B CA 1
ATOM 5333 C C . MET B 1 1 ? 10.031 85.875 9.305 1 24.31 1 MET B C 1
ATOM 5335 O O . MET B 1 1 ? 11.242 86 9.086 1 24.31 1 MET B O 1
ATOM 5339 N N . GLY B 1 2 ? 9.93 85.438 10.484 1 25.61 2 GLY B N 1
ATOM 5340 C CA . GLY B 1 2 ? 10.953 84.562 11.047 1 25.61 2 GLY B CA 1
ATOM 5341 C C . GLY B 1 2 ? 11.078 83.25 10.328 1 25.61 2 GLY B C 1
ATOM 5342 O O . GLY B 1 2 ? 10.078 82.5 10.117 1 25.61 2 GLY B O 1
ATOM 5343 N N . ALA B 1 3 ? 12.008 83.25 9.281 1 31.28 3 ALA B N 1
ATOM 5344 C CA . ALA B 1 3 ? 12.438 82.125 8.422 1 31.28 3 ALA B CA 1
ATOM 5345 C C . ALA B 1 3 ? 12.672 80.875 9.234 1 31.28 3 ALA B C 1
ATOM 5347 O O . ALA B 1 3 ? 13.445 80.875 10.188 1 31.28 3 ALA B O 1
ATOM 5348 N N . GLY B 1 4 ? 11.602 80.125 9.406 1 26.22 4 GLY B N 1
ATOM 5349 C CA . GLY B 1 4 ? 11.609 78.812 10.039 1 26.22 4 GLY B CA 1
ATOM 5350 C C . GLY B 1 4 ? 12.711 77.875 9.523 1 26.22 4 GLY B C 1
ATOM 5351 O O . GLY B 1 4 ? 13.055 77.938 8.344 1 26.22 4 GLY B O 1
ATOM 5352 N N . ALA B 1 5 ? 13.648 77.5 10.367 1 31.16 5 ALA B N 1
ATOM 5353 C CA . ALA B 1 5 ? 14.891 76.75 10.461 1 31.16 5 ALA B CA 1
ATOM 5354 C C . ALA B 1 5 ? 14.727 75.375 9.867 1 31.16 5 ALA B C 1
ATOM 5356 O O . ALA B 1 5 ? 14.156 74.5 10.5 1 31.16 5 ALA B O 1
ATOM 5357 N N . HIS B 1 6 ? 14.234 75.188 8.641 1 29.22 6 HIS B N 1
ATOM 5358 C CA . HIS B 1 6 ? 14.227 73.875 8.109 1 29.22 6 HIS B CA 1
ATOM 5359 C C . HIS B 1 6 ? 15.625 73.25 8.133 1 29.22 6 HIS B C 1
ATOM 5361 O O . HIS B 1 6 ? 16.531 73.75 7.457 1 29.22 6 HIS B O 1
ATOM 5367 N N . VAL B 1 7 ? 16.109 72.875 9.266 1 29.47 7 VAL B N 1
ATOM 5368 C CA . VAL B 1 7 ? 17.406 72.25 9.305 1 29.47 7 VAL B CA 1
ATOM 5369 C C . VAL B 1 7 ? 17.438 71.125 8.281 1 29.47 7 VAL B C 1
ATOM 5371 O O . VAL B 1 7 ? 16.625 70.188 8.328 1 29.47 7 VAL B O 1
ATOM 5374 N N . THR B 1 8 ? 17.688 71.375 6.996 1 32.47 8 THR B N 1
ATOM 5375 C CA . THR B 1 8 ? 17.953 70.438 5.949 1 32.47 8 THR B CA 1
ATOM 5376 C C . THR B 1 8 ? 18.828 69.25 6.484 1 32.47 8 THR B C 1
ATOM 5378 O O . THR B 1 8 ? 19.891 69.5 7.066 1 32.47 8 THR B O 1
ATOM 5381 N N . PRO B 1 9 ? 18.234 68.125 6.789 1 34.16 9 PRO B N 1
ATOM 5382 C CA . PRO B 1 9 ? 19.078 67 7.211 1 34.16 9 PRO B CA 1
ATOM 5383 C C . PRO B 1 9 ? 20.359 66.938 6.395 1 34.16 9 PRO B C 1
ATOM 5385 O O . PRO B 1 9 ? 20.328 67 5.168 1 34.16 9 PRO B O 1
ATOM 5388 N N . THR B 1 10 ? 21.438 67.625 6.816 1 34.31 10 THR B N 1
ATOM 5389 C CA . THR B 1 10 ? 22.719 67.562 6.145 1 34.31 10 THR B CA 1
ATOM 5390 C C . THR B 1 10 ? 22.906 66.188 5.477 1 34.31 10 THR B C 1
ATOM 5392 O O . THR B 1 10 ? 22.375 65.188 5.953 1 34.31 10 THR B O 1
ATOM 5395 N N . LYS B 1 11 ? 23.406 66.125 4.301 1 40.06 11 LYS B N 1
ATOM 5396 C CA . LYS B 1 11 ? 23.906 65.062 3.479 1 40.06 11 LYS B CA 1
ATOM 5397 C C . LYS B 1 11 ? 24.625 64 4.332 1 40.06 11 LYS B C 1
ATOM 5399 O O . LYS B 1 11 ? 25.594 64.312 5.027 1 40.06 11 LYS B O 1
ATOM 5404 N N . GLY B 1 12 ? 23.844 63 4.742 1 37.84 12 GLY B N 1
ATOM 5405 C CA . GLY B 1 12 ? 24.109 61.875 5.645 1 37.84 12 GLY B CA 1
ATOM 5406 C C . GLY B 1 12 ? 25.531 61.375 5.539 1 37.84 12 GLY B C 1
ATOM 5407 O O . GLY B 1 12 ? 26.047 61.156 4.434 1 37.84 12 GLY B O 1
ATOM 5408 N N . ALA B 1 13 ? 26.5 61.875 6.332 1 39.5 13 ALA B N 1
ATOM 5409 C CA . ALA B 1 13 ? 27.797 61.281 6.629 1 39.5 13 ALA B CA 1
ATOM 5410 C C . ALA B 1 13 ? 27.766 59.75 6.438 1 39.5 13 ALA B C 1
ATOM 5412 O O . ALA B 1 13 ? 26.875 59.062 6.941 1 39.5 13 ALA B O 1
ATOM 5413 N N . ARG B 1 14 ? 28.234 59.281 5.344 1 44.41 14 ARG B N 1
ATOM 5414 C CA . ARG B 1 14 ? 28.516 57.844 5.137 1 44.41 14 ARG B CA 1
ATOM 5415 C C . ARG B 1 14 ? 28.969 57.188 6.426 1 44.41 14 ARG B C 1
ATOM 5417 O O . ARG B 1 14 ? 30.062 57.469 6.914 1 44.41 14 ARG B O 1
ATOM 5424 N N . LYS B 1 15 ? 28.141 57.031 7.262 1 51.62 15 LYS B N 1
ATOM 5425 C CA . LYS B 1 15 ? 28.469 56.281 8.469 1 51.62 15 LYS B CA 1
ATOM 5426 C C . LYS B 1 15 ? 29.422 55.125 8.164 1 51.62 15 LYS B C 1
ATOM 5428 O O . LYS B 1 15 ? 29.219 54.375 7.211 1 51.62 15 LYS B O 1
ATOM 5433 N N . ARG B 1 16 ? 30.641 55.25 8.469 1 52.06 16 ARG B N 1
ATOM 5434 C CA . ARG B 1 16 ? 31.734 54.281 8.383 1 52.06 16 ARG B CA 1
ATOM 5435 C C . ARG B 1 16 ? 31.297 52.906 8.867 1 52.06 16 ARG B C 1
ATOM 5437 O O . ARG B 1 16 ? 30.812 52.75 9.984 1 52.06 16 ARG B O 1
ATOM 5444 N N . ILE B 1 17 ? 31.016 52 7.871 1 62.38 17 ILE B N 1
ATOM 5445 C CA . ILE B 1 17 ? 30.734 50.594 8.18 1 62.38 17 ILE B CA 1
ATOM 5446 C C . ILE B 1 17 ? 31.875 50.031 9.031 1 62.38 17 ILE B C 1
ATOM 5448 O O . ILE B 1 17 ? 33.031 50.094 8.641 1 62.38 17 ILE B O 1
ATOM 5452 N N . THR B 1 18 ? 31.75 49.938 10.266 1 70.19 18 THR B N 1
ATOM 5453 C CA . THR B 1 18 ? 32.719 49.375 11.18 1 70.19 18 THR B CA 1
ATOM 5454 C C . THR B 1 18 ? 32.969 47.906 10.836 1 70.19 18 THR B C 1
ATOM 5456 O O . THR B 1 18 ? 32.188 47.281 10.133 1 70.19 18 THR B O 1
ATOM 5459 N N . LYS B 1 19 ? 34.188 47.406 11.047 1 69 19 LYS B N 1
ATOM 5460 C CA . LYS B 1 19 ? 34.594 46 10.828 1 69 19 LYS B CA 1
ATOM 5461 C C . LYS B 1 19 ? 33.562 45.031 11.422 1 69 19 LYS B C 1
ATOM 5463 O O . LYS B 1 19 ? 33.219 44.031 10.812 1 69 19 LYS B O 1
ATOM 5468 N N . SER B 1 20 ? 33 45.375 12.57 1 73.44 20 SER B N 1
ATOM 5469 C CA . SER B 1 20 ? 31.984 44.531 13.211 1 73.44 20 SER B CA 1
ATOM 5470 C C . SER B 1 20 ? 30.719 44.438 12.375 1 73.44 20 SER B C 1
ATOM 5472 O O . SER B 1 20 ? 30.062 43.406 12.32 1 73.44 20 SER B O 1
ATOM 5474 N N . GLN B 1 21 ? 30.453 45.5 11.648 1 76.19 21 GLN B N 1
ATOM 5475 C CA . GLN B 1 21 ? 29.266 45.5 10.805 1 76.19 21 GLN B CA 1
ATOM 5476 C C . GLN B 1 21 ? 29.453 44.656 9.57 1 76.19 21 GLN B C 1
ATOM 5478 O O . GLN B 1 21 ? 28.5 44 9.109 1 76.19 21 GLN B O 1
ATOM 5483 N N . ILE B 1 22 ? 30.672 44.594 9.141 1 81.94 22 ILE B N 1
ATOM 5484 C CA . ILE B 1 22 ? 30.953 43.75 7.965 1 81.94 22 ILE B CA 1
ATOM 5485 C C . ILE B 1 22 ? 30.844 42.281 8.336 1 81.94 22 ILE B C 1
ATOM 5487 O O . ILE B 1 22 ? 30.281 41.5 7.59 1 81.94 22 ILE B O 1
ATOM 5491 N N . ILE B 1 23 ? 31.422 41.906 9.477 1 81.5 23 ILE B N 1
ATOM 5492 C CA . ILE B 1 23 ? 31.359 40.531 9.922 1 81.5 23 ILE B CA 1
ATOM 5493 C C . ILE B 1 23 ? 29.906 40.125 10.133 1 81.5 23 ILE B C 1
ATOM 5495 O O . ILE B 1 23 ? 29.516 39 9.781 1 81.5 23 ILE B O 1
ATOM 5499 N N . ASN B 1 24 ? 29.141 41.031 10.578 1 80.06 24 ASN B N 1
ATOM 5500 C CA . ASN B 1 24 ? 27.734 40.719 10.789 1 80.06 24 ASN B CA 1
ATOM 5501 C C . ASN B 1 24 ? 26.984 40.594 9.461 1 80.06 24 ASN B C 1
ATOM 5503 O O . ASN B 1 24 ? 26.078 39.781 9.344 1 80.06 24 ASN B O 1
ATOM 5507 N N . LEU B 1 25 ? 27.438 41.375 8.555 1 85.88 25 LEU B N 1
ATOM 5508 C CA . LEU B 1 25 ? 26.812 41.281 7.242 1 85.88 25 LEU B CA 1
ATOM 5509 C C . LEU B 1 25 ? 27.141 39.969 6.566 1 85.88 25 LEU B C 1
ATOM 5511 O O . LEU B 1 25 ? 26.281 39.344 5.945 1 85.88 25 LEU B O 1
ATOM 5515 N N . ILE B 1 26 ? 28.344 39.531 6.719 1 88.69 26 ILE B N 1
ATOM 5516 C CA . ILE B 1 26 ? 28.766 38.25 6.137 1 88.69 26 ILE B CA 1
ATOM 5517 C C . ILE B 1 26 ? 28.016 37.094 6.809 1 88.69 26 ILE B C 1
ATOM 5519 O O . ILE B 1 26 ? 27.562 36.156 6.141 1 88.69 26 ILE B O 1
ATOM 5523 N N . ARG B 1 27 ? 27.859 37.188 8.031 1 85.94 27 ARG B N 1
ATOM 5524 C CA . ARG B 1 27 ? 27.141 36.156 8.781 1 85.94 27 ARG B CA 1
ATOM 5525 C C . ARG B 1 27 ? 25.688 36.062 8.328 1 85.94 27 ARG B C 1
ATOM 5527 O O . ARG B 1 27 ? 25.141 34.969 8.172 1 85.94 27 ARG B O 1
ATOM 5534 N N . ARG B 1 28 ? 25.109 37.219 8.047 1 89.31 28 ARG B N 1
ATOM 5535 C CA . ARG B 1 28 ? 23.719 37.25 7.629 1 89.31 28 ARG B CA 1
ATOM 5536 C C . ARG B 1 28 ? 23.562 36.719 6.207 1 89.31 28 ARG B C 1
ATOM 5538 O O . ARG B 1 28 ? 22.578 36.062 5.891 1 89.31 28 ARG B O 1
ATOM 5545 N N . ILE B 1 29 ? 24.547 37 5.441 1 91.25 29 ILE B N 1
ATOM 5546 C CA . ILE B 1 29 ? 24.5 36.469 4.078 1 91.25 29 ILE B CA 1
ATOM 5547 C C . ILE B 1 29 ? 24.688 34.969 4.09 1 91.25 29 ILE B C 1
ATOM 5549 O O . ILE B 1 29 ? 24.016 34.25 3.338 1 91.25 29 ILE B O 1
ATOM 5553 N N . MET B 1 30 ? 25.547 34.5 4.961 1 92.88 30 MET B N 1
ATOM 5554 C CA . MET B 1 30 ? 25.719 33.062 5.121 1 92.88 30 MET B CA 1
ATOM 5555 C C . MET B 1 30 ? 24.438 32.438 5.664 1 92.88 30 MET B C 1
ATOM 5557 O O . MET B 1 30 ? 24.125 31.281 5.316 1 92.88 30 MET B O 1
ATOM 5561 N N . GLY B 1 31 ? 23.797 33.188 6.488 1 92.06 31 GLY B N 1
ATOM 5562 C CA . GLY B 1 31 ? 22.516 32.688 6.98 1 92.06 31 GLY B CA 1
ATOM 5563 C C . GLY B 1 31 ? 21.484 32.531 5.879 1 92.06 31 GLY B C 1
ATOM 5564 O O . GLY B 1 31 ? 20.734 31.547 5.875 1 92.06 31 GLY B O 1
ATOM 5565 N N . VAL B 1 32 ? 21.5 33.406 4.961 1 94 32 VAL B N 1
ATOM 5566 C CA . VAL B 1 32 ? 20.609 33.312 3.814 1 94 32 VAL B CA 1
ATOM 5567 C C . VAL B 1 32 ? 21.016 32.094 2.951 1 94 32 VAL B C 1
ATOM 5569 O O . VAL B 1 32 ? 20.172 31.375 2.449 1 94 32 VAL B O 1
ATOM 5572 N N . GLY B 1 33 ? 22.312 31.969 2.803 1 95 33 GLY B N 1
ATOM 5573 C CA . GLY B 1 33 ? 22.797 30.812 2.082 1 95 33 GLY B CA 1
ATOM 5574 C C . GLY B 1 33 ? 22.375 29.5 2.709 1 95 33 GLY B C 1
ATOM 5575 O O . GLY B 1 33 ? 21.984 28.562 2.006 1 95 33 GLY B O 1
ATOM 5576 N N . ALA B 1 34 ? 22.469 29.406 3.969 1 95.75 34 ALA B N 1
ATOM 5577 C CA . ALA B 1 34 ? 22.047 28.203 4.688 1 95.75 34 ALA B CA 1
ATOM 5578 C C . ALA B 1 34 ? 20.547 27.953 4.516 1 95.75 34 ALA B C 1
ATOM 5580 O O . ALA B 1 34 ? 20.109 26.812 4.375 1 95.75 34 ALA B O 1
ATOM 5581 N N . ALA B 1 35 ? 19.781 29 4.578 1 95.44 35 ALA B N 1
ATOM 5582 C CA . ALA B 1 35 ? 18.344 28.859 4.387 1 95.44 35 ALA B CA 1
ATOM 5583 C C . ALA B 1 35 ? 18.016 28.359 2.98 1 95.44 35 ALA B C 1
ATOM 5585 O O . ALA B 1 35 ? 17.078 27.578 2.793 1 95.44 35 ALA B O 1
ATOM 5586 N N . LEU B 1 36 ? 18.781 28.812 2.021 1 96.31 36 LEU B N 1
ATOM 5587 C CA . LEU B 1 36 ? 18.578 28.344 0.652 1 96.31 36 LEU B CA 1
ATOM 5588 C C . LEU B 1 36 ? 18.953 26.875 0.524 1 96.31 36 LEU B C 1
ATOM 5590 O O . LEU B 1 36 ? 18.328 26.125 -0.241 1 96.31 36 LEU B O 1
ATOM 5594 N N . MET B 1 37 ? 19.922 26.516 1.245 1 96.31 37 MET B N 1
ATOM 5595 C CA . MET B 1 37 ? 20.281 25.109 1.262 1 96.31 37 MET B CA 1
ATOM 5596 C C . MET B 1 37 ? 19.156 24.266 1.847 1 96.31 37 MET B C 1
ATOM 5598 O O . MET B 1 37 ? 18.812 23.203 1.303 1 96.31 37 MET B O 1
ATOM 5602 N N . CYS B 1 38 ? 18.625 24.719 2.932 1 96.06 38 CYS B N 1
ATOM 5603 C CA . CYS B 1 38 ? 17.484 24.031 3.512 1 96.06 38 CYS B CA 1
ATOM 5604 C C . CYS B 1 38 ? 16.328 23.953 2.518 1 96.06 38 CYS B C 1
ATOM 5606 O O . CYS B 1 38 ? 15.703 22.906 2.363 1 96.06 38 CYS B O 1
ATOM 5608 N N . LEU B 1 39 ? 16.156 25.047 1.868 1 96.5 39 LEU B N 1
ATOM 5609 C CA . LEU B 1 39 ? 15.07 25.125 0.895 1 96.5 39 LEU B CA 1
ATOM 5610 C C . LEU B 1 39 ? 15.281 24.125 -0.237 1 96.5 39 LEU B C 1
ATOM 5612 O O . LEU B 1 39 ? 14.344 23.453 -0.66 1 96.5 39 LEU B O 1
ATOM 5616 N N . THR B 1 40 ? 16.438 24.031 -0.706 1 97.31 40 THR B N 1
ATOM 5617 C CA . THR B 1 40 ? 16.75 23.109 -1.785 1 97.31 40 THR B CA 1
ATOM 5618 C C . THR B 1 40 ? 16.531 21.656 -1.343 1 97.31 40 THR B C 1
ATOM 5620 O O . THR B 1 40 ? 15.977 20.859 -2.096 1 97.31 40 THR B O 1
ATOM 5623 N N . ASN B 1 41 ? 16.938 21.375 -0.16 1 97.5 41 ASN B N 1
ATOM 5624 C CA . ASN B 1 41 ? 16.734 20.031 0.367 1 97.5 41 ASN B CA 1
ATOM 5625 C C . ASN B 1 41 ? 15.25 19.703 0.521 1 97.5 41 ASN B C 1
ATOM 5627 O O . ASN B 1 41 ? 14.812 18.609 0.177 1 97.5 41 ASN B O 1
ATOM 5631 N N . TYR B 1 42 ? 14.516 20.688 0.974 1 97.5 42 TYR B N 1
ATOM 5632 C CA . TYR B 1 42 ? 13.078 20.484 1.123 1 97.5 42 TYR B CA 1
ATOM 5633 C C . TYR B 1 42 ? 12.414 20.281 -0.233 1 97.5 42 TYR B C 1
ATOM 5635 O O . TYR B 1 42 ? 11.531 19.438 -0.383 1 97.5 42 TYR B O 1
ATOM 5643 N N . LEU B 1 43 ? 12.836 21.062 -1.138 1 97.06 43 LEU B N 1
ATOM 5644 C CA . LEU B 1 43 ? 12.242 21 -2.469 1 97.06 43 LEU B CA 1
ATOM 5645 C C . LEU B 1 43 ? 12.547 19.656 -3.135 1 97.06 43 LEU B C 1
ATOM 5647 O O . LEU B 1 43 ? 11.664 19.047 -3.734 1 97.06 43 LEU B O 1
ATOM 5651 N N . ARG B 1 44 ? 13.734 19.25 -3.039 1 97 44 ARG B N 1
ATOM 5652 C CA . ARG B 1 44 ? 14.117 17.969 -3.617 1 97 44 ARG B CA 1
ATOM 5653 C C . ARG B 1 44 ? 13.359 16.828 -2.961 1 97 44 ARG B C 1
ATOM 5655 O O . ARG B 1 44 ? 12.883 15.914 -3.645 1 97 44 ARG B O 1
ATOM 5662 N N . ALA B 1 45 ? 13.266 16.859 -1.682 1 97 45 ALA B N 1
ATOM 5663 C CA . ALA B 1 45 ? 12.531 15.82 -0.952 1 97 45 ALA B CA 1
ATOM 5664 C C . ALA B 1 45 ? 11.062 15.797 -1.367 1 97 45 ALA B C 1
ATOM 5666 O O . ALA B 1 45 ? 10.461 14.727 -1.5 1 97 45 ALA B O 1
ATOM 5667 N N . THR B 1 46 ? 10.508 16.969 -1.604 1 95.5 46 THR B N 1
ATOM 5668 C CA . THR B 1 46 ? 9.109 17.062 -2.012 1 95.5 46 THR B CA 1
ATOM 5669 C C . THR B 1 46 ? 8.906 16.469 -3.398 1 95.5 46 THR B C 1
ATOM 5671 O O . THR B 1 46 ? 7.973 15.695 -3.617 1 95.5 46 THR B O 1
ATOM 5674 N N . ILE B 1 47 ? 9.773 16.766 -4.297 1 93.94 47 ILE B N 1
ATOM 5675 C CA . ILE B 1 47 ? 9.672 16.281 -5.664 1 93.94 47 ILE B CA 1
ATOM 5676 C C . ILE B 1 47 ? 9.781 14.758 -5.676 1 93.94 47 ILE B C 1
ATOM 5678 O O . ILE B 1 47 ? 8.969 14.07 -6.297 1 93.94 47 ILE B O 1
ATOM 5682 N N . VAL B 1 48 ? 10.703 14.234 -4.953 1 94.19 48 VAL B N 1
ATOM 5683 C CA . VAL B 1 48 ? 10.953 12.797 -4.934 1 94.19 48 VAL B CA 1
ATOM 5684 C C . VAL B 1 48 ? 9.805 12.086 -4.227 1 94.19 48 VAL B C 1
ATOM 5686 O O . VAL B 1 48 ? 9.43 10.969 -4.602 1 94.19 48 VAL B O 1
ATOM 5689 N N . THR B 1 49 ? 9.266 12.703 -3.211 1 92.81 49 THR B N 1
ATOM 5690 C CA . THR B 1 49 ? 8.117 12.117 -2.527 1 92.81 49 THR B CA 1
ATOM 5691 C C . THR B 1 49 ? 6.973 11.875 -3.506 1 92.81 49 THR B C 1
ATOM 5693 O O . THR B 1 49 ? 6.363 10.805 -3.504 1 92.81 49 THR B O 1
ATOM 5696 N N . PHE B 1 50 ? 6.766 12.773 -4.344 1 86.94 50 PHE B N 1
ATOM 5697 C CA . PHE B 1 50 ? 5.703 12.617 -5.328 1 86.94 50 PHE B CA 1
ATOM 5698 C C . PHE B 1 50 ? 6.074 11.57 -6.367 1 86.94 50 PHE B C 1
ATOM 5700 O O . PHE B 1 50 ? 5.211 10.828 -6.852 1 86.94 50 PHE B O 1
ATOM 5707 N N . GLN B 1 51 ? 7.312 11.445 -6.68 1 87.44 51 GLN B N 1
ATOM 5708 C CA . GLN B 1 51 ? 7.77 10.438 -7.637 1 87.44 51 GLN B CA 1
ATOM 5709 C C . GLN B 1 51 ? 7.598 9.031 -7.078 1 87.44 51 GLN B C 1
ATOM 5711 O O . GLN B 1 51 ? 7.172 8.117 -7.793 1 87.44 51 GLN B O 1
ATOM 5716 N N . VAL B 1 52 ? 7.887 8.914 -5.836 1 88.06 52 VAL B N 1
ATOM 5717 C CA . VAL B 1 52 ? 7.773 7.609 -5.191 1 88.06 52 VAL B CA 1
ATOM 5718 C C . VAL B 1 52 ? 6.305 7.215 -5.07 1 88.06 52 VAL B C 1
ATOM 5720 O O . VAL B 1 52 ? 5.945 6.055 -5.289 1 88.06 52 VAL B O 1
ATOM 5723 N N . LEU B 1 53 ? 5.469 8.172 -4.789 1 82.12 53 LEU B N 1
ATOM 5724 C CA . LEU B 1 53 ? 4.043 7.902 -4.637 1 82.12 53 LEU B CA 1
ATOM 5725 C C . LEU B 1 53 ? 3.418 7.512 -5.977 1 82.12 53 LEU B C 1
ATOM 5727 O O . LEU B 1 53 ? 2.477 6.719 -6.02 1 82.12 53 LEU B O 1
ATOM 5731 N N . ARG B 1 54 ? 3.977 8.031 -7.023 1 76.5 54 ARG B N 1
ATOM 5732 C CA . ARG B 1 54 ? 3.463 7.715 -8.352 1 76.5 54 ARG B CA 1
ATOM 5733 C C . ARG B 1 54 ? 4.078 6.43 -8.883 1 76.5 54 ARG B C 1
ATOM 5735 O O . ARG B 1 54 ? 3.598 5.867 -9.875 1 76.5 54 ARG B O 1
ATOM 5742 N N . GLY B 1 55 ? 5.078 5.977 -8.219 1 77.94 55 GLY B N 1
ATOM 5743 C CA . GLY B 1 55 ? 5.773 4.789 -8.695 1 77.94 55 GLY B CA 1
ATOM 5744 C C . GLY B 1 55 ? 6.539 5.023 -9.984 1 77.94 55 GLY B C 1
ATOM 5745 O O . GLY B 1 55 ? 6.555 4.164 -10.867 1 77.94 55 GLY B O 1
ATOM 5746 N N . ASP B 1 56 ? 7.09 6.16 -10.109 1 79.94 56 ASP B N 1
ATOM 5747 C CA . ASP B 1 56 ? 7.852 6.461 -11.312 1 79.94 56 ASP B CA 1
ATOM 5748 C C . ASP B 1 56 ? 9.023 5.492 -11.484 1 79.94 56 ASP B C 1
ATOM 5750 O O . ASP B 1 56 ? 9.75 5.223 -10.523 1 79.94 56 ASP B O 1
ATOM 5754 N N . PRO B 1 57 ? 9.094 4.965 -12.664 1 77.94 57 PRO B N 1
ATOM 5755 C CA . PRO B 1 57 ? 10.156 3.986 -12.906 1 77.94 57 PRO B CA 1
ATOM 5756 C C . PRO B 1 57 ? 11.547 4.613 -12.883 1 77.94 57 PRO B C 1
ATOM 5758 O O . PRO B 1 57 ? 11.719 5.758 -13.312 1 77.94 57 PRO B O 1
ATOM 5761 N N . ILE B 1 58 ? 12.406 3.953 -12.281 1 82.5 58 ILE B N 1
ATOM 5762 C CA . ILE B 1 58 ? 13.812 4.324 -12.328 1 82.5 58 ILE B CA 1
ATOM 5763 C C . ILE B 1 58 ? 14.469 3.705 -13.555 1 82.5 58 ILE B C 1
ATOM 5765 O O . ILE B 1 58 ? 14.133 2.59 -13.953 1 82.5 58 ILE B O 1
ATOM 5769 N N . ALA B 1 59 ? 15.367 4.418 -14.133 1 83.81 59 ALA B N 1
ATOM 5770 C CA . ALA B 1 59 ? 16.031 3.963 -15.352 1 83.81 59 ALA B CA 1
ATOM 5771 C C . ALA B 1 59 ? 16.859 2.703 -15.094 1 83.81 59 ALA B C 1
ATOM 5773 O O . ALA B 1 59 ? 17.406 2.527 -14.008 1 83.81 59 ALA B O 1
ATOM 5774 N N . SER B 1 60 ? 16.828 1.917 -16.125 1 89.31 60 SER B N 1
ATOM 5775 C CA . SER B 1 60 ? 17.641 0.713 -16.062 1 89.31 60 SER B CA 1
ATOM 5776 C C . SER B 1 60 ? 19.125 1.06 -15.914 1 89.31 60 SER B C 1
ATOM 5778 O O . SER B 1 60 ? 19.594 2.043 -16.484 1 89.31 60 SER B O 1
ATOM 5780 N N . ARG B 1 61 ? 19.781 0.333 -15.102 1 89.31 61 ARG B N 1
ATOM 5781 C CA . ARG B 1 61 ? 21.219 0.539 -14.906 1 89.31 61 ARG B CA 1
ATOM 5782 C C . ARG B 1 61 ? 21.953 -0.792 -14.797 1 89.31 61 ARG B C 1
ATOM 5784 O O . ARG B 1 61 ? 21.312 -1.848 -14.688 1 89.31 61 ARG B O 1
ATOM 5791 N N . SER B 1 62 ? 23.25 -0.682 -14.898 1 91.69 62 SER B N 1
ATOM 5792 C CA . SER B 1 62 ? 24.094 -1.872 -14.766 1 91.69 62 SER B CA 1
ATOM 5793 C C . SER B 1 62 ? 24.359 -2.195 -13.305 1 91.69 62 SER B C 1
ATOM 5795 O O . SER B 1 62 ? 24.656 -1.298 -12.508 1 91.69 62 SER B O 1
ATOM 5797 N N . PHE B 1 63 ? 24.172 -3.4 -12.945 1 89.81 63 PHE B N 1
ATOM 5798 C CA . PHE B 1 63 ? 24.469 -3.842 -11.586 1 89.81 63 PHE B CA 1
ATOM 5799 C C . PHE B 1 63 ? 25.734 -4.684 -11.547 1 89.81 63 PHE B C 1
ATOM 5801 O O . PHE B 1 63 ? 25.938 -5.465 -10.617 1 89.81 63 PHE B O 1
ATOM 5808 N N . GLY B 1 64 ? 26.469 -4.484 -12.57 1 86 64 GLY B N 1
ATOM 5809 C CA . GLY B 1 64 ? 27.766 -5.148 -12.594 1 86 64 GLY B CA 1
ATOM 5810 C C . GLY B 1 64 ? 27.906 -6.137 -13.734 1 86 64 GLY B C 1
ATOM 5811 O O . GLY B 1 64 ? 26.922 -6.547 -14.336 1 86 64 GLY B O 1
ATOM 5812 N N . THR B 1 65 ? 29.156 -6.426 -14.008 1 90.62 65 THR B N 1
ATOM 5813 C CA . THR B 1 65 ? 29.531 -7.398 -15.031 1 90.62 65 THR B CA 1
ATOM 5814 C C . THR B 1 65 ? 30.344 -8.539 -14.43 1 90.62 65 THR B C 1
ATOM 5816 O O . THR B 1 65 ? 31.344 -8.297 -13.758 1 90.62 65 THR B O 1
ATOM 5819 N N . MET B 1 66 ? 29.75 -9.672 -14.641 1 90.31 66 MET B N 1
ATOM 5820 C CA . MET B 1 66 ? 30.5 -10.859 -14.227 1 90.31 66 MET B CA 1
ATOM 5821 C C . MET B 1 66 ? 31.453 -11.305 -15.328 1 90.31 66 MET B C 1
ATOM 5823 O O . MET B 1 66 ? 31.016 -11.68 -16.422 1 90.31 66 MET B O 1
ATOM 5827 N N . GLU B 1 67 ? 32.688 -11.289 -14.969 1 92.38 67 GLU B N 1
ATOM 5828 C CA . GLU B 1 67 ? 33.688 -11.562 -16 1 92.38 67 GLU B CA 1
ATOM 5829 C C . GLU B 1 67 ? 34.438 -12.875 -15.719 1 92.38 67 GLU B C 1
ATOM 5831 O O . GLU B 1 67 ? 34.875 -13.125 -14.594 1 92.38 67 GLU B O 1
ATOM 5836 N N . SER B 1 68 ? 34.438 -13.773 -16.688 1 92.75 68 SER B N 1
ATOM 5837 C CA . SER B 1 68 ? 35.312 -14.938 -16.719 1 92.75 68 SER B CA 1
ATOM 5838 C C . SER B 1 68 ? 36.625 -14.633 -17.438 1 92.75 68 SER B C 1
ATOM 5840 O O . SER B 1 68 ? 36.656 -14.594 -18.672 1 92.75 68 SER B O 1
ATOM 5842 N N . GLU B 1 69 ? 37.719 -14.68 -16.812 1 91.12 69 GLU B N 1
ATOM 5843 C CA . GLU B 1 69 ? 38.969 -14.117 -17.344 1 91.12 69 GLU B CA 1
ATOM 5844 C C . GLU B 1 69 ? 39.812 -15.195 -18.016 1 91.12 69 GLU B C 1
ATOM 5846 O O . GLU B 1 69 ? 40.531 -14.922 -18.984 1 91.12 69 GLU B O 1
ATOM 5851 N N . LEU B 1 70 ? 39.719 -16.328 -17.547 1 95.38 70 LEU B N 1
ATOM 5852 C CA . LEU B 1 70 ? 40.688 -17.359 -17.953 1 95.38 70 LEU B CA 1
ATOM 5853 C C . LEU B 1 70 ? 40.281 -17.984 -19.281 1 95.38 70 LEU B C 1
ATOM 5855 O O . LEU B 1 70 ? 41.125 -18.391 -20.078 1 95.38 70 LEU B O 1
ATOM 5859 N N . ILE B 1 71 ? 39 -18.109 -19.5 1 96.19 71 ILE B N 1
ATOM 5860 C CA . ILE B 1 71 ? 38.5 -18.875 -20.641 1 96.19 71 ILE B CA 1
ATOM 5861 C C . ILE B 1 71 ? 39.031 -18.266 -21.938 1 96.19 71 ILE B C 1
ATOM 5863 O O . ILE B 1 71 ? 39.312 -18.984 -22.891 1 96.19 71 ILE B O 1
ATOM 5867 N N . LEU B 1 72 ? 39.188 -17 -22.016 1 95.81 72 LEU B N 1
ATOM 5868 C CA . LEU B 1 72 ? 39.625 -16.344 -23.234 1 95.81 72 LEU B CA 1
ATOM 5869 C C . LEU B 1 72 ? 41.062 -16.766 -23.594 1 95.81 72 LEU B C 1
ATOM 5871 O O . LEU B 1 72 ? 41.375 -16.938 -24.766 1 95.81 72 LEU B O 1
ATOM 5875 N N . GLY B 1 73 ? 41.875 -16.875 -22.609 1 95.5 73 GLY B N 1
ATOM 5876 C CA . GLY B 1 73 ? 43.25 -17.328 -22.844 1 95.5 73 GLY B CA 1
ATOM 5877 C C . GLY B 1 73 ? 43.344 -18.766 -23.344 1 95.5 73 GLY B C 1
ATOM 5878 O O . GLY B 1 73 ? 44.219 -19.094 -24.156 1 95.5 73 GLY B O 1
ATOM 5879 N N . TYR B 1 74 ? 42.438 -19.531 -22.938 1 97.06 74 TYR B N 1
ATOM 5880 C CA . TYR B 1 74 ? 42.438 -20.953 -23.297 1 97.06 74 TYR B CA 1
ATOM 5881 C C . TYR B 1 74 ? 41.875 -21.156 -24.688 1 97.06 74 TYR B C 1
ATOM 5883 O O . TYR B 1 74 ? 42.25 -22.094 -25.391 1 97.06 74 TYR B O 1
ATOM 5891 N N . VAL B 1 75 ? 40.875 -20.391 -25.094 1 95.88 75 VAL B N 1
ATOM 5892 C CA . VAL B 1 75 ? 40.188 -20.578 -26.375 1 95.88 75 VAL B CA 1
ATOM 5893 C C . VAL B 1 75 ? 40.938 -19.828 -27.469 1 95.88 75 VAL B C 1
ATOM 5895 O O . VAL B 1 75 ? 40.906 -20.234 -28.641 1 95.88 75 VAL B O 1
ATOM 5898 N N . GLY B 1 76 ? 41.562 -18.75 -27.188 1 92.81 76 GLY B N 1
ATOM 5899 C CA . GLY B 1 76 ? 42.344 -18 -28.156 1 92.81 76 GLY B CA 1
ATOM 5900 C C . GLY B 1 76 ? 41.469 -17.219 -29.141 1 92.81 76 GLY B C 1
ATOM 5901 O O . GLY B 1 76 ? 40.375 -16.797 -28.797 1 92.81 76 GLY B O 1
ATOM 5902 N N . GLY B 1 77 ? 42.031 -16.953 -30.438 1 91.94 77 GLY B N 1
ATOM 5903 C CA . GLY B 1 77 ? 41.344 -16.094 -31.375 1 91.94 77 GLY B CA 1
ATOM 5904 C C . GLY B 1 77 ? 40.906 -16.812 -32.625 1 91.94 77 GLY B C 1
ATOM 5905 O O . GLY B 1 77 ? 40.312 -16.203 -33.531 1 91.94 77 GLY B O 1
ATOM 5906 N N . GLY B 1 78 ? 41.125 -18.047 -32.688 1 93.88 78 GLY B N 1
ATOM 5907 C CA . GLY B 1 78 ? 40.812 -18.797 -33.906 1 93.88 78 GLY B CA 1
ATOM 5908 C C . GLY B 1 78 ? 39.812 -19.906 -33.688 1 93.88 78 GLY B C 1
ATOM 5909 O O . GLY B 1 78 ? 38.844 -19.75 -32.969 1 93.88 78 GLY B O 1
ATOM 5910 N N . LEU B 1 79 ? 40.031 -21 -34.469 1 96.19 79 LEU B N 1
ATOM 5911 C CA . LEU B 1 79 ? 39.156 -22.156 -34.375 1 96.19 79 LEU B CA 1
ATOM 5912 C C . LEU B 1 79 ? 39.281 -22.812 -33 1 96.19 79 LEU B C 1
ATOM 5914 O O . LEU B 1 79 ? 40.406 -22.984 -32.5 1 96.19 79 LEU B O 1
ATOM 5918 N N . ILE B 1 80 ? 38.156 -23.188 -32.438 1 97.06 80 ILE B N 1
ATOM 5919 C CA . ILE B 1 80 ? 38.156 -23.828 -31.125 1 97.06 80 ILE B CA 1
ATOM 5920 C C . ILE B 1 80 ? 38.969 -25.109 -31.172 1 97.06 80 ILE B C 1
ATOM 5922 O O . ILE B 1 80 ? 39.688 -25.453 -30.219 1 97.06 80 ILE B O 1
ATOM 5926 N N . ARG B 1 81 ? 38.938 -25.859 -32.219 1 95.81 81 ARG B N 1
ATOM 5927 C CA . ARG B 1 81 ? 39.656 -27.125 -32.406 1 95.81 81 ARG B CA 1
ATOM 5928 C C . ARG B 1 81 ? 41.156 -26.922 -32.25 1 95.81 81 ARG B C 1
ATOM 5930 O O . ARG B 1 81 ? 41.844 -27.797 -31.75 1 95.81 81 ARG B O 1
ATOM 5937 N N . ASP B 1 82 ? 41.625 -25.812 -32.656 1 95 82 ASP B N 1
ATOM 5938 C CA . ASP B 1 82 ? 43.062 -25.531 -32.656 1 95 82 ASP B CA 1
ATOM 5939 C C . ASP B 1 82 ? 43.469 -24.703 -31.438 1 95 82 ASP B C 1
ATOM 5941 O O . ASP B 1 82 ? 44.594 -24.234 -31.328 1 95 82 ASP B O 1
ATOM 5945 N N . SER B 1 83 ? 42.625 -24.578 -30.516 1 96 83 SER B N 1
ATOM 5946 C CA . SER B 1 83 ? 42.844 -23.75 -29.344 1 96 83 SER B CA 1
ATOM 5947 C C . SER B 1 83 ? 43.781 -24.453 -28.344 1 96 83 SER B C 1
ATOM 5949 O O . SER B 1 83 ? 43.969 -25.672 -28.438 1 96 83 SER B O 1
ATOM 5951 N N . LEU B 1 84 ? 44.281 -23.703 -27.359 1 95.69 84 LEU B N 1
ATOM 5952 C CA . LEU B 1 84 ? 45.094 -24.25 -26.297 1 95.69 84 LEU B CA 1
ATOM 5953 C C . LEU B 1 84 ? 44.312 -25.234 -25.438 1 95.69 84 LEU B C 1
ATOM 5955 O O . LEU B 1 84 ? 44.844 -26.203 -24.938 1 95.69 84 LEU B O 1
ATOM 5959 N N . LEU B 1 85 ? 43.031 -24.969 -25.297 1 96.56 85 LEU B N 1
ATOM 5960 C CA . LEU B 1 85 ? 42.156 -25.828 -24.5 1 96.56 85 LEU B CA 1
ATOM 5961 C C . LEU B 1 85 ? 42.094 -27.234 -25.078 1 96.56 85 LEU B C 1
ATOM 5963 O O . LEU B 1 85 ? 42.25 -28.219 -24.344 1 96.56 85 LEU B O 1
ATOM 5967 N N . VAL B 1 86 ? 41.969 -27.312 -26.375 1 96.38 86 VAL B N 1
ATOM 5968 C CA . VAL B 1 86 ? 41.812 -28.609 -27 1 96.38 86 VAL B CA 1
ATOM 5969 C C . VAL B 1 86 ? 43.188 -29.234 -27.266 1 96.38 86 VAL B C 1
ATOM 5971 O O . VAL B 1 86 ? 43.406 -30.406 -26.953 1 96.38 86 VAL B O 1
ATOM 5974 N N . GLN B 1 87 ? 44.156 -28.469 -27.75 1 95.31 87 GLN B N 1
ATOM 5975 C CA . GLN B 1 87 ? 45.406 -29.016 -28.219 1 95.31 87 GLN B CA 1
ATOM 5976 C C . GLN B 1 87 ? 46.375 -29.266 -27.047 1 95.31 87 GLN B C 1
ATOM 5978 O O . GLN B 1 87 ? 47.125 -30.25 -27.047 1 95.31 87 GLN B O 1
ATOM 5983 N N . THR B 1 88 ? 46.375 -28.406 -26.094 1 94.5 88 THR B N 1
ATOM 5984 C CA . THR B 1 88 ? 47.344 -28.531 -25.016 1 94.5 88 THR B CA 1
ATOM 5985 C C . THR B 1 88 ? 46.688 -29.188 -23.797 1 94.5 88 THR B C 1
ATOM 5987 O O . THR B 1 88 ? 47.25 -30.141 -23.234 1 94.5 88 THR B O 1
ATOM 5990 N N . THR B 1 89 ? 45.594 -28.656 -23.375 1 94.75 89 THR B N 1
ATOM 5991 C CA . THR B 1 89 ? 44.969 -29.125 -22.156 1 94.75 89 THR B CA 1
ATOM 5992 C C . THR B 1 89 ? 44.344 -30.516 -22.359 1 94.75 89 THR B C 1
ATOM 5994 O O . THR B 1 89 ? 44.5 -31.406 -21.516 1 94.75 89 THR B O 1
ATOM 5997 N N . LEU B 1 90 ? 43.656 -30.703 -23.5 1 95.19 90 LEU B N 1
ATOM 5998 C CA . LEU B 1 90 ? 43.031 -32 -23.781 1 95.19 90 LEU B CA 1
ATOM 5999 C C . LEU B 1 90 ? 43.969 -32.844 -24.656 1 95.19 90 LEU B C 1
ATOM 6001 O O . LEU B 1 90 ? 43.594 -33.969 -25.031 1 95.19 90 LEU B O 1
ATOM 6005 N N . LYS B 1 91 ? 45.125 -32.344 -25.109 1 93.62 91 LYS B N 1
ATOM 6006 C CA . LYS B 1 91 ? 46.156 -33.031 -25.891 1 93.62 91 LYS B CA 1
ATOM 6007 C C . LYS B 1 91 ? 45.625 -33.5 -27.234 1 93.62 91 LYS B C 1
ATOM 6009 O O . LYS B 1 91 ? 45.906 -34.594 -27.672 1 93.62 91 LYS B O 1
ATOM 6014 N N . GLY B 1 92 ? 44.656 -32.75 -27.688 1 93.12 92 GLY B N 1
ATOM 6015 C CA . GLY B 1 92 ? 44.125 -33.031 -29.016 1 93.12 92 GLY B CA 1
ATOM 6016 C C . GLY B 1 92 ? 43.062 -34.125 -29.016 1 93.12 92 GLY B C 1
ATOM 6017 O O . GLY B 1 92 ? 42.438 -34.406 -30.047 1 93.12 92 GLY B O 1
ATOM 6018 N N . ASP B 1 93 ? 42.781 -34.656 -27.875 1 93.38 93 ASP B N 1
ATOM 6019 C CA . ASP B 1 93 ? 41.812 -35.719 -27.75 1 93.38 93 ASP B CA 1
ATOM 6020 C C . ASP B 1 93 ? 40.406 -35.156 -27.422 1 93.38 93 ASP B C 1
ATOM 6022 O O . ASP B 1 93 ? 40.219 -34.531 -26.375 1 93.38 93 ASP B O 1
ATOM 6026 N N . THR B 1 94 ? 39.5 -35.438 -28.328 1 94.44 94 THR B N 1
ATOM 6027 C CA . THR B 1 94 ? 38.156 -34.875 -28.156 1 94.44 94 THR B CA 1
ATOM 6028 C C . THR B 1 94 ? 37.156 -35.969 -27.828 1 94.44 94 THR B C 1
ATOM 6030 O O . THR B 1 94 ? 35.969 -35.844 -28.109 1 94.44 94 THR B O 1
ATOM 6033 N N . THR B 1 95 ? 37.594 -37.094 -27.266 1 94.56 95 THR B N 1
ATOM 6034 C CA . THR B 1 95 ? 36.719 -38.125 -26.781 1 94.56 95 THR B CA 1
ATOM 6035 C C . THR B 1 95 ? 36.031 -37.719 -25.484 1 94.56 95 THR B C 1
ATOM 6037 O O . THR B 1 95 ? 36.625 -37.031 -24.641 1 94.56 95 THR B O 1
ATOM 6040 N N . PRO B 1 96 ? 34.688 -38.031 -25.406 1 95.25 96 PRO B N 1
ATOM 6041 C CA . PRO B 1 96 ? 33.969 -37.656 -24.188 1 95.25 96 PRO B CA 1
ATOM 6042 C C . PRO B 1 96 ? 34.656 -38.125 -22.906 1 95.25 96 PRO B C 1
ATOM 6044 O O . PRO B 1 96 ? 35.156 -39.25 -22.844 1 95.25 96 PRO B O 1
ATOM 6047 N N . ARG B 1 97 ? 34.656 -37.312 -21.938 1 95 97 ARG B N 1
ATOM 6048 C CA . ARG B 1 97 ? 35.312 -37.625 -20.672 1 95 97 ARG B CA 1
ATOM 6049 C C . ARG B 1 97 ? 34.281 -37.688 -19.547 1 95 97 ARG B C 1
ATOM 6051 O O . ARG B 1 97 ? 33.156 -37.188 -19.688 1 95 97 ARG B O 1
ATOM 6058 N N . ASP B 1 98 ? 34.719 -38.281 -18.375 1 93.44 98 ASP B N 1
ATOM 6059 C CA . ASP B 1 98 ? 33.812 -38.469 -17.25 1 93.44 98 ASP B CA 1
ATOM 6060 C C . ASP B 1 98 ? 34.125 -37.5 -16.125 1 93.44 98 ASP B C 1
ATOM 6062 O O . ASP B 1 98 ? 33.719 -37.719 -14.977 1 93.44 98 ASP B O 1
ATOM 6066 N N . TYR B 1 99 ? 34.875 -36.469 -16.438 1 95.31 99 TYR B N 1
ATOM 6067 C CA . TYR B 1 99 ? 35.188 -35.469 -15.43 1 95.31 99 TYR B CA 1
ATOM 6068 C C . TYR B 1 99 ? 34.938 -34.062 -15.977 1 95.31 99 TYR B C 1
ATOM 6070 O O . TYR B 1 99 ? 34.688 -33.906 -17.172 1 95.31 99 TYR B O 1
ATOM 6078 N N . ALA B 1 100 ? 34.875 -33.125 -15.047 1 96.56 100 ALA B N 1
ATOM 6079 C CA . ALA B 1 100 ? 34.844 -31.719 -15.406 1 96.56 100 ALA B CA 1
ATOM 6080 C C . ALA B 1 100 ? 36.219 -31.062 -15.281 1 96.56 100 ALA B C 1
ATOM 6082 O O . ALA B 1 100 ? 37.062 -31.531 -14.5 1 96.56 100 ALA B O 1
ATOM 6083 N N . LEU B 1 101 ? 36.469 -30.094 -16.078 1 97 101 LEU B N 1
ATOM 6084 C CA . LEU B 1 101 ? 37.75 -29.391 -16.078 1 97 101 LEU B CA 1
ATOM 6085 C C . LEU B 1 101 ? 37.625 -28.016 -15.414 1 97 101 LEU B C 1
ATOM 6087 O O . LEU B 1 101 ? 36.812 -27.203 -15.844 1 97 101 LEU B O 1
ATOM 6091 N N . PHE B 1 102 ? 38.406 -27.797 -14.367 1 96.31 102 PHE B N 1
ATOM 6092 C CA . PHE B 1 102 ? 38.406 -26.516 -13.656 1 96.31 102 PHE B CA 1
ATOM 6093 C C . PHE B 1 102 ? 39.688 -25.734 -13.992 1 96.31 102 PHE B C 1
ATOM 6095 O O . PHE B 1 102 ? 40.781 -26.188 -13.719 1 96.31 102 PHE B O 1
ATOM 6102 N N . LEU B 1 103 ? 39.406 -24.547 -14.609 1 96.38 103 LEU B N 1
ATOM 6103 C CA . LEU B 1 103 ? 40.531 -23.688 -14.945 1 96.38 103 LEU B CA 1
ATOM 6104 C C . LEU B 1 103 ? 40.969 -22.875 -13.734 1 96.38 103 LEU B C 1
ATOM 6106 O O . LEU B 1 103 ? 40.375 -21.844 -13.422 1 96.38 103 LEU B O 1
ATOM 6110 N N . GLU B 1 104 ? 42.031 -23.188 -13.156 1 94.38 104 GLU B N 1
ATOM 6111 C CA . GLU B 1 104 ? 42.5 -22.531 -11.938 1 94.38 104 GLU B CA 1
ATOM 6112 C C . GLU B 1 104 ? 43.281 -21.266 -12.258 1 94.38 104 GLU B C 1
ATOM 6114 O O . GLU B 1 104 ? 43.156 -20.25 -11.578 1 94.38 104 GLU B O 1
ATOM 6119 N N . ASN B 1 105 ? 44.156 -21.359 -13.148 1 92.88 105 ASN B N 1
ATOM 6120 C CA . ASN B 1 105 ? 44.969 -20.234 -13.633 1 92.88 105 ASN B CA 1
ATOM 6121 C C . ASN B 1 105 ? 45.281 -20.375 -15.117 1 92.88 105 ASN B C 1
ATOM 6123 O O . ASN B 1 105 ? 44.688 -21.188 -15.82 1 92.88 105 ASN B O 1
ATOM 6127 N N . GLU B 1 106 ? 46.312 -19.641 -15.578 1 90.81 106 GLU B N 1
ATOM 6128 C CA . GLU B 1 106 ? 46.625 -19.594 -17 1 90.81 106 GLU B CA 1
ATOM 6129 C C . GLU B 1 106 ? 47.25 -20.906 -17.453 1 90.81 106 GLU B C 1
ATOM 6131 O O . GLU B 1 106 ? 47.219 -21.25 -18.641 1 90.81 106 GLU B O 1
ATOM 6136 N N . THR B 1 107 ? 47.75 -21.688 -16.469 1 87.75 107 THR B N 1
ATOM 6137 C CA . THR B 1 107 ? 48.5 -22.859 -16.906 1 87.75 107 THR B CA 1
ATOM 6138 C C . THR B 1 107 ? 48.062 -24.094 -16.109 1 87.75 107 THR B C 1
ATOM 6140 O O . THR B 1 107 ? 48.438 -25.219 -16.453 1 87.75 107 THR B O 1
ATOM 6143 N N . ALA B 1 108 ? 47.312 -23.844 -15.125 1 91.56 108 ALA B N 1
ATOM 6144 C CA . ALA B 1 108 ? 46.969 -24.969 -14.258 1 91.56 108 ALA B CA 1
ATOM 6145 C C . ALA B 1 108 ? 45.469 -25.266 -14.312 1 91.56 108 ALA B C 1
ATOM 6147 O O . ALA B 1 108 ? 44.656 -24.344 -14.344 1 91.56 108 ALA B O 1
ATOM 6148 N N . THR B 1 109 ? 45.156 -26.531 -14.477 1 94.5 109 THR B N 1
ATOM 6149 C CA . THR B 1 109 ? 43.781 -27.016 -14.484 1 94.5 109 THR B CA 1
ATOM 6150 C C . THR B 1 109 ? 43.594 -28.094 -13.43 1 94.5 109 THR B C 1
ATOM 6152 O O . THR B 1 109 ? 44.562 -28.703 -12.969 1 94.5 109 THR B O 1
ATOM 6155 N N . SER B 1 110 ? 42.406 -28.188 -12.938 1 94.62 110 SER B N 1
ATOM 6156 C CA . SER B 1 110 ? 42 -29.234 -11.992 1 94.62 110 SER B CA 1
ATOM 6157 C C . SER B 1 110 ? 40.812 -30.031 -12.5 1 94.62 110 SER B C 1
ATOM 6159 O O . SER B 1 110 ? 40.062 -29.547 -13.344 1 94.62 110 SER B O 1
ATOM 6161 N N . THR B 1 111 ? 40.656 -31.312 -12.039 1 93.56 111 THR B N 1
ATOM 6162 C CA . THR B 1 111 ? 39.5 -32.125 -12.398 1 93.56 111 THR B CA 1
ATOM 6163 C C . THR B 1 111 ? 38.562 -32.312 -11.195 1 93.56 111 THR B C 1
ATOM 6165 O O . THR B 1 111 ? 37.531 -33 -11.297 1 93.56 111 THR B O 1
ATOM 6168 N N . GLU B 1 112 ? 38.875 -31.656 -10.102 1 89.69 112 GLU B N 1
ATOM 6169 C CA . GLU B 1 112 ? 38.094 -31.906 -8.891 1 89.69 112 GLU B CA 1
ATOM 6170 C C . GLU B 1 112 ? 37.344 -30.641 -8.469 1 89.69 112 GLU B C 1
ATOM 6172 O O . GLU B 1 112 ? 36.125 -30.719 -8.18 1 89.69 112 GLU B O 1
ATOM 6177 N N . LYS B 1 113 ? 38 -29.547 -8.312 1 91 113 LYS B N 1
ATOM 6178 C CA . LYS B 1 113 ? 37.375 -28.312 -7.82 1 91 113 LYS B CA 1
ATOM 6179 C C . LYS B 1 113 ? 38.219 -27.094 -8.148 1 91 113 LYS B C 1
ATOM 6181 O O . LYS B 1 113 ? 39.344 -27.234 -8.672 1 91 113 LYS B O 1
ATOM 6186 N N . CYS B 1 114 ? 37.562 -25.953 -7.918 1 92 114 CYS B N 1
ATOM 6187 C CA . CYS B 1 114 ? 38.344 -24.719 -7.91 1 92 114 CYS B CA 1
ATOM 6188 C C . CYS B 1 114 ? 39.031 -24.5 -6.559 1 92 114 CYS B C 1
ATOM 6190 O O . CYS B 1 114 ? 38.406 -24 -5.625 1 92 114 CYS B O 1
ATOM 6192 N N . GLY B 1 115 ? 40.281 -24.781 -6.422 1 85.44 115 GLY B N 1
ATOM 6193 C CA . GLY B 1 115 ? 41.031 -24.781 -5.168 1 85.44 115 GLY B CA 1
ATOM 6194 C C . GLY B 1 115 ? 41.156 -23.391 -4.562 1 85.44 115 GLY B C 1
ATOM 6195 O O . GLY B 1 115 ? 41.25 -23.25 -3.34 1 85.44 115 GLY B O 1
ATOM 6196 N N . SER B 1 116 ? 41.156 -22.391 -5.355 1 83.25 116 SER B N 1
ATOM 6197 C CA . SER B 1 116 ? 41.406 -21.031 -4.867 1 83.25 116 SER B CA 1
ATOM 6198 C C . SER B 1 116 ? 40.094 -20.391 -4.379 1 83.25 116 SER B C 1
ATOM 6200 O O . SER B 1 116 ? 40.125 -19.312 -3.777 1 83.25 116 SER B O 1
ATOM 6202 N N . VAL B 1 117 ? 39.031 -21.031 -4.645 1 85.56 117 VAL B N 1
ATOM 6203 C CA . VAL B 1 117 ? 37.75 -20.469 -4.238 1 85.56 117 VAL B CA 1
ATOM 6204 C C . VAL B 1 117 ? 37.344 -21.016 -2.863 1 85.56 117 VAL B C 1
ATOM 6206 O O . VAL B 1 117 ? 37.156 -22.219 -2.691 1 85.56 117 VAL B O 1
ATOM 6209 N N . GLU B 1 118 ? 37.312 -20.188 -1.853 1 80.31 118 GLU B N 1
ATOM 6210 C CA . GLU B 1 118 ? 37.031 -20.578 -0.473 1 80.31 118 GLU B CA 1
ATOM 6211 C C . GLU B 1 118 ? 35.656 -21.234 -0.342 1 80.31 118 GLU B C 1
ATOM 6213 O O . GLU B 1 118 ? 35.531 -22.297 0.26 1 80.31 118 GLU B O 1
ATOM 6218 N N . ALA B 1 119 ? 34.625 -20.656 -0.884 1 78.5 119 ALA B N 1
ATOM 6219 C CA . ALA B 1 119 ? 33.281 -21.188 -0.756 1 78.5 119 ALA B CA 1
ATOM 6220 C C . ALA B 1 119 ? 32.844 -21.875 -2.045 1 78.5 119 ALA B C 1
ATOM 6222 O O . ALA B 1 119 ? 31.75 -21.578 -2.574 1 78.5 119 ALA B O 1
ATOM 6223 N N . PHE B 1 120 ? 33.688 -22.766 -2.492 1 85.06 120 PHE B N 1
ATOM 6224 C CA . PHE B 1 120 ? 33.344 -23.516 -3.709 1 85.06 120 PHE B CA 1
ATOM 6225 C C . PHE B 1 120 ? 32.156 -24.422 -3.492 1 85.06 120 PHE B C 1
ATOM 6227 O O . PHE B 1 120 ? 32.156 -25.25 -2.578 1 85.06 120 PHE B O 1
ATOM 6234 N N . ASN B 1 121 ? 31.078 -24.172 -4.219 1 86.75 121 ASN B N 1
ATOM 6235 C CA . ASN B 1 121 ? 29.906 -25.016 -4.148 1 86.75 121 ASN B CA 1
ATOM 6236 C C . ASN B 1 121 ? 30.062 -26.281 -4.988 1 86.75 121 ASN B C 1
ATOM 6238 O O . ASN B 1 121 ? 29.734 -26.297 -6.172 1 86.75 121 ASN B O 1
ATOM 6242 N N . ALA B 1 122 ? 30.359 -27.297 -4.387 1 87.69 122 ALA B N 1
ATOM 6243 C CA . ALA B 1 122 ? 30.672 -28.547 -5.066 1 87.69 122 ALA B CA 1
ATOM 6244 C C . ALA B 1 122 ? 29.406 -29.203 -5.609 1 87.69 122 ALA B C 1
ATOM 6246 O O . ALA B 1 122 ? 29.469 -30.031 -6.523 1 87.69 122 ALA B O 1
ATOM 6247 N N . ASP B 1 123 ? 28.328 -28.812 -5.082 1 87.5 123 ASP B N 1
ATOM 6248 C CA . ASP B 1 123 ? 27.078 -29.438 -5.512 1 87.5 123 ASP B CA 1
ATOM 6249 C C . ASP B 1 123 ? 26.609 -28.875 -6.848 1 87.5 123 ASP B C 1
ATOM 6251 O O . ASP B 1 123 ? 26.219 -29.625 -7.746 1 87.5 123 ASP B O 1
ATOM 6255 N N . ILE B 1 124 ? 26.719 -27.594 -7.008 1 91.62 124 ILE B N 1
ATOM 6256 C CA . ILE B 1 124 ? 26.234 -26.922 -8.211 1 91.62 124 ILE B CA 1
ATOM 6257 C C . ILE B 1 124 ? 27.203 -27.188 -9.367 1 91.62 124 ILE B C 1
ATOM 6259 O O . ILE B 1 124 ? 26.781 -27.266 -10.523 1 91.62 124 ILE B O 1
ATOM 6263 N N . TYR B 1 125 ? 28.484 -27.375 -9.023 1 93.44 125 TYR B N 1
ATOM 6264 C CA . TYR B 1 125 ? 29.469 -27.578 -10.07 1 93.44 125 TYR B CA 1
ATOM 6265 C C . TYR B 1 125 ? 30 -29 -10.062 1 93.44 125 TYR B C 1
ATOM 6267 O O . TYR B 1 125 ? 31.125 -29.266 -10.492 1 93.44 125 TYR B O 1
ATOM 6275 N N . SER B 1 126 ? 29.141 -29.812 -9.555 1 92.31 126 SER B N 1
ATOM 6276 C CA . SER B 1 126 ? 29.484 -31.234 -9.648 1 92.31 126 SER B CA 1
ATOM 6277 C C . SER B 1 126 ? 29.375 -31.734 -11.086 1 92.31 126 SER B C 1
ATOM 6279 O O . SER B 1 126 ? 28.484 -31.312 -11.828 1 92.31 126 SER B O 1
ATOM 6281 N N . ASN B 1 127 ? 30.25 -32.625 -11.461 1 95 127 ASN B N 1
ATOM 6282 C CA . ASN B 1 127 ? 30.234 -33.188 -12.805 1 95 127 ASN B CA 1
ATOM 6283 C C . ASN B 1 127 ? 28.875 -33.844 -13.125 1 95 127 ASN B C 1
ATOM 6285 O O . ASN B 1 127 ? 28.359 -33.688 -14.234 1 95 127 ASN B O 1
ATOM 6289 N N . SER B 1 128 ? 28.328 -34.531 -12.156 1 93.5 128 SER B N 1
ATOM 6290 C CA . SER B 1 128 ? 27.047 -35.188 -12.352 1 93.5 128 SER B CA 1
ATOM 6291 C C . SER B 1 128 ? 25.953 -34.188 -12.641 1 93.5 128 SER B C 1
ATOM 6293 O O . SER B 1 128 ? 25.125 -34.375 -13.531 1 93.5 128 SER B O 1
ATOM 6295 N N . PHE B 1 129 ? 25.969 -33.125 -11.953 1 94.06 129 PHE B N 1
ATOM 6296 C CA . PHE B 1 129 ? 24.938 -32.094 -12.141 1 94.06 129 PHE B CA 1
ATOM 6297 C C . PHE B 1 129 ? 25.109 -31.391 -13.469 1 94.06 129 PHE B C 1
ATOM 6299 O O . PHE B 1 129 ? 24.141 -31.125 -14.18 1 94.06 129 PHE B O 1
ATOM 6306 N N . LEU B 1 130 ? 26.328 -31.047 -13.797 1 96.06 130 LEU B N 1
ATOM 6307 C CA . LEU B 1 130 ? 26.609 -30.344 -15.039 1 96.06 130 LEU B CA 1
ATOM 6308 C C . LEU B 1 130 ? 26.203 -31.172 -16.25 1 96.06 130 LEU B C 1
ATOM 6310 O O . LEU B 1 130 ? 25.594 -30.672 -17.188 1 96.06 130 LEU B O 1
ATOM 6314 N N . ARG B 1 131 ? 26.469 -32.406 -16.188 1 95.75 131 ARG B N 1
ATOM 6315 C CA . ARG B 1 131 ? 26.109 -33.281 -17.281 1 95.75 131 ARG B CA 1
ATOM 6316 C C . ARG B 1 131 ? 24.609 -33.5 -17.359 1 95.75 131 ARG B C 1
ATOM 6318 O O . ARG B 1 131 ? 24.031 -33.562 -18.453 1 95.75 131 ARG B O 1
ATOM 6325 N N . ALA B 1 132 ? 24 -33.625 -16.172 1 91.75 132 ALA B N 1
ATOM 6326 C CA . ALA B 1 132 ? 22.547 -33.75 -16.141 1 91.75 132 ALA B CA 1
ATOM 6327 C C . ALA B 1 132 ? 21.875 -32.531 -16.75 1 91.75 132 ALA B C 1
ATOM 6329 O O . ALA B 1 132 ? 20.859 -32.625 -17.453 1 91.75 132 ALA B O 1
ATOM 6330 N N . ASN B 1 133 ? 22.422 -31.438 -16.453 1 92 133 ASN B N 1
ATOM 6331 C CA . ASN B 1 133 ? 21.875 -30.188 -17 1 92 133 ASN B CA 1
ATOM 6332 C C . ASN B 1 133 ? 22.047 -30.141 -18.516 1 92 133 ASN B C 1
ATOM 6334 O O . ASN B 1 133 ? 21.125 -29.75 -19.234 1 92 133 ASN B O 1
ATOM 6338 N N . PHE B 1 134 ? 23.234 -30.516 -19 1 94.88 134 PHE B N 1
ATOM 6339 C CA . PHE B 1 134 ? 23.5 -30.547 -20.438 1 94.88 134 PHE B CA 1
ATOM 6340 C C . PHE B 1 134 ? 22.531 -31.516 -21.125 1 94.88 134 PHE B C 1
ATOM 6342 O O . PHE B 1 134 ? 21.922 -31.156 -22.141 1 94.88 134 PHE B O 1
ATOM 6349 N N . ASP B 1 135 ? 22.344 -32.656 -20.547 1 93.56 135 ASP B N 1
ATOM 6350 C CA . ASP B 1 135 ? 21.469 -33.656 -21.125 1 93.56 135 ASP B CA 1
ATOM 6351 C C . ASP B 1 135 ? 20.016 -33.188 -21.156 1 93.56 135 ASP B C 1
ATOM 6353 O O . ASP B 1 135 ? 19.281 -33.469 -22.109 1 93.56 135 ASP B O 1
ATOM 6357 N N . SER B 1 136 ? 19.609 -32.5 -20.094 1 91.5 136 SER B N 1
ATOM 6358 C CA . SER B 1 136 ? 18.25 -31.984 -20.031 1 91.5 136 SER B CA 1
ATOM 6359 C C . SER B 1 136 ? 18 -30.953 -21.141 1 91.5 136 SER B C 1
ATOM 6361 O O . SER B 1 136 ? 16.938 -30.953 -21.766 1 91.5 136 SER B O 1
ATOM 6363 N N . ILE B 1 137 ? 18.969 -30.141 -21.359 1 92.88 137 ILE B N 1
ATOM 6364 C CA . ILE B 1 137 ? 18.828 -29.109 -22.375 1 92.88 137 ILE B CA 1
ATOM 6365 C C . ILE B 1 137 ? 18.766 -29.734 -23.766 1 92.88 137 ILE B C 1
ATOM 6367 O O . ILE B 1 137 ? 18 -29.297 -24.625 1 92.88 137 ILE B O 1
ATOM 6371 N N . VAL B 1 138 ? 19.594 -30.719 -23.969 1 94.25 138 VAL B N 1
ATOM 6372 C CA . VAL B 1 138 ? 19.609 -31.406 -25.266 1 94.25 138 VAL B CA 1
ATOM 6373 C C . VAL B 1 138 ? 18.297 -32.156 -25.484 1 94.25 138 VAL B C 1
ATOM 6375 O O . VAL B 1 138 ? 17.672 -32 -26.531 1 94.25 138 VAL B O 1
ATOM 6378 N N . ALA B 1 139 ? 17.844 -32.812 -24.469 1 92.81 139 ALA B N 1
ATOM 6379 C CA . ALA B 1 139 ? 16.641 -33.625 -24.578 1 92.81 139 ALA B CA 1
ATOM 6380 C C . ALA B 1 139 ? 15.406 -32.75 -24.781 1 92.81 139 ALA B C 1
ATOM 6382 O O . ALA B 1 139 ? 14.5 -33.125 -25.531 1 92.81 139 ALA B O 1
ATOM 6383 N N . ARG B 1 140 ? 15.453 -31.672 -24.156 1 91.12 140 ARG B N 1
ATOM 6384 C CA . ARG B 1 140 ? 14.219 -30.875 -24.109 1 91.12 140 ARG B CA 1
ATOM 6385 C C . ARG B 1 140 ? 14.297 -29.688 -25.062 1 91.12 140 ARG B C 1
ATOM 6387 O O . ARG B 1 140 ? 13.281 -29.062 -25.359 1 91.12 140 ARG B O 1
ATOM 6394 N N . GLY B 1 141 ? 15.414 -29.391 -25.547 1 92.69 141 GLY B N 1
ATOM 6395 C CA . GLY B 1 141 ? 15.57 -28.25 -26.453 1 92.69 141 GLY B CA 1
ATOM 6396 C C . GLY B 1 141 ? 15.781 -28.656 -27.891 1 92.69 141 GLY B C 1
ATOM 6397 O O . GLY B 1 141 ? 15.586 -27.859 -28.812 1 92.69 141 GLY B O 1
ATOM 6398 N N . SER B 1 142 ? 16 -29.875 -28.219 1 95 142 SER B N 1
ATOM 6399 C CA . SER B 1 142 ? 16.422 -30.328 -29.531 1 95 142 SER B CA 1
ATOM 6400 C C . SER B 1 142 ? 15.281 -30.297 -30.531 1 95 142 SER B C 1
ATOM 6402 O O . SER B 1 142 ? 15.5 -30.297 -31.75 1 95 142 SER B O 1
ATOM 6404 N N . TYR B 1 143 ? 14.016 -30.234 -30.047 1 94.31 143 TYR B N 1
ATOM 6405 C CA . TYR B 1 143 ? 12.891 -30.203 -30.969 1 94.31 143 TYR B CA 1
ATOM 6406 C C . TYR B 1 143 ? 12.906 -28.922 -31.797 1 94.31 143 TYR B C 1
ATOM 6408 O O . TYR B 1 143 ? 12.414 -28.891 -32.938 1 94.31 143 TYR B O 1
ATOM 6416 N N . ASN B 1 144 ? 13.438 -27.891 -31.297 1 95 144 ASN B N 1
ATOM 6417 C CA . ASN B 1 144 ? 13.539 -26.609 -31.984 1 95 144 ASN B CA 1
ATOM 6418 C C . ASN B 1 144 ? 14.984 -26.281 -32.344 1 95 144 ASN B C 1
ATOM 6420 O O . ASN B 1 144 ? 15.266 -25.781 -33.438 1 95 144 ASN B O 1
ATOM 6424 N N . LEU B 1 145 ? 15.883 -26.547 -31.375 1 95.56 145 LEU B N 1
ATOM 6425 C CA . LEU B 1 145 ? 17.312 -26.359 -31.594 1 95.56 145 LEU B CA 1
ATOM 6426 C C . LEU B 1 145 ? 17.953 -27.641 -32.125 1 95.56 145 LEU B C 1
ATOM 6428 O O . LEU B 1 145 ? 18.688 -28.328 -31.391 1 95.56 145 LEU B O 1
ATOM 6432 N N . THR B 1 146 ? 17.922 -27.844 -33.281 1 93 146 THR B N 1
ATOM 6433 C CA . THR B 1 146 ? 18.25 -29.125 -33.906 1 93 146 THR B CA 1
ATOM 6434 C C . THR B 1 146 ? 19.734 -29.422 -33.781 1 93 146 THR B C 1
ATOM 6436 O O . THR B 1 146 ? 20.141 -30.578 -33.75 1 93 146 THR B O 1
ATOM 6439 N N . GLN B 1 147 ? 20.516 -28.391 -33.719 1 92.31 147 GLN B N 1
ATOM 6440 C CA . GLN B 1 147 ? 21.969 -28.594 -33.594 1 92.31 147 GLN B CA 1
ATOM 6441 C C . GLN B 1 147 ? 22.312 -29.328 -32.312 1 92.31 147 GLN B C 1
ATOM 6443 O O . GLN B 1 147 ? 23.328 -30.016 -32.25 1 92.31 147 GLN B O 1
ATOM 6448 N N . LEU B 1 148 ? 21.531 -29.219 -31.359 1 95.5 148 LEU B N 1
ATOM 6449 C CA . LEU B 1 148 ? 21.797 -29.812 -30.047 1 95.5 148 LEU B CA 1
ATOM 6450 C C . LEU B 1 148 ? 21.75 -31.344 -30.125 1 95.5 148 LEU B C 1
ATOM 6452 O O . LEU B 1 148 ? 22.469 -32.031 -29.391 1 95.5 148 LEU B O 1
ATOM 6456 N N . ALA B 1 149 ? 20.922 -31.828 -30.984 1 94.31 149 ALA B N 1
ATOM 6457 C CA . ALA B 1 149 ? 20.781 -33.281 -31.109 1 94.31 149 ALA B CA 1
ATOM 6458 C C . ALA B 1 149 ? 22.062 -33.906 -31.656 1 94.31 149 ALA B C 1
ATOM 6460 O O . ALA B 1 149 ? 22.344 -35.062 -31.391 1 94.31 149 ALA B O 1
ATOM 6461 N N . ASP B 1 150 ? 22.844 -33.125 -32.344 1 95.62 150 ASP B N 1
ATOM 6462 C CA . ASP B 1 150 ? 24.047 -33.625 -32.969 1 95.62 150 ASP B CA 1
ATOM 6463 C C . ASP B 1 150 ? 25.266 -33.438 -32.094 1 95.62 150 ASP B C 1
ATOM 6465 O O . ASP B 1 150 ? 26.359 -33.906 -32.406 1 95.62 150 ASP B O 1
ATOM 6469 N N . PHE B 1 151 ? 25.062 -32.812 -30.984 1 95.94 151 PHE B N 1
ATOM 6470 C CA . PHE B 1 151 ? 26.203 -32.531 -30.141 1 95.94 151 PHE B CA 1
ATOM 6471 C C . PHE B 1 151 ? 26.438 -33.625 -29.125 1 95.94 151 PHE B C 1
ATOM 6473 O O . PHE B 1 151 ? 25.469 -34.219 -28.609 1 95.94 151 PHE B O 1
ATOM 6480 N N . GLU B 1 152 ? 27.703 -33.938 -28.953 1 96.5 152 GLU B N 1
ATOM 6481 C CA . GLU B 1 152 ? 28.156 -34.812 -27.859 1 96.5 152 GLU B CA 1
ATOM 6482 C C . GLU B 1 152 ? 29.094 -34.062 -26.922 1 96.5 152 GLU B C 1
ATOM 6484 O O . GLU B 1 152 ? 30.031 -33.375 -27.391 1 96.5 152 GLU B O 1
ATOM 6489 N N . LEU B 1 153 ? 28.812 -34.188 -25.641 1 97.69 153 LEU B N 1
ATOM 6490 C CA . LEU B 1 153 ? 29.609 -33.469 -24.656 1 97.69 153 LEU B CA 1
ATOM 6491 C C . LEU B 1 153 ? 30.969 -34.125 -24.469 1 97.69 153 LEU B C 1
ATOM 6493 O O . LEU B 1 153 ? 31.062 -35.312 -24.125 1 97.69 153 LEU B O 1
ATOM 6497 N N . VAL B 1 154 ? 32.031 -33.375 -24.703 1 97.5 154 VAL B N 1
ATOM 6498 C CA . VAL B 1 154 ? 33.406 -33.875 -24.5 1 97.5 154 VAL B CA 1
ATOM 6499 C C . VAL B 1 154 ? 33.812 -33.656 -23.031 1 97.5 154 V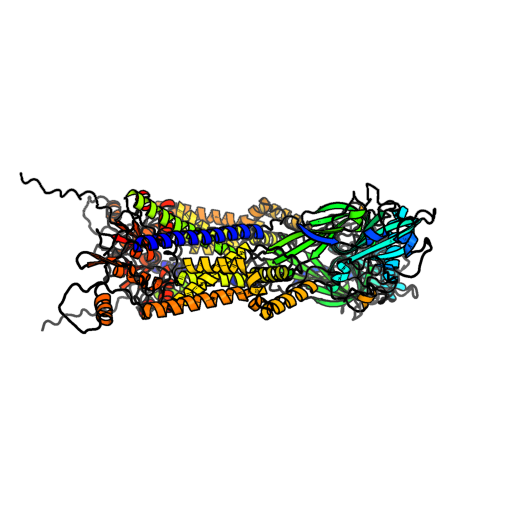AL B C 1
ATOM 6501 O O . VAL B 1 154 ? 34.188 -34.625 -22.344 1 97.5 154 VAL B O 1
ATOM 6504 N N . VAL B 1 155 ? 33.719 -32.438 -22.594 1 97.5 155 VAL B N 1
ATOM 6505 C CA . VAL B 1 155 ? 34.062 -32.125 -21.219 1 97.5 155 VAL B CA 1
ATOM 6506 C C . VAL B 1 155 ? 33.5 -30.766 -20.844 1 97.5 155 VAL B C 1
ATOM 6508 O O . VAL B 1 155 ? 33.531 -29.812 -21.625 1 97.5 155 VAL B O 1
ATOM 6511 N N . PRO B 1 156 ? 32.781 -30.719 -19.672 1 97.94 156 PRO B N 1
ATOM 6512 C CA . PRO B 1 156 ? 32.438 -29.391 -19.172 1 97.94 156 PRO B CA 1
ATOM 6513 C C . PRO B 1 156 ? 33.625 -28.641 -18.594 1 97.94 156 PRO B C 1
ATOM 6515 O O . PRO B 1 156 ? 34.438 -29.219 -17.891 1 97.94 156 PRO B O 1
ATOM 6518 N N . VAL B 1 157 ? 33.75 -27.375 -18.875 1 97.5 157 VAL B N 1
ATOM 6519 C CA . VAL B 1 157 ? 34.844 -26.547 -18.422 1 97.5 157 VAL B CA 1
ATOM 6520 C C . VAL B 1 157 ? 34.312 -25.406 -17.562 1 97.5 157 VAL B C 1
ATOM 6522 O O . VAL B 1 157 ? 33.375 -24.703 -17.953 1 97.5 157 VAL B O 1
ATOM 6525 N N . ILE B 1 158 ? 34.938 -25.266 -16.359 1 96.38 158 ILE B N 1
ATOM 6526 C CA . ILE B 1 158 ? 34.531 -24.219 -15.43 1 96.38 158 ILE B CA 1
ATOM 6527 C C . ILE B 1 158 ? 35.688 -23.234 -15.234 1 96.38 158 ILE B C 1
ATOM 6529 O O . ILE B 1 158 ? 36.812 -23.656 -14.977 1 96.38 158 ILE B O 1
ATOM 6533 N N . ASP B 1 159 ? 35.406 -21.969 -15.461 1 95.38 159 ASP B N 1
ATOM 6534 C CA . ASP B 1 159 ? 36.375 -20.906 -15.156 1 95.38 159 ASP B CA 1
ATOM 6535 C C . ASP B 1 159 ? 36.344 -20.531 -13.672 1 95.38 159 ASP B C 1
ATOM 6537 O O . ASP B 1 159 ? 35.375 -19.906 -13.219 1 95.38 159 ASP B O 1
ATOM 6541 N N . CYS B 1 160 ? 37.344 -20.75 -12.961 1 94.19 160 CYS B N 1
ATOM 6542 C CA . CYS B 1 160 ? 37.375 -20.594 -11.508 1 94.19 160 CYS B CA 1
ATOM 6543 C C . CYS B 1 160 ? 37.375 -19.125 -11.117 1 94.19 160 CYS B C 1
ATOM 6545 O O . CYS B 1 160 ? 37.188 -18.781 -9.953 1 94.19 160 CYS B O 1
ATOM 6547 N N . THR B 1 161 ? 37.469 -18.234 -12.094 1 90.81 161 THR B N 1
ATOM 6548 C CA . THR B 1 161 ? 37.438 -16.797 -11.82 1 90.81 161 THR B CA 1
ATOM 6549 C C . THR B 1 161 ? 36 -16.266 -11.969 1 90.81 161 THR B C 1
ATOM 6551 O O . THR B 1 161 ? 35.75 -15.094 -11.688 1 90.81 161 THR B O 1
ATOM 6554 N N . SER B 1 162 ? 35.156 -17.109 -12.312 1 89 162 SER B N 1
ATOM 6555 C CA . SER B 1 162 ? 33.781 -16.656 -12.516 1 89 162 SER B CA 1
ATOM 6556 C C . SER B 1 162 ? 33.156 -16.172 -11.211 1 89 162 SER B C 1
ATOM 6558 O O . SER B 1 162 ? 33.125 -16.906 -10.219 1 89 162 SER B O 1
ATOM 6560 N N . PRO B 1 163 ? 32.5 -15.016 -11.188 1 83.44 163 PRO B N 1
ATOM 6561 C CA . PRO B 1 163 ? 32.031 -14.375 -9.953 1 83.44 163 PRO B CA 1
ATOM 6562 C C . PRO B 1 163 ? 30.969 -15.195 -9.234 1 83.44 163 PRO B C 1
ATOM 6564 O O . PRO B 1 163 ? 30.969 -15.273 -8.008 1 83.44 163 PRO B O 1
ATOM 6567 N N . PRO B 1 164 ? 30 -15.844 -9.875 1 81.25 164 PRO B N 1
ATOM 6568 C CA . PRO B 1 164 ? 29.031 -16.641 -9.117 1 81.25 164 PRO B CA 1
ATOM 6569 C C . PRO B 1 164 ? 29.688 -17.688 -8.227 1 81.25 164 PRO B C 1
ATOM 6571 O O . PRO B 1 164 ? 29.125 -18.078 -7.203 1 81.25 164 PRO B O 1
ATOM 6574 N N . LEU B 1 165 ? 30.797 -18.141 -8.664 1 78.44 165 LEU B N 1
ATOM 6575 C CA . LEU B 1 165 ? 31.547 -19.109 -7.875 1 78.44 165 LEU B CA 1
ATOM 6576 C C . LEU B 1 165 ? 32.219 -18.438 -6.688 1 78.44 165 LEU B C 1
ATOM 6578 O O . LEU B 1 165 ? 32.188 -18.953 -5.57 1 78.44 165 LEU B O 1
ATOM 6582 N N . VAL B 1 166 ? 32.656 -17.266 -6.863 1 68.38 166 VAL B N 1
ATOM 6583 C CA . VAL B 1 166 ? 33.438 -16.547 -5.867 1 68.38 166 VAL B CA 1
ATOM 6584 C C . VAL B 1 166 ? 32.531 -16 -4.781 1 68.38 166 VAL B C 1
ATOM 6586 O O . VAL B 1 166 ? 32.875 -16.016 -3.598 1 68.38 166 VAL B O 1
ATOM 6589 N N . GLU B 1 167 ? 31.312 -15.648 -5.105 1 72.62 167 GLU B N 1
ATOM 6590 C CA . GLU B 1 167 ? 30.359 -15.039 -4.168 1 72.62 167 GLU B CA 1
ATOM 6591 C C . GLU B 1 167 ? 29.406 -16.078 -3.594 1 72.62 167 GLU B C 1
ATOM 6593 O O . GLU B 1 167 ? 28.562 -15.75 -2.764 1 72.62 167 GLU B O 1
ATOM 6598 N N . GLU B 1 168 ? 29.547 -17.344 -3.947 1 77.88 168 GLU B N 1
ATOM 6599 C CA . GLU B 1 168 ? 28.766 -18.484 -3.48 1 77.88 168 GLU B CA 1
ATOM 6600 C C . GLU B 1 168 ? 27.281 -18.297 -3.791 1 77.88 168 GLU B C 1
ATOM 6602 O O . GLU B 1 168 ? 26.422 -18.484 -2.916 1 77.88 168 GLU B O 1
ATOM 6607 N N . ASP B 1 169 ? 27.047 -17.828 -4.957 1 87.38 169 ASP B N 1
ATOM 6608 C CA . ASP B 1 169 ? 25.672 -17.656 -5.406 1 87.38 169 ASP B CA 1
ATOM 6609 C C . ASP B 1 169 ? 25.078 -18.984 -5.883 1 87.38 169 ASP B C 1
ATOM 6611 O O . ASP B 1 169 ? 25.5 -19.516 -6.91 1 87.38 169 ASP B O 1
ATOM 6615 N N . PRO B 1 170 ? 24.125 -19.453 -5.184 1 91.06 170 PRO B N 1
ATOM 6616 C CA . PRO B 1 170 ? 23.594 -20.766 -5.562 1 91.06 170 PRO B CA 1
ATOM 6617 C C . PRO B 1 170 ? 22.578 -20.688 -6.695 1 91.06 170 PRO B C 1
ATOM 6619 O O . PRO B 1 170 ? 22.062 -21.703 -7.145 1 91.06 170 PRO B O 1
ATOM 6622 N N . SER B 1 171 ? 22.297 -19.531 -7.152 1 93.12 171 SER B N 1
ATOM 6623 C CA . SER B 1 171 ? 21.25 -19.375 -8.148 1 93.12 171 SER B CA 1
ATOM 6624 C C . SER B 1 171 ? 21.828 -19.172 -9.539 1 93.12 171 SER B C 1
ATOM 6626 O O . SER B 1 171 ? 21.078 -19.094 -10.523 1 93.12 171 SER B O 1
ATOM 6628 N N . LEU B 1 172 ? 23.156 -19.094 -9.664 1 94.06 172 LEU B N 1
ATOM 6629 C CA . LEU B 1 172 ? 23.812 -18.828 -10.938 1 94.06 172 LEU B CA 1
ATOM 6630 C C . LEU B 1 172 ? 24.844 -19.891 -11.25 1 94.06 172 LEU B C 1
ATOM 6632 O O . LEU B 1 172 ? 25.516 -20.406 -10.344 1 94.06 172 LEU B O 1
ATOM 6636 N N . LEU B 1 173 ? 24.875 -20.203 -12.547 1 93.56 173 LEU B N 1
ATOM 6637 C CA . LEU B 1 173 ? 25.844 -21.172 -13.039 1 93.56 173 LEU B CA 1
ATOM 6638 C C . LEU B 1 173 ? 26.234 -20.859 -14.484 1 93.56 173 LEU B C 1
ATOM 6640 O O . LEU B 1 173 ? 25.375 -20.547 -15.305 1 93.56 173 LEU B O 1
ATOM 6644 N N . ARG B 1 174 ? 27.516 -20.75 -14.773 1 94.12 174 ARG B N 1
ATOM 6645 C CA . ARG B 1 174 ? 28.016 -20.641 -16.141 1 94.12 174 ARG B CA 1
ATOM 6646 C C . ARG B 1 174 ? 29.031 -21.734 -16.438 1 94.12 174 ARG B C 1
ATOM 6648 O O . ARG B 1 174 ? 29.969 -21.953 -15.672 1 94.12 174 ARG B O 1
ATOM 6655 N N . VAL B 1 175 ? 28.812 -22.406 -17.422 1 96.56 175 VAL B N 1
ATOM 6656 C CA . VAL B 1 175 ? 29.688 -23.516 -17.812 1 96.56 175 VAL B CA 1
ATOM 6657 C C . VAL B 1 175 ? 30 -23.438 -19.297 1 96.56 175 VAL B C 1
ATOM 6659 O O . VAL B 1 175 ? 29.156 -23.047 -20.094 1 96.56 175 VAL B O 1
ATOM 6662 N N . PHE B 1 176 ? 31.266 -23.75 -19.672 1 97.62 176 PHE B N 1
ATOM 6663 C CA . PHE B 1 176 ? 31.719 -23.812 -21.047 1 97.62 176 PHE B CA 1
ATOM 6664 C C . PHE B 1 176 ? 31.891 -25.25 -21.5 1 97.62 176 PHE B C 1
ATOM 6666 O O . PHE B 1 176 ? 32.906 -25.875 -21.219 1 97.62 176 PHE B O 1
ATOM 6673 N N . ASN B 1 177 ? 30.969 -25.734 -22.219 1 98 177 ASN B N 1
ATOM 6674 C CA . ASN B 1 177 ? 30.984 -27.125 -22.641 1 98 177 ASN B CA 1
ATOM 6675 C C . ASN B 1 177 ? 31.734 -27.312 -23.969 1 98 177 ASN B C 1
ATOM 6677 O O . ASN B 1 177 ? 31.312 -26.781 -24.984 1 98 177 ASN B O 1
ATOM 6681 N N . VAL B 1 178 ? 32.781 -28.062 -23.922 1 98.06 178 VAL B N 1
ATOM 6682 C CA . VAL B 1 178 ? 33.375 -28.484 -25.172 1 98.06 178 VAL B CA 1
ATOM 6683 C C . VAL B 1 178 ? 32.594 -29.609 -25.797 1 98.06 178 VAL B C 1
ATOM 6685 O O . VAL B 1 178 ? 32.375 -30.656 -25.172 1 98.06 178 VAL B O 1
ATOM 6688 N N . VAL B 1 179 ? 32.156 -29.344 -26.938 1 97.94 179 VAL B N 1
ATOM 6689 C CA . VAL B 1 179 ? 31.312 -30.328 -27.594 1 97.94 179 VAL B CA 1
ATOM 6690 C C . VAL B 1 179 ? 31.875 -30.641 -28.984 1 97.94 179 VAL B C 1
ATOM 6692 O O . VAL B 1 179 ? 32.625 -29.844 -29.547 1 97.94 179 VAL B O 1
ATOM 6695 N N . ARG B 1 180 ? 31.547 -31.766 -29.484 1 97.25 180 ARG B N 1
ATOM 6696 C CA . ARG B 1 180 ? 31.828 -32.156 -30.859 1 97.25 180 ARG B CA 1
ATOM 6697 C C . ARG B 1 180 ? 30.594 -32.656 -31.562 1 97.25 180 ARG B C 1
ATOM 6699 O O . ARG B 1 180 ? 29.641 -33.094 -30.906 1 97.25 180 ARG B O 1
ATOM 6706 N N . ARG B 1 181 ? 30.562 -32.562 -32.812 1 95.38 181 ARG B N 1
ATOM 6707 C CA . ARG B 1 181 ? 29.438 -33.094 -33.594 1 95.38 181 ARG B CA 1
ATOM 6708 C C . ARG B 1 181 ? 29.531 -34.625 -33.719 1 95.38 181 ARG B C 1
ATOM 6710 O O . ARG B 1 181 ? 30.609 -35.156 -34 1 95.38 181 ARG B O 1
ATOM 6717 N N . LYS B 1 182 ? 28.438 -35.25 -33.531 1 94.62 182 LYS B N 1
ATOM 6718 C CA . LYS B 1 182 ? 28.391 -36.719 -33.719 1 94.62 182 LYS B CA 1
ATOM 6719 C C . LYS B 1 182 ? 28.641 -37.062 -35.188 1 94.62 182 LYS B C 1
ATOM 6721 O O . LYS B 1 182 ? 29.312 -38.062 -35.469 1 94.62 182 LYS B O 1
ATOM 6726 N N . SER B 1 183 ? 28.094 -36.25 -36.094 1 94.12 183 SER B N 1
ATOM 6727 C CA . SER B 1 183 ? 28.203 -36.469 -37.531 1 94.12 183 SER B CA 1
ATOM 6728 C C . SER B 1 183 ? 29.625 -36.219 -38.031 1 94.12 183 SER B C 1
ATOM 6730 O O . SER B 1 183 ? 30.078 -36.875 -38.969 1 94.12 183 SER B O 1
ATOM 6732 N N . ASP B 1 184 ? 30.281 -35.219 -37.375 1 94 184 ASP B N 1
ATOM 6733 C CA . ASP B 1 184 ? 31.656 -34.875 -37.75 1 94 184 ASP B CA 1
ATOM 6734 C C . ASP B 1 184 ? 32.5 -34.594 -36.5 1 94 184 ASP B C 1
ATOM 6736 O O . ASP B 1 184 ? 32.625 -33.438 -36.062 1 94 184 ASP B O 1
ATOM 6740 N N . PRO B 1 185 ? 33.094 -35.625 -36.062 1 92.56 185 PRO B N 1
ATOM 6741 C CA . PRO B 1 185 ? 33.812 -35.469 -34.812 1 92.56 185 PRO B CA 1
ATOM 6742 C C . PRO B 1 185 ? 34.969 -34.5 -34.906 1 92.56 185 PRO B C 1
ATOM 6744 O O . PRO B 1 185 ? 35.562 -34.094 -33.875 1 92.56 185 PRO B O 1
ATOM 6747 N N . SER B 1 186 ? 35.344 -34.062 -36.062 1 91.56 186 SER B N 1
ATOM 6748 C CA . SER B 1 186 ? 36.406 -33.094 -36.219 1 91.56 186 SER B CA 1
ATOM 6749 C C . SER B 1 186 ? 35.938 -31.672 -35.938 1 91.56 186 SER B C 1
ATOM 6751 O O . SER B 1 186 ? 36.719 -30.766 -35.719 1 91.56 186 SER B O 1
ATOM 6753 N N . ASP B 1 187 ? 34.656 -31.531 -35.969 1 95.12 187 ASP B N 1
ATOM 6754 C CA . ASP B 1 187 ? 34.062 -30.234 -35.688 1 95.12 187 ASP B CA 1
ATOM 6755 C C . ASP B 1 187 ? 33.844 -30.062 -34.188 1 95.12 187 ASP B C 1
ATOM 6757 O O . ASP B 1 187 ? 32.844 -30.562 -33.625 1 95.12 187 ASP B O 1
ATOM 6761 N N . VAL B 1 188 ? 34.781 -29.344 -33.562 1 96.69 188 VAL B N 1
ATOM 6762 C CA . VAL B 1 188 ? 34.719 -29.094 -32.125 1 96.69 188 VAL B CA 1
ATOM 6763 C C . VAL B 1 188 ? 34.25 -27.656 -31.891 1 96.69 188 VAL B C 1
ATOM 6765 O O . VAL B 1 188 ? 34.781 -26.719 -32.5 1 96.69 188 VAL B O 1
ATOM 6768 N N . GLN B 1 189 ? 33.281 -27.469 -31.031 1 96.81 189 GLN B N 1
ATOM 6769 C CA . GLN B 1 189 ? 32.75 -26.172 -30.703 1 96.81 189 GLN B CA 1
ATOM 6770 C C . GLN B 1 189 ? 32.656 -25.969 -29.188 1 96.81 189 GLN B C 1
ATOM 6772 O O . GLN B 1 189 ? 32.844 -26.922 -28.422 1 96.81 189 GLN B O 1
ATOM 6777 N N . LEU B 1 190 ? 32.5 -24.781 -28.812 1 97.38 190 LEU B N 1
ATOM 6778 C CA . LEU B 1 190 ? 32.25 -24.438 -27.422 1 97.38 190 LEU B CA 1
ATOM 6779 C C . LEU B 1 190 ? 30.812 -23.984 -27.219 1 97.38 190 LEU B C 1
ATOM 6781 O O . LEU B 1 190 ? 30.375 -23.016 -27.812 1 97.38 190 LEU B O 1
ATOM 6785 N N . LEU B 1 191 ? 30.094 -24.812 -26.5 1 97.31 191 LEU B N 1
ATOM 6786 C CA . LEU B 1 191 ? 28.734 -24.453 -26.125 1 97.31 191 LEU B CA 1
ATOM 6787 C C . LEU B 1 191 ? 28.703 -23.859 -24.719 1 97.31 191 LEU B C 1
ATOM 6789 O O . LEU B 1 191 ? 28.891 -24.562 -23.734 1 97.31 191 LEU B O 1
ATOM 6793 N N . THR B 1 192 ? 28.438 -22.578 -24.672 1 97.19 192 THR B N 1
ATOM 6794 C CA . THR B 1 192 ? 28.359 -21.906 -23.391 1 97.19 192 THR B CA 1
ATOM 6795 C C . THR B 1 192 ? 26.922 -21.922 -22.859 1 97.19 192 THR B C 1
ATOM 6797 O O . THR B 1 192 ? 26 -21.531 -23.562 1 97.19 192 THR B O 1
ATOM 6800 N N . THR B 1 193 ? 26.766 -22.375 -21.625 1 96.69 193 THR B N 1
ATOM 6801 C CA . THR B 1 193 ? 25.469 -22.375 -20.953 1 96.69 193 THR B CA 1
ATOM 6802 C C . THR B 1 193 ? 25.5 -21.453 -19.734 1 96.69 193 THR B C 1
ATOM 6804 O O . THR B 1 193 ? 26.312 -21.656 -18.828 1 96.69 193 THR B O 1
ATOM 6807 N N . SER B 1 194 ? 24.703 -20.469 -19.781 1 96.19 194 SER B N 1
ATOM 6808 C CA . SER B 1 194 ? 24.484 -19.594 -18.641 1 96.19 194 SER B CA 1
ATOM 6809 C C . SER B 1 194 ? 23.109 -19.844 -18 1 96.19 194 SER B C 1
ATOM 6811 O O . SER B 1 194 ? 22.078 -19.672 -18.641 1 96.19 194 SER B O 1
ATOM 6813 N N . VAL B 1 195 ? 23.156 -20.234 -16.719 1 96.31 195 VAL B N 1
ATOM 6814 C CA . VAL B 1 195 ? 21.922 -20.641 -16.047 1 96.31 195 VAL B CA 1
ATOM 6815 C C . VAL B 1 195 ? 21.656 -19.719 -14.867 1 96.31 195 VAL B C 1
ATOM 6817 O O . VAL B 1 195 ? 22.578 -19.328 -14.148 1 96.31 195 VAL B O 1
ATOM 6820 N N . SER B 1 196 ? 20.406 -19.344 -14.711 1 96.44 196 SER B N 1
ATOM 6821 C CA . SER B 1 196 ? 19.938 -18.562 -13.57 1 96.44 196 SER B CA 1
ATOM 6822 C C . SER B 1 196 ? 18.562 -19.031 -13.102 1 96.44 196 SER B C 1
ATOM 6824 O O . SER B 1 196 ? 17.688 -19.281 -13.922 1 96.44 196 SER B O 1
ATOM 6826 N N . ILE B 1 197 ? 18.469 -19.25 -11.781 1 96.25 197 ILE B N 1
ATOM 6827 C CA . ILE B 1 197 ? 17.141 -19.469 -11.227 1 96.25 197 ILE B CA 1
ATOM 6828 C C . ILE B 1 197 ? 16.453 -18.109 -10.984 1 96.25 197 ILE B C 1
ATOM 6830 O O . ILE B 1 197 ? 16.984 -17.266 -10.266 1 96.25 197 ILE B O 1
ATOM 6834 N N . GLN B 1 198 ? 15.297 -17.969 -11.633 1 96.69 198 GLN B N 1
ATOM 6835 C CA . GLN B 1 198 ? 14.625 -16.672 -11.602 1 96.69 198 GLN B CA 1
ATOM 6836 C C . GLN B 1 198 ? 13.148 -16.828 -11.258 1 96.69 198 GLN B C 1
ATOM 6838 O O . GLN B 1 198 ? 12.609 -17.938 -11.273 1 96.69 198 GLN B O 1
ATOM 6843 N N . ASP B 1 199 ? 12.539 -15.711 -10.938 1 96 199 ASP B N 1
ATOM 6844 C CA . ASP B 1 199 ? 11.086 -15.648 -10.82 1 96 199 ASP B CA 1
ATOM 6845 C C . ASP B 1 199 ? 10.438 -15.5 -12.195 1 96 199 ASP B C 1
ATOM 6847 O O . ASP B 1 199 ? 10.922 -14.75 -13.039 1 96 199 ASP B O 1
ATOM 6851 N N . TYR B 1 200 ? 9.375 -16.234 -12.352 1 96.69 200 TYR B N 1
ATOM 6852 C CA . TYR B 1 200 ? 8.625 -16.016 -13.586 1 96.69 200 TYR B CA 1
ATOM 6853 C C . TYR B 1 200 ? 7.199 -15.57 -13.289 1 96.69 200 TYR B C 1
ATOM 6855 O O . TYR B 1 200 ? 6.703 -15.758 -12.18 1 96.69 200 TYR B O 1
ATOM 6863 N N . ARG B 1 201 ? 6.57 -14.93 -14.266 1 94.75 201 ARG B N 1
ATOM 6864 C CA . ARG B 1 201 ? 5.164 -14.539 -14.234 1 94.75 201 ARG B CA 1
ATOM 6865 C C . ARG B 1 201 ? 4.488 -14.812 -15.57 1 94.75 201 ARG B C 1
ATOM 6867 O O . ARG B 1 201 ? 5.055 -14.531 -16.625 1 94.75 201 ARG B O 1
ATOM 6874 N N . ILE B 1 202 ? 3.385 -15.414 -15.484 1 91.75 202 ILE B N 1
ATOM 6875 C CA . ILE B 1 202 ? 2.504 -15.586 -16.641 1 91.75 202 ILE B CA 1
ATOM 6876 C C . ILE B 1 202 ? 1.18 -14.867 -16.375 1 91.75 202 ILE B C 1
ATOM 6878 O O . ILE B 1 202 ? 0.256 -15.445 -15.797 1 91.75 202 ILE B O 1
ATOM 6882 N N . PRO B 1 203 ? 1.088 -13.703 -16.859 1 84.81 203 PRO B N 1
ATOM 6883 C CA . PRO B 1 203 ? -0.083 -12.891 -16.516 1 84.81 203 PRO B CA 1
ATOM 6884 C C . PRO B 1 203 ? -1.387 -13.492 -17.031 1 84.81 203 PRO B C 1
ATOM 6886 O O . PRO B 1 203 ? -2.418 -13.414 -16.359 1 84.81 203 PRO B O 1
ATOM 6889 N N . GLU B 1 204 ? -1.397 -14.117 -18.125 1 81.69 204 GLU B N 1
ATOM 6890 C CA . GLU B 1 204 ? -2.604 -14.664 -18.734 1 81.69 204 GLU B CA 1
ATOM 6891 C C . GLU B 1 204 ? -3.172 -15.812 -17.906 1 81.69 204 GLU B C 1
ATOM 6893 O O . GLU B 1 204 ? -4.379 -16.062 -17.922 1 81.69 204 GLU B O 1
ATOM 6898 N N . ALA B 1 205 ? -2.297 -16.438 -17.141 1 85.44 205 ALA B N 1
ATOM 6899 C CA . ALA B 1 205 ? -2.727 -17.594 -16.359 1 85.44 205 ALA B CA 1
ATOM 6900 C C . ALA B 1 205 ? -2.686 -17.266 -14.859 1 85.44 205 ALA B C 1
ATOM 6902 O O . ALA B 1 205 ? -2.922 -18.141 -14.023 1 85.44 205 ALA B O 1
ATOM 6903 N N . ASN B 1 206 ? -2.402 -16.062 -14.516 1 88.06 206 ASN B N 1
ATOM 6904 C CA . ASN B 1 206 ? -2.24 -15.68 -13.117 1 88.06 206 ASN B CA 1
ATOM 6905 C C . ASN B 1 206 ? -1.319 -16.641 -12.375 1 88.06 206 ASN B C 1
ATOM 6907 O O . ASN B 1 206 ? -1.682 -17.172 -11.32 1 88.06 206 ASN B O 1
ATOM 6911 N N . ARG B 1 207 ? -0.179 -16.828 -13.031 1 92.06 207 ARG B N 1
ATOM 6912 C CA . ARG B 1 207 ? 0.765 -17.812 -12.484 1 92.06 207 ARG B CA 1
ATOM 6913 C C . ARG B 1 207 ? 2.117 -17.156 -12.211 1 92.06 207 ARG B C 1
ATOM 6915 O O . ARG B 1 207 ? 2.568 -16.297 -12.969 1 92.06 207 ARG B O 1
ATOM 6922 N N . PHE B 1 208 ? 2.684 -17.547 -11.078 1 93.38 208 PHE B N 1
ATOM 6923 C CA . PHE B 1 208 ? 3.99 -17.078 -10.641 1 93.38 208 PHE B CA 1
ATOM 6924 C C . PHE B 1 208 ? 4.777 -18.188 -9.961 1 93.38 208 PHE B C 1
ATOM 6926 O O . PHE B 1 208 ? 4.195 -19.062 -9.32 1 93.38 208 PHE B O 1
ATOM 6933 N N . GLY B 1 209 ? 6.082 -18.203 -10.188 1 93.12 209 GLY B N 1
ATOM 6934 C CA . GLY B 1 209 ? 6.922 -19.219 -9.555 1 93.12 209 GLY B CA 1
ATOM 6935 C C . GLY B 1 209 ? 8.383 -19.109 -9.961 1 93.12 209 GLY B C 1
ATOM 6936 O O . GLY B 1 209 ? 8.797 -18.125 -10.57 1 93.12 209 GLY B O 1
ATOM 6937 N N . PRO B 1 210 ? 9.164 -20.031 -9.523 1 94.69 210 PRO B N 1
ATOM 6938 C CA . PRO B 1 210 ? 10.57 -20.078 -9.93 1 94.69 210 PRO B CA 1
ATOM 6939 C C . PRO B 1 210 ? 10.773 -20.781 -11.266 1 94.69 210 PRO B C 1
ATOM 6941 O O . PRO B 1 210 ? 9.969 -21.641 -11.641 1 94.69 210 PRO B O 1
ATOM 6944 N N . ALA B 1 211 ? 11.773 -20.406 -11.961 1 96.25 211 ALA B N 1
ATOM 6945 C CA . ALA B 1 211 ? 12.117 -21.031 -13.234 1 96.25 211 ALA B CA 1
ATOM 6946 C C . ALA B 1 211 ? 13.633 -21.094 -13.43 1 96.25 211 ALA B C 1
ATOM 6948 O O . ALA B 1 211 ? 14.359 -20.234 -12.914 1 96.25 211 ALA B O 1
ATOM 6949 N N . ILE B 1 212 ? 14.062 -22.094 -14.078 1 96.38 212 ILE B N 1
ATOM 6950 C CA . ILE B 1 212 ? 15.445 -22.156 -14.539 1 96.38 212 ILE B CA 1
ATOM 6951 C C . ILE B 1 212 ? 15.555 -21.547 -15.93 1 96.38 212 ILE B C 1
ATOM 6953 O O . ILE B 1 212 ? 14.898 -22 -16.875 1 96.38 212 ILE B O 1
ATOM 6957 N N . VAL B 1 213 ? 16.266 -20.484 -15.992 1 97.62 213 VAL B N 1
ATOM 6958 C CA . VAL B 1 213 ? 16.5 -19.812 -17.266 1 97.62 213 VAL B CA 1
ATOM 6959 C C . VAL B 1 213 ? 17.906 -20.109 -17.766 1 97.62 213 VAL B C 1
ATOM 6961 O O . VAL B 1 213 ? 18.891 -19.828 -17.078 1 97.62 213 VAL B O 1
ATOM 6964 N N . THR B 1 214 ? 17.938 -20.672 -18.953 1 97.44 214 THR B N 1
ATOM 6965 C CA . THR B 1 214 ? 19.219 -21.047 -19.531 1 97.44 214 THR B CA 1
ATOM 6966 C C . THR B 1 214 ? 19.406 -20.375 -20.906 1 97.44 214 THR B C 1
ATOM 6968 O O . THR B 1 214 ? 18.562 -20.531 -21.781 1 97.44 214 THR B O 1
ATOM 6971 N N . THR B 1 215 ? 20.438 -19.641 -21.016 1 97.5 215 THR B N 1
ATOM 6972 C CA . THR B 1 215 ? 20.859 -19.172 -22.344 1 97.5 215 THR B CA 1
ATOM 6973 C C . THR B 1 215 ? 22.047 -19.953 -22.844 1 97.5 215 THR B C 1
ATOM 6975 O O . THR B 1 215 ? 22.938 -20.312 -22.062 1 97.5 215 THR B O 1
ATOM 6978 N N . LEU B 1 216 ? 22.016 -20.25 -24.078 1 97.19 216 LEU B N 1
ATOM 6979 C CA . LEU B 1 216 ? 23.125 -21 -24.641 1 97.19 216 LEU B CA 1
ATOM 6980 C C . LEU B 1 216 ? 23.5 -20.469 -26.031 1 97.19 216 LEU B C 1
ATOM 6982 O O . LEU B 1 216 ? 22.641 -19.969 -26.75 1 97.19 216 LEU B O 1
ATOM 6986 N N . PHE B 1 217 ? 24.719 -20.516 -26.359 1 96.88 217 PHE B N 1
ATOM 6987 C CA . PHE B 1 217 ? 25.25 -20.188 -27.672 1 96.88 217 PHE B CA 1
ATOM 6988 C C . PHE B 1 217 ? 26.469 -21.031 -28 1 96.88 217 PHE B C 1
ATOM 6990 O O . PHE B 1 217 ? 27.125 -21.562 -27.094 1 96.88 217 PHE B O 1
ATOM 6997 N N . THR B 1 218 ? 26.688 -21.203 -29.203 1 96.25 218 THR B N 1
ATOM 6998 C CA . THR B 1 218 ? 27.812 -22.016 -29.672 1 96.25 218 THR B CA 1
ATOM 6999 C C . THR B 1 218 ? 28.812 -21.156 -30.438 1 96.25 218 THR B C 1
ATOM 7001 O O . THR B 1 218 ? 28.422 -20.25 -31.188 1 96.25 218 THR B O 1
ATOM 7004 N N . VAL B 1 219 ? 30.062 -21.469 -30.203 1 96.5 219 VAL B N 1
ATOM 7005 C CA . VAL B 1 219 ? 31.141 -20.797 -30.938 1 96.5 219 VAL B CA 1
ATOM 7006 C C . VAL B 1 219 ? 32.094 -21.828 -31.547 1 96.5 219 VAL B C 1
ATOM 7008 O O . VAL B 1 219 ? 32.625 -22.672 -30.828 1 96.5 219 VAL B O 1
ATOM 7011 N N . SER B 1 220 ? 32.219 -21.797 -32.781 1 95.25 220 SER B N 1
ATOM 7012 C CA . SER B 1 220 ? 33.188 -22.672 -33.469 1 95.25 220 SER B CA 1
ATOM 7013 C C . SER B 1 220 ? 34.469 -21.938 -33.844 1 95.25 220 SER B C 1
ATOM 7015 O O . SER B 1 220 ? 35.531 -22.547 -33.938 1 95.25 220 SER B O 1
ATOM 7017 N N . ASP B 1 221 ? 34.25 -20.719 -34.156 1 95.69 221 ASP B N 1
ATOM 7018 C CA . ASP B 1 221 ? 35.344 -19.828 -34.531 1 95.69 221 ASP B CA 1
ATOM 7019 C C . ASP B 1 221 ? 35.25 -18.5 -33.781 1 95.69 221 ASP B C 1
ATOM 7021 O O . ASP B 1 221 ? 34.25 -17.781 -33.906 1 95.69 221 ASP B O 1
ATOM 7025 N N . MET B 1 222 ? 36.312 -18.203 -33.094 1 96.44 222 MET B N 1
ATOM 7026 C CA . MET B 1 222 ? 36.344 -17 -32.25 1 96.44 222 MET B CA 1
ATOM 7027 C C . MET B 1 222 ? 36.375 -15.742 -33.094 1 96.44 222 MET B C 1
ATOM 7029 O O . MET B 1 222 ? 36.156 -14.641 -32.594 1 96.44 222 MET B O 1
ATOM 7033 N N . SER B 1 223 ? 36.562 -15.883 -34.438 1 94.31 223 SER B N 1
ATOM 7034 C CA . SER B 1 223 ? 36.562 -14.734 -35.344 1 94.31 223 SER B CA 1
ATOM 7035 C C . SER B 1 223 ? 35.188 -14.469 -35.906 1 94.31 223 SER B C 1
ATOM 7037 O O . SER B 1 223 ? 35 -13.516 -36.688 1 94.31 223 SER B O 1
ATOM 7039 N N . ALA B 1 224 ? 34.25 -15.258 -35.469 1 93.19 224 ALA B N 1
ATOM 7040 C CA . ALA B 1 224 ? 32.875 -15.07 -35.969 1 93.19 224 ALA B CA 1
ATOM 7041 C C . ALA B 1 224 ? 32.344 -13.695 -35.594 1 93.19 224 ALA B C 1
ATOM 7043 O O . ALA B 1 224 ? 32.75 -13.133 -34.562 1 93.19 224 ALA B O 1
ATOM 7044 N N . THR B 1 225 ? 31.359 -13.172 -36.406 1 91.94 225 THR B N 1
ATOM 7045 C CA . THR B 1 225 ? 30.812 -11.836 -36.188 1 91.94 225 THR B CA 1
ATOM 7046 C C . THR B 1 225 ? 29.391 -11.922 -35.625 1 91.94 225 THR B C 1
ATOM 7048 O O . THR B 1 225 ? 28.75 -10.898 -35.375 1 91.94 225 THR B O 1
ATOM 7051 N N . THR B 1 226 ? 28.922 -13.086 -35.562 1 93.12 226 THR B N 1
ATOM 7052 C CA . THR B 1 226 ? 27.578 -13.258 -35 1 93.12 226 THR B CA 1
ATOM 7053 C C . THR B 1 226 ? 27.547 -14.422 -34 1 93.12 226 THR B C 1
ATOM 7055 O O . THR B 1 226 ? 28.219 -15.43 -34.219 1 93.12 226 THR B O 1
ATOM 7058 N N . VAL B 1 227 ? 26.859 -14.18 -32.906 1 94.5 227 VAL B N 1
ATOM 7059 C CA . VAL B 1 227 ? 26.625 -15.203 -31.891 1 94.5 227 VAL B CA 1
ATOM 7060 C C . VAL B 1 227 ? 25.125 -15.391 -31.688 1 94.5 227 VAL B C 1
ATOM 7062 O O . VAL B 1 227 ? 24.438 -14.5 -31.188 1 94.5 227 VAL B O 1
ATOM 7065 N N . ASP B 1 228 ? 24.625 -16.531 -32.094 1 93.06 228 ASP B N 1
ATOM 7066 C CA . ASP B 1 228 ? 23.203 -16.812 -31.969 1 93.06 228 ASP B CA 1
ATOM 7067 C C . ASP B 1 228 ? 22.844 -17.25 -30.547 1 93.06 228 ASP B C 1
ATOM 7069 O O . ASP B 1 228 ? 23.266 -18.312 -30.094 1 93.06 228 ASP B O 1
ATOM 7073 N N . GLN B 1 229 ? 22.078 -16.406 -29.922 1 96.06 229 GLN B N 1
ATOM 7074 C CA . GLN B 1 229 ? 21.656 -16.688 -28.562 1 96.06 229 GLN B CA 1
ATOM 7075 C C . GLN B 1 229 ? 20.344 -17.453 -28.531 1 96.06 229 GLN B C 1
ATOM 7077 O O . GLN B 1 229 ? 19.375 -17.078 -29.219 1 96.06 229 GLN B O 1
ATOM 7082 N N . ASN B 1 230 ? 20.312 -18.562 -27.844 1 96.94 230 ASN B N 1
ATOM 7083 C CA . ASN B 1 230 ? 19.094 -19.344 -27.641 1 96.94 230 ASN B CA 1
ATOM 7084 C C . ASN B 1 230 ? 18.703 -19.406 -26.156 1 96.94 230 ASN B C 1
ATOM 7086 O O . ASN B 1 230 ? 19.562 -19.328 -25.281 1 96.94 230 ASN B O 1
ATOM 7090 N N . ILE B 1 231 ? 17.422 -19.5 -25.969 1 97.44 231 ILE B N 1
ATOM 7091 C CA . ILE B 1 231 ? 16.922 -19.484 -24.594 1 97.44 231 ILE B CA 1
ATOM 7092 C C . ILE B 1 231 ? 16.031 -20.703 -24.344 1 97.44 231 ILE B C 1
ATOM 7094 O O . ILE B 1 231 ? 15.133 -20.984 -25.125 1 97.44 231 ILE B O 1
ATOM 7098 N N . VAL B 1 232 ? 16.328 -21.438 -23.297 1 97.56 232 VAL B N 1
ATOM 7099 C CA . VAL B 1 232 ? 15.516 -22.562 -22.812 1 97.56 232 VAL B CA 1
ATOM 7100 C C . VAL B 1 232 ? 15.117 -22.312 -21.359 1 97.56 232 VAL B C 1
ATOM 7102 O O . VAL B 1 232 ? 15.961 -22.031 -20.516 1 97.56 232 VAL B O 1
ATOM 7105 N N . ILE B 1 233 ? 13.836 -22.422 -21.047 1 96.94 233 ILE B N 1
ATOM 7106 C CA . ILE B 1 233 ? 13.344 -22.172 -19.703 1 96.94 233 ILE B CA 1
ATOM 7107 C C . ILE B 1 233 ? 12.586 -23.391 -19.188 1 96.94 233 ILE B C 1
ATOM 7109 O O . ILE B 1 233 ? 11.828 -24.016 -19.922 1 96.94 233 ILE B O 1
ATOM 7113 N N . GLY B 1 234 ? 12.93 -23.797 -18 1 94.44 234 GLY B N 1
ATOM 7114 C CA . GLY B 1 234 ? 12.156 -24.766 -17.25 1 94.44 234 GLY B CA 1
ATOM 7115 C C . GLY B 1 234 ? 11.32 -24.156 -16.141 1 94.44 234 GLY B C 1
ATOM 7116 O O . GLY B 1 234 ? 11.867 -23.641 -15.164 1 94.44 234 GLY B O 1
ATOM 7117 N N . LEU B 1 235 ? 10.016 -24.234 -16.234 1 91.94 235 LEU B N 1
ATOM 7118 C CA . LEU B 1 235 ? 9.133 -23.625 -15.25 1 91.94 235 LEU B CA 1
ATOM 7119 C C . LEU B 1 235 ? 9.055 -24.484 -13.992 1 91.94 235 LEU B C 1
ATOM 7121 O O . LEU B 1 235 ? 9.148 -25.703 -14.062 1 91.94 235 LEU B O 1
ATOM 7125 N N . ASP B 1 236 ? 8.992 -23.828 -12.812 1 88.69 236 ASP B N 1
ATOM 7126 C CA . ASP B 1 236 ? 8.773 -24.391 -11.492 1 88.69 236 ASP B CA 1
ATOM 7127 C C . ASP B 1 236 ? 10.016 -25.156 -11.016 1 88.69 236 ASP B C 1
ATOM 7129 O O . ASP B 1 236 ? 9.906 -26.062 -10.18 1 88.69 236 ASP B O 1
ATOM 7133 N N . TYR B 1 237 ? 11.055 -24.812 -11.703 1 89.56 237 TYR B N 1
ATOM 7134 C CA . TYR B 1 237 ? 12.344 -25.266 -11.211 1 89.56 237 TYR B CA 1
ATOM 7135 C C . TYR B 1 237 ? 12.805 -24.438 -10.023 1 89.56 237 TYR B C 1
ATOM 7137 O O . TYR B 1 237 ? 12.602 -23.219 -10 1 89.56 237 TYR B O 1
ATOM 7145 N N . ALA B 1 238 ? 13.273 -25.031 -8.945 1 85.81 238 ALA B N 1
ATOM 7146 C CA . ALA B 1 238 ? 13.883 -26.344 -8.75 1 85.81 238 ALA B CA 1
ATOM 7147 C C . ALA B 1 238 ? 13 -27.234 -7.863 1 85.81 238 ALA B C 1
ATOM 7149 O O . ALA B 1 238 ? 13.477 -28.203 -7.285 1 85.81 238 ALA B O 1
ATOM 7150 N N . TYR B 1 239 ? 11.789 -26.891 -7.766 1 79.62 239 TYR B N 1
ATOM 7151 C CA . TYR B 1 239 ? 10.977 -27.547 -6.746 1 79.62 239 TYR B CA 1
ATOM 7152 C C . TYR B 1 239 ? 10 -28.531 -7.379 1 79.62 239 TYR B C 1
ATOM 7154 O O . TYR B 1 239 ? 8.969 -28.859 -6.785 1 79.62 239 TYR B O 1
ATOM 7162 N N . THR B 1 240 ? 10.32 -28.828 -8.594 1 79.19 240 THR B N 1
ATOM 7163 C CA . THR B 1 240 ? 9.539 -29.844 -9.289 1 79.19 240 THR B CA 1
ATOM 7164 C C . THR B 1 240 ? 10.461 -30.875 -9.945 1 79.19 240 THR B C 1
ATOM 7166 O O . THR B 1 240 ? 11.555 -30.531 -10.414 1 79.19 240 THR B O 1
ATOM 7169 N N . HIS B 1 241 ? 10.047 -32.094 -10.008 1 74.62 241 HIS B N 1
ATOM 7170 C CA . HIS B 1 241 ? 10.867 -33.188 -10.539 1 74.62 241 HIS B CA 1
ATOM 7171 C C . HIS B 1 241 ? 10.945 -33.125 -12.055 1 74.62 241 HIS B C 1
ATOM 7173 O O . HIS B 1 241 ? 11.984 -33.438 -12.641 1 74.62 241 HIS B O 1
ATOM 7179 N N . ASP B 1 242 ? 9.82 -32.75 -12.656 1 76.94 242 ASP B N 1
ATOM 7180 C CA . ASP B 1 242 ? 9.82 -32.719 -14.117 1 76.94 242 ASP B CA 1
ATOM 7181 C C . ASP B 1 242 ? 9.367 -31.344 -14.625 1 76.94 242 ASP B C 1
ATOM 7183 O O . ASP B 1 242 ? 8.25 -31.203 -15.133 1 76.94 242 ASP B O 1
ATOM 7187 N N . PRO B 1 243 ? 10.359 -30.469 -14.508 1 83.81 243 PRO B N 1
ATOM 7188 C CA . PRO B 1 243 ? 9.984 -29.141 -14.992 1 83.81 243 PRO B CA 1
ATOM 7189 C C . PRO B 1 243 ? 9.68 -29.125 -16.484 1 83.81 243 PRO B C 1
ATOM 7191 O O . PRO B 1 243 ? 10.273 -29.891 -17.25 1 83.81 243 PRO B O 1
ATOM 7194 N N . LEU B 1 244 ? 8.758 -28.297 -16.828 1 82.56 244 LEU B N 1
ATOM 7195 C CA . LEU B 1 244 ? 8.414 -28.125 -18.234 1 82.56 244 LEU B CA 1
ATOM 7196 C C . LEU B 1 244 ? 9.438 -27.234 -18.938 1 82.56 244 LEU B C 1
ATOM 7198 O O . LEU B 1 244 ? 9.344 -26.016 -18.891 1 82.56 244 LEU B O 1
ATOM 7202 N N . TYR B 1 245 ? 10.32 -27.922 -19.672 1 91.38 245 TYR B N 1
ATOM 7203 C CA . TYR B 1 245 ? 11.305 -27.172 -20.453 1 91.38 245 TYR B CA 1
ATOM 7204 C C . TYR B 1 245 ? 10.758 -26.859 -21.844 1 91.38 245 TYR B C 1
ATOM 7206 O O . TYR B 1 245 ? 10.141 -27.703 -22.484 1 91.38 245 TYR B O 1
ATOM 7214 N N . GLU B 1 246 ? 10.938 -25.609 -22.219 1 94.06 246 GLU B N 1
ATOM 7215 C CA . 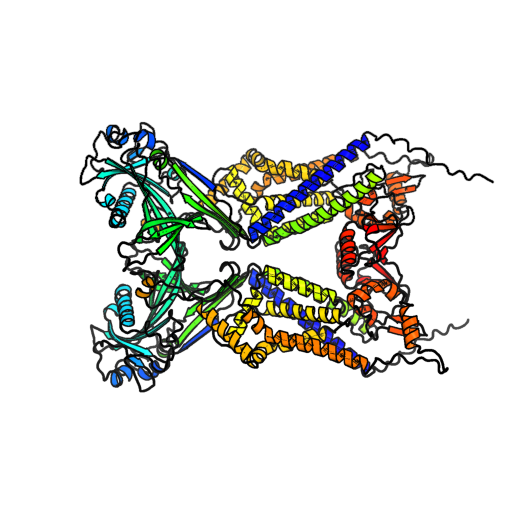GLU B 1 246 ? 10.586 -25.172 -23.562 1 94.06 246 GLU B CA 1
ATOM 7216 C C . GLU B 1 246 ? 11.586 -24.156 -24.094 1 94.06 246 GLU B C 1
ATOM 7218 O O . GLU B 1 246 ? 12.312 -23.531 -23.328 1 94.06 246 GLU B O 1
ATOM 7223 N N . VAL B 1 247 ? 11.648 -24.141 -25.422 1 97.38 247 VAL B N 1
ATOM 7224 C CA . VAL B 1 247 ? 12.453 -23.094 -26.062 1 97.38 247 VAL B CA 1
ATOM 7225 C C . VAL B 1 247 ? 11.664 -21.797 -26.125 1 97.38 247 VAL B C 1
ATOM 7227 O O . VAL B 1 247 ? 10.438 -21.797 -26.25 1 97.38 247 VAL B O 1
ATOM 7230 N N . TYR B 1 248 ? 12.352 -20.688 -25.906 1 97.44 248 TYR B N 1
ATOM 7231 C CA . TYR B 1 248 ? 11.695 -19.375 -25.891 1 97.44 248 TYR B CA 1
ATOM 7232 C C . TYR B 1 248 ? 12.398 -18.391 -26.812 1 97.44 248 TYR B C 1
ATOM 7234 O O . TYR B 1 248 ? 13.586 -18.547 -27.094 1 97.44 248 TYR B O 1
ATOM 7242 N N . THR B 1 249 ? 11.602 -17.453 -27.281 1 97.25 249 THR B N 1
ATOM 7243 C CA . THR B 1 249 ? 12.141 -16.297 -28 1 97.25 249 THR B CA 1
ATOM 7244 C C . THR B 1 249 ? 12.016 -15.031 -27.172 1 97.25 249 THR B C 1
ATOM 7246 O O . THR B 1 249 ? 10.992 -14.789 -26.531 1 97.25 249 THR B O 1
ATOM 7249 N N . LEU B 1 250 ? 13.07 -14.281 -27.172 1 97.38 250 LEU B N 1
ATOM 7250 C CA . LEU B 1 250 ? 13.078 -13.031 -26.406 1 97.38 250 LEU B CA 1
ATOM 7251 C C . LEU B 1 250 ? 12.438 -11.906 -27.219 1 97.38 250 LEU B C 1
ATOM 7253 O O . LEU B 1 250 ? 12.938 -11.539 -28.281 1 97.38 250 LEU B O 1
ATOM 7257 N N . GLU B 1 251 ? 11.398 -11.352 -26.703 1 96.06 251 GLU B N 1
ATOM 7258 C CA . GLU B 1 251 ? 10.68 -10.273 -27.391 1 96.06 251 GLU B CA 1
ATOM 7259 C C . GLU B 1 251 ? 11.195 -8.906 -26.938 1 96.06 251 GLU B C 1
ATOM 7261 O O . GLU B 1 251 ? 11.055 -7.918 -27.672 1 96.06 251 GLU B O 1
ATOM 7266 N N . GLY B 1 252 ? 11.688 -8.859 -25.781 1 94.44 252 GLY B N 1
ATOM 7267 C CA . GLY B 1 252 ? 12.172 -7.594 -25.234 1 94.44 252 GLY B CA 1
ATOM 7268 C C . GLY B 1 252 ? 12.125 -7.535 -23.719 1 94.44 252 GLY B C 1
ATOM 7269 O O . GLY B 1 252 ? 12.266 -8.555 -23.047 1 94.44 252 GLY B O 1
ATOM 7270 N N . ILE B 1 253 ? 12.211 -6.344 -23.266 1 93.31 253 ILE B N 1
ATOM 7271 C CA . ILE B 1 253 ? 12.148 -6.102 -21.828 1 93.31 253 ILE B CA 1
ATOM 7272 C C . ILE B 1 253 ? 10.836 -5.414 -21.469 1 93.31 253 ILE B C 1
ATOM 7274 O O . ILE B 1 253 ? 10.438 -4.449 -22.125 1 93.31 253 ILE B O 1
ATOM 7278 N N . SER B 1 254 ? 10.203 -5.988 -20.531 1 91.19 254 SER B N 1
ATOM 7279 C CA . SER B 1 254 ? 8.93 -5.418 -20.094 1 91.19 254 SER B CA 1
ATOM 7280 C C . SER B 1 254 ? 9.133 -4.086 -19.375 1 91.19 254 SER B C 1
ATOM 7282 O O . SER B 1 254 ? 10.266 -3.719 -19.047 1 91.19 254 SER B O 1
ATOM 7284 N N . THR B 1 255 ? 8.016 -3.445 -19.047 1 84.31 255 THR B N 1
ATOM 7285 C CA . THR B 1 255 ? 8.047 -2.137 -18.406 1 84.31 255 THR B CA 1
ATOM 7286 C C . THR B 1 255 ? 8.602 -2.238 -16.984 1 84.31 255 THR B C 1
ATOM 7288 O O . THR B 1 255 ? 9.211 -1.293 -16.484 1 84.31 255 THR B O 1
ATOM 7291 N N . ASN B 1 256 ? 8.477 -3.385 -16.406 1 85.5 256 ASN B N 1
ATOM 7292 C CA . ASN B 1 256 ? 8.953 -3.564 -15.039 1 85.5 256 ASN B CA 1
ATOM 7293 C C . ASN B 1 256 ? 10.328 -4.234 -15.008 1 85.5 256 ASN B C 1
ATOM 7295 O O . ASN B 1 256 ? 10.789 -4.664 -13.953 1 85.5 256 ASN B O 1
ATOM 7299 N N . GLY B 1 257 ? 10.906 -4.41 -16.094 1 91.56 257 GLY B N 1
ATOM 7300 C CA . GLY B 1 257 ? 12.289 -4.863 -16.141 1 91.56 257 GLY B CA 1
ATOM 7301 C C . GLY B 1 257 ? 12.414 -6.371 -16.25 1 91.56 257 GLY B C 1
ATOM 7302 O O . GLY B 1 257 ? 13.453 -6.938 -15.906 1 91.56 257 GLY B O 1
ATOM 7303 N N . TYR B 1 258 ? 11.32 -7.047 -16.703 1 95.5 258 TYR B N 1
ATOM 7304 C CA . TYR B 1 258 ? 11.375 -8.484 -16.938 1 95.5 258 TYR B CA 1
ATOM 7305 C C . TYR B 1 258 ? 11.742 -8.781 -18.391 1 95.5 258 TYR B C 1
ATOM 7307 O O . TYR B 1 258 ? 11.391 -8.016 -19.297 1 95.5 258 TYR B O 1
ATOM 7315 N N . TRP B 1 259 ? 12.461 -9.852 -18.594 1 97.75 259 TRP B N 1
ATOM 7316 C CA . TRP B 1 259 ? 12.5 -10.398 -19.938 1 97.75 259 TRP B CA 1
ATOM 7317 C C . TRP B 1 259 ? 11.109 -10.859 -20.375 1 97.75 259 TRP B C 1
ATOM 7319 O O . TRP B 1 259 ? 10.414 -11.555 -19.641 1 97.75 259 TRP B O 1
ATOM 7329 N N . ASN B 1 260 ? 10.695 -10.359 -21.469 1 97.62 260 ASN B N 1
ATOM 7330 C CA . ASN B 1 260 ? 9.461 -10.812 -22.109 1 97.62 260 ASN B CA 1
ATOM 7331 C C . ASN B 1 260 ? 9.727 -11.914 -23.125 1 97.62 260 ASN B C 1
ATOM 7333 O O . ASN B 1 260 ? 10.266 -11.664 -24.188 1 97.62 260 ASN B O 1
ATOM 7337 N N . LEU B 1 261 ? 9.297 -13.125 -22.75 1 97.81 261 LEU B N 1
ATOM 7338 C CA . LEU B 1 261 ? 9.617 -14.289 -23.562 1 97.81 261 LEU B CA 1
ATOM 7339 C C . LEU B 1 261 ? 8.344 -14.984 -24.047 1 97.81 261 LEU B C 1
ATOM 7341 O O . LEU B 1 261 ? 7.359 -15.07 -23.297 1 97.81 261 LEU B O 1
ATOM 7345 N N . THR B 1 262 ? 8.414 -15.453 -25.281 1 96.5 262 THR B N 1
ATOM 7346 C CA . THR B 1 262 ? 7.332 -16.234 -25.844 1 96.5 262 THR B CA 1
ATOM 7347 C C . THR B 1 262 ? 7.77 -17.688 -26.062 1 96.5 262 THR B C 1
ATOM 7349 O O . THR B 1 262 ? 8.836 -17.938 -26.625 1 96.5 262 THR B O 1
ATOM 7352 N N . SER B 1 263 ? 6.938 -18.562 -25.641 1 94.5 263 SER B N 1
ATOM 7353 C CA . SER B 1 263 ? 7.309 -19.969 -25.719 1 94.5 263 SER B CA 1
ATOM 7354 C C . SER B 1 263 ? 7.105 -20.516 -27.125 1 94.5 263 SER B C 1
ATOM 7356 O O . SER B 1 263 ? 6.219 -20.062 -27.859 1 94.5 263 SER B O 1
ATOM 7358 N N . ILE B 1 264 ? 8.016 -21.406 -27.531 1 95.25 264 ILE B N 1
ATOM 7359 C CA . ILE B 1 264 ? 7.887 -22.234 -28.734 1 95.25 264 ILE B CA 1
ATOM 7360 C C . ILE B 1 264 ? 7.695 -23.688 -28.344 1 95.25 264 ILE B C 1
ATOM 7362 O O . ILE B 1 264 ? 8.664 -24.453 -28.281 1 95.25 264 ILE B O 1
ATOM 7366 N N . PRO B 1 265 ? 6.449 -24.031 -28.109 1 91.12 265 PRO B N 1
ATOM 7367 C CA . PRO B 1 265 ? 6.207 -25.391 -27.641 1 91.12 265 PRO B CA 1
ATOM 7368 C C . PRO B 1 265 ? 6.438 -26.438 -28.734 1 91.12 265 PRO B C 1
ATOM 7370 O O . PRO B 1 265 ? 6.402 -26.125 -29.922 1 91.12 265 PRO B O 1
ATOM 7373 N N . GLU B 1 266 ? 6.766 -27.703 -28.281 1 89.81 266 GLU B N 1
ATOM 7374 C CA . GLU B 1 266 ? 6.91 -28.812 -29.219 1 89.81 266 GLU B CA 1
ATOM 7375 C C . GLU B 1 266 ? 5.613 -29.078 -29.984 1 89.81 266 GLU B C 1
ATOM 7377 O O . GLU B 1 266 ? 5.629 -29.281 -31.188 1 89.81 266 GLU B O 1
ATOM 7382 N N . SER B 1 267 ? 4.516 -29.047 -29.188 1 86.31 267 SER B N 1
ATOM 7383 C CA . SER B 1 267 ? 3.172 -29.141 -29.766 1 86.31 267 SER B CA 1
ATOM 7384 C C . SER B 1 267 ? 2.266 -28.047 -29.219 1 86.31 267 SER B C 1
ATOM 7386 O O . SER B 1 267 ? 1.956 -28.016 -28.016 1 86.31 267 SER B O 1
ATOM 7388 N N . SER B 1 268 ? 1.877 -27.219 -30.125 1 83.06 268 SER B N 1
ATOM 7389 C CA . SER B 1 268 ? 1.035 -26.094 -29.719 1 83.06 268 SER B CA 1
ATOM 7390 C C . SER B 1 268 ? -0.359 -26.578 -29.312 1 83.06 268 SER B C 1
ATOM 7392 O O . SER B 1 268 ? -1.105 -25.844 -28.656 1 83.06 268 SER B O 1
ATOM 7394 N N . ILE B 1 269 ? -0.674 -27.781 -29.719 1 75.38 269 ILE B N 1
ATOM 7395 C CA . ILE B 1 269 ? -1.99 -28.312 -29.391 1 75.38 269 ILE B CA 1
ATOM 7396 C C . ILE B 1 269 ? -2.014 -28.781 -27.938 1 75.38 269 ILE B C 1
ATOM 7398 O O . ILE B 1 269 ? -3.02 -28.625 -27.25 1 75.38 269 ILE B O 1
ATOM 7402 N N . VAL B 1 270 ? -0.845 -29.297 -27.469 1 77.5 270 VAL B N 1
ATOM 7403 C CA . VAL B 1 270 ? -0.756 -29.812 -26.094 1 77.5 270 VAL B CA 1
ATOM 7404 C C . VAL B 1 270 ? -0.426 -28.688 -25.141 1 77.5 270 VAL B C 1
ATOM 7406 O O . VAL B 1 270 ? -1.03 -28.562 -24.062 1 77.5 270 VAL B O 1
ATOM 7409 N N . ASN B 1 271 ? 0.493 -27.906 -25.594 1 83.94 271 ASN B N 1
ATOM 7410 C CA . ASN B 1 271 ? 0.898 -26.766 -24.766 1 83.94 271 ASN B CA 1
ATOM 7411 C C . ASN B 1 271 ? 0.77 -25.453 -25.547 1 83.94 271 ASN B C 1
ATOM 7413 O O . ASN B 1 271 ? 1.617 -25.125 -26.375 1 83.94 271 ASN B O 1
ATOM 7417 N N . PRO B 1 272 ? -0.192 -24.703 -25.172 1 83.38 272 PRO B N 1
ATOM 7418 C CA . PRO B 1 272 ? -0.355 -23.438 -25.891 1 83.38 272 PRO B CA 1
ATOM 7419 C C . PRO B 1 272 ? 0.815 -22.484 -25.672 1 83.38 272 PRO B C 1
ATOM 7421 O O . PRO B 1 272 ? 1.499 -22.562 -24.656 1 83.38 272 PRO B O 1
ATOM 7424 N N . VAL B 1 273 ? 0.954 -21.625 -26.734 1 88.62 273 VAL B N 1
ATOM 7425 C CA . VAL B 1 273 ? 1.984 -20.594 -26.641 1 88.62 273 VAL B CA 1
ATOM 7426 C C . VAL B 1 273 ? 1.696 -19.672 -25.469 1 88.62 273 VAL B C 1
ATOM 7428 O O . VAL B 1 273 ? 0.549 -19.281 -25.25 1 88.62 273 VAL B O 1
ATOM 7431 N N . LYS B 1 274 ? 2.67 -19.375 -24.688 1 88.5 274 LYS B N 1
ATOM 7432 C CA . LYS B 1 274 ? 2.502 -18.5 -23.531 1 88.5 274 LYS B CA 1
ATOM 7433 C C . LYS B 1 274 ? 3.578 -17.422 -23.5 1 88.5 274 LYS B C 1
ATOM 7435 O O . LYS B 1 274 ? 4.664 -17.594 -24.047 1 88.5 274 LYS B O 1
ATOM 7440 N N . THR B 1 275 ? 3.201 -16.375 -22.938 1 92.19 275 THR B N 1
ATOM 7441 C CA . THR B 1 275 ? 4.145 -15.297 -22.672 1 92.19 275 THR B CA 1
ATOM 7442 C C . THR B 1 275 ? 4.641 -15.359 -21.234 1 92.19 275 THR B C 1
ATOM 7444 O O . THR B 1 275 ? 3.842 -15.32 -20.297 1 92.19 275 THR B O 1
ATOM 7447 N N . VAL B 1 276 ? 5.945 -15.484 -21.078 1 95.44 276 VAL B N 1
ATOM 7448 C CA . VAL B 1 276 ? 6.535 -15.633 -19.75 1 95.44 276 VAL B CA 1
ATOM 7449 C C . VAL B 1 276 ? 7.453 -14.445 -19.469 1 95.44 276 VAL B C 1
ATOM 7451 O O . VAL B 1 276 ? 8.305 -14.094 -20.281 1 95.44 276 VAL B O 1
ATOM 7454 N N . LEU B 1 277 ? 7.195 -13.828 -18.359 1 97.25 277 LEU B N 1
ATOM 7455 C CA . LEU B 1 277 ? 8.086 -12.789 -17.859 1 97.25 277 LEU B CA 1
ATOM 7456 C C . LEU B 1 277 ? 9.047 -13.344 -16.812 1 97.25 277 LEU B C 1
ATOM 7458 O O . LEU B 1 277 ? 8.617 -13.977 -15.844 1 97.25 277 LEU B O 1
ATOM 7462 N N . THR B 1 278 ? 10.367 -13.133 -17 1 97.88 278 THR B N 1
ATOM 7463 C CA . THR B 1 278 ? 11.328 -13.656 -16.031 1 97.88 278 THR B CA 1
ATOM 7464 C C . THR B 1 278 ? 12.32 -12.57 -15.625 1 97.88 278 THR B C 1
ATOM 7466 O O . THR B 1 278 ? 12.625 -11.672 -16.406 1 97.88 278 THR B O 1
ATOM 7469 N N . ALA B 1 279 ? 12.734 -12.625 -14.422 1 97.38 279 ALA B N 1
ATOM 7470 C CA . ALA B 1 279 ? 13.797 -11.758 -13.922 1 97.38 279 ALA B CA 1
ATOM 7471 C C . ALA B 1 279 ? 14.398 -12.312 -12.633 1 97.38 279 ALA B C 1
ATOM 7473 O O . ALA B 1 279 ? 13.719 -13.016 -11.875 1 97.38 279 ALA B O 1
ATOM 7474 N N . ARG B 1 280 ? 15.641 -12.078 -12.5 1 96.12 280 ARG B N 1
ATOM 7475 C CA . ARG B 1 280 ? 16.266 -12.281 -11.195 1 96.12 280 ARG B CA 1
ATOM 7476 C C . ARG B 1 280 ? 15.906 -11.148 -10.234 1 96.12 280 ARG B C 1
ATOM 7478 O O . ARG B 1 280 ? 16.5 -10.07 -10.297 1 96.12 280 ARG B O 1
ATOM 7485 N N . ARG B 1 281 ? 14.984 -11.484 -9.367 1 94.31 281 ARG B N 1
ATOM 7486 C CA . ARG B 1 281 ? 14.492 -10.445 -8.461 1 94.31 281 ARG B CA 1
ATOM 7487 C C . ARG B 1 281 ? 15.312 -10.414 -7.18 1 94.31 281 ARG B C 1
ATOM 7489 O O . ARG B 1 281 ? 15.625 -11.461 -6.605 1 94.31 281 ARG B O 1
ATOM 7496 N N . ARG B 1 282 ? 15.75 -9.219 -6.906 1 93 282 ARG B N 1
ATOM 7497 C CA . ARG B 1 282 ? 16.5 -8.977 -5.672 1 93 282 ARG B CA 1
ATOM 7498 C C . ARG B 1 282 ? 15.93 -7.781 -4.918 1 93 282 ARG B C 1
ATOM 7500 O O . ARG B 1 282 ? 15.305 -6.902 -5.512 1 93 282 ARG B O 1
ATOM 7507 N N . GLY B 1 283 ? 16.188 -7.855 -3.672 1 92.75 283 GLY B N 1
ATOM 7508 C CA . GLY B 1 283 ? 15.758 -6.727 -2.865 1 92.75 283 GLY B CA 1
ATOM 7509 C C . GLY B 1 283 ? 14.945 -7.141 -1.653 1 92.75 283 GLY B C 1
ATOM 7510 O O . GLY B 1 283 ? 14.977 -8.305 -1.241 1 92.75 283 GLY B O 1
ATOM 7511 N N . PHE B 1 284 ? 14.383 -6.176 -1.025 1 92.88 284 PHE B N 1
ATOM 7512 C CA . PHE B 1 284 ? 13.656 -6.422 0.212 1 92.88 284 PHE B CA 1
ATOM 7513 C C . PHE B 1 284 ? 12.391 -5.574 0.274 1 92.88 284 PHE B C 1
ATOM 7515 O O . PHE B 1 284 ? 12.234 -4.629 -0.502 1 92.88 284 PHE B O 1
ATOM 7522 N N . TYR B 1 285 ? 11.469 -6.023 1.008 1 91.56 285 TYR B N 1
ATOM 7523 C CA . TYR B 1 285 ? 10.203 -5.316 1.186 1 91.56 285 TYR B CA 1
ATOM 7524 C C . TYR B 1 285 ? 9.734 -5.398 2.633 1 91.56 285 TYR B C 1
ATOM 7526 O O . TYR B 1 285 ? 10.242 -6.203 3.414 1 91.56 285 TYR B O 1
ATOM 7534 N N . LEU B 1 286 ? 8.914 -4.441 2.941 1 88.44 286 LEU B N 1
ATOM 7535 C CA . LEU B 1 286 ? 8.258 -4.422 4.242 1 88.44 286 LEU B CA 1
ATOM 7536 C C . LEU B 1 286 ? 6.77 -4.734 4.102 1 88.44 286 LEU B C 1
ATOM 7538 O O . LEU B 1 286 ? 6.074 -4.117 3.295 1 88.44 286 LEU B O 1
ATOM 7542 N N . GLY B 1 287 ? 6.207 -5.703 4.836 1 79.56 287 GLY B N 1
ATOM 7543 C CA . GLY B 1 287 ? 4.816 -6.113 4.734 1 79.56 287 GLY B CA 1
ATOM 7544 C C . GLY B 1 287 ? 4.496 -6.82 3.43 1 79.56 287 GLY B C 1
ATOM 7545 O O . GLY B 1 287 ? 4.465 -8.055 3.379 1 79.56 287 GLY B O 1
ATOM 7546 N N . ALA B 1 288 ? 4.305 -6.031 2.324 1 81.81 288 ALA B N 1
ATOM 7547 C CA . ALA B 1 288 ? 4.066 -6.562 0.985 1 81.81 288 ALA B CA 1
ATOM 7548 C C . ALA B 1 288 ? 4.902 -5.828 -0.056 1 81.81 288 ALA B C 1
ATOM 7550 O O . ALA B 1 288 ? 5.25 -4.66 0.131 1 81.81 288 ALA B O 1
ATOM 7551 N N . GLU B 1 289 ? 5.258 -6.453 -1.135 1 86.88 289 GLU B N 1
ATOM 7552 C CA . GLU B 1 289 ? 6.082 -5.859 -2.186 1 86.88 289 GLU B CA 1
ATOM 7553 C C . GLU B 1 289 ? 5.387 -4.656 -2.814 1 86.88 289 GLU B C 1
ATOM 7555 O O . GLU B 1 289 ? 6.047 -3.752 -3.33 1 86.88 289 GLU B O 1
ATOM 7560 N N . SER B 1 290 ? 4.109 -4.652 -2.74 1 78.81 290 SER B N 1
ATOM 7561 C CA . SER B 1 290 ? 3.373 -3.572 -3.389 1 78.81 290 SER B CA 1
ATOM 7562 C C . SER B 1 290 ? 3.193 -2.385 -2.449 1 78.81 290 SER B C 1
ATOM 7564 O O . SER B 1 290 ? 2.814 -1.295 -2.885 1 78.81 290 SER B O 1
ATOM 7566 N N . GLU B 1 291 ? 3.459 -2.545 -1.172 1 82.12 291 GLU B N 1
ATOM 7567 C CA . GLU B 1 291 ? 3.291 -1.484 -0.183 1 82.12 291 GLU B CA 1
ATOM 7568 C C . GLU B 1 291 ? 4.578 -0.684 -0.009 1 82.12 291 GLU B C 1
ATOM 7570 O O . GLU B 1 291 ? 4.598 0.527 -0.24 1 82.12 291 GLU B O 1
ATOM 7575 N N . GLN B 1 292 ? 5.59 -1.392 0.397 1 88.62 292 GLN B N 1
ATOM 7576 C CA . GLN B 1 292 ? 6.926 -0.824 0.548 1 88.62 292 GLN B CA 1
ATOM 7577 C C . GLN B 1 292 ? 8 -1.825 0.134 1 88.62 292 GLN B C 1
ATOM 7579 O O . GLN B 1 292 ? 8.156 -2.873 0.766 1 88.62 292 GLN B O 1
ATOM 7584 N N . SER B 1 293 ? 8.688 -1.444 -0.917 1 91.75 293 SER B N 1
ATOM 7585 C CA . SER B 1 293 ? 9.688 -2.389 -1.416 1 91.75 293 SER B CA 1
ATOM 7586 C C . SER B 1 293 ? 10.797 -1.67 -2.176 1 91.75 293 SER B C 1
ATOM 7588 O O . SER B 1 293 ? 10.586 -0.573 -2.697 1 91.75 293 SER B O 1
ATOM 7590 N N . ASN B 1 294 ? 11.961 -2.107 -2.086 1 93.44 294 ASN B N 1
ATOM 7591 C CA . ASN B 1 294 ? 13.125 -1.81 -2.912 1 93.44 294 ASN B CA 1
ATOM 7592 C C . ASN B 1 294 ? 13.648 -3.057 -3.621 1 93.44 294 ASN B C 1
ATOM 7594 O O . ASN B 1 294 ? 14.414 -3.828 -3.045 1 93.44 294 ASN B O 1
ATOM 7598 N N . ILE B 1 295 ? 13.102 -3.232 -4.82 1 93 295 ILE B N 1
ATOM 7599 C CA . ILE B 1 295 ? 13.375 -4.453 -5.566 1 93 295 ILE B CA 1
ATOM 7600 C C . ILE B 1 295 ? 14.07 -4.109 -6.883 1 93 295 ILE B C 1
ATOM 7602 O O . ILE B 1 295 ? 13.953 -2.984 -7.379 1 93 295 ILE B O 1
ATOM 7606 N N . ARG B 1 296 ? 14.883 -4.969 -7.367 1 92.94 296 ARG B N 1
ATOM 7607 C CA . ARG B 1 296 ? 15.523 -4.887 -8.672 1 92.94 296 ARG B CA 1
ATOM 7608 C C . ARG B 1 296 ? 15.234 -6.129 -9.508 1 92.94 296 ARG B C 1
ATOM 7610 O O . ARG B 1 296 ? 15.422 -7.254 -9.039 1 92.94 296 ARG B O 1
ATOM 7617 N N . ASN B 1 297 ? 14.656 -5.906 -10.547 1 94.75 297 ASN B N 1
ATOM 7618 C CA . ASN B 1 297 ? 14.523 -6.98 -11.531 1 94.75 297 ASN B CA 1
ATOM 7619 C C . ASN B 1 297 ? 15.711 -7.008 -12.492 1 94.75 297 ASN B C 1
ATOM 7621 O O . ASN B 1 297 ? 15.867 -6.102 -13.312 1 94.75 297 ASN B O 1
ATOM 7625 N N . LEU B 1 298 ? 16.484 -8.023 -12.367 1 95.62 298 LEU B N 1
ATOM 7626 C CA . LEU B 1 298 ? 17.719 -8.094 -13.125 1 95.62 298 LEU B CA 1
ATOM 7627 C C . LEU B 1 298 ? 17.594 -9.055 -14.305 1 95.62 298 LEU B C 1
ATOM 7629 O O . LEU B 1 298 ? 16.984 -10.117 -14.172 1 95.62 298 LEU B O 1
ATOM 7633 N N . VAL B 1 299 ? 18.078 -8.602 -15.375 1 95.62 299 VAL B N 1
ATOM 7634 C CA . VAL B 1 299 ? 18.234 -9.43 -16.562 1 95.62 299 VAL B CA 1
ATOM 7635 C C . VAL B 1 299 ? 19.625 -9.25 -17.141 1 95.62 299 VAL B C 1
ATOM 7637 O O . VAL B 1 299 ? 20.328 -8.297 -16.812 1 95.62 299 VAL B O 1
ATOM 7640 N N . TRP B 1 300 ? 20.109 -10.211 -17.781 1 93.75 300 TRP B N 1
ATOM 7641 C CA . TRP B 1 300 ? 21.453 -10.016 -18.328 1 93.75 300 TRP B CA 1
ATOM 7642 C C . TRP B 1 300 ? 21.375 -9.719 -19.828 1 93.75 300 TRP B C 1
ATOM 7644 O O . TRP B 1 300 ? 20.375 -10.039 -20.484 1 93.75 300 TRP B O 1
ATOM 7654 N N . THR B 1 301 ? 22.406 -9.016 -20.25 1 93.19 301 THR B N 1
ATOM 7655 C CA . THR B 1 301 ? 22.516 -8.609 -21.656 1 93.19 301 THR B CA 1
ATOM 7656 C C . THR B 1 301 ? 23.094 -9.727 -22.5 1 93.19 301 THR B C 1
ATOM 7658 O O . THR B 1 301 ? 24.094 -10.344 -22.141 1 93.19 301 THR B O 1
ATOM 7661 N N . LEU B 1 302 ? 22.344 -9.938 -23.578 1 94.94 302 LEU B N 1
ATOM 7662 C CA . LEU B 1 302 ? 22.828 -10.953 -24.5 1 94.94 302 LEU B CA 1
ATOM 7663 C C . LEU B 1 302 ? 23.75 -10.344 -25.547 1 94.94 302 LEU B C 1
ATOM 7665 O O . LEU B 1 302 ? 23.391 -9.383 -26.234 1 94.94 302 LEU B O 1
ATOM 7669 N N . GLU B 1 303 ? 24.938 -10.828 -25.562 1 94.19 303 GLU B N 1
ATOM 7670 C CA . GLU B 1 303 ? 25.922 -10.398 -26.562 1 94.19 303 GLU B CA 1
ATOM 7671 C C . GLU B 1 303 ? 25.75 -11.18 -27.859 1 94.19 303 GLU B C 1
ATOM 7673 O O . GLU B 1 303 ? 25.844 -12.406 -27.875 1 94.19 303 GLU B O 1
ATOM 7678 N N . GLU B 1 304 ? 25.578 -10.406 -29 1 93.19 304 GLU B N 1
ATOM 7679 C CA . GLU B 1 304 ? 25.25 -11.078 -30.25 1 93.19 304 GLU B CA 1
ATOM 7680 C C . GLU B 1 304 ? 26.312 -10.82 -31.312 1 93.19 304 GLU B C 1
ATOM 7682 O O . GLU B 1 304 ? 26.281 -11.43 -32.375 1 93.19 304 GLU B O 1
ATOM 7687 N N . SER B 1 305 ? 27.328 -10.07 -30.984 1 93.44 305 SER B N 1
ATOM 7688 C CA . SER B 1 305 ? 28.188 -9.641 -32.062 1 93.44 305 SER B CA 1
ATOM 7689 C C . SER B 1 305 ? 29.609 -10.156 -31.891 1 93.44 305 SER B C 1
ATOM 7691 O O . SER B 1 305 ? 30.344 -10.328 -32.875 1 93.44 305 SER B O 1
ATOM 7693 N N . ASP B 1 306 ? 30.062 -10.375 -30.656 1 95.19 306 ASP B N 1
ATOM 7694 C CA . ASP B 1 306 ? 31.453 -10.703 -30.375 1 95.19 306 ASP B CA 1
ATOM 7695 C C . ASP B 1 306 ? 31.562 -11.945 -29.5 1 95.19 306 ASP B C 1
ATOM 7697 O O . ASP B 1 306 ? 31.234 -11.898 -28.312 1 95.19 306 ASP B O 1
ATOM 7701 N N . PRO B 1 307 ? 32.094 -12.984 -30.094 1 96.38 307 PRO B N 1
ATOM 7702 C CA . PRO B 1 307 ? 32.219 -14.211 -29.297 1 96.38 307 PRO B CA 1
ATOM 7703 C C . PRO B 1 307 ? 33.062 -14.023 -28.031 1 96.38 307 PRO B C 1
ATOM 7705 O O . PRO B 1 307 ? 32.75 -14.602 -26.984 1 96.38 307 PRO B O 1
ATOM 7708 N N . ALA B 1 308 ? 34.125 -13.219 -28.094 1 95.81 308 ALA B N 1
ATOM 7709 C CA . ALA B 1 308 ? 34.969 -12.992 -26.922 1 95.81 308 ALA B CA 1
ATOM 7710 C C . ALA B 1 308 ? 34.188 -12.344 -25.797 1 95.81 308 ALA B C 1
ATOM 7712 O O . ALA B 1 308 ? 34.312 -12.75 -24.625 1 95.81 308 ALA B O 1
ATOM 7713 N N . ARG B 1 309 ? 33.438 -11.375 -26.156 1 95.19 309 ARG B N 1
ATOM 7714 C CA . ARG B 1 309 ? 32.625 -10.688 -25.172 1 95.19 309 ARG B CA 1
ATOM 7715 C C . ARG B 1 309 ? 31.516 -11.594 -24.672 1 95.19 309 ARG B C 1
ATOM 7717 O O . ARG B 1 309 ? 31.172 -11.578 -23.484 1 95.19 309 ARG B O 1
ATOM 7724 N N . ALA B 1 310 ? 30.984 -12.367 -25.531 1 96.44 310 ALA B N 1
ATOM 7725 C CA . ALA B 1 310 ? 29.891 -13.273 -25.156 1 96.44 310 ALA B CA 1
ATOM 7726 C C . ALA B 1 310 ? 30.375 -14.328 -24.172 1 96.44 310 ALA B C 1
ATOM 7728 O O . ALA B 1 310 ? 29.641 -14.719 -23.266 1 96.44 310 ALA B O 1
ATOM 7729 N N . LEU B 1 311 ? 31.578 -14.742 -24.328 1 96.06 311 LEU B N 1
ATOM 7730 C CA . LEU B 1 311 ? 32.156 -15.781 -23.469 1 96.06 311 LEU B CA 1
ATOM 7731 C C . LEU B 1 311 ? 32.562 -15.211 -22.125 1 96.06 311 LEU B C 1
ATOM 7733 O O . LEU B 1 311 ? 32.312 -15.805 -21.078 1 96.06 311 LEU B O 1
ATOM 7737 N N . SER B 1 312 ? 33.125 -14.039 -22.125 1 94.44 312 SER B N 1
ATOM 7738 C CA . SER B 1 312 ? 33.812 -13.547 -20.938 1 94.44 312 SER B CA 1
ATOM 7739 C C . SER B 1 312 ? 32.875 -12.656 -20.109 1 94.44 312 SER B C 1
ATOM 7741 O O . SER B 1 312 ? 33.031 -12.562 -18.891 1 94.44 312 SER B O 1
ATOM 7743 N N . GLN B 1 313 ? 32.031 -12.016 -20.781 1 94.06 313 GLN B N 1
ATOM 7744 C CA . GLN B 1 313 ? 31.25 -11 -20.078 1 94.06 313 GLN B CA 1
ATOM 7745 C C . GLN B 1 313 ? 29.797 -11.438 -19.891 1 94.06 313 GLN B C 1
ATOM 7747 O O . GLN B 1 313 ? 29.172 -11.898 -20.844 1 94.06 313 GLN B O 1
ATOM 7752 N N . TRP B 1 314 ? 29.375 -11.383 -18.672 1 94.56 314 TRP B N 1
ATOM 7753 C CA . TRP B 1 314 ? 28 -11.609 -18.281 1 94.56 314 TRP B CA 1
ATOM 7754 C C . TRP B 1 314 ? 27.438 -10.406 -17.531 1 94.56 314 TRP B C 1
ATOM 7756 O O . TRP B 1 314 ? 27.422 -10.391 -16.297 1 94.56 314 TRP B O 1
ATOM 7766 N N . GLU B 1 315 ? 26.906 -9.438 -18.312 1 94.44 315 GLU B N 1
ATOM 7767 C CA . GLU B 1 315 ? 26.469 -8.172 -17.719 1 94.44 315 GLU B CA 1
ATOM 7768 C C . GLU B 1 315 ? 25.031 -8.25 -17.25 1 94.44 315 GLU B C 1
ATOM 7770 O O . GLU B 1 315 ? 24.141 -8.664 -18 1 94.44 315 GLU B O 1
ATOM 7775 N N . TRP B 1 316 ? 24.828 -7.891 -16.078 1 94.62 316 TRP B N 1
ATOM 7776 C CA . TRP B 1 316 ? 23.484 -7.844 -15.484 1 94.62 316 TRP B CA 1
ATOM 7777 C C . TRP B 1 316 ? 22.969 -6.41 -15.422 1 94.62 316 TRP B C 1
ATOM 7779 O O . TRP B 1 316 ? 23.641 -5.52 -14.898 1 94.62 316 TRP B O 1
ATOM 7789 N N . ARG B 1 317 ? 21.812 -6.254 -16 1 93.94 317 ARG B N 1
ATOM 7790 C CA . ARG B 1 317 ? 21.125 -4.965 -15.977 1 93.94 317 ARG B CA 1
ATOM 7791 C C . ARG B 1 317 ? 19.766 -5.082 -15.289 1 93.94 317 ARG B C 1
ATOM 7793 O O . ARG B 1 317 ? 19.172 -6.164 -15.25 1 93.94 317 ARG B O 1
ATOM 7800 N N . GLY B 1 318 ? 19.438 -4.031 -14.688 1 92 318 GLY B N 1
ATOM 7801 C CA . GLY B 1 318 ? 18.156 -4.121 -13.992 1 92 318 GLY B CA 1
ATOM 7802 C C . GLY B 1 318 ? 17.453 -2.781 -13.852 1 92 318 GLY B C 1
ATOM 7803 O O . GLY B 1 318 ? 18.062 -1.732 -14.094 1 92 318 GLY B O 1
ATOM 7804 N N . LYS B 1 319 ? 16.188 -2.955 -13.633 1 90.31 319 LYS B N 1
ATOM 7805 C CA . LYS B 1 319 ? 15.336 -1.809 -13.328 1 90.31 319 LYS B CA 1
ATOM 7806 C C . LYS B 1 319 ? 14.922 -1.802 -11.859 1 90.31 319 LYS B C 1
ATOM 7808 O O . LYS B 1 319 ? 14.203 -2.697 -11.414 1 90.31 319 LYS B O 1
ATOM 7813 N N . PRO B 1 320 ? 15.422 -0.795 -11.188 1 91.56 320 PRO B N 1
ATOM 7814 C CA . PRO B 1 320 ? 14.969 -0.69 -9.797 1 91.56 320 PRO B CA 1
ATOM 7815 C C . PRO B 1 320 ? 13.5 -0.289 -9.688 1 91.56 320 PRO B C 1
ATOM 7817 O O . PRO B 1 320 ? 13.023 0.554 -10.453 1 91.56 320 PRO B O 1
ATOM 7820 N N . VAL B 1 321 ? 12.812 -0.975 -8.852 1 89.62 321 VAL B N 1
ATOM 7821 C CA . VAL B 1 321 ? 11.43 -0.66 -8.523 1 89.62 321 VAL B CA 1
ATOM 7822 C C . VAL B 1 321 ? 11.328 -0.278 -7.047 1 89.62 321 VAL B C 1
ATOM 7824 O O . VAL B 1 321 ? 11.352 -1.146 -6.172 1 89.62 321 VAL B O 1
ATOM 7827 N N . ILE B 1 322 ? 11.219 0.964 -6.855 1 90.69 322 ILE B N 1
ATOM 7828 C CA . ILE B 1 322 ? 11.141 1.476 -5.492 1 90.69 322 ILE B CA 1
ATOM 7829 C C . ILE B 1 322 ? 9.727 1.964 -5.199 1 90.69 322 ILE B C 1
ATOM 7831 O O . ILE B 1 322 ? 9.273 2.959 -5.773 1 90.69 322 ILE B O 1
ATOM 7835 N N . LEU B 1 323 ? 9.07 1.259 -4.324 1 88.44 323 LEU B N 1
ATOM 7836 C CA . LEU B 1 323 ? 7.688 1.589 -3.982 1 88.44 323 LEU B CA 1
ATOM 7837 C C . LEU B 1 323 ? 7.559 1.907 -2.496 1 88.44 323 LEU B C 1
ATOM 7839 O O . LEU B 1 323 ? 8.211 1.271 -1.662 1 88.44 323 LEU B O 1
ATOM 7843 N N . ASP B 1 324 ? 6.773 2.896 -2.174 1 89.06 324 ASP B N 1
ATOM 7844 C CA . ASP B 1 324 ? 6.426 3.287 -0.813 1 89.06 324 ASP B CA 1
ATOM 7845 C C . ASP B 1 324 ? 5.051 3.957 -0.771 1 89.06 324 ASP B C 1
ATOM 7847 O O . ASP B 1 324 ? 4.93 5.152 -1.052 1 89.06 324 ASP B O 1
ATOM 7851 N N . SER B 1 325 ? 4.102 3.203 -0.387 1 79.62 325 SER B N 1
ATOM 7852 C CA . SER B 1 325 ? 2.742 3.734 -0.354 1 79.62 325 SER B CA 1
ATOM 7853 C C . SER B 1 325 ? 2.564 4.727 0.789 1 79.62 325 SER B C 1
ATOM 7855 O O . SER B 1 325 ? 1.608 5.508 0.799 1 79.62 325 SER B O 1
ATOM 7857 N N . TRP B 1 326 ? 3.531 4.75 1.743 1 83.56 326 TRP B N 1
ATOM 7858 C CA . TRP B 1 326 ? 3.445 5.637 2.898 1 83.56 326 TRP B CA 1
ATOM 7859 C C . TRP B 1 326 ? 4.336 6.859 2.715 1 83.56 326 TRP B C 1
ATOM 7861 O O . TRP B 1 326 ? 4.5 7.66 3.639 1 83.56 326 TRP B O 1
ATOM 7871 N N . ALA B 1 327 ? 4.832 7.004 1.537 1 89.5 327 ALA B N 1
ATOM 7872 C CA . ALA B 1 327 ? 5.762 8.102 1.289 1 89.5 327 ALA B CA 1
ATOM 7873 C C . ALA B 1 327 ? 5.078 9.453 1.468 1 89.5 327 ALA B C 1
ATOM 7875 O O . ALA B 1 327 ? 5.746 10.484 1.593 1 89.5 327 ALA B O 1
ATOM 7876 N N . TRP B 1 328 ? 3.777 9.492 1.521 1 85.44 328 TRP B N 1
ATOM 7877 C CA . TRP B 1 328 ? 3.033 10.742 1.627 1 85.44 328 TRP B CA 1
ATOM 7878 C C . TRP B 1 328 ? 3.352 11.461 2.936 1 85.44 328 TRP B C 1
ATOM 7880 O O . TRP B 1 328 ? 3.207 12.68 3.035 1 85.44 328 TRP B O 1
ATOM 7890 N N . VAL B 1 329 ? 3.762 10.688 3.926 1 88.31 329 VAL B N 1
ATOM 7891 C CA . VAL B 1 329 ? 4.07 11.305 5.215 1 88.31 329 VAL B CA 1
ATOM 7892 C C . VAL B 1 329 ? 5.223 12.297 5.055 1 88.31 329 VAL B C 1
ATOM 7894 O O . VAL B 1 329 ? 5.324 13.266 5.809 1 88.31 329 VAL B O 1
ATOM 7897 N N . HIS B 1 330 ? 6.031 12.078 4.125 1 92.38 330 HIS B N 1
ATOM 7898 C CA . HIS B 1 330 ? 7.184 12.945 3.906 1 92.38 330 HIS B CA 1
ATOM 7899 C C . HIS B 1 330 ? 6.781 14.219 3.174 1 92.38 330 HIS B C 1
ATOM 7901 O O . HIS B 1 330 ? 7.621 15.094 2.932 1 92.38 330 HIS B O 1
ATOM 7907 N N . SER B 1 331 ? 5.539 14.359 2.889 1 88.81 331 SER B N 1
ATOM 7908 C CA . SER B 1 331 ? 5.039 15.594 2.287 1 88.81 331 SER B CA 1
ATOM 7909 C C . SER B 1 331 ? 5.117 16.75 3.268 1 88.81 331 SER B C 1
ATOM 7911 O O . SER B 1 331 ? 4.867 17.906 2.896 1 88.81 331 SER B O 1
ATOM 7913 N N . ILE B 1 332 ? 5.441 16.438 4.508 1 92.69 332 ILE B N 1
ATOM 7914 C CA . ILE B 1 332 ? 5.66 17.484 5.504 1 92.69 332 ILE B CA 1
ATOM 7915 C C . ILE B 1 332 ? 6.738 18.453 5.012 1 92.69 332 ILE B C 1
ATOM 7917 O O . ILE B 1 332 ? 6.73 19.641 5.359 1 92.69 332 ILE B O 1
ATOM 7921 N N . HIS B 1 333 ? 7.594 17.969 4.199 1 96.19 333 HIS B N 1
ATOM 7922 C CA . HIS B 1 333 ? 8.664 18.812 3.674 1 96.19 333 HIS B CA 1
ATOM 7923 C C . HIS B 1 333 ? 8.109 19.859 2.715 1 96.19 333 HIS B C 1
ATOM 7925 O O . HIS B 1 333 ? 8.719 20.906 2.525 1 96.19 333 HIS B O 1
ATOM 7931 N N . LEU B 1 334 ? 7.012 19.578 2.148 1 94.31 334 LEU B N 1
ATOM 7932 C CA . LEU B 1 334 ? 6.344 20.594 1.348 1 94.31 334 LEU B CA 1
ATOM 7933 C C . LEU B 1 334 ? 5.918 21.781 2.215 1 94.31 334 LEU B C 1
ATOM 7935 O O . LEU B 1 334 ? 6.059 22.938 1.812 1 94.31 334 LEU B O 1
ATOM 7939 N N . ILE B 1 335 ? 5.434 21.438 3.381 1 90.56 335 ILE B N 1
ATOM 7940 C CA . ILE B 1 335 ? 5.023 22.469 4.32 1 90.56 335 ILE B CA 1
ATOM 7941 C C . ILE B 1 335 ? 6.238 23.297 4.742 1 90.56 335 ILE B C 1
ATOM 7943 O O . ILE B 1 335 ? 6.18 24.531 4.77 1 90.56 335 ILE B O 1
ATOM 7947 N N . PHE B 1 336 ? 7.324 22.641 5.016 1 94.38 336 PHE B N 1
ATOM 7948 C CA . PHE B 1 336 ? 8.547 23.344 5.398 1 94.38 336 PHE B CA 1
ATOM 7949 C C . PHE B 1 336 ? 9.062 24.188 4.246 1 94.38 336 PHE B C 1
ATOM 7951 O O . PHE B 1 336 ? 9.555 25.297 4.465 1 94.38 336 PHE B O 1
ATOM 7958 N N . CYS B 1 337 ? 8.891 23.656 3.109 1 94.62 337 CYS B N 1
ATOM 7959 C CA . CYS B 1 337 ? 9.32 24.359 1.909 1 94.62 337 CYS B CA 1
ATOM 7960 C C . CYS B 1 337 ? 8.531 25.641 1.724 1 94.62 337 CYS B C 1
ATOM 7962 O O . CYS B 1 337 ? 9.109 26.719 1.536 1 94.62 337 CYS B O 1
ATOM 7964 N N . VAL B 1 338 ? 7.277 25.578 1.861 1 90.31 338 VAL B N 1
ATOM 7965 C CA . VAL B 1 338 ? 6.402 26.734 1.668 1 90.31 338 VAL B CA 1
ATOM 7966 C C . VAL B 1 338 ? 6.672 27.766 2.752 1 90.31 338 VAL B C 1
ATOM 7968 O O . VAL B 1 338 ? 6.73 28.969 2.471 1 90.31 338 VAL B O 1
ATOM 7971 N N . GLN B 1 339 ? 6.859 27.328 3.922 1 88.75 339 GLN B N 1
ATOM 7972 C CA . GLN B 1 339 ? 7.16 28.234 5.023 1 88.75 339 GLN B CA 1
ATOM 7973 C C . GLN B 1 339 ? 8.484 28.953 4.797 1 88.75 339 GLN B C 1
ATOM 7975 O O . GLN B 1 339 ? 8.602 30.156 5.07 1 88.75 339 GLN B O 1
ATOM 7980 N N . THR B 1 340 ? 9.43 28.234 4.328 1 92.31 340 THR B N 1
ATOM 7981 C CA . THR B 1 340 ? 10.742 28.828 4.09 1 92.31 340 THR B CA 1
ATOM 7982 C C . THR B 1 340 ? 10.695 29.797 2.916 1 92.31 340 THR B C 1
ATOM 7984 O O . THR B 1 340 ? 11.297 30.875 2.969 1 92.31 340 THR B O 1
ATOM 7987 N N . ILE B 1 341 ? 10.008 29.438 1.925 1 93.06 341 ILE B N 1
ATOM 7988 C CA . ILE B 1 341 ? 9.852 30.328 0.783 1 93.06 341 ILE B CA 1
ATOM 7989 C C . ILE B 1 341 ? 9.172 31.625 1.229 1 93.06 341 ILE B C 1
ATOM 7991 O O . ILE B 1 341 ? 9.594 32.719 0.846 1 93.06 341 ILE B O 1
ATOM 7995 N N . PHE B 1 342 ? 8.203 31.453 2.023 1 90.56 342 PHE B N 1
ATOM 7996 C CA . PHE B 1 342 ? 7.477 32.625 2.514 1 90.56 342 PHE B CA 1
ATOM 7997 C C . PHE B 1 342 ? 8.383 33.5 3.363 1 90.56 342 PHE B C 1
ATOM 7999 O O . PHE B 1 342 ? 8.422 34.719 3.18 1 90.56 342 PHE B O 1
ATOM 8006 N N . SER B 1 343 ? 9.102 32.969 4.266 1 89.56 343 SER B N 1
ATOM 8007 C CA . SER B 1 343 ? 9.992 33.719 5.137 1 89.56 343 SER B CA 1
ATOM 8008 C C . SER B 1 343 ? 11.07 34.438 4.336 1 89.56 343 SER B C 1
ATOM 8010 O O . SER B 1 343 ? 11.398 35.594 4.617 1 89.56 343 SER B O 1
ATOM 8012 N N . LEU B 1 344 ? 11.586 33.75 3.4 1 92.5 344 LEU B N 1
ATOM 8013 C CA . LEU B 1 344 ? 12.633 34.344 2.572 1 92.5 344 LEU B CA 1
ATOM 8014 C C . LEU B 1 344 ? 12.055 35.438 1.683 1 92.5 344 LEU B C 1
ATOM 8016 O O . LEU B 1 344 ? 12.727 36.438 1.398 1 92.5 344 LEU B O 1
ATOM 8020 N N . SER B 1 345 ? 10.852 35.312 1.274 1 91.62 345 SER B N 1
ATOM 8021 C CA . SER B 1 345 ? 10.203 36.344 0.468 1 91.62 345 SER B CA 1
ATOM 8022 C C . SER B 1 345 ? 9.969 37.594 1.279 1 91.62 345 SER B C 1
ATOM 8024 O O . SER B 1 345 ? 10.188 38.719 0.786 1 91.62 345 SER B O 1
ATOM 8026 N N . VAL B 1 346 ? 9.492 37.406 2.496 1 90 346 VAL B N 1
ATOM 8027 C CA . VAL B 1 346 ? 9.289 38.531 3.375 1 90 346 VAL B CA 1
ATOM 8028 C C . VAL B 1 346 ? 10.617 39.25 3.625 1 90 346 VAL B C 1
ATOM 8030 O O . VAL B 1 346 ? 10.703 40.469 3.557 1 90 346 VAL B O 1
ATOM 8033 N N . LEU B 1 347 ? 11.672 38.5 3.902 1 92.38 347 LEU B N 1
ATOM 8034 C CA . LEU B 1 347 ? 13 39.062 4.121 1 92.38 347 LEU B CA 1
ATOM 8035 C C . LEU B 1 347 ? 13.484 39.781 2.879 1 92.38 347 LEU B C 1
ATOM 8037 O O . LEU B 1 347 ? 14.039 40.875 2.982 1 92.38 347 LEU B O 1
ATOM 8041 N N . ALA B 1 348 ? 13.25 39.219 1.728 1 92.81 348 ALA B N 1
ATOM 8042 C CA . ALA B 1 348 ? 13.68 39.844 0.475 1 92.81 348 ALA B CA 1
ATOM 8043 C C . ALA B 1 348 ? 12.977 41.156 0.25 1 92.81 348 ALA B C 1
ATOM 8045 O O . ALA B 1 348 ? 13.594 42.125 -0.233 1 92.81 348 ALA B O 1
ATOM 8046 N N . LEU B 1 349 ? 11.727 41.219 0.623 1 91.62 349 LEU B N 1
ATOM 8047 C CA . LEU B 1 349 ? 10.961 42.438 0.464 1 91.62 349 LEU B CA 1
ATOM 8048 C C . LEU B 1 349 ? 11.492 43.531 1.396 1 91.62 349 LEU B C 1
ATOM 8050 O O . LEU B 1 349 ? 11.602 44.688 0.999 1 91.62 349 LEU B O 1
ATOM 8054 N N . ILE B 1 350 ? 11.805 43.156 2.596 1 91.31 350 ILE B N 1
ATOM 8055 C CA . ILE B 1 350 ? 12.32 44.125 3.566 1 91.31 350 ILE B CA 1
ATOM 8056 C C . ILE B 1 350 ? 13.695 44.594 3.117 1 91.31 350 ILE B C 1
ATOM 8058 O O . ILE B 1 350 ? 13.969 45.812 3.162 1 91.31 350 ILE B O 1
ATOM 8062 N N . VAL B 1 351 ? 14.555 43.688 2.697 1 90.88 351 VAL B N 1
ATOM 8063 C CA . VAL B 1 351 ? 15.898 44.031 2.256 1 90.88 351 VAL B CA 1
ATOM 8064 C C . VAL B 1 351 ? 15.82 44.938 1.029 1 90.88 351 VAL B C 1
ATOM 8066 O O . VAL B 1 351 ? 16.562 45.938 0.921 1 90.88 351 VAL B O 1
ATOM 8069 N N . TYR B 1 352 ? 14.961 44.656 0.135 1 91.44 352 TYR B N 1
ATOM 8070 C CA . TYR B 1 352 ? 14.773 45.469 -1.065 1 91.44 352 TYR B CA 1
ATOM 8071 C C . TYR B 1 352 ? 14.375 46.906 -0.705 1 91.44 352 TYR B C 1
ATOM 8073 O O . TYR B 1 352 ? 14.938 47.875 -1.241 1 91.44 352 TYR B O 1
ATOM 8081 N N . ARG B 1 353 ? 13.461 47.062 0.233 1 88.62 353 ARG B N 1
ATOM 8082 C CA . ARG B 1 353 ? 13.016 48.375 0.651 1 88.62 353 ARG B CA 1
ATOM 8083 C C . ARG B 1 353 ? 14.141 49.125 1.357 1 88.62 353 ARG B C 1
ATOM 8085 O O . ARG B 1 353 ? 14.305 50.344 1.16 1 88.62 353 ARG B O 1
ATOM 8092 N N . ASN B 1 354 ? 14.828 48.438 2.141 1 87.81 354 ASN B N 1
ATOM 8093 C CA . ASN B 1 354 ? 15.938 49.062 2.846 1 87.81 354 ASN B CA 1
ATOM 8094 C C . ASN B 1 354 ? 17.031 49.531 1.881 1 87.81 354 ASN B C 1
ATOM 8096 O O . ASN B 1 354 ? 17.594 50.594 2.055 1 87.81 354 ASN B O 1
ATOM 8100 N N . VAL B 1 355 ? 17.312 48.75 0.917 1 86.56 355 VAL B N 1
ATOM 8101 C CA . VAL B 1 355 ? 18.312 49.125 -0.065 1 86.56 355 VAL B CA 1
ATOM 8102 C C . VAL B 1 355 ? 17.844 50.344 -0.856 1 86.56 355 VAL B C 1
ATOM 8104 O O . VAL B 1 355 ? 18.641 51.219 -1.178 1 86.56 355 VAL B O 1
ATOM 8107 N N . ARG B 1 356 ? 16.562 50.469 -1.116 1 87.62 356 ARG B N 1
ATOM 8108 C CA . ARG B 1 356 ? 16.016 51.594 -1.833 1 87.62 356 ARG B CA 1
ATOM 8109 C C . ARG B 1 356 ? 16.094 52.875 -0.989 1 87.62 356 ARG B C 1
ATOM 8111 O O . ARG B 1 356 ? 16.219 53.969 -1.526 1 87.62 356 ARG B O 1
ATOM 8118 N N . GLU B 1 357 ? 16.062 52.688 0.292 1 85.25 357 GLU B N 1
ATOM 8119 C CA . GLU B 1 357 ? 16.156 53.844 1.2 1 85.25 357 GLU B CA 1
ATOM 8120 C C . GLU B 1 357 ? 17.609 54.125 1.558 1 85.25 357 GLU B C 1
ATOM 8122 O O . GLU B 1 357 ? 17.891 55.062 2.32 1 85.25 357 GLU B O 1
ATOM 8127 N N . GLY B 1 358 ? 18.578 53.344 1.03 1 80.94 358 GLY B N 1
ATOM 8128 C CA . GLY B 1 358 ? 20 53.562 1.229 1 80.94 358 GLY B CA 1
ATOM 8129 C C . GLY B 1 358 ? 20.547 52.906 2.479 1 80.94 358 GLY B C 1
ATOM 8130 O O . GLY B 1 358 ? 21.641 53.219 2.932 1 80.94 358 GLY B O 1
ATOM 8131 N N . LYS B 1 359 ? 19.844 52.062 3.096 1 79.69 359 LYS B N 1
ATOM 8132 C CA . LYS B 1 359 ? 20.281 51.344 4.297 1 79.69 359 LYS B CA 1
ATOM 8133 C C . LYS B 1 359 ? 20.766 49.938 3.959 1 79.69 359 LYS B C 1
ATOM 8135 O O . LYS B 1 359 ? 20.172 49.25 3.137 1 79.69 359 LYS B O 1
ATOM 8140 N N . VAL B 1 360 ? 21.875 49.594 4.469 1 81.5 360 VAL B N 1
ATOM 8141 C CA . VAL B 1 360 ? 22.391 48.25 4.25 1 81.5 360 VAL B CA 1
ATOM 8142 C C . VAL B 1 360 ? 22.094 47.375 5.473 1 81.5 360 VAL B C 1
ATOM 8144 O O . VAL B 1 360 ? 22.75 47.531 6.508 1 81.5 360 VAL B O 1
ATOM 8147 N N . TRP B 1 361 ? 21.047 46.5 5.41 1 85.44 361 TRP B N 1
ATOM 8148 C CA . TRP B 1 361 ? 20.625 45.594 6.488 1 85.44 361 TRP B CA 1
ATOM 8149 C C . TRP B 1 361 ? 20.078 44.281 5.938 1 85.44 361 TRP B C 1
ATOM 8151 O O . TRP B 1 361 ? 19.297 44.312 4.98 1 85.44 361 TRP B O 1
ATOM 8161 N N . VAL B 1 362 ? 20.656 43.219 6.422 1 87.94 362 VAL B N 1
ATOM 8162 C CA . VAL B 1 362 ? 20.094 41.906 6.125 1 87.94 362 VAL B CA 1
ATOM 8163 C C . VAL B 1 362 ? 19.672 41.219 7.422 1 87.94 362 VAL B C 1
ATOM 8165 O O . VAL B 1 362 ? 20.469 41.125 8.359 1 87.94 362 VAL B O 1
ATOM 8168 N N . GLY B 1 363 ? 18.422 40.875 7.48 1 86.06 363 GLY B N 1
ATOM 8169 C CA . GLY B 1 363 ? 17.891 40.25 8.68 1 86.06 363 GLY B CA 1
ATOM 8170 C C . GLY B 1 363 ? 18.266 38.781 8.781 1 86.06 363 GLY B C 1
ATOM 8171 O O . GLY B 1 363 ? 18.875 38.219 7.863 1 86.06 363 GLY B O 1
ATOM 8172 N N . ASP B 1 364 ? 17.953 38.125 9.883 1 85.19 364 ASP B N 1
ATOM 8173 C CA . ASP B 1 364 ? 18.156 36.688 10.109 1 85.19 364 ASP B CA 1
ATOM 8174 C C . ASP B 1 364 ? 17.172 35.875 9.305 1 85.19 364 ASP B C 1
ATOM 8176 O O . ASP B 1 364 ? 15.953 35.969 9.492 1 85.19 364 ASP B O 1
ATOM 8180 N N . ALA B 1 365 ? 17.75 35.062 8.469 1 88.75 365 ALA B N 1
ATOM 8181 C CA . ALA B 1 365 ? 16.906 34.25 7.574 1 88.75 365 ALA B CA 1
ATOM 8182 C C . ALA B 1 365 ? 16.109 33.219 8.359 1 88.75 365 ALA B C 1
ATOM 8184 O O . ALA B 1 365 ? 15.109 32.688 7.863 1 88.75 365 ALA B O 1
ATOM 8185 N N . PHE B 1 366 ? 16.484 32.906 9.586 1 85.75 366 PHE B N 1
ATOM 8186 C CA . PHE B 1 366 ? 15.828 31.875 10.391 1 85.75 366 PHE B CA 1
ATOM 8187 C C . PHE B 1 366 ? 15.031 32.5 11.523 1 85.75 366 PHE B C 1
ATOM 8189 O O . PHE B 1 366 ? 14.773 31.859 12.539 1 85.75 366 PHE B O 1
ATOM 8196 N N . ALA B 1 367 ? 14.727 33.781 11.344 1 78.56 367 ALA B N 1
ATOM 8197 C CA . ALA B 1 367 ? 14.031 34.5 12.406 1 78.56 367 ALA B CA 1
ATOM 8198 C C . ALA B 1 367 ? 12.672 33.875 12.703 1 78.56 367 ALA B C 1
ATOM 8200 O O . ALA B 1 367 ? 12.211 33.906 13.844 1 78.56 367 ALA B O 1
ATOM 8201 N N . ALA B 1 368 ? 12.078 33.281 11.711 1 74 368 ALA B N 1
ATOM 8202 C CA . ALA B 1 368 ? 10.742 32.719 11.875 1 74 368 ALA B CA 1
ATOM 8203 C C . ALA B 1 368 ? 10.812 31.375 12.609 1 74 368 ALA B C 1
ATOM 8205 O O . ALA B 1 368 ? 9.797 30.891 13.109 1 74 368 ALA B O 1
ATOM 8206 N N . LEU B 1 369 ? 12 30.844 12.758 1 78.31 369 LEU B N 1
ATOM 8207 C CA . LEU B 1 369 ? 12.148 29.531 13.359 1 78.31 369 LEU B CA 1
ATOM 8208 C C . LEU B 1 369 ? 12.617 29.641 14.805 1 78.31 369 LEU B C 1
ATOM 8210 O O . LEU B 1 369 ? 13.789 29.906 15.07 1 78.31 369 LEU B O 1
ATOM 8214 N N . SER B 1 370 ? 11.703 29.516 15.727 1 76.94 370 SER B N 1
ATOM 8215 C CA . SER B 1 370 ? 12.055 29.469 17.141 1 76.94 370 SER B CA 1
ATOM 8216 C C . SER B 1 370 ? 12.578 28.094 17.531 1 76.94 370 SER B C 1
ATOM 8218 O O . SER B 1 370 ? 12.477 27.141 16.75 1 76.94 370 SER B O 1
ATOM 8220 N N . ASN B 1 371 ? 13.227 27.953 18.734 1 78.75 371 ASN B N 1
ATOM 8221 C CA . ASN B 1 371 ? 13.68 26.656 19.219 1 78.75 371 ASN B CA 1
ATOM 8222 C C . ASN B 1 371 ? 12.523 25.672 19.328 1 78.75 371 ASN B C 1
ATOM 8224 O O . ASN B 1 371 ? 12.68 24.5 19 1 78.75 371 ASN B O 1
ATOM 8228 N N . SER B 1 372 ? 11.422 26.25 19.672 1 76.88 372 SER B N 1
ATOM 8229 C CA . SER B 1 372 ? 10.258 25.391 19.797 1 76.88 372 SER B CA 1
ATOM 8230 C C . SER B 1 372 ? 9.758 24.922 18.438 1 76.88 372 SER B C 1
ATOM 8232 O O . SER B 1 372 ? 9.336 23.766 18.281 1 76.88 372 SER B O 1
ATOM 8234 N N . THR B 1 373 ? 9.852 25.781 17.453 1 80.31 373 THR B N 1
ATOM 8235 C CA . THR B 1 373 ? 9.414 25.422 16.125 1 80.31 373 THR B CA 1
ATOM 8236 C C . THR B 1 373 ? 10.32 24.328 15.547 1 80.31 373 THR B C 1
ATOM 8238 O O . THR B 1 373 ? 9.844 23.406 14.867 1 80.31 373 THR B O 1
ATOM 8241 N N . LEU B 1 374 ? 11.539 24.469 15.844 1 87.25 374 LEU B N 1
ATOM 8242 C CA . LEU B 1 374 ? 12.484 23.469 15.367 1 87.25 374 LEU B CA 1
ATOM 8243 C C . LEU B 1 374 ? 12.203 22.109 16.016 1 87.25 374 LEU B C 1
ATOM 8245 O O . LEU B 1 374 ? 12.25 21.078 15.352 1 87.25 374 LEU B O 1
ATOM 8249 N N . MET B 1 375 ? 11.914 22.203 17.266 1 87.75 375 MET B N 1
ATOM 8250 C CA . MET B 1 375 ? 11.625 20.969 17.984 1 87.75 375 MET B CA 1
ATOM 8251 C C . MET B 1 375 ? 10.359 20.297 17.438 1 87.75 375 MET B C 1
ATOM 8253 O O . MET B 1 375 ? 10.312 19.078 17.266 1 87.75 375 MET B O 1
ATOM 8257 N N . ILE B 1 376 ? 9.375 21.141 17.156 1 84.19 376 ILE B N 1
ATOM 8258 C CA . ILE B 1 376 ? 8.117 20.609 16.656 1 84.19 376 ILE B CA 1
ATOM 8259 C C . ILE B 1 376 ? 8.344 19.984 15.273 1 84.19 376 ILE B C 1
ATOM 8261 O O . ILE B 1 376 ? 7.754 18.953 14.938 1 84.19 376 ILE B O 1
ATOM 8265 N N . ARG B 1 377 ? 9.141 20.578 14.445 1 91.62 377 ARG B N 1
ATOM 8266 C CA . ARG B 1 377 ? 9.453 20.016 13.141 1 91.62 377 ARG B CA 1
ATOM 8267 C C . ARG B 1 377 ? 10.109 18.641 13.273 1 91.62 377 ARG B C 1
ATOM 8269 O O . ARG B 1 377 ? 9.797 17.719 12.516 1 91.62 377 ARG B O 1
ATOM 8276 N N . GLY B 1 378 ? 11.008 18.609 14.25 1 94.38 378 GLY B N 1
ATOM 8277 C CA . GLY B 1 378 ? 11.633 17.328 14.5 1 94.38 378 GLY B CA 1
ATOM 8278 C C . GLY B 1 378 ? 10.656 16.266 14.953 1 94.38 378 GLY B C 1
ATOM 8279 O O . GLY B 1 378 ? 10.742 15.109 14.523 1 94.38 378 GLY B O 1
ATOM 8280 N N . LEU B 1 379 ? 9.789 16.703 15.789 1 92.38 379 LEU B N 1
ATOM 8281 C CA . LEU B 1 379 ? 8.773 15.766 16.266 1 92.38 379 LEU B CA 1
ATOM 8282 C C . LEU B 1 379 ? 7.879 15.305 15.125 1 92.38 379 LEU B C 1
ATOM 8284 O O . LEU B 1 379 ? 7.477 14.141 15.086 1 92.38 379 LEU B O 1
ATOM 8288 N N . LEU B 1 380 ? 7.562 16.188 14.25 1 92.88 380 LEU B N 1
ATOM 8289 C CA . LEU B 1 380 ? 6.73 15.844 13.109 1 92.88 380 LEU B CA 1
ATOM 8290 C C . LEU B 1 380 ? 7.445 14.852 12.195 1 92.88 380 LEU B C 1
ATOM 8292 O O . LEU B 1 380 ? 6.832 13.914 11.68 1 92.88 380 LEU B O 1
ATOM 8296 N N . VAL B 1 381 ? 8.688 15.062 11.969 1 95.69 381 VAL B N 1
ATOM 8297 C CA . VAL B 1 381 ? 9.461 14.156 11.133 1 95.69 381 VAL B CA 1
ATOM 8298 C C . VAL B 1 381 ? 9.594 12.805 11.82 1 95.69 381 VAL B C 1
ATOM 8300 O O . VAL B 1 381 ? 9.508 11.758 11.172 1 95.69 381 VAL B O 1
ATOM 8303 N N . PHE B 1 382 ? 9.781 12.82 13.156 1 94.69 382 PHE B N 1
ATOM 8304 C CA . PHE B 1 382 ? 9.828 11.578 13.914 1 94.69 382 PHE B CA 1
ATOM 8305 C C . PHE B 1 382 ? 8.523 10.812 13.789 1 94.69 382 PHE B C 1
ATOM 8307 O O . PHE B 1 382 ? 8.523 9.594 13.617 1 94.69 382 PHE B O 1
ATOM 8314 N N . ALA B 1 383 ? 7.504 11.562 13.844 1 91.38 383 ALA B N 1
ATOM 8315 C CA . ALA B 1 383 ? 6.191 10.945 13.656 1 91.38 383 ALA B CA 1
ATOM 8316 C C . ALA B 1 383 ? 6.059 10.359 12.25 1 91.38 383 ALA B C 1
ATOM 8318 O O . ALA B 1 383 ? 5.449 9.305 12.07 1 91.38 383 ALA B O 1
ATOM 8319 N N . SER B 1 384 ? 6.609 11.055 11.305 1 91.81 384 SER B N 1
ATOM 8320 C CA . SER B 1 384 ? 6.586 10.562 9.938 1 91.81 384 SER B CA 1
ATOM 8321 C C . SER B 1 384 ? 7.344 9.242 9.812 1 91.81 384 SER B C 1
ATOM 8323 O O . SER B 1 384 ? 6.906 8.336 9.102 1 91.81 384 SER B O 1
ATOM 8325 N N . TRP B 1 385 ? 8.469 9.148 10.508 1 92.69 385 TRP B N 1
ATOM 8326 C CA . TRP B 1 385 ? 9.242 7.91 10.492 1 92.69 385 TRP B CA 1
ATOM 8327 C C . TRP B 1 385 ? 8.445 6.766 11.109 1 92.69 385 TRP B C 1
ATOM 8329 O O . TRP B 1 385 ? 8.453 5.648 10.586 1 92.69 385 TRP B O 1
ATOM 8339 N N . TYR B 1 386 ? 7.762 7.012 12.102 1 89.75 386 TYR B N 1
ATOM 8340 C CA . TYR B 1 386 ? 6.988 5.996 12.812 1 89.75 386 TYR B CA 1
ATOM 8341 C C . TYR B 1 386 ? 5.84 5.488 11.945 1 89.75 386 TYR B C 1
ATOM 8343 O O . TYR B 1 386 ? 5.613 4.277 11.859 1 89.75 386 TYR B O 1
ATOM 8351 N N . VAL B 1 387 ? 5.199 6.422 11.297 1 83.62 387 VAL B N 1
ATOM 8352 C CA . VAL B 1 387 ? 4.051 6.051 10.477 1 83.62 387 VAL B CA 1
ATOM 8353 C C . VAL B 1 387 ? 4.527 5.281 9.25 1 83.62 387 VAL B C 1
ATOM 8355 O O . VAL B 1 387 ? 3.842 4.371 8.773 1 83.62 387 VAL B O 1
ATOM 8358 N N . ASN B 1 388 ? 5.652 5.637 8.727 1 89.44 388 ASN B N 1
ATOM 8359 C CA . ASN B 1 388 ? 6.219 4.969 7.562 1 89.44 388 ASN B CA 1
ATOM 8360 C C . ASN B 1 388 ? 6.895 3.652 7.945 1 89.44 388 ASN B C 1
ATOM 8362 O O . ASN B 1 388 ? 7.488 2.988 7.094 1 89.44 388 ASN B O 1
ATOM 8366 N N . GLY B 1 389 ? 6.918 3.264 9.227 1 85.62 389 GLY B N 1
ATOM 8367 C CA . GLY B 1 389 ? 7.539 2.037 9.703 1 85.62 389 GLY B CA 1
ATOM 8368 C C . GLY B 1 389 ? 9.055 2.084 9.672 1 85.62 389 GLY B C 1
ATOM 8369 O O . GLY B 1 389 ? 9.711 1.058 9.469 1 85.62 389 GLY B O 1
ATOM 8370 N N . GLU B 1 390 ? 9.633 3.275 9.656 1 89.88 390 GLU B N 1
ATOM 8371 C CA . GLU B 1 390 ? 11.07 3.506 9.602 1 89.88 390 GLU B CA 1
ATOM 8372 C C . GLU B 1 390 ? 11.664 2.975 8.297 1 89.88 390 GLU B C 1
ATOM 8374 O O . GLU B 1 390 ? 12.867 2.715 8.219 1 89.88 390 GLU B O 1
ATOM 8379 N N . TRP B 1 391 ? 10.852 2.842 7.273 1 91.88 391 TRP B N 1
ATOM 8380 C CA . TRP B 1 391 ? 11.266 2.252 6.004 1 91.88 391 TRP B CA 1
ATOM 8381 C C . TRP B 1 391 ? 12.344 3.094 5.336 1 91.88 391 TRP B C 1
ATOM 8383 O O . TRP B 1 391 ? 13.398 2.572 4.949 1 91.88 391 TRP B O 1
ATOM 8393 N N . THR B 1 392 ? 12.117 4.391 5.238 1 91.75 392 THR B N 1
ATOM 8394 C CA . THR B 1 392 ? 13.047 5.262 4.531 1 91.75 392 THR B CA 1
ATOM 8395 C C . THR B 1 392 ? 14.406 5.293 5.234 1 91.75 392 THR B C 1
ATOM 8397 O O . THR B 1 392 ? 15.445 5.348 4.578 1 91.75 392 THR B O 1
ATOM 8400 N N . LEU B 1 393 ? 14.367 5.27 6.516 1 92.12 393 LEU B N 1
ATOM 8401 C CA . LEU B 1 393 ? 15.602 5.27 7.285 1 92.12 393 LEU B CA 1
ATOM 8402 C C . LEU B 1 393 ? 16.344 3.951 7.109 1 92.12 393 LEU B C 1
ATOM 8404 O O . LEU B 1 393 ? 17.578 3.943 6.941 1 92.12 393 LEU B O 1
ATOM 8408 N N . LEU B 1 394 ? 15.672 2.906 7.156 1 92.25 394 LEU B N 1
ATOM 8409 C CA . LEU B 1 394 ? 16.266 1.583 7.016 1 92.25 394 LEU B CA 1
ATOM 8410 C C . LEU B 1 394 ? 16.859 1.397 5.621 1 92.25 394 LEU B C 1
ATOM 8412 O O . LEU B 1 394 ? 17.953 0.859 5.473 1 92.25 394 LEU B O 1
ATOM 8416 N N . GLU B 1 395 ? 16.078 1.773 4.66 1 93.12 395 GLU B N 1
ATOM 8417 C CA . GLU B 1 395 ? 16.547 1.701 3.283 1 93.12 395 GLU B CA 1
ATOM 8418 C C . GLU B 1 395 ? 17.859 2.477 3.109 1 93.12 395 GLU B C 1
ATOM 8420 O O . GLU B 1 395 ? 18.781 2.006 2.443 1 93.12 395 GLU B O 1
ATOM 8425 N N . PHE B 1 396 ? 17.875 3.641 3.779 1 94.69 396 PHE B N 1
ATOM 8426 C CA . PHE B 1 396 ? 19.047 4.488 3.719 1 94.69 396 PHE B CA 1
ATOM 8427 C C . PHE B 1 396 ? 20.25 3.803 4.383 1 94.69 396 PHE B C 1
ATOM 8429 O O . PHE B 1 396 ? 21.344 3.807 3.84 1 94.69 396 PHE B O 1
ATOM 8436 N N . CYS B 1 397 ? 20.016 3.256 5.461 1 93.81 397 CYS B N 1
ATOM 8437 C CA . CYS B 1 397 ? 21.094 2.564 6.176 1 93.81 397 CYS B CA 1
ATOM 8438 C C . CYS B 1 397 ? 21.594 1.372 5.375 1 93.81 397 CYS B C 1
ATOM 8440 O O . CYS B 1 397 ? 22.812 1.166 5.266 1 93.81 397 CYS B O 1
ATOM 8442 N N . ILE B 1 398 ? 20.719 0.598 4.809 1 93.06 398 ILE B N 1
ATOM 8443 C CA . ILE B 1 398 ? 21.078 -0.596 4.059 1 93.06 398 ILE B CA 1
ATOM 8444 C C . ILE B 1 398 ? 21.828 -0.195 2.789 1 93.06 398 ILE B C 1
ATOM 8446 O O . ILE B 1 398 ? 22.859 -0.786 2.455 1 93.06 398 ILE B O 1
ATOM 8450 N N . SER B 1 399 ? 21.312 0.809 2.162 1 93.5 399 SER B N 1
ATOM 8451 C CA . SER B 1 399 ? 21.984 1.283 0.95 1 93.5 399 SER B CA 1
ATOM 8452 C C . SER B 1 399 ? 23.391 1.766 1.246 1 93.5 399 SER B C 1
ATOM 8454 O O . SER B 1 399 ? 24.344 1.432 0.522 1 93.5 399 SER B O 1
ATOM 8456 N N . ASN B 1 400 ? 23.484 2.545 2.291 1 94.81 400 ASN B N 1
ATOM 8457 C CA . ASN B 1 400 ? 24.797 3.047 2.672 1 94.81 400 ASN B CA 1
ATOM 8458 C C . ASN B 1 400 ? 25.75 1.911 3.049 1 94.81 400 ASN B C 1
ATOM 8460 O O . ASN B 1 400 ? 26.938 1.953 2.723 1 94.81 400 ASN B O 1
ATOM 8464 N N . ALA B 1 401 ? 25.234 0.99 3.756 1 94.25 401 ALA B N 1
ATOM 8465 C CA . ALA B 1 401 ? 26.047 -0.158 4.152 1 94.25 401 ALA B CA 1
ATOM 8466 C C . ALA B 1 401 ? 26.547 -0.925 2.932 1 94.25 401 ALA B C 1
ATOM 8468 O O . ALA B 1 401 ? 27.719 -1.31 2.867 1 94.25 401 ALA B O 1
ATOM 8469 N N . ASN B 1 402 ? 25.703 -1.126 2.006 1 92.94 402 ASN B N 1
ATOM 8470 C CA . ASN B 1 402 ? 26.047 -1.862 0.796 1 92.94 402 ASN B CA 1
ATOM 8471 C C . ASN B 1 402 ? 27.047 -1.087 -0.06 1 92.94 402 ASN B C 1
ATOM 8473 O O . ASN B 1 402 ? 27.938 -1.68 -0.683 1 92.94 402 ASN B O 1
ATOM 8477 N N . ASP B 1 403 ? 26.938 0.14 -0.078 1 91.94 403 ASP B N 1
ATOM 8478 C CA . ASP B 1 403 ? 27.891 0.968 -0.809 1 91.94 403 ASP B CA 1
ATOM 8479 C C . ASP B 1 403 ? 29.266 0.931 -0.152 1 91.94 403 ASP B C 1
ATOM 8481 O O . ASP B 1 403 ? 30.281 0.886 -0.841 1 91.94 403 ASP B O 1
ATOM 8485 N N . LEU B 1 404 ? 29.203 0.965 1.061 1 93.19 404 LEU B N 1
ATOM 8486 C CA . LEU B 1 404 ? 30.438 0.952 1.834 1 93.19 404 LEU B CA 1
ATOM 8487 C C . LEU B 1 404 ? 31.156 -0.382 1.68 1 93.19 404 LEU B C 1
ATOM 8489 O O . LEU B 1 404 ? 32.406 -0.421 1.601 1 93.19 404 LEU B O 1
ATOM 8493 N N . THR B 1 405 ? 30.422 -1.443 1.644 1 89.75 405 THR B N 1
ATOM 8494 C CA . THR B 1 405 ? 31 -2.777 1.632 1 89.75 405 THR B CA 1
ATOM 8495 C C . THR B 1 405 ? 31.172 -3.281 0.202 1 89.75 405 THR B C 1
ATOM 8497 O O . THR B 1 405 ? 31.938 -4.223 -0.046 1 89.75 405 THR B O 1
ATOM 8500 N N . GLY B 1 406 ? 30.438 -2.717 -0.681 1 84.38 406 GLY B N 1
ATOM 8501 C CA . GLY B 1 406 ? 30.484 -3.176 -2.061 1 84.38 406 GLY B CA 1
ATOM 8502 C C . GLY B 1 406 ? 29.75 -4.48 -2.281 1 84.38 406 GLY B C 1
ATOM 8503 O O . GLY B 1 406 ? 30.062 -5.227 -3.211 1 84.38 406 GLY B O 1
ATOM 8504 N N . THR B 1 407 ? 28.812 -4.809 -1.418 1 82.69 407 THR B N 1
ATOM 8505 C CA . THR B 1 407 ? 28.078 -6.059 -1.506 1 82.69 407 THR B CA 1
ATOM 8506 C C . THR B 1 407 ? 27.078 -6.02 -2.67 1 82.69 407 THR B C 1
ATOM 8508 O O . THR B 1 407 ? 27.031 -6.953 -3.473 1 82.69 407 THR B O 1
ATOM 8511 N N . GLN B 1 408 ? 26.328 -5.02 -2.672 1 85.69 408 GLN B N 1
ATOM 8512 C CA . GLN B 1 408 ? 25.359 -4.836 -3.748 1 85.69 408 GLN B CA 1
ATOM 8513 C C . GLN B 1 408 ? 24.969 -3.367 -3.895 1 85.69 408 GLN B C 1
ATOM 8515 O O . GLN B 1 408 ? 25.062 -2.594 -2.939 1 85.69 408 GLN B O 1
ATOM 8520 N N . LEU B 1 409 ? 24.562 -3.141 -5.031 1 87.94 409 LEU B N 1
ATOM 8521 C CA . LEU B 1 409 ? 24.062 -1.791 -5.266 1 87.94 409 LEU B CA 1
ATOM 8522 C C . LEU B 1 409 ? 22.562 -1.708 -4.977 1 87.94 409 LEU B C 1
ATOM 8524 O O . LEU B 1 409 ? 21.781 -2.477 -5.535 1 87.94 409 LEU B O 1
ATOM 8528 N N . VAL B 1 410 ? 22.203 -0.878 -4.082 1 89.75 410 VAL B N 1
ATOM 8529 C CA . VAL B 1 410 ? 20.797 -0.66 -3.74 1 89.75 410 VAL B CA 1
ATOM 8530 C C . VAL B 1 410 ? 20.438 0.801 -3.988 1 89.75 410 VAL B C 1
ATOM 8532 O O . VAL B 1 410 ? 20.656 1.66 -3.135 1 89.75 410 VAL B O 1
ATOM 8535 N N . PRO B 1 411 ? 19.859 1.075 -5.094 1 89.88 411 PRO B N 1
ATOM 8536 C CA . PRO B 1 411 ? 19.469 2.457 -5.383 1 89.88 411 PRO B CA 1
ATOM 8537 C C . PRO B 1 411 ? 18.328 2.949 -4.484 1 89.88 411 PRO B C 1
ATOM 8539 O O . PRO B 1 411 ? 17.391 2.201 -4.199 1 89.88 411 PRO B O 1
ATOM 8542 N N . ILE B 1 412 ? 18.516 4.145 -3.973 1 91.44 412 ILE B N 1
ATOM 8543 C CA . ILE B 1 412 ? 17.484 4.73 -3.119 1 91.44 412 ILE B CA 1
ATOM 8544 C C . ILE B 1 412 ? 17.266 6.195 -3.502 1 91.44 412 ILE B C 1
ATOM 8546 O O . ILE B 1 412 ? 18.031 6.758 -4.289 1 91.44 412 ILE B O 1
ATOM 8550 N N . HIS B 1 413 ? 16.172 6.758 -3.055 1 89.56 413 HIS B N 1
ATOM 8551 C CA . HIS B 1 413 ? 15.969 8.203 -3.055 1 89.56 413 HIS B CA 1
ATOM 8552 C C . HIS B 1 413 ? 16.469 8.836 -1.763 1 89.56 413 HIS B C 1
ATOM 8554 O O . HIS B 1 413 ? 15.703 9.023 -0.816 1 89.56 413 HIS B O 1
ATOM 8560 N N . SER B 1 414 ? 17.672 9.203 -1.83 1 92.69 414 SER B N 1
ATOM 8561 C CA . SER B 1 414 ? 18.328 9.664 -0.609 1 92.69 414 SER B CA 1
ATOM 8562 C C . SER B 1 414 ? 17.875 11.078 -0.244 1 92.69 414 SER B C 1
ATOM 8564 O O . SER B 1 414 ? 18.094 11.531 0.883 1 92.69 414 SER B O 1
ATOM 8566 N N . GLU B 1 415 ? 17.219 11.766 -1.159 1 94.69 415 GLU B N 1
ATOM 8567 C CA . GLU B 1 415 ? 16.812 13.156 -0.95 1 94.69 415 GLU B CA 1
ATOM 8568 C C . GLU B 1 415 ? 15.852 13.281 0.229 1 94.69 415 GLU B C 1
ATOM 8570 O O . GLU B 1 415 ? 15.922 14.234 0.999 1 94.69 415 GLU B O 1
ATOM 8575 N N . ILE B 1 416 ? 15.023 12.281 0.356 1 94.81 416 ILE B N 1
ATOM 8576 C CA . ILE B 1 416 ? 14.031 12.32 1.423 1 94.81 416 ILE B CA 1
ATOM 8577 C C . ILE B 1 416 ? 14.719 12.172 2.777 1 94.81 416 ILE B C 1
ATOM 8579 O O . ILE B 1 416 ? 14.484 12.969 3.689 1 94.81 416 ILE B O 1
ATOM 8583 N N . VAL B 1 417 ? 15.617 11.273 2.9 1 94.56 417 VAL B N 1
ATOM 8584 C CA . VAL B 1 417 ? 16.297 11.016 4.164 1 94.56 417 VAL B CA 1
ATOM 8585 C C . VAL B 1 417 ? 17.234 12.172 4.488 1 94.56 417 VAL B C 1
ATOM 8587 O O . VAL B 1 417 ? 17.422 12.523 5.656 1 94.56 417 VAL B O 1
ATOM 8590 N N . HIS B 1 418 ? 17.797 12.688 3.443 1 96.25 418 HIS B N 1
ATOM 8591 C CA . HIS B 1 418 ? 18.656 13.859 3.631 1 96.25 418 HIS B CA 1
ATOM 8592 C C . HIS B 1 418 ? 17.891 14.992 4.309 1 96.25 418 HIS B C 1
ATOM 8594 O O . HIS B 1 418 ? 18.375 15.57 5.289 1 96.25 418 HIS B O 1
ATOM 8600 N N . ALA B 1 419 ? 16.75 15.25 3.83 1 97.5 419 ALA B N 1
ATOM 8601 C CA . ALA B 1 419 ? 15.922 16.312 4.406 1 97.5 419 ALA B CA 1
ATOM 8602 C C . ALA B 1 419 ? 15.445 15.938 5.809 1 97.5 419 ALA B C 1
ATOM 8604 O O . ALA B 1 419 ? 15.453 16.781 6.715 1 97.5 419 ALA B O 1
ATOM 8605 N N . ASP B 1 420 ? 15.039 14.727 6.004 1 96.69 420 ASP B N 1
ATOM 8606 C CA . ASP B 1 420 ? 14.578 14.266 7.309 1 96.69 420 ASP B CA 1
ATOM 8607 C C . ASP B 1 420 ? 15.68 14.398 8.359 1 96.69 420 ASP B C 1
ATOM 8609 O O . ASP B 1 420 ? 15.445 14.922 9.445 1 96.69 420 ASP B O 1
ATOM 8613 N N . LEU B 1 421 ? 16.812 13.969 8.008 1 95.69 421 LEU B N 1
ATOM 8614 C CA . LEU B 1 421 ? 17.922 13.977 8.961 1 95.69 421 LEU B CA 1
ATOM 8615 C C . LEU B 1 421 ? 18.359 15.406 9.258 1 95.69 421 LEU B C 1
ATOM 8617 O O . LEU B 1 421 ? 18.766 15.711 10.383 1 95.69 421 LEU B O 1
ATOM 8621 N N . MET B 1 422 ? 18.312 16.172 8.25 1 96.44 422 MET B N 1
ATOM 8622 C CA . MET B 1 422 ? 18.641 17.578 8.477 1 96.44 422 MET B CA 1
ATOM 8623 C C . MET B 1 422 ? 17.672 18.203 9.484 1 96.44 422 MET B C 1
ATOM 8625 O O . MET B 1 422 ? 18.109 18.844 10.438 1 96.44 422 MET B O 1
ATOM 8629 N N . VAL B 1 423 ? 16.391 17.953 9.312 1 96.06 423 VAL B N 1
ATOM 8630 C CA . VAL B 1 423 ? 15.383 18.516 10.211 1 96.06 423 VAL B CA 1
ATOM 8631 C C . VAL B 1 423 ? 15.547 17.938 11.609 1 96.06 423 VAL B C 1
ATOM 8633 O O . VAL B 1 423 ? 15.453 18.656 12.602 1 96.06 423 VAL B O 1
ATOM 8636 N N . MET B 1 424 ? 15.852 16.719 11.648 1 94.25 424 MET B N 1
ATOM 8637 C CA . MET B 1 424 ? 16.047 16.062 12.938 1 94.25 424 MET B CA 1
ATOM 8638 C C . MET B 1 424 ? 17.25 16.656 13.664 1 94.25 424 MET B C 1
ATOM 8640 O O . MET B 1 424 ? 17.219 16.859 14.875 1 94.25 424 MET B O 1
ATOM 8644 N N . PHE B 1 425 ? 18.266 16.875 12.922 1 93.44 425 PHE B N 1
ATOM 8645 C CA . PHE B 1 425 ? 19.453 17.469 13.523 1 93.44 425 PHE B CA 1
ATOM 8646 C C . PHE B 1 425 ? 19.172 18.875 13.992 1 93.44 425 PHE B C 1
ATOM 8648 O O . PHE B 1 425 ? 19.578 19.266 15.094 1 93.44 425 PHE B O 1
ATOM 8655 N N . LEU B 1 426 ? 18.516 19.609 13.18 1 92.88 426 LEU B N 1
ATOM 8656 C CA . LEU B 1 426 ? 18.188 20.969 13.57 1 92.88 426 LEU B CA 1
ATOM 8657 C C . LEU B 1 426 ? 17.25 20.984 14.781 1 92.88 426 LEU B C 1
ATOM 8659 O O . LEU B 1 426 ? 17.312 21.906 15.602 1 92.88 426 LEU B O 1
ATOM 8663 N N . SER B 1 427 ? 16.438 20 14.852 1 92.19 427 SER B N 1
ATOM 8664 C CA . SER B 1 427 ? 15.578 19.859 16.016 1 92.19 427 SER B CA 1
ATOM 8665 C C . SER B 1 427 ? 16.406 19.641 17.281 1 92.19 427 SER B C 1
ATOM 8667 O O . SER B 1 427 ? 16.062 20.156 18.344 1 92.19 427 SER B O 1
ATOM 8669 N N . LEU B 1 428 ? 17.391 18.938 17.172 1 88.75 428 LEU B N 1
ATOM 8670 C CA . LEU B 1 428 ? 18.281 18.719 18.312 1 88.75 428 LEU B CA 1
ATOM 8671 C C . LEU B 1 428 ? 19.016 20.016 18.688 1 88.75 428 LEU B C 1
ATOM 8673 O O . LEU B 1 428 ? 19.266 20.266 19.859 1 88.75 428 LEU B O 1
ATOM 8677 N N . PHE B 1 429 ? 19.297 20.703 17.641 1 86.25 429 PHE B N 1
ATOM 8678 C CA . PHE B 1 429 ? 19.844 22.031 17.859 1 86.25 429 PHE B CA 1
ATOM 8679 C C . PHE B 1 429 ? 18.891 22.891 18.688 1 86.25 429 PHE B C 1
ATOM 8681 O O . PHE B 1 429 ? 19.312 23.594 19.609 1 86.25 429 PHE B O 1
ATOM 8688 N N . GLY B 1 430 ? 17.656 22.781 18.297 1 83.06 430 GLY B N 1
ATOM 8689 C CA . GLY B 1 430 ? 16.641 23.5 19.047 1 83.06 430 GLY B CA 1
ATOM 8690 C C . GLY B 1 430 ? 16.484 23.016 20.469 1 83.06 430 GLY B C 1
ATOM 8691 O O . GLY B 1 430 ? 16.312 23.812 21.391 1 83.06 430 GLY B O 1
ATOM 8692 N N . LEU B 1 431 ? 16.625 21.797 20.703 1 86.06 431 LEU B N 1
ATOM 8693 C CA . LEU B 1 431 ? 16.5 21.203 22.031 1 86.06 431 LEU B CA 1
ATOM 8694 C C . LEU B 1 431 ? 17.656 21.625 22.922 1 86.06 431 LEU B C 1
ATOM 8696 O O . LEU B 1 431 ? 17.453 22.016 24.078 1 86.06 431 LEU B O 1
ATOM 8700 N N . VAL B 1 432 ? 18.828 21.547 22.375 1 84.44 432 VAL B N 1
ATOM 8701 C CA . VAL B 1 432 ? 20 21.953 23.125 1 84.44 432 VAL B CA 1
ATOM 8702 C C . VAL B 1 432 ? 19.922 23.438 23.453 1 84.44 432 VAL B C 1
ATOM 8704 O O . VAL B 1 432 ? 20.281 23.859 24.562 1 84.44 432 VAL B O 1
ATOM 8707 N N . GLY B 1 433 ? 19.453 24.109 22.453 1 79.44 433 GLY B N 1
ATOM 8708 C CA . GLY B 1 433 ? 19.266 25.531 22.688 1 79.44 433 GLY B CA 1
ATOM 8709 C C . GLY B 1 433 ? 18.234 25.812 23.766 1 79.44 433 GLY B C 1
ATOM 8710 O O . GLY B 1 433 ? 18.406 26.734 24.578 1 79.44 433 GLY B O 1
ATOM 8711 N N . HIS B 1 434 ? 17.234 25.031 23.797 1 77.06 434 HIS B N 1
ATOM 8712 C CA . HIS B 1 434 ? 16.188 25.203 24.797 1 77.06 434 HIS B CA 1
ATOM 8713 C C . HIS B 1 434 ? 16.688 24.859 26.188 1 77.06 434 HIS B C 1
ATOM 8715 O O . HIS B 1 434 ? 16.391 25.562 27.156 1 77.06 434 HIS B O 1
ATOM 8721 N N . ILE B 1 435 ? 17.5 23.844 26.25 1 79.06 435 ILE B N 1
ATOM 8722 C CA . ILE B 1 435 ? 18.016 23.406 27.531 1 79.06 435 ILE B CA 1
ATOM 8723 C C . ILE B 1 435 ? 19.078 24.375 28.047 1 79.06 435 ILE B C 1
ATOM 8725 O O . ILE B 1 435 ? 19.078 24.75 29.219 1 79.06 435 ILE B O 1
ATOM 8729 N N . ALA B 1 436 ? 19.875 24.812 27.125 1 77.25 436 ALA B N 1
ATOM 8730 C CA . ALA B 1 436 ? 20.953 25.734 27.5 1 77.25 436 ALA B CA 1
ATOM 8731 C C . ALA B 1 436 ? 20.453 27.172 27.562 1 77.25 436 ALA B C 1
ATOM 8733 O O . ALA B 1 436 ? 21.188 28.062 28 1 77.25 436 ALA B O 1
ATOM 8734 N N . LYS B 1 437 ? 19.203 27.438 27.172 1 72.62 437 LYS B N 1
ATOM 8735 C CA . LYS B 1 437 ? 18.578 28.75 27.172 1 72.62 437 LYS B CA 1
ATOM 8736 C C . LYS B 1 437 ? 19.375 29.734 26.328 1 72.62 437 LYS B C 1
ATOM 8738 O O . LYS B 1 437 ? 19.688 30.844 26.781 1 72.62 437 LYS B O 1
ATOM 8743 N N . GLU B 1 438 ? 19.891 29.188 25.281 1 68.44 438 GLU B N 1
ATOM 8744 C CA . GLU B 1 438 ? 20.625 29.984 24.297 1 68.44 438 GLU B CA 1
ATOM 8745 C C . GLU B 1 438 ? 20.156 29.688 22.875 1 68.44 438 GLU B C 1
ATOM 8747 O O . GLU B 1 438 ? 19.844 28.531 22.562 1 68.44 438 GLU B O 1
ATOM 8752 N N . ARG B 1 439 ? 19.969 30.75 22.078 1 68.44 439 ARG B N 1
ATOM 8753 C CA . ARG B 1 439 ? 19.641 30.5 20.688 1 68.44 439 ARG B CA 1
ATOM 8754 C C . ARG B 1 439 ? 20.906 30.203 19.875 1 68.44 439 ARG B C 1
ATOM 8756 O O . ARG B 1 439 ? 21.828 31.016 19.844 1 68.44 439 ARG B O 1
ATOM 8763 N N . ILE B 1 440 ? 20.938 29.062 19.453 1 74.62 440 ILE B N 1
ATOM 8764 C CA . ILE B 1 440 ? 22.031 28.703 18.547 1 74.62 440 ILE B CA 1
ATOM 8765 C C . ILE B 1 440 ? 21.641 29.031 17.109 1 74.62 440 ILE B C 1
ATOM 8767 O O . ILE B 1 440 ? 20.547 28.719 16.672 1 74.62 440 ILE B O 1
ATOM 8771 N N . ASP B 1 441 ? 22.453 29.75 16.438 1 77.38 441 ASP B N 1
ATOM 8772 C CA . ASP B 1 441 ? 22.188 30.109 15.039 1 77.38 441 ASP B CA 1
ATOM 8773 C C . ASP B 1 441 ? 22.047 28.859 14.18 1 77.38 441 ASP B C 1
ATOM 8775 O O . ASP B 1 441 ? 22.984 28.078 14.039 1 77.38 441 ASP B O 1
ATOM 8779 N N . PRO B 1 442 ? 20.922 28.625 13.578 1 86.06 442 PRO B N 1
ATOM 8780 C CA . PRO B 1 442 ? 20.688 27.438 12.75 1 86.06 442 PRO B CA 1
ATOM 8781 C C . PRO B 1 442 ? 21.641 27.375 11.555 1 86.06 442 PRO B C 1
ATOM 8783 O O . PRO B 1 442 ? 21.828 26.297 10.977 1 86.06 442 PRO B O 1
ATOM 8786 N N . MET B 1 443 ? 22.25 28.516 11.188 1 88.94 443 MET B N 1
ATOM 8787 C CA . MET B 1 443 ? 23.203 28.516 10.078 1 88.94 443 MET B CA 1
ATOM 8788 C C . MET B 1 443 ? 24.359 27.562 10.344 1 88.94 443 MET B C 1
ATOM 8790 O O . MET B 1 443 ? 24.734 26.781 9.469 1 88.94 443 MET B O 1
ATOM 8794 N N . VAL B 1 444 ? 24.828 27.594 11.555 1 86 444 VAL B N 1
ATOM 8795 C CA . VAL B 1 444 ? 25.938 26.719 11.922 1 86 444 VAL B CA 1
ATOM 8796 C C . VAL B 1 444 ? 25.469 25.266 11.875 1 86 444 VAL B C 1
ATOM 8798 O O . VAL B 1 444 ? 26.219 24.375 11.445 1 86 444 VAL B O 1
ATOM 8801 N N . GLY B 1 445 ? 24.281 25.062 12.32 1 89.88 445 GLY B N 1
ATOM 8802 C CA . GLY B 1 445 ? 23.734 23.719 12.297 1 89.88 445 GLY B CA 1
ATOM 8803 C C . GLY B 1 445 ? 23.609 23.141 10.898 1 89.88 445 GLY B C 1
ATOM 8804 O O . GLY B 1 445 ? 23.969 21.984 10.664 1 89.88 445 GLY B O 1
ATOM 8805 N N . VAL B 1 446 ? 23.203 23.953 9.945 1 94.19 446 VAL B N 1
ATOM 8806 C CA . VAL B 1 446 ? 22.969 23.484 8.578 1 94.19 446 VAL B CA 1
ATOM 8807 C C . VAL B 1 446 ? 24.297 23.172 7.906 1 94.19 446 VAL B C 1
ATOM 8809 O O . VAL B 1 446 ? 24.453 22.109 7.285 1 94.19 446 VAL B O 1
ATOM 8812 N N . PHE B 1 447 ? 25.312 24.047 8.062 1 93.75 447 PHE B N 1
ATOM 8813 C CA . PHE B 1 447 ? 26.609 23.828 7.426 1 93.75 447 PHE B CA 1
ATOM 8814 C C . PHE B 1 447 ? 27.312 22.625 8.023 1 93.75 447 PHE B C 1
ATOM 8816 O O . PHE B 1 447 ? 27.922 21.828 7.301 1 93.75 447 PHE B O 1
ATOM 8823 N N . LEU B 1 448 ? 27.172 22.484 9.297 1 93.19 448 LEU B N 1
ATOM 8824 C CA . LEU B 1 448 ? 27.797 21.328 9.953 1 93.19 448 LEU B CA 1
ATOM 8825 C C . LEU B 1 448 ? 27.125 20.031 9.5 1 93.19 448 LEU B C 1
ATOM 8827 O O . LEU B 1 448 ? 27.812 19.031 9.266 1 93.19 448 LEU B O 1
ATOM 8831 N N . PHE B 1 449 ? 25.859 19.984 9.453 1 95.19 449 PHE B N 1
ATOM 8832 C CA . PHE B 1 449 ? 25.125 18.812 9.023 1 95.19 449 PHE B CA 1
ATOM 8833 C C . PHE B 1 449 ? 25.531 18.391 7.617 1 95.19 449 PHE B C 1
ATOM 8835 O O . PHE B 1 449 ? 25.812 17.219 7.367 1 95.19 449 PHE B O 1
ATOM 8842 N N . GLU B 1 450 ? 25.562 19.406 6.668 1 96.31 450 GLU B N 1
ATOM 8843 C CA . GLU B 1 450 ? 25.906 19.109 5.281 1 96.31 450 GLU B CA 1
ATOM 8844 C C . GLU B 1 450 ? 27.312 18.547 5.16 1 96.31 450 GLU B C 1
ATOM 8846 O O . GLU B 1 450 ? 27.562 17.609 4.402 1 96.31 450 GLU B O 1
ATOM 8851 N N . ALA B 1 451 ? 28.188 19.109 5.922 1 94.38 451 ALA B N 1
ATOM 8852 C CA . ALA B 1 451 ? 29.578 18.656 5.887 1 94.38 451 ALA B CA 1
ATOM 8853 C C . ALA B 1 451 ? 29.688 17.203 6.344 1 94.38 451 ALA B C 1
ATOM 8855 O O . ALA B 1 451 ? 30.422 16.422 5.738 1 94.38 451 ALA B O 1
ATOM 8856 N N . ILE B 1 452 ? 29 16.875 7.332 1 94.38 452 ILE B N 1
ATOM 8857 C CA . ILE B 1 452 ? 29.094 15.523 7.883 1 94.38 452 ILE B CA 1
ATOM 8858 C C . ILE B 1 452 ? 28.281 14.555 7.027 1 94.38 452 ILE B C 1
ATOM 8860 O O . ILE B 1 452 ? 28.703 13.414 6.812 1 94.38 452 ILE B O 1
ATOM 8864 N N . HIS B 1 453 ? 27.141 14.984 6.605 1 94.62 453 HIS B N 1
ATOM 8865 C CA . HIS B 1 453 ? 26.281 14.133 5.797 1 94.62 453 HIS B CA 1
ATOM 8866 C C . HIS B 1 453 ? 26.969 13.727 4.492 1 94.62 453 HIS B C 1
ATOM 8868 O O . HIS B 1 453 ? 26.891 12.57 4.078 1 94.62 453 HIS B O 1
ATOM 8874 N N . ASP B 1 454 ? 27.734 14.641 3.887 1 93.31 454 ASP B N 1
ATOM 8875 C CA . ASP B 1 454 ? 28.422 14.375 2.625 1 93.31 454 ASP B CA 1
ATOM 8876 C C . ASP B 1 454 ? 29.609 13.445 2.83 1 93.31 454 ASP B C 1
ATOM 8878 O O . ASP B 1 454 ? 30.016 12.734 1.909 1 93.31 454 ASP B O 1
ATOM 8882 N N . ASN B 1 455 ? 30.125 13.477 4.039 1 94.94 455 ASN B N 1
ATOM 8883 C CA . ASN B 1 455 ? 31.297 12.656 4.328 1 94.94 455 ASN B CA 1
ATOM 8884 C C . ASN B 1 455 ? 30.953 11.5 5.266 1 94.94 455 ASN B C 1
ATOM 8886 O O . ASN B 1 455 ? 31.797 11.047 6.027 1 94.94 455 ASN B O 1
ATOM 8890 N N . ARG B 1 456 ? 29.75 11.078 5.211 1 94.44 456 ARG B N 1
ATOM 8891 C CA . ARG B 1 456 ? 29.297 10.07 6.16 1 94.44 456 ARG B CA 1
ATOM 8892 C C . ARG B 1 456 ? 30 8.742 5.941 1 94.44 456 ARG B C 1
ATOM 8894 O O . ARG B 1 456 ? 30.359 8.055 6.902 1 94.44 456 ARG B O 1
ATOM 8901 N N . GLN B 1 457 ? 30.281 8.336 4.75 1 93.38 457 GLN B N 1
ATOM 8902 C CA . GLN B 1 457 ? 30.859 7.031 4.441 1 93.38 457 GLN B CA 1
ATOM 8903 C C . GLN B 1 457 ? 32.344 6.977 4.828 1 93.38 457 GLN B C 1
ATOM 8905 O O . GLN B 1 457 ? 32.781 6.043 5.504 1 93.38 457 GLN B O 1
ATOM 8910 N N . PRO B 1 458 ? 33.094 8.047 4.504 1 93.69 458 PRO B N 1
ATOM 8911 C CA . PRO B 1 458 ? 34.469 8.062 4.98 1 93.69 458 PRO B CA 1
ATOM 8912 C C . PRO B 1 458 ? 34.562 8.047 6.504 1 93.69 458 PRO B C 1
ATOM 8914 O O . PRO B 1 458 ? 35.5 7.449 7.062 1 93.69 458 PRO B O 1
ATOM 8917 N N . ILE B 1 459 ? 33.656 8.68 7.125 1 94.81 459 ILE B N 1
ATOM 8918 C CA . ILE B 1 459 ? 33.656 8.742 8.586 1 94.81 459 ILE B CA 1
ATOM 8919 C C . ILE B 1 459 ? 33.438 7.352 9.164 1 94.81 459 ILE B C 1
ATOM 8921 O O . ILE B 1 459 ? 34.094 6.957 10.133 1 94.81 459 ILE B O 1
ATOM 8925 N N . VAL B 1 460 ? 32.594 6.605 8.625 1 94.75 460 VAL B N 1
ATOM 8926 C CA . VAL B 1 460 ? 32.312 5.254 9.102 1 94.75 460 VAL B CA 1
ATOM 8927 C C . VAL B 1 460 ? 33.5 4.352 8.82 1 94.75 460 VAL B C 1
ATOM 8929 O O . VAL B 1 460 ? 33.844 3.504 9.648 1 94.75 460 VAL B O 1
ATOM 8932 N N . LYS B 1 461 ? 34.156 4.523 7.715 1 92.94 461 LYS B N 1
ATOM 8933 C CA . LYS B 1 461 ? 35.312 3.717 7.348 1 92.94 461 LYS B CA 1
ATOM 8934 C C . LYS B 1 461 ? 36.469 3.947 8.32 1 92.94 461 LYS B C 1
ATOM 8936 O O . LYS B 1 461 ? 37.312 3.066 8.508 1 92.94 461 LYS B O 1
ATOM 8941 N N . MET B 1 462 ? 36.469 5.137 8.945 1 93.81 462 MET B N 1
ATOM 8942 C CA . MET B 1 462 ? 37.531 5.5 9.867 1 93.81 462 MET B CA 1
ATOM 8943 C C . MET B 1 462 ? 37.375 4.785 11.203 1 93.81 462 MET B C 1
ATOM 8945 O O . MET B 1 462 ? 38.344 4.688 11.977 1 93.81 462 MET B O 1
ATOM 8949 N N . ALA B 1 463 ? 36.25 4.199 11.445 1 94.88 463 ALA B N 1
ATOM 8950 C CA . ALA B 1 463 ? 35.969 3.479 12.688 1 94.88 463 ALA B CA 1
ATOM 8951 C C . ALA B 1 463 ? 35.781 1.985 12.422 1 94.88 463 ALA B C 1
ATOM 8953 O O . ALA B 1 463 ? 34.688 1.523 12.148 1 94.88 463 ALA B O 1
ATOM 8954 N N . PRO B 1 464 ? 36.719 1.22 12.695 1 94.19 464 PRO B N 1
ATOM 8955 C CA . PRO B 1 464 ? 36.719 -0.19 12.297 1 94.19 464 PRO B CA 1
ATOM 8956 C C . PRO B 1 464 ? 35.625 -0.99 13 1 94.19 464 PRO B C 1
ATOM 8958 O O . PRO B 1 464 ? 35 -1.857 12.383 1 94.19 464 PRO B O 1
ATOM 8961 N N . ALA B 1 465 ? 35.438 -0.659 14.273 1 94.19 465 ALA B N 1
ATOM 8962 C CA . ALA B 1 465 ? 34.375 -1.392 14.992 1 94.19 465 ALA B CA 1
ATOM 8963 C C . ALA B 1 465 ? 33 -1.141 14.383 1 94.19 465 ALA B C 1
ATOM 8965 O O . ALA B 1 465 ? 32.219 -2.068 14.242 1 94.19 465 ALA B O 1
ATOM 8966 N N . VAL B 1 466 ? 32.781 0.052 14.023 1 95.19 466 VAL B N 1
ATOM 8967 C CA . VAL B 1 466 ? 31.5 0.432 13.43 1 95.19 466 VAL B CA 1
ATOM 8968 C C . VAL B 1 466 ? 31.406 -0.138 12.016 1 95.19 466 VAL B C 1
ATOM 8970 O O . VAL B 1 466 ? 30.359 -0.671 11.633 1 95.19 466 VAL B O 1
ATOM 8973 N N . PHE B 1 467 ? 32.438 -0.141 11.289 1 95.88 467 PHE B N 1
ATOM 8974 C CA . PHE B 1 467 ? 32.438 -0.638 9.914 1 95.88 467 PHE B CA 1
ATOM 8975 C C . PHE B 1 467 ? 32.188 -2.139 9.883 1 95.88 467 PHE B C 1
ATOM 8977 O O . PHE B 1 467 ? 31.438 -2.619 9.023 1 95.88 467 PHE B O 1
ATOM 8984 N N . GLN B 1 468 ? 32.719 -2.803 10.828 1 94.56 468 GLN B N 1
ATOM 8985 C CA . GLN B 1 468 ? 32.531 -4.25 10.859 1 94.56 468 GLN B CA 1
ATOM 8986 C C . GLN B 1 468 ? 31.078 -4.617 11.164 1 94.56 468 GLN B C 1
ATOM 8988 O O . GLN B 1 468 ? 30.547 -5.598 10.633 1 94.56 468 GLN B O 1
ATOM 8993 N N . ARG B 1 469 ? 30.516 -3.93 11.992 1 94.44 469 ARG B N 1
ATOM 8994 C CA . ARG B 1 469 ? 29.109 -4.172 12.312 1 94.44 469 ARG B CA 1
ATOM 8995 C C . ARG B 1 469 ? 28.219 -3.908 11.109 1 94.44 469 ARG B C 1
ATOM 8997 O O . ARG B 1 469 ? 27.281 -4.672 10.836 1 94.44 469 ARG B O 1
ATOM 9004 N N . VAL B 1 470 ? 28.5 -2.889 10.406 1 94.12 470 VAL B N 1
ATOM 9005 C CA . VAL B 1 470 ? 27.734 -2.523 9.219 1 94.12 470 VAL B CA 1
ATOM 9006 C C . VAL B 1 470 ? 27.953 -3.562 8.117 1 94.12 470 VAL B C 1
ATOM 9008 O O . VAL B 1 470 ? 27 -3.984 7.457 1 94.12 470 VAL B O 1
ATOM 9011 N N . ARG B 1 471 ? 29.109 -4.066 7.996 1 93 471 ARG B N 1
ATOM 9012 C CA . ARG B 1 471 ? 29.453 -5.066 6.988 1 93 471 ARG B CA 1
ATOM 9013 C C . ARG B 1 471 ? 28.766 -6.398 7.293 1 93 471 ARG B C 1
ATOM 9015 O O . ARG B 1 471 ? 28.203 -7.035 6.398 1 93 471 ARG B O 1
ATOM 9022 N N . SER B 1 472 ? 28.812 -6.734 8.508 1 92.56 472 SER B N 1
ATOM 9023 C CA . SER B 1 472 ? 28.203 -8.008 8.906 1 92.56 472 SER B CA 1
ATOM 9024 C C . SER B 1 472 ? 26.719 -8.031 8.602 1 92.56 472 SER B C 1
ATOM 9026 O O . SER B 1 472 ? 26.188 -9.047 8.141 1 92.56 472 SER B O 1
ATOM 9028 N N . TYR B 1 473 ? 26.094 -6.98 8.852 1 92 473 TYR B N 1
ATOM 9029 C CA . TYR B 1 473 ? 24.672 -6.926 8.57 1 92 473 TYR B CA 1
ATOM 9030 C C . TYR B 1 473 ? 24.406 -6.918 7.066 1 92 473 TYR B C 1
ATOM 9032 O O . TYR B 1 473 ? 23.469 -7.566 6.586 1 92 473 TYR B O 1
ATOM 9040 N N . SER B 1 474 ? 25.188 -6.16 6.391 1 90 474 SER B N 1
ATOM 9041 C CA . SER B 1 474 ? 25.016 -6.078 4.945 1 90 474 SER B CA 1
ATOM 9042 C C . SER B 1 474 ? 25.156 -7.449 4.293 1 90 474 SER B C 1
ATOM 9044 O O . SER B 1 474 ? 24.344 -7.824 3.438 1 90 474 SER B O 1
ATOM 9046 N N . ASP B 1 475 ? 26.031 -8.211 4.77 1 87.62 475 ASP B N 1
ATOM 9047 C CA . ASP B 1 475 ? 26.266 -9.547 4.223 1 87.62 475 ASP B CA 1
ATOM 9048 C C . ASP B 1 475 ? 25.125 -10.484 4.57 1 87.62 475 ASP B C 1
ATOM 9050 O O . ASP B 1 475 ? 24.688 -11.289 3.736 1 87.62 475 ASP B O 1
ATOM 9054 N N . LYS B 1 476 ? 24.75 -10.344 5.715 1 87.75 476 LYS B N 1
ATOM 9055 C CA . LYS B 1 476 ? 23.641 -11.195 6.168 1 87.75 476 LYS B CA 1
ATOM 9056 C C . LYS B 1 476 ? 22.359 -10.875 5.426 1 87.75 476 LYS B C 1
ATOM 9058 O O . LYS B 1 476 ? 21.641 -11.781 4.988 1 87.75 476 LYS B O 1
ATOM 9063 N N . GLU B 1 477 ? 22.078 -9.586 5.309 1 88 477 GLU B N 1
ATOM 9064 C CA . GLU B 1 477 ? 20.859 -9.148 4.637 1 88 477 GLU B CA 1
ATOM 9065 C C . GLU B 1 477 ? 20.859 -9.578 3.17 1 88 477 GLU B C 1
ATOM 9067 O O . GLU B 1 477 ? 19.812 -10 2.648 1 88 477 GLU B O 1
ATOM 9072 N N . TYR B 1 478 ? 21.984 -9.531 2.584 1 84.62 478 TYR B N 1
ATOM 9073 C CA . TYR B 1 478 ? 22.109 -9.891 1.176 1 84.62 478 TYR B CA 1
ATOM 9074 C C . TYR B 1 478 ? 21.781 -11.359 0.952 1 84.62 478 TYR B C 1
ATOM 9076 O O . TYR B 1 478 ? 21.234 -11.727 -0.09 1 84.62 478 TYR B O 1
ATOM 9084 N N . ARG B 1 479 ? 21.906 -12.195 1.929 1 88.31 479 ARG B N 1
ATOM 9085 C CA . ARG B 1 479 ? 21.75 -13.641 1.776 1 88.31 479 ARG B CA 1
ATOM 9086 C C . ARG B 1 479 ? 20.344 -14.078 2.213 1 88.31 479 ARG B C 1
ATOM 9088 O O . ARG B 1 479 ? 19.938 -15.203 1.937 1 88.31 479 ARG B O 1
ATOM 9095 N N . LEU B 1 480 ? 19.625 -13.227 2.785 1 88.5 480 LEU B N 1
ATOM 9096 C CA . LEU B 1 480 ? 18.297 -13.562 3.271 1 88.5 480 LEU B CA 1
ATOM 9097 C C . LEU B 1 480 ? 17.359 -13.859 2.109 1 88.5 480 LEU B C 1
ATOM 9099 O O . LEU B 1 480 ? 16.359 -14.562 2.277 1 88.5 480 LEU B O 1
ATOM 9103 N N . GLY B 1 481 ? 17.641 -13.508 0.951 1 87.62 481 GLY B N 1
ATOM 9104 C CA . GLY B 1 481 ? 16.781 -13.742 -0.198 1 87.62 481 GLY B CA 1
ATOM 9105 C C . GLY B 1 481 ? 16.906 -15.141 -0.763 1 87.62 481 GLY B C 1
ATOM 9106 O O . GLY B 1 481 ? 16.125 -15.539 -1.631 1 87.62 481 GLY B O 1
ATOM 9107 N N . ILE B 1 482 ? 17.812 -15.938 -0.247 1 88.69 482 ILE B N 1
ATOM 9108 C CA . ILE B 1 482 ? 17.984 -17.312 -0.695 1 88.69 482 ILE B CA 1
ATOM 9109 C C . ILE B 1 482 ? 16.906 -18.203 -0.064 1 88.69 482 ILE B C 1
ATOM 9111 O O . ILE B 1 482 ? 16.75 -18.219 1.16 1 88.69 482 ILE B O 1
ATOM 9115 N N . ALA B 1 483 ? 16.156 -18.859 -0.878 1 85.69 483 ALA B N 1
ATOM 9116 C CA . ALA B 1 483 ? 15.055 -19.703 -0.409 1 85.69 483 ALA B CA 1
ATOM 9117 C C . ALA B 1 483 ? 15.562 -20.812 0.503 1 85.69 483 ALA B C 1
ATOM 9119 O O . ALA B 1 483 ? 16.578 -21.453 0.21 1 85.69 483 ALA B O 1
ATOM 9120 N N . ALA B 1 484 ? 14.805 -20.906 1.615 1 80.19 484 ALA B N 1
ATOM 9121 C CA . ALA B 1 484 ? 15.109 -22.047 2.486 1 80.19 484 ALA B CA 1
ATOM 9122 C C . ALA B 1 484 ? 14.484 -23.328 1.947 1 80.19 484 ALA B C 1
ATOM 9124 O O . ALA B 1 484 ? 13.359 -23.312 1.441 1 80.19 484 ALA B O 1
ATOM 9125 N N . VAL B 1 485 ? 15.289 -24.297 1.768 1 81 485 VAL B N 1
ATOM 9126 C CA . VAL B 1 485 ? 14.773 -25.531 1.187 1 81 485 VAL B CA 1
ATOM 9127 C C . VAL B 1 485 ? 14.867 -26.656 2.207 1 81 485 VAL B C 1
ATOM 9129 O O . VAL B 1 485 ? 15.734 -26.641 3.088 1 81 485 VAL B O 1
ATOM 9132 N N . THR B 1 486 ? 13.898 -27.562 2.09 1 78.44 486 THR B N 1
ATOM 9133 C CA . THR B 1 486 ? 13.938 -28.766 2.9 1 78.44 486 THR B CA 1
ATOM 9134 C C . THR B 1 486 ? 14.984 -29.75 2.369 1 78.44 486 THR B C 1
ATOM 9136 O O . THR B 1 486 ? 15.531 -29.547 1.28 1 78.44 486 THR B O 1
ATOM 9139 N N . GLU B 1 487 ? 15.234 -30.766 3.113 1 80.94 487 GLU B N 1
ATOM 9140 C CA . GLU B 1 487 ? 16.203 -31.781 2.691 1 80.94 487 GLU B CA 1
ATOM 9141 C C . GLU B 1 487 ? 15.734 -32.469 1.422 1 80.94 487 GLU B C 1
ATOM 9143 O O . GLU B 1 487 ? 16.531 -32.781 0.539 1 80.94 487 GLU B O 1
ATOM 9148 N N . ALA B 1 488 ? 14.461 -32.625 1.372 1 77.44 488 ALA B N 1
ATOM 9149 C CA . ALA B 1 488 ? 13.906 -33.312 0.199 1 77.44 488 ALA B CA 1
ATOM 9150 C C . ALA B 1 488 ? 14.047 -32.438 -1.048 1 77.44 488 ALA B C 1
ATOM 9152 O O . ALA B 1 488 ? 14.312 -32.938 -2.139 1 77.44 488 ALA B O 1
ATOM 9153 N N . GLN B 1 489 ? 13.898 -31.188 -0.858 1 78.19 489 GLN B N 1
ATOM 9154 C CA . GLN B 1 489 ? 14.031 -30.266 -1.981 1 78.19 489 GLN B CA 1
ATOM 9155 C C . GLN B 1 489 ? 15.484 -30.125 -2.414 1 78.19 489 GLN B C 1
ATOM 9157 O O . GLN B 1 489 ? 15.773 -29.953 -3.602 1 78.19 489 GLN B O 1
ATOM 9162 N N . GLN B 1 490 ? 16.312 -30.203 -1.475 1 82.31 490 GLN B N 1
ATOM 9163 C CA . GLN B 1 490 ? 17.75 -30.094 -1.766 1 82.31 490 GLN B CA 1
ATOM 9164 C C . GLN B 1 490 ? 18.219 -31.281 -2.605 1 82.31 490 GLN B C 1
ATOM 9166 O O . GLN B 1 490 ? 19.172 -31.156 -3.385 1 82.31 490 GLN B O 1
ATOM 9171 N N . ALA B 1 491 ? 17.531 -32.344 -2.4 1 82.12 491 ALA B N 1
ATOM 9172 C CA . ALA B 1 491 ? 17.906 -33.562 -3.143 1 82.12 491 ALA B CA 1
ATOM 9173 C C . ALA B 1 491 ? 17.484 -33.438 -4.605 1 82.12 491 ALA B C 1
ATOM 9175 O O . ALA B 1 491 ? 18.031 -34.125 -5.469 1 82.12 491 ALA B O 1
ATOM 9176 N N . MET B 1 492 ? 16.562 -32.531 -4.887 1 83.62 492 MET B N 1
ATOM 9177 C CA . MET B 1 492 ? 16.062 -32.375 -6.254 1 83.62 492 MET B CA 1
ATOM 9178 C C . MET B 1 492 ? 17.047 -31.594 -7.102 1 83.62 492 MET B C 1
ATOM 9180 O O . MET B 1 492 ? 17.266 -31.906 -8.273 1 83.62 492 MET B O 1
ATOM 9184 N N . SER B 1 493 ? 17.578 -30.578 -6.535 1 88.94 493 SER B N 1
ATOM 9185 C CA . SER B 1 493 ? 18.531 -29.734 -7.242 1 88.94 493 SER B CA 1
ATOM 9186 C C . SER B 1 493 ? 19.453 -29 -6.27 1 88.94 493 SER B C 1
ATOM 9188 O O . SER B 1 493 ? 19.016 -28.562 -5.203 1 88.94 493 SER B O 1
ATOM 9190 N N . PRO B 1 494 ? 20.625 -28.953 -6.633 1 90.44 494 PRO B N 1
ATOM 9191 C CA . PRO B 1 494 ? 21.547 -28.172 -5.789 1 90.44 494 PRO B CA 1
ATOM 9192 C C . PRO B 1 494 ? 21.344 -26.672 -5.934 1 90.44 494 PRO B C 1
ATOM 9194 O O . PRO B 1 494 ? 21.844 -25.891 -5.113 1 90.44 494 PRO B O 1
ATOM 9197 N N . MET B 1 495 ? 20.672 -26.203 -6.992 1 92.31 495 MET B N 1
ATOM 9198 C CA . MET B 1 495 ? 20.453 -24.781 -7.184 1 92.31 495 MET B CA 1
ATOM 9199 C C . MET B 1 495 ? 19.266 -24.297 -6.355 1 92.31 495 MET B C 1
ATOM 9201 O O . MET B 1 495 ? 18.375 -25.094 -6.023 1 92.31 495 MET B O 1
ATOM 9205 N N . ARG B 1 496 ? 19.344 -23.078 -5.957 1 91.62 496 ARG B N 1
ATOM 9206 C CA . ARG B 1 496 ? 18.312 -22.5 -5.129 1 91.62 496 ARG B CA 1
ATOM 9207 C C . ARG B 1 496 ? 17.828 -21.172 -5.715 1 91.62 496 ARG B C 1
ATOM 9209 O O . ARG B 1 496 ? 18.578 -20.484 -6.41 1 91.62 496 ARG B O 1
ATOM 9216 N N . LEU B 1 497 ? 16.562 -20.953 -5.422 1 93.5 497 LEU B N 1
ATOM 9217 C CA . LEU B 1 497 ? 16.016 -19.656 -5.824 1 93.5 497 LEU B CA 1
ATOM 9218 C C . LEU B 1 497 ? 16.516 -18.547 -4.898 1 93.5 497 LEU B C 1
ATOM 9220 O O . LEU B 1 497 ? 16.578 -18.734 -3.682 1 93.5 497 LEU B O 1
ATOM 9224 N N . TRP B 1 498 ? 17.047 -17.531 -5.418 1 92.38 498 TRP B N 1
ATOM 9225 C CA . TRP B 1 498 ? 17.391 -16.297 -4.723 1 92.38 498 TRP B CA 1
ATOM 9226 C C . TRP B 1 498 ? 16.484 -15.148 -5.172 1 92.38 498 TRP B C 1
ATOM 9228 O O . TRP B 1 498 ? 16.562 -14.688 -6.312 1 92.38 498 TRP B O 1
ATOM 9238 N N . THR B 1 499 ? 15.555 -14.719 -4.309 1 93.56 499 THR B N 1
ATOM 9239 C CA . THR B 1 499 ? 14.547 -13.727 -4.684 1 93.56 499 THR B CA 1
ATOM 9240 C C . THR B 1 499 ? 14.383 -12.68 -3.584 1 93.56 499 THR B C 1
ATOM 9242 O O . THR B 1 499 ? 15.305 -12.461 -2.793 1 93.56 499 THR B O 1
ATOM 9245 N N . THR B 1 500 ? 13.352 -11.891 -3.643 1 92.88 500 THR B N 1
ATOM 9246 C CA . THR B 1 500 ? 13.094 -10.828 -2.68 1 92.88 500 THR B CA 1
ATOM 9247 C C . THR B 1 500 ? 12.742 -11.414 -1.313 1 92.88 500 THR B C 1
ATOM 9249 O O . THR B 1 500 ? 12.234 -12.531 -1.222 1 92.88 500 THR B O 1
ATOM 9252 N N . ASP B 1 501 ? 13.102 -10.672 -0.309 1 91.19 501 ASP B N 1
ATOM 9253 C CA . ASP B 1 501 ? 12.82 -11.148 1.042 1 91.19 501 ASP B CA 1
ATOM 9254 C C . ASP B 1 501 ? 12.141 -10.062 1.878 1 91.19 501 ASP B C 1
ATOM 9256 O O . ASP B 1 501 ? 12.336 -8.875 1.63 1 91.19 501 ASP B O 1
ATOM 9260 N N . LYS B 1 502 ? 11.312 -10.5 2.85 1 88.56 502 LYS B N 1
ATOM 9261 C CA . LYS B 1 502 ? 10.625 -9.594 3.768 1 88.56 502 LYS B CA 1
ATOM 9262 C C . LYS B 1 502 ? 11.531 -9.203 4.926 1 88.56 502 LYS B C 1
ATOM 9264 O O . LYS B 1 502 ? 12.133 -10.062 5.578 1 88.56 502 LYS B O 1
ATOM 9269 N N . LEU B 1 503 ? 11.602 -7.93 5.082 1 88.62 503 LEU B N 1
ATOM 9270 C CA . LEU B 1 503 ? 12.352 -7.449 6.238 1 88.62 503 LEU B CA 1
ATOM 9271 C C . LEU B 1 503 ? 11.57 -7.68 7.523 1 88.62 503 LEU B C 1
ATOM 9273 O O . LEU B 1 503 ? 10.445 -7.18 7.672 1 88.62 503 LEU B O 1
ATOM 9277 N N . THR B 1 504 ? 11.844 -8.594 8.375 1 76 504 THR B N 1
ATOM 9278 C CA . THR B 1 504 ? 11.062 -8.922 9.562 1 76 504 THR B CA 1
ATOM 9279 C C . THR B 1 504 ? 11.617 -8.188 10.781 1 76 504 THR B C 1
ATOM 9281 O O . THR B 1 504 ? 10.875 -7.855 11.703 1 76 504 THR B O 1
ATOM 9284 N N . SER B 1 505 ? 12.953 -8.117 10.93 1 72.88 505 SER B N 1
ATOM 9285 C CA . SER B 1 505 ? 13.469 -7.531 12.156 1 72.88 505 SER B CA 1
ATOM 9286 C C . SER B 1 505 ? 14.531 -6.473 11.859 1 72.88 505 SER B C 1
ATOM 9288 O O . SER B 1 505 ? 15.398 -6.676 11.008 1 72.88 505 SER B O 1
ATOM 9290 N N . VAL B 1 506 ? 14.18 -5.348 12.477 1 73.81 506 VAL B N 1
ATOM 9291 C CA . VAL B 1 506 ? 15.172 -4.285 12.391 1 73.81 506 VAL B CA 1
ATOM 9292 C C . VAL B 1 506 ? 16.281 -4.52 13.414 1 73.81 506 VAL B C 1
ATOM 9294 O O . VAL B 1 506 ? 16 -4.699 14.609 1 73.81 506 VAL B O 1
ATOM 9297 N N . ASP B 1 507 ? 17.469 -4.777 12.891 1 85.62 507 ASP B N 1
ATOM 9298 C CA . ASP B 1 507 ? 18.594 -4.855 13.797 1 85.62 507 ASP B CA 1
ATOM 9299 C C . ASP B 1 507 ? 18.969 -3.477 14.344 1 85.62 507 ASP B C 1
ATOM 9301 O O . ASP B 1 507 ? 19.594 -2.674 13.656 1 85.62 507 ASP B O 1
ATOM 9305 N N . ASN B 1 508 ? 18.672 -3.24 15.562 1 87.81 508 ASN B N 1
ATOM 9306 C CA . ASN B 1 508 ? 18.906 -1.937 16.172 1 87.81 508 ASN B CA 1
ATOM 9307 C C . ASN B 1 508 ? 20.406 -1.612 16.25 1 87.81 508 ASN B C 1
ATOM 9309 O O . ASN B 1 508 ? 20.797 -0.448 16.141 1 87.81 508 ASN B O 1
ATOM 9313 N N . GLY B 1 509 ? 21.172 -2.66 16.484 1 88.19 509 GLY B N 1
ATOM 9314 C CA . GLY B 1 509 ? 22.609 -2.441 16.5 1 88.19 509 GLY B CA 1
ATOM 9315 C C . GLY B 1 509 ? 23.141 -1.937 15.172 1 88.19 509 GLY B C 1
ATOM 9316 O O . GLY B 1 509 ? 24 -1.059 15.141 1 88.19 509 GLY B O 1
ATOM 9317 N N . PHE B 1 510 ? 22.562 -2.439 14.133 1 93.31 510 PHE B N 1
ATOM 9318 C CA . PHE B 1 510 ? 22.953 -2.002 12.797 1 93.31 510 PHE B CA 1
ATOM 9319 C C . PHE B 1 510 ? 22.531 -0.557 12.555 1 93.31 510 PHE B C 1
ATOM 9321 O O . PHE B 1 510 ? 23.312 0.255 12.07 1 93.31 510 PHE B O 1
ATOM 9328 N N . VAL B 1 511 ? 21.359 -0.205 12.969 1 92.06 511 VAL B N 1
ATOM 9329 C CA . VAL B 1 511 ? 20.844 1.14 12.742 1 92.06 511 VAL B CA 1
ATOM 9330 C C . VAL B 1 511 ? 21.641 2.148 13.555 1 92.06 511 VAL B C 1
ATOM 9332 O O . VAL B 1 511 ? 22.047 3.197 13.039 1 92.06 511 VAL B O 1
ATOM 9335 N N . VAL B 1 512 ? 21.938 1.848 14.766 1 92.88 512 VAL B N 1
ATOM 9336 C CA . VAL B 1 512 ? 22.688 2.74 15.641 1 92.88 512 VAL B CA 1
ATOM 9337 C C . VAL B 1 512 ? 24.094 2.959 15.07 1 92.88 512 VAL B C 1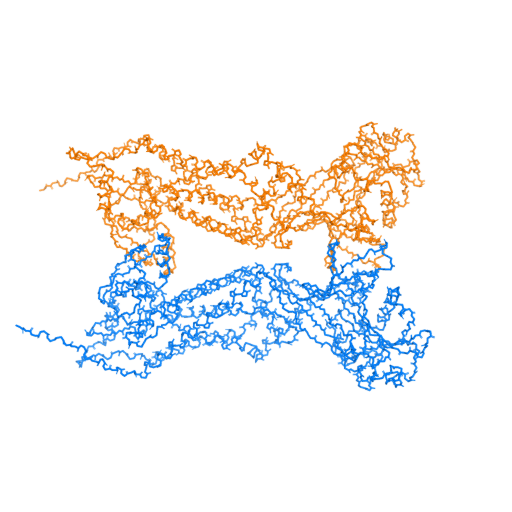
ATOM 9339 O O . VAL B 1 512 ? 24.609 4.082 15.07 1 92.88 512 VAL B O 1
ATOM 9342 N N . SER B 1 513 ? 24.641 1.922 14.562 1 94.56 513 SER B N 1
ATOM 9343 C CA . SER B 1 513 ? 25.984 2.029 13.992 1 94.56 513 SER B CA 1
ATOM 9344 C C . SER B 1 513 ? 25.984 2.854 12.711 1 94.56 513 SER B C 1
ATOM 9346 O O . SER B 1 513 ? 26.938 3.57 12.422 1 94.56 513 SER B O 1
ATOM 9348 N N . SER B 1 514 ? 24.938 2.707 11.984 1 93.38 514 SER B N 1
ATOM 9349 C CA . SER B 1 514 ? 24.844 3.438 10.727 1 93.38 514 SER B CA 1
ATOM 9350 C C . SER B 1 514 ? 24.734 4.941 10.961 1 93.38 514 SER B C 1
ATOM 9352 O O . SER B 1 514 ? 25.078 5.738 10.086 1 93.38 514 SER B O 1
ATOM 9354 N N . PHE B 1 515 ? 24.328 5.375 12.172 1 93.5 515 PHE B N 1
ATOM 9355 C CA . PHE B 1 515 ? 24.156 6.789 12.477 1 93.5 515 PHE B CA 1
ATOM 9356 C C . PHE B 1 515 ? 25.359 7.332 13.234 1 93.5 515 PHE B C 1
ATOM 9358 O O . PHE B 1 515 ? 25.297 8.414 13.82 1 93.5 515 PHE B O 1
ATOM 9365 N N . TYR B 1 516 ? 26.438 6.637 13.164 1 94.56 516 TYR B N 1
ATOM 9366 C CA . TYR B 1 516 ? 27.672 7.031 13.844 1 94.56 516 TYR B CA 1
ATOM 9367 C C . TYR B 1 516 ? 28.078 8.438 13.445 1 94.56 516 TYR B C 1
ATOM 9369 O O . TYR B 1 516 ? 28.391 9.273 14.305 1 94.56 516 TYR B O 1
ATOM 9377 N N . PRO B 1 517 ? 28.094 8.797 12.156 1 93.62 517 PRO B N 1
ATOM 9378 C CA . PRO B 1 517 ? 28.453 10.164 11.781 1 93.62 517 PRO B CA 1
ATOM 9379 C C . PRO B 1 517 ? 27.562 11.211 12.43 1 93.62 517 PRO B C 1
ATOM 9381 O O . PRO B 1 517 ? 28.016 12.305 12.758 1 93.62 517 PRO B O 1
ATOM 9384 N N . LYS B 1 518 ? 26.359 10.875 12.633 1 90.44 518 LYS B N 1
ATOM 9385 C CA . LYS B 1 518 ? 25.406 11.82 13.219 1 90.44 518 LYS B CA 1
ATOM 9386 C C . LYS B 1 518 ? 25.625 11.977 14.719 1 90.44 518 LYS B C 1
ATOM 9388 O O . LYS B 1 518 ? 25.344 13.023 15.289 1 90.44 518 LYS B O 1
ATOM 9393 N N . TYR B 1 519 ? 26.203 10.977 15.336 1 91.69 519 TYR B N 1
ATOM 9394 C CA . TYR B 1 519 ? 26.594 11.109 16.734 1 91.69 519 TYR B CA 1
ATOM 9395 C C . TYR B 1 519 ? 27.781 12.047 16.891 1 91.69 519 TYR B C 1
ATOM 9397 O O . TYR B 1 519 ? 27.859 12.812 17.859 1 91.69 519 TYR B O 1
ATOM 9405 N N . ILE B 1 520 ? 28.578 11.953 15.961 1 91.81 520 ILE B N 1
ATOM 9406 C CA . ILE B 1 520 ? 29.719 12.867 15.953 1 91.81 520 ILE B CA 1
ATOM 9407 C C . ILE B 1 520 ? 29.219 14.297 15.766 1 91.81 520 ILE B C 1
ATOM 9409 O O . ILE B 1 520 ? 29.734 15.227 16.406 1 91.81 520 ILE B O 1
ATOM 9413 N N . LEU B 1 521 ? 28.281 14.336 14.922 1 92.12 521 LEU B N 1
ATOM 9414 C CA . LEU B 1 521 ? 27.672 15.641 14.695 1 92.12 521 LEU B CA 1
ATOM 9415 C C . LEU B 1 521 ? 27.047 16.188 15.977 1 92.12 521 LEU B C 1
ATOM 9417 O O . LEU B 1 521 ? 27.234 17.344 16.312 1 92.12 521 LEU B O 1
ATOM 9421 N N . MET B 1 522 ? 26.406 15.391 16.703 1 90.75 522 MET B N 1
ATOM 9422 C CA . MET B 1 522 ? 25.781 15.781 17.969 1 90.75 522 MET B CA 1
ATOM 9423 C C . MET B 1 522 ? 26.844 16.125 19.016 1 90.75 522 MET B C 1
ATOM 9425 O O . MET B 1 522 ? 26.688 17.094 19.766 1 90.75 522 MET B O 1
ATOM 9429 N N . GLY B 1 523 ? 27.859 15.391 19.031 1 90.88 523 GLY B N 1
ATOM 9430 C CA . GLY B 1 523 ? 28.953 15.695 19.938 1 90.88 523 GLY B CA 1
ATOM 9431 C C . GLY B 1 523 ? 29.625 17.016 19.641 1 90.88 523 GLY B C 1
ATOM 9432 O O . GLY B 1 523 ? 29.969 17.766 20.562 1 90.88 523 GLY B O 1
ATOM 9433 N N . THR B 1 524 ? 29.734 17.281 18.422 1 90.88 524 THR B N 1
ATOM 9434 C CA . THR B 1 524 ? 30.328 18.547 18 1 90.88 524 THR B CA 1
ATOM 9435 C C . THR B 1 524 ? 29.422 19.719 18.391 1 90.88 524 THR B C 1
ATOM 9437 O O . THR B 1 524 ? 29.906 20.766 18.828 1 90.88 524 THR B O 1
ATOM 9440 N N . LEU B 1 525 ? 28.156 19.531 18.234 1 87.62 525 LEU B N 1
ATOM 9441 C CA . LEU B 1 525 ? 27.203 20.562 18.609 1 87.62 525 LEU B CA 1
ATOM 9442 C C . LEU B 1 525 ? 27.25 20.844 20.109 1 87.62 525 LEU B C 1
ATOM 9444 O O . LEU B 1 525 ? 27.281 22 20.531 1 87.62 525 LEU B O 1
ATOM 9448 N N . ILE B 1 526 ? 27.328 19.797 20.891 1 87.94 526 ILE B N 1
ATOM 9449 C CA . ILE B 1 526 ? 27.375 19.953 22.344 1 87.94 526 ILE B CA 1
ATOM 9450 C C . ILE B 1 526 ? 28.672 20.641 22.766 1 87.94 526 ILE B C 1
ATOM 9452 O O . ILE B 1 526 ? 28.656 21.531 23.609 1 87.94 526 ILE B O 1
ATOM 9456 N N . SER B 1 527 ? 29.656 20.266 22.125 1 89.62 527 SER B N 1
ATOM 9457 C CA . SER B 1 527 ? 30.938 20.891 22.406 1 89.62 527 SER B CA 1
ATOM 9458 C C . SER B 1 527 ? 30.922 22.375 22.062 1 89.62 527 SER B C 1
ATOM 9460 O O . SER B 1 527 ? 31.484 23.203 22.781 1 89.62 527 SER B O 1
ATOM 9462 N N . PHE B 1 528 ? 30.328 22.609 20.969 1 85.5 528 PHE B N 1
ATOM 9463 C CA . PHE B 1 528 ? 30.219 23.984 2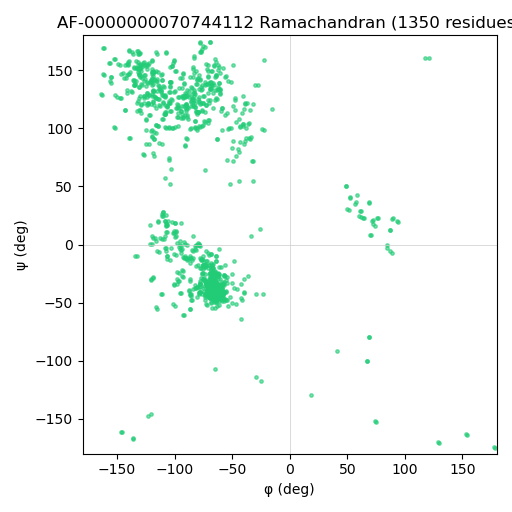0.531 1 85.5 528 PHE B CA 1
ATOM 9464 C C . PHE B 1 528 ? 29.453 24.828 21.547 1 85.5 528 PHE B C 1
ATOM 9466 O O . PHE B 1 528 ? 29.875 25.938 21.891 1 85.5 528 PHE B O 1
ATOM 9473 N N . VAL B 1 529 ? 28.375 24.391 22.078 1 83.81 529 VAL B N 1
ATOM 9474 C CA . VAL B 1 529 ? 27.562 25.109 23.031 1 83.81 529 VAL B CA 1
ATOM 9475 C C . VAL B 1 529 ? 28.328 25.281 24.359 1 83.81 529 VAL B C 1
ATOM 9477 O O . VAL B 1 529 ? 28.281 26.344 24.969 1 83.81 529 VAL B O 1
ATOM 9480 N N . VAL B 1 530 ? 29.047 24.281 24.734 1 85.31 530 VAL B N 1
ATOM 9481 C CA . VAL B 1 530 ? 29.812 24.328 25.969 1 85.31 530 VAL B CA 1
ATOM 9482 C C . VAL B 1 530 ? 30.938 25.359 25.844 1 85.31 530 VAL B C 1
ATOM 9484 O O . VAL B 1 530 ? 31.141 26.172 26.75 1 85.31 530 VAL B O 1
ATOM 9487 N N . VAL B 1 531 ? 31.516 25.344 24.734 1 86.75 531 VAL B N 1
ATOM 9488 C CA . VAL B 1 531 ? 32.625 26.297 24.5 1 86.75 531 VAL B CA 1
ATOM 9489 C C . VAL B 1 531 ? 32.062 27.719 24.453 1 86.75 531 VAL B C 1
ATOM 9491 O O . VAL B 1 531 ? 32.688 28.641 24.984 1 86.75 531 VAL B O 1
ATOM 9494 N N . ARG B 1 532 ? 31.016 27.875 23.875 1 80.62 532 ARG B N 1
ATOM 9495 C CA . ARG B 1 532 ? 30.406 29.203 23.797 1 80.62 532 ARG B CA 1
ATOM 9496 C C . ARG B 1 532 ? 30 29.703 25.172 1 80.62 532 ARG B C 1
ATOM 9498 O O . ARG B 1 532 ? 30.172 30.891 25.484 1 80.62 532 ARG B O 1
ATOM 9505 N N . LYS B 1 533 ? 29.516 28.859 26.016 1 80.5 533 LYS B N 1
ATOM 9506 C CA . LYS B 1 533 ? 29.156 29.25 27.375 1 80.5 533 LYS B CA 1
ATOM 9507 C C . LYS B 1 533 ? 30.391 29.625 28.188 1 80.5 533 LYS B C 1
ATOM 9509 O O . LYS B 1 533 ? 30.375 30.594 28.953 1 80.5 533 LYS B O 1
ATOM 9514 N N . ILE B 1 534 ? 31.375 28.859 27.938 1 82.44 534 ILE B N 1
ATOM 9515 C CA . ILE B 1 534 ? 32.625 29.156 28.625 1 82.44 534 ILE B CA 1
ATOM 9516 C C . ILE B 1 534 ? 33.188 30.484 28.109 1 82.44 534 ILE B C 1
ATOM 9518 O O . ILE B 1 534 ? 33.656 31.312 28.891 1 82.44 534 ILE B O 1
ATOM 9522 N N . TYR B 1 535 ? 33.062 30.625 26.828 1 82.31 535 TYR B N 1
ATOM 9523 C CA . TYR B 1 535 ? 33.531 31.859 26.219 1 82.31 535 TYR B CA 1
ATOM 9524 C C . TYR B 1 535 ? 32.781 33.062 26.766 1 82.31 535 TYR B C 1
ATOM 9526 O O . TYR B 1 535 ? 33.375 34.094 27.078 1 82.31 535 TYR B O 1
ATOM 9534 N N . LYS B 1 536 ? 31.547 33.062 26.906 1 74.25 536 LYS B N 1
ATOM 9535 C CA . LYS B 1 536 ? 30.734 34.188 27.422 1 74.25 536 LYS B CA 1
ATOM 9536 C C . LYS B 1 536 ? 31.047 34.438 28.891 1 74.25 536 LYS B C 1
ATOM 9538 O O . LYS B 1 536 ? 30.922 35.562 29.359 1 74.25 536 LYS B O 1
ATOM 9543 N N . ARG B 1 537 ? 31.453 33.344 29.531 1 76.75 537 ARG B N 1
ATOM 9544 C CA . ARG B 1 537 ? 31.812 33.531 30.938 1 76.75 537 ARG B CA 1
ATOM 9545 C C . ARG B 1 537 ? 33.156 34.25 31.078 1 76.75 537 ARG B C 1
ATOM 9547 O O . ARG B 1 537 ? 33.312 35.094 31.953 1 76.75 537 ARG B O 1
ATOM 9554 N N . ILE B 1 538 ? 33.969 34 30.109 1 79 538 ILE B N 1
ATOM 9555 C CA . ILE B 1 538 ? 35.312 34.562 30.172 1 79 538 ILE B CA 1
ATOM 9556 C C . ILE B 1 538 ? 35.312 35.969 29.562 1 79 538 ILE B C 1
ATOM 9558 O O . ILE B 1 538 ? 35.969 36.875 30.062 1 79 538 ILE B O 1
ATOM 9562 N N . TYR B 1 539 ? 34.531 36.156 28.438 1 71.44 539 TYR B N 1
ATOM 9563 C CA . TYR B 1 539 ? 34.438 37.469 27.75 1 71.44 539 TYR B CA 1
ATOM 9564 C C . TYR B 1 539 ? 33.031 38 27.75 1 71.44 539 TYR B C 1
ATOM 9566 O O . TYR B 1 539 ? 32.312 37.844 26.766 1 71.44 539 TYR B O 1
ATOM 9574 N N . PRO B 1 540 ? 32.594 38.562 28.859 1 56.5 540 PRO B N 1
ATOM 9575 C CA . PRO B 1 540 ? 31.203 39.062 28.938 1 56.5 540 PRO B CA 1
ATOM 9576 C C . PRO B 1 540 ? 30.953 40.25 28.016 1 56.5 540 PRO B C 1
ATOM 9578 O O . PRO B 1 540 ? 31.875 41.031 27.734 1 56.5 540 PRO B O 1
ATOM 9581 N N . ASP B 1 541 ? 29.938 40.312 27.203 1 53.06 541 ASP B N 1
ATOM 9582 C CA . ASP B 1 541 ? 29.562 41.406 26.328 1 53.06 541 ASP B CA 1
ATOM 9583 C C . ASP B 1 541 ? 29.594 42.75 27.094 1 53.06 541 ASP B C 1
ATOM 9585 O O . ASP B 1 541 ? 29.156 42.812 28.234 1 53.06 541 ASP B O 1
ATOM 9589 N N . PRO B 1 542 ? 30.359 43.781 26.625 1 46.97 542 PRO B N 1
ATOM 9590 C CA . PRO B 1 542 ? 30.422 45.062 27.312 1 46.97 542 PRO B CA 1
ATOM 9591 C C . PRO B 1 542 ? 29.047 45.625 27.609 1 46.97 542 PRO B C 1
ATOM 9593 O O . PRO B 1 542 ? 28.188 45.688 26.719 1 46.97 542 PRO B O 1
ATOM 9596 N N . LEU B 1 543 ? 28.5 45.531 28.75 1 42.88 543 LEU B N 1
ATOM 9597 C CA . LEU B 1 543 ? 27.281 46.219 29.156 1 42.88 543 LEU B CA 1
ATOM 9598 C C . LEU B 1 543 ? 27.344 47.719 28.766 1 42.88 543 LEU B C 1
ATOM 9600 O O . LEU B 1 543 ? 28.422 48.281 28.688 1 42.88 543 LEU B O 1
ATOM 9604 N N . ALA B 1 544 ? 26.375 48.25 28.047 1 41.28 544 ALA B N 1
ATOM 9605 C CA . ALA B 1 544 ? 26.312 49.656 27.688 1 41.28 544 ALA B CA 1
ATOM 9606 C C . ALA B 1 544 ? 26.766 50.531 28.844 1 41.28 544 ALA B C 1
ATOM 9608 O O . ALA B 1 544 ? 26.484 50.25 30.016 1 41.28 544 ALA B O 1
ATOM 9609 N N . PRO B 1 545 ? 27.766 51.375 28.75 1 39.16 545 PRO B N 1
ATOM 9610 C CA . PRO B 1 545 ? 28.234 52.312 29.766 1 39.16 545 PRO B CA 1
ATOM 9611 C C . PRO B 1 545 ? 27.094 53 30.5 1 39.16 545 PRO B C 1
ATOM 9613 O O . PRO B 1 545 ? 26.078 53.344 29.891 1 39.16 545 PRO B O 1
ATOM 9616 N N . SER B 1 546 ? 26.812 52.812 31.781 1 35.66 546 SER B N 1
ATOM 9617 C CA . SER B 1 546 ? 25.922 53.594 32.594 1 35.66 546 SER B CA 1
ATOM 9618 C C . SER B 1 546 ? 26.109 55.094 32.375 1 35.66 546 SER B C 1
ATOM 9620 O O . SER B 1 546 ? 27.234 55.594 32.375 1 35.66 546 SER B O 1
ATOM 9622 N N . ILE B 1 547 ? 25.281 55.781 31.781 1 33.22 547 ILE B N 1
ATOM 9623 C CA . ILE B 1 547 ? 25.391 57.25 31.703 1 33.22 547 ILE B CA 1
ATOM 9624 C C . ILE B 1 547 ? 25.797 57.812 33.062 1 33.22 547 ILE B C 1
ATOM 9626 O O . ILE B 1 547 ? 26.5 58.812 33.125 1 33.22 547 ILE B O 1
ATOM 9630 N N . THR B 1 548 ? 24.922 57.688 34.25 1 32.44 548 THR B N 1
ATOM 9631 C CA . THR B 1 548 ? 25.156 58.562 35.375 1 32.44 548 THR B CA 1
ATOM 9632 C C . THR B 1 548 ? 26.406 58.125 36.125 1 32.44 548 THR B C 1
ATOM 9634 O O . THR B 1 548 ? 26.641 56.938 36.344 1 32.44 548 THR B O 1
ATOM 9637 N N . GLY B 1 549 ? 27.547 58.719 36.281 1 33.22 549 GLY B N 1
ATOM 9638 C CA . GLY B 1 549 ? 28.672 58.781 37.188 1 33.22 549 GLY B CA 1
ATOM 9639 C C . GLY B 1 549 ? 28.297 58.344 38.594 1 33.22 549 GLY B C 1
ATOM 9640 O O . GLY B 1 549 ? 29.109 58.469 39.531 1 33.22 549 GLY B O 1
ATOM 9641 N N . ARG B 1 550 ? 27.172 58.719 39.156 1 33.47 550 ARG B N 1
ATOM 9642 C CA . ARG B 1 550 ? 27.156 58.625 40.625 1 33.47 550 ARG B CA 1
ATOM 9643 C C . ARG B 1 550 ? 27.281 57.156 41.062 1 33.47 550 ARG B C 1
ATOM 9645 O O . ARG B 1 550 ? 28.062 56.844 41.969 1 33.47 550 ARG B O 1
ATOM 9652 N N . SER B 1 551 ? 26.156 56.438 41.594 1 30.66 551 SER B N 1
ATOM 9653 C CA . SER B 1 551 ? 25.938 55.344 42.531 1 30.66 551 SER B CA 1
ATOM 9654 C C . SER B 1 551 ? 26.641 54.062 42.062 1 30.66 551 SER B C 1
ATOM 9656 O O . SER B 1 551 ? 26.547 53.688 40.906 1 30.66 551 SER B O 1
ATOM 9658 N N . GLY B 1 552 ? 27.812 53.438 42.875 1 31.56 552 GLY B N 1
ATOM 9659 C CA . GLY B 1 552 ? 28.719 52.344 43.188 1 31.56 552 GLY B CA 1
ATOM 9660 C C . GLY B 1 552 ? 28.109 50.969 42.906 1 31.56 552 GLY B C 1
ATOM 9661 O O . GLY B 1 552 ? 28.453 50.344 41.906 1 31.56 552 GLY B O 1
ATOM 9662 N N . ASP B 1 553 ? 27.875 50.094 44.188 1 30.81 553 ASP B N 1
ATOM 9663 C CA . ASP B 1 553 ? 27.969 48.656 44.406 1 30.81 553 ASP B CA 1
ATOM 9664 C C . ASP B 1 553 ? 26.859 47.938 43.656 1 30.81 553 ASP B C 1
ATOM 9666 O O . ASP B 1 553 ? 26.703 46.719 43.812 1 30.81 553 ASP B O 1
ATOM 9670 N N . ARG B 1 554 ? 25.547 48.438 43.844 1 38.09 554 ARG B N 1
ATOM 9671 C CA . ARG B 1 554 ? 24.578 47.375 43.594 1 38.09 554 ARG B CA 1
ATOM 9672 C C . ARG B 1 554 ? 24.75 46.781 42.188 1 38.09 554 ARG B C 1
ATOM 9674 O O . ARG B 1 554 ? 24.938 47.5 41.219 1 38.09 554 ARG B O 1
ATOM 9681 N N . SER B 1 555 ? 25.234 45.438 42.344 1 32.88 555 SER B N 1
ATOM 9682 C CA . SER B 1 555 ? 25.688 44.656 41.188 1 32.88 555 SER B CA 1
ATOM 9683 C C . SER B 1 555 ? 24.812 44.938 39.969 1 32.88 555 SER B C 1
ATOM 9685 O O . SER B 1 555 ? 23.609 45.188 40.094 1 32.88 555 SER B O 1
ATOM 9687 N N . THR B 1 556 ? 25.422 45.375 38.938 1 32.16 556 THR B N 1
ATOM 9688 C CA . THR B 1 556 ? 24.922 45.75 37.625 1 32.16 556 THR B CA 1
ATOM 9689 C C . THR B 1 556 ? 23.875 44.75 37.125 1 32.16 556 THR B C 1
ATOM 9691 O O . THR B 1 556 ? 23.047 45.094 36.312 1 32.16 556 THR B O 1
ATOM 9694 N N . ASN B 1 557 ? 24.156 43.5 37.531 1 32.66 557 ASN B N 1
ATOM 9695 C CA . ASN B 1 557 ? 23.297 42.438 37.062 1 32.66 557 ASN B CA 1
ATOM 9696 C C . ASN B 1 557 ? 21.906 42.531 37.656 1 32.66 557 ASN B C 1
ATOM 9698 O O . ASN B 1 557 ? 20.906 42.281 36.969 1 32.66 557 ASN B O 1
ATOM 9702 N N . GLU B 1 558 ? 21.828 42.688 39.062 1 37.41 558 GLU B N 1
ATOM 9703 C CA . GLU B 1 558 ? 20.547 42.688 39.781 1 37.41 558 GLU B CA 1
ATOM 9704 C C . GLU B 1 558 ? 19.766 43.969 39.469 1 37.41 558 GLU B C 1
ATOM 9706 O O . GLU B 1 558 ? 18.531 43.938 39.375 1 37.41 558 GLU B O 1
ATOM 9711 N N . ARG B 1 559 ? 20.375 45.156 39.25 1 40.66 559 ARG B N 1
ATOM 9712 C CA . ARG B 1 559 ? 19.656 46.375 38.906 1 40.66 559 ARG B CA 1
ATOM 9713 C C . ARG B 1 559 ? 19.109 46.312 37.469 1 40.66 559 ARG B C 1
ATOM 9715 O O . ARG B 1 559 ? 18.031 46.812 37.188 1 40.66 559 ARG B O 1
ATOM 9722 N N . ALA B 1 560 ? 19.859 45.781 36.625 1 35.97 560 ALA B N 1
ATOM 9723 C CA . ALA B 1 560 ? 19.453 45.531 35.25 1 35.97 560 ALA B CA 1
ATOM 9724 C C . ALA B 1 560 ? 18.281 44.562 35.188 1 35.97 560 ALA B C 1
ATOM 9726 O O . ALA B 1 560 ? 17.359 44.75 34.375 1 35.97 560 ALA B O 1
ATOM 9727 N N . ALA B 1 561 ? 18.344 43.469 35.938 1 38.78 561 ALA B N 1
ATOM 9728 C CA . ALA B 1 561 ? 17.219 42.562 36.062 1 38.78 561 ALA B CA 1
ATOM 9729 C C . ALA B 1 561 ? 16.016 43.25 36.719 1 38.78 561 ALA B C 1
ATOM 9731 O O . ALA B 1 561 ? 14.875 43 36.312 1 38.78 561 ALA B O 1
ATOM 9732 N N . ILE B 1 562 ? 16.094 43.969 37.781 1 39.81 562 ILE B N 1
ATOM 9733 C CA . ILE B 1 562 ? 15.039 44.719 38.5 1 39.81 562 ILE B CA 1
ATOM 9734 C C . ILE B 1 562 ? 14.578 45.875 37.625 1 39.81 562 ILE B C 1
ATOM 9736 O O . ILE B 1 562 ? 13.383 46.188 37.562 1 39.81 562 ILE B O 1
ATOM 9740 N N . ALA B 1 563 ? 15.461 46.844 37.094 1 36.09 563 ALA B N 1
ATOM 9741 C CA . ALA B 1 563 ? 15.094 47.906 36.156 1 36.09 563 ALA B CA 1
ATOM 9742 C C . ALA B 1 563 ? 14.547 47.312 34.844 1 36.09 563 ALA B C 1
ATOM 9744 O O . ALA B 1 563 ? 13.852 48 34.094 1 36.09 563 ALA B O 1
ATOM 9745 N N . GLN B 1 564 ? 14.961 46.375 34.219 1 36.88 564 GLN B N 1
ATOM 9746 C CA . GLN B 1 564 ? 14.445 45.562 33.125 1 36.88 564 GLN B CA 1
ATOM 9747 C C . GLN B 1 564 ? 13.039 45.062 33.406 1 36.88 564 GLN B C 1
ATOM 9749 O O . GLN B 1 564 ? 12.242 44.875 32.5 1 36.88 564 GLN B O 1
ATOM 9754 N N . LYS B 1 565 ? 12.805 44.531 34.438 1 40.84 565 LYS B N 1
ATOM 9755 C CA . LYS B 1 565 ? 11.406 44.219 34.719 1 40.84 565 LYS B CA 1
ATOM 9756 C C . LYS B 1 565 ? 10.531 45.438 34.531 1 40.84 565 LYS B C 1
ATOM 9758 O O . LYS B 1 565 ? 9.406 45.344 34.031 1 40.84 565 LYS B O 1
ATOM 9763 N N . GLY B 1 566 ? 10.867 46.625 35 1 39.72 566 GLY B N 1
ATOM 9764 C CA . GLY B 1 566 ? 10.125 47.875 34.969 1 39.72 566 GLY B CA 1
ATOM 9765 C C . GLY B 1 566 ? 10.188 48.562 33.625 1 39.72 566 GLY B C 1
ATOM 9766 O O . GLY B 1 566 ? 9.359 49.438 33.312 1 39.72 566 GLY B O 1
ATOM 9767 N N . ASN B 1 567 ? 11.32 48.594 32.75 1 45.34 567 ASN B N 1
ATOM 9768 C CA . ASN B 1 567 ? 11.445 49.438 31.578 1 45.34 567 ASN B CA 1
ATOM 9769 C C . ASN B 1 567 ? 11.195 48.656 30.297 1 45.34 567 ASN B C 1
ATOM 9771 O O . ASN B 1 567 ? 11.953 48.812 29.328 1 45.34 567 ASN B O 1
ATOM 9775 N N . LEU B 1 568 ? 10.664 47.656 30.156 1 55.59 568 LEU B N 1
ATOM 9776 C CA . LEU B 1 568 ? 10.273 47.125 28.859 1 55.59 568 LEU B CA 1
ATOM 9777 C C . LEU B 1 568 ? 9.711 48.219 27.953 1 55.59 568 LEU B C 1
ATOM 9779 O O . LEU B 1 568 ? 8.969 49.094 28.422 1 55.59 568 LEU B O 1
ATOM 9783 N N . THR B 1 569 ? 10.375 48.188 26.766 1 65.38 569 THR B N 1
ATOM 9784 C CA . THR B 1 569 ? 9.734 49.062 25.781 1 65.38 569 THR B CA 1
ATOM 9785 C C . THR B 1 569 ? 8.281 48.656 25.562 1 65.38 569 THR B C 1
ATOM 9787 O O . THR B 1 569 ? 7.883 47.531 25.906 1 65.38 569 THR B O 1
ATOM 9790 N N . ASN B 1 570 ? 7.598 49.594 25.234 1 69.81 570 ASN B N 1
ATOM 9791 C CA . ASN B 1 570 ? 6.215 49.281 24.875 1 69.81 570 ASN B CA 1
ATOM 9792 C C . ASN B 1 570 ? 6.141 48.156 23.875 1 69.81 570 ASN B C 1
ATOM 9794 O O . ASN B 1 570 ? 5.199 47.344 23.891 1 69.81 570 ASN B O 1
ATOM 9798 N N . PHE B 1 571 ? 7.238 48.031 23.141 1 74.69 571 PHE B N 1
ATOM 9799 C CA . PHE B 1 571 ? 7.316 46.938 22.172 1 74.69 571 PHE B CA 1
ATOM 9800 C C . PHE B 1 571 ? 7.426 45.594 22.891 1 74.69 571 PHE B C 1
ATOM 9802 O O . PHE B 1 571 ? 6.664 44.688 22.609 1 74.69 571 PHE B O 1
ATOM 9809 N N . GLU B 1 572 ? 8.328 45.625 23.906 1 69.56 572 GLU B N 1
ATOM 9810 C CA . GLU B 1 572 ? 8.555 44.375 24.641 1 69.56 572 GLU B CA 1
ATOM 9811 C C . GLU B 1 572 ? 7.336 44 25.469 1 69.56 572 GLU B C 1
ATOM 9813 O O . GLU B 1 572 ? 7 42.812 25.578 1 69.56 572 GLU B O 1
ATOM 9818 N N . VAL B 1 573 ? 6.848 45.031 25.891 1 64.88 573 VAL B N 1
ATOM 9819 C CA . VAL B 1 573 ? 5.672 44.75 26.719 1 64.88 573 VAL B CA 1
ATOM 9820 C C . VAL B 1 573 ? 4.535 44.25 25.844 1 64.88 573 VAL B C 1
ATOM 9822 O O . VAL B 1 573 ? 3.814 43.312 26.234 1 64.88 573 VAL B O 1
ATOM 9825 N N . SER B 1 574 ? 4.531 44.875 24.656 1 68.31 574 SER B N 1
ATOM 9826 C CA . SER B 1 574 ? 3.463 44.5 23.734 1 68.31 574 SER B CA 1
ATOM 9827 C C . SER B 1 574 ? 3.725 43.125 23.125 1 68.31 574 SER B C 1
ATOM 9829 O O . SER B 1 574 ? 2.785 42.406 22.812 1 68.31 574 SER B O 1
ATOM 9831 N N . THR B 1 575 ? 5.039 42.719 22.953 1 68.06 575 THR B N 1
ATOM 9832 C CA . THR B 1 575 ? 5.391 41.469 22.266 1 68.06 575 THR B CA 1
ATOM 9833 C C . THR B 1 575 ? 6.066 40.5 23.219 1 68.06 575 THR B C 1
ATOM 9835 O O . THR B 1 575 ? 6.547 39.438 22.797 1 68.06 575 THR B O 1
ATOM 9838 N N . GLY B 1 576 ? 6.363 40.875 24.469 1 58.59 576 GLY B N 1
ATOM 9839 C CA . GLY B 1 576 ? 7.258 40.25 25.438 1 58.59 576 GLY B CA 1
ATOM 9840 C C . GLY B 1 576 ? 7.145 38.75 25.484 1 58.59 576 GLY B C 1
ATOM 9841 O O . GLY B 1 576 ? 8.156 38.031 25.484 1 58.59 576 GLY B O 1
ATOM 9842 N N . ALA B 1 577 ? 6.039 38.312 25.516 1 55.59 577 ALA B N 1
ATOM 9843 C CA . ALA B 1 577 ? 5.887 36.875 25.734 1 55.59 577 ALA B CA 1
ATOM 9844 C C . ALA B 1 577 ? 6.48 36.094 24.562 1 55.59 577 ALA B C 1
ATOM 9846 O O . ALA B 1 577 ? 7.121 35.062 24.766 1 55.59 577 ALA B O 1
ATOM 9847 N N . GLU B 1 578 ? 6.246 36.594 23.406 1 59.78 578 GLU B N 1
ATOM 9848 C CA . GLU B 1 578 ? 6.793 35.906 22.25 1 59.78 578 GLU B CA 1
ATOM 9849 C C . GLU B 1 578 ? 8.32 35.938 22.266 1 59.78 578 GLU B C 1
ATOM 9851 O O . GLU B 1 578 ? 8.953 34.906 21.938 1 59.78 578 GLU B O 1
ATOM 9856 N N . LEU B 1 579 ? 8.773 36.969 22.719 1 60.81 579 LEU B N 1
ATOM 9857 C CA . LEU B 1 579 ? 10.219 37.125 22.781 1 60.81 579 LEU B CA 1
ATOM 9858 C C . LEU B 1 579 ? 10.836 36.156 23.781 1 60.81 579 LEU B C 1
ATOM 9860 O O . LEU B 1 579 ? 11.898 35.594 23.531 1 60.81 579 LEU B O 1
ATOM 9864 N N . THR B 1 580 ? 10.094 35.969 24.859 1 55.66 580 THR B N 1
ATOM 9865 C CA . THR B 1 580 ? 10.594 35.031 25.859 1 55.66 580 THR B CA 1
ATOM 9866 C C . THR B 1 580 ? 10.617 33.625 25.328 1 55.66 580 THR B C 1
ATOM 9868 O O . THR B 1 580 ? 11.547 32.875 25.594 1 55.66 580 THR B O 1
ATOM 9871 N N . THR B 1 581 ? 9.477 33.312 24.734 1 56.72 581 THR B N 1
ATOM 9872 C CA . THR B 1 581 ? 9.359 31.953 24.234 1 56.72 581 THR B CA 1
ATOM 9873 C C . THR B 1 581 ? 10.414 31.672 23.172 1 56.72 581 THR B C 1
ATOM 9875 O O . THR B 1 581 ? 10.961 30.578 23.094 1 56.72 581 THR B O 1
ATOM 9878 N N . ARG B 1 582 ? 10.422 32.562 22.25 1 54.47 582 ARG B N 1
ATOM 9879 C CA . ARG B 1 582 ? 11.336 32.375 21.125 1 54.47 582 ARG B CA 1
ATOM 9880 C C . ARG B 1 582 ? 12.789 32.438 21.578 1 54.47 582 ARG B C 1
ATOM 9882 O O . ARG B 1 582 ? 13.633 31.703 21.062 1 54.47 582 ARG B O 1
ATOM 9889 N N . TYR B 1 583 ? 13.039 33.562 22.234 1 48.16 583 TYR B N 1
ATOM 9890 C CA . TYR B 1 583 ? 14.461 33.875 22.406 1 48.16 583 TYR B CA 1
ATOM 9891 C C . TYR B 1 583 ? 14.953 33.344 23.766 1 48.16 583 TYR B C 1
ATOM 9893 O O . TYR B 1 583 ? 16.156 33.375 24.047 1 48.16 583 TYR B O 1
ATOM 9901 N N . GLY B 1 584 ? 14.305 32.406 24.484 1 44.69 584 GLY B N 1
ATOM 9902 C CA . GLY B 1 584 ? 15.047 32.562 25.734 1 44.69 584 GLY B CA 1
ATOM 9903 C C . GLY B 1 584 ? 15.789 33.875 25.828 1 44.69 584 GLY B C 1
ATOM 9904 O O . GLY B 1 584 ? 15.406 34.844 25.188 1 44.69 584 GLY B O 1
ATOM 9905 N N . LEU B 1 585 ? 17.281 33.906 26.203 1 41.34 585 LEU B N 1
ATOM 9906 C CA . LEU B 1 585 ? 18.109 35.125 26.188 1 41.34 585 LEU B CA 1
ATOM 9907 C C . LEU B 1 585 ? 18.422 35.531 24.75 1 41.34 585 LEU B C 1
ATOM 9909 O O . LEU B 1 585 ? 19.016 34.75 24 1 41.34 585 LEU B O 1
ATOM 9913 N N . ILE B 1 586 ? 17.609 35.875 23.922 1 42.03 586 ILE B N 1
ATOM 9914 C CA . ILE B 1 586 ? 18.281 36.344 22.719 1 42.03 586 ILE B CA 1
ATOM 9915 C C . ILE B 1 586 ? 19.453 37.25 23.094 1 42.03 586 ILE B C 1
ATOM 9917 O O . ILE B 1 586 ? 19.25 38.375 23.578 1 42.03 586 ILE B O 1
ATOM 9921 N N . SER B 1 587 ? 20.312 36.938 23.812 1 39.81 587 SER B N 1
ATOM 9922 C CA . SER B 1 587 ? 21.469 37.719 24.203 1 39.81 587 SER B CA 1
ATOM 9923 C C . SER B 1 587 ? 22.016 38.5 23.016 1 39.81 587 SER B C 1
ATOM 9925 O O . SER B 1 587 ? 22.984 39.25 23.141 1 39.81 587 SER B O 1
ATOM 9927 N N . ASP B 1 588 ? 22.094 37.906 21.75 1 39.22 588 ASP B N 1
ATOM 9928 C CA . ASP B 1 588 ? 23.203 38.719 21.219 1 39.22 588 ASP B CA 1
ATOM 9929 C C . ASP B 1 588 ? 22.891 40.219 21.312 1 39.22 588 ASP B C 1
ATOM 9931 O O . ASP B 1 588 ? 21.719 40.594 21.312 1 39.22 588 ASP B O 1
ATOM 9935 N N . TYR B 1 589 ? 23.906 41.062 21.562 1 41.06 589 TYR B N 1
ATOM 9936 C CA . TYR B 1 589 ? 24.234 42.469 21.844 1 41.06 589 TYR B CA 1
ATOM 9937 C C . TYR B 1 589 ? 23.328 43.406 21.062 1 41.06 589 TYR B C 1
ATOM 9939 O O . TYR B 1 589 ? 23.109 44.531 21.469 1 41.06 589 TYR B O 1
ATOM 9947 N N . LYS B 1 590 ? 22.766 43 19.859 1 53.09 590 LYS B N 1
ATOM 9948 C CA . LYS B 1 590 ? 22.359 44 18.875 1 53.09 590 LYS B CA 1
ATOM 9949 C C . LYS B 1 590 ? 20.859 44.25 18.922 1 53.09 590 LYS B C 1
ATOM 9951 O O . LYS B 1 590 ? 20.312 44.938 18.062 1 53.09 590 LYS B O 1
ATOM 9956 N N . ASN B 1 591 ? 20.188 43.75 19.953 1 60.12 591 ASN B N 1
ATOM 9957 C CA . ASN B 1 591 ? 18.734 43.844 19.875 1 60.12 591 ASN B CA 1
ATOM 9958 C C . ASN B 1 591 ? 18.219 45.156 20.406 1 60.12 591 ASN B C 1
ATOM 9960 O O . ASN B 1 591 ? 17.062 45.531 20.188 1 60.12 591 ASN B O 1
ATOM 9964 N N . TYR B 1 592 ? 19.203 45.75 21.125 1 61.59 592 TYR B N 1
ATOM 9965 C CA . TYR B 1 592 ? 18.719 47.031 21.641 1 61.59 592 TYR B CA 1
ATOM 9966 C C . TYR B 1 592 ? 19.672 48.156 21.266 1 61.59 592 TYR B C 1
ATOM 9968 O O . TYR B 1 592 ? 20.859 47.938 21.062 1 61.59 592 TYR B O 1
ATOM 9976 N N . VAL B 1 593 ? 19.047 49.281 20.922 1 62.44 593 VAL B N 1
ATOM 9977 C CA . VAL B 1 593 ? 19.797 50.5 20.719 1 62.44 593 VAL B CA 1
ATOM 9978 C C . VAL B 1 593 ? 19.312 51.562 21.719 1 62.44 593 VAL B C 1
ATOM 9980 O O . VAL B 1 593 ? 18.141 51.594 22.094 1 62.44 593 VAL B O 1
ATOM 9983 N N . PHE B 1 594 ? 20.266 52.188 22.328 1 57.22 594 PHE B N 1
ATOM 9984 C CA . PHE B 1 594 ? 19.922 53.281 23.25 1 57.22 594 PHE B CA 1
ATOM 9985 C C . PHE B 1 594 ? 19.984 54.625 22.531 1 57.22 594 PHE B C 1
ATOM 9987 O O . PHE B 1 594 ? 20.938 54.906 21.812 1 57.22 594 PHE B O 1
ATOM 9994 N N . PHE B 1 595 ? 18.844 55.25 22.422 1 58.09 595 PHE B N 1
ATOM 9995 C CA . PHE B 1 595 ? 18.781 56.594 21.891 1 58.09 595 PHE B CA 1
ATOM 9996 C C . PHE B 1 595 ? 18.328 57.594 22.969 1 58.09 595 PHE B C 1
ATOM 9998 O O . PHE B 1 595 ? 17.219 57.5 23.484 1 58.09 595 PHE B O 1
ATOM 10005 N N . LYS B 1 596 ? 19.172 58.625 23.312 1 55.41 596 LYS B N 1
ATOM 10006 C CA . LYS B 1 596 ? 18.906 59.719 24.25 1 55.41 596 LYS B CA 1
ATOM 10007 C C . LYS B 1 596 ? 18.422 59.188 25.594 1 55.41 596 LYS B C 1
ATOM 10009 O O . LYS B 1 596 ? 17.422 59.656 26.141 1 55.41 596 LYS B O 1
ATOM 10014 N N . GLY B 1 597 ? 19.078 58.094 26.016 1 53.69 597 GLY B N 1
ATOM 10015 C CA . GLY B 1 597 ? 18.781 57.562 27.344 1 53.69 597 GLY B CA 1
ATOM 10016 C C . GLY B 1 597 ? 17.625 56.594 27.328 1 53.69 597 GLY B C 1
ATOM 10017 O O . GLY B 1 597 ? 17.312 55.969 28.359 1 53.69 597 GLY B O 1
ATOM 10018 N N . LEU B 1 598 ? 16.969 56.469 26.125 1 60.78 598 LEU B N 1
ATOM 10019 C CA . LEU B 1 598 ? 15.828 55.562 26.031 1 60.78 598 LEU B CA 1
ATOM 10020 C C . LEU B 1 598 ? 16.219 54.281 25.297 1 60.78 598 LEU B C 1
ATOM 10022 O O . LEU B 1 598 ? 17.016 54.312 24.359 1 60.78 598 LEU B O 1
ATOM 10026 N N . LYS B 1 599 ? 15.719 53.219 25.812 1 68.94 599 LYS B N 1
ATOM 10027 C CA . LYS B 1 599 ? 16 51.906 25.234 1 68.94 599 LYS B CA 1
ATOM 10028 C C . LYS B 1 599 ? 15.031 51.594 24.094 1 68.94 599 LYS B C 1
ATOM 10030 O O . LYS B 1 599 ? 13.812 51.688 24.281 1 68.94 599 LYS B O 1
ATOM 10035 N N . PHE B 1 600 ? 15.562 51.312 22.828 1 72.38 600 PHE B N 1
ATOM 10036 C CA . PHE B 1 600 ? 14.766 50.938 21.672 1 72.38 600 PHE B CA 1
ATOM 10037 C C . PHE B 1 600 ? 15.148 49.562 21.172 1 72.38 600 PHE B C 1
ATOM 10039 O O . PHE B 1 600 ? 16.297 49.125 21.312 1 72.38 600 PHE B O 1
ATOM 10046 N N . ALA B 1 601 ? 14.109 48.844 20.688 1 78.12 601 ALA B N 1
ATOM 10047 C CA . ALA B 1 601 ? 14.43 47.625 19.969 1 78.12 601 ALA B CA 1
ATOM 10048 C C . ALA B 1 601 ? 15.086 47.906 18.625 1 78.12 601 ALA B C 1
ATOM 10050 O O . ALA B 1 601 ? 14.57 48.719 17.844 1 78.12 601 ALA B O 1
ATOM 10051 N N . SER B 1 602 ? 16.281 47.375 18.438 1 78.44 602 SER B N 1
ATOM 10052 C CA . SER B 1 602 ? 16.953 47.531 17.156 1 78.44 602 SER B CA 1
ATOM 10053 C C . SER B 1 602 ? 16.172 46.844 16.031 1 78.44 602 SER B C 1
ATOM 10055 O O . SER B 1 602 ? 15.32 46 16.281 1 78.44 602 SER B O 1
ATOM 10057 N N . PRO B 1 603 ? 16.375 47.281 14.766 1 79.94 603 PRO B N 1
ATOM 10058 C CA . PRO B 1 603 ? 15.742 46.562 13.648 1 79.94 603 PRO B CA 1
ATOM 10059 C C . PRO B 1 603 ? 15.977 45.062 13.68 1 79.94 603 PRO B C 1
ATOM 10061 O O . PRO B 1 603 ? 15.078 44.281 13.352 1 79.94 603 PRO B O 1
ATOM 10064 N N . ASP B 1 604 ? 17.078 44.656 14.141 1 79.06 604 ASP B N 1
ATOM 10065 C CA . ASP B 1 604 ? 17.375 43.25 14.266 1 79.06 604 ASP B CA 1
ATOM 10066 C C . ASP B 1 604 ? 16.547 42.594 15.375 1 79.06 604 ASP B C 1
ATOM 10068 O O . ASP B 1 604 ? 16.109 41.469 15.25 1 79.06 604 ASP B O 1
ATOM 10072 N N . GLY B 1 605 ? 16.438 43.344 16.375 1 77.69 605 GLY B N 1
ATOM 10073 C CA . GLY B 1 605 ? 15.625 42.844 17.469 1 77.69 605 GLY B CA 1
ATOM 10074 C C . GLY B 1 605 ? 14.164 42.688 17.094 1 77.69 605 GLY B C 1
ATOM 10075 O O . GLY B 1 605 ? 13.531 41.688 17.516 1 77.69 605 GLY B O 1
ATOM 10076 N N . VAL B 1 606 ? 13.688 43.594 16.312 1 80.75 606 VAL B N 1
ATOM 10077 C CA . VAL B 1 606 ? 12.289 43.531 15.883 1 80.75 606 VAL B CA 1
ATOM 10078 C C . VAL B 1 606 ? 12.094 42.344 14.938 1 80.75 606 VAL B C 1
ATOM 10080 O O . VAL B 1 606 ? 11.195 41.531 15.133 1 80.75 606 VAL B O 1
ATOM 10083 N N . TYR B 1 607 ? 12.93 42.156 14 1 83.56 607 TYR B N 1
ATOM 10084 C CA . TYR B 1 607 ? 12.789 41.125 12.992 1 83.56 607 TYR B CA 1
ATOM 10085 C C . TYR B 1 607 ? 13.055 39.75 13.602 1 83.56 607 TYR B C 1
ATOM 10087 O O . TYR B 1 607 ? 12.359 38.781 13.289 1 83.56 607 TYR B O 1
ATOM 10095 N N . CYS B 1 608 ? 14 39.625 14.391 1 77.69 608 CYS B N 1
ATOM 10096 C CA . CYS B 1 608 ? 14.359 38.344 14.992 1 77.69 608 CYS B CA 1
ATOM 10097 C C . CYS B 1 608 ? 13.289 37.875 15.969 1 77.69 608 CYS B C 1
ATOM 10099 O O . CYS B 1 608 ? 13.188 36.688 16.266 1 77.69 608 CYS B O 1
ATOM 10101 N N . SER B 1 609 ? 12.516 38.906 16.438 1 76.62 609 SER B N 1
ATOM 10102 C CA . SER B 1 609 ? 11.406 38.531 17.328 1 76.62 609 SER B CA 1
ATOM 10103 C C . SER B 1 609 ? 10.195 38.062 16.531 1 76.62 609 SER B C 1
ATOM 10105 O O . SER B 1 609 ? 9.188 37.656 17.109 1 76.62 609 SER B O 1
ATOM 10107 N N . GLY B 1 610 ? 10.312 38.062 15.25 1 79.31 610 GLY B N 1
ATOM 10108 C CA . GLY B 1 610 ? 9.258 37.531 14.406 1 79.31 610 GLY B CA 1
ATOM 10109 C C . GLY B 1 610 ? 8.227 38.562 14.016 1 79.31 610 GLY B C 1
ATOM 10110 O O . GLY B 1 610 ? 7.074 38.219 13.734 1 79.31 610 GLY B O 1
ATOM 10111 N N . TYR B 1 611 ? 8.656 39.812 14.078 1 83.75 611 TYR B N 1
ATOM 10112 C CA . TYR B 1 611 ? 7.688 40.875 13.75 1 83.75 611 TYR B CA 1
ATOM 10113 C C . TYR B 1 611 ? 8.211 41.75 12.633 1 83.75 611 TYR B C 1
ATOM 10115 O O . TYR B 1 611 ? 9.422 41.844 12.414 1 83.75 611 TYR B O 1
ATOM 10123 N N . VAL B 1 612 ? 7.285 42.312 11.992 1 88.69 612 VAL B N 1
ATOM 10124 C CA . VAL B 1 612 ? 7.586 43.281 10.938 1 88.69 612 VAL B CA 1
ATOM 10125 C C . VAL B 1 612 ? 6.598 44.438 11.008 1 88.69 612 VAL B C 1
ATOM 10127 O O . VAL B 1 612 ? 5.461 44.281 11.461 1 88.69 612 VAL B O 1
ATOM 10130 N N . VAL B 1 613 ? 7.102 45.562 10.672 1 90.94 613 VAL B N 1
ATOM 10131 C CA . VAL B 1 613 ? 6.242 46.75 10.648 1 90.94 613 VAL B CA 1
ATOM 10132 C C . VAL B 1 613 ? 5.672 46.938 9.25 1 90.94 613 VAL B C 1
ATOM 10134 O O . VAL B 1 613 ? 6.422 47.031 8.273 1 90.94 613 VAL B O 1
ATOM 10137 N N . VAL B 1 614 ? 4.355 47.031 9.172 1 91.31 614 VAL B N 1
ATOM 10138 C CA . VAL B 1 614 ? 3.662 47.219 7.906 1 91.31 614 VAL B CA 1
ATOM 10139 C C . VAL B 1 614 ? 3.379 48.719 7.695 1 91.31 614 VAL B C 1
ATOM 10141 O O . VAL B 1 614 ? 2.607 49.312 8.445 1 91.31 614 VAL B O 1
ATOM 10144 N N . ASN B 1 615 ? 3.893 49.344 6.699 1 89.44 615 ASN B N 1
ATOM 10145 C CA . ASN B 1 615 ? 3.701 50.719 6.27 1 89.44 615 ASN B CA 1
ATOM 10146 C C . ASN B 1 615 ? 3.926 51.688 7.418 1 89.44 615 ASN B C 1
ATOM 10148 O O . ASN B 1 615 ? 3.207 52.688 7.543 1 89.44 615 ASN B O 1
ATOM 10152 N N . GLY B 1 616 ? 4.754 51.312 8.312 1 85.88 616 GLY B N 1
ATOM 10153 C CA . GLY B 1 616 ? 5.086 52.188 9.414 1 85.88 616 GLY B CA 1
ATOM 10154 C C . GLY B 1 616 ? 3.947 52.375 10.406 1 85.88 616 GLY B C 1
ATOM 10155 O O . GLY B 1 616 ? 4.082 53.094 11.391 1 85.88 616 GLY B O 1
ATOM 10156 N N . LYS B 1 617 ? 2.9 51.656 10.289 1 87.56 617 LYS B N 1
ATOM 10157 C CA . LYS B 1 617 ? 1.705 51.938 11.078 1 87.56 617 LYS B CA 1
ATOM 10158 C C . LYS B 1 617 ? 1.329 50.75 11.945 1 87.56 617 LYS B C 1
ATOM 10160 O O . LYS B 1 617 ? 0.691 50.906 12.984 1 87.56 617 LYS B O 1
ATOM 10165 N N . TYR B 1 618 ? 1.662 49.562 11.406 1 90.38 618 TYR B N 1
ATOM 10166 C CA . TYR B 1 618 ? 1.206 48.375 12.094 1 90.38 618 TYR B CA 1
ATOM 10167 C C . TYR B 1 618 ? 2.363 47.406 12.344 1 90.38 618 TYR B C 1
ATOM 10169 O O . TYR B 1 618 ? 3.244 47.25 11.492 1 90.38 618 TYR B O 1
ATOM 10177 N N . LEU B 1 619 ? 2.373 46.875 13.492 1 90.31 619 LEU B N 1
ATOM 10178 C CA . LEU B 1 619 ? 3.273 45.781 13.82 1 90.31 619 LEU B CA 1
ATOM 10179 C C . LEU B 1 619 ? 2.562 44.438 13.703 1 90.31 619 LEU B C 1
ATOM 10181 O O . LEU B 1 619 ? 1.547 44.219 14.367 1 90.31 619 LEU B O 1
ATOM 10185 N N . VAL B 1 620 ? 3.061 43.625 12.789 1 88.56 620 VAL B N 1
ATOM 10186 C CA . VAL B 1 620 ? 2.432 42.312 12.531 1 88.56 620 VAL B CA 1
ATOM 10187 C C . VAL B 1 620 ? 3.467 41.219 12.648 1 88.56 620 VAL B C 1
ATOM 10189 O O . VAL B 1 620 ? 4.648 41.406 12.352 1 88.56 620 VAL B O 1
ATOM 10192 N N . ALA B 1 621 ? 2.994 40.062 13.148 1 83.81 621 ALA B N 1
ATOM 10193 C CA . ALA B 1 621 ? 3.867 38.875 13.172 1 83.81 621 ALA B CA 1
ATOM 10194 C C . ALA B 1 621 ? 4.141 38.375 11.75 1 83.81 621 ALA B C 1
ATOM 10196 O O . ALA B 1 621 ? 3.236 38.344 10.914 1 83.81 621 ALA B O 1
ATOM 10197 N N . THR B 1 622 ? 5.328 38.031 11.516 1 83.25 622 THR B N 1
ATOM 10198 C CA . THR B 1 622 ? 5.738 37.594 10.18 1 83.25 622 THR B CA 1
ATOM 10199 C C . THR B 1 622 ? 4.949 36.375 9.734 1 83.25 622 THR B C 1
ATOM 10201 O O . THR B 1 622 ? 4.613 36.25 8.555 1 83.25 622 THR B O 1
ATOM 10204 N N . GLU B 1 623 ? 4.645 35.5 10.625 1 79.12 623 GLU B N 1
ATOM 10205 C CA . GLU B 1 623 ? 3.938 34.281 10.297 1 79.12 623 GLU B CA 1
ATOM 10206 C C . GLU B 1 623 ? 2.496 34.562 9.883 1 79.12 623 GLU B C 1
ATOM 10208 O O . GLU B 1 623 ? 1.88 33.75 9.172 1 79.12 623 GLU B O 1
ATOM 10213 N N . ASP B 1 624 ? 2.014 35.688 10.25 1 84.06 624 ASP B N 1
ATOM 10214 C CA . ASP B 1 624 ? 0.615 36.031 10 1 84.06 624 ASP B CA 1
ATOM 10215 C C . ASP B 1 624 ? 0.456 36.75 8.664 1 84.06 624 ASP B C 1
ATOM 10217 O O . ASP B 1 624 ? -0.657 36.906 8.156 1 84.06 624 ASP B O 1
ATOM 10221 N N . ILE B 1 625 ? 1.547 37.125 8.141 1 87.81 625 ILE B N 1
ATOM 10222 C CA . ILE B 1 625 ? 1.476 37.938 6.926 1 87.81 625 ILE B CA 1
ATOM 10223 C C . ILE B 1 625 ? 0.823 37.125 5.809 1 87.81 625 ILE B C 1
ATOM 10225 O O . ILE B 1 625 ? 0.034 37.656 5.023 1 87.81 625 ILE B O 1
ATOM 10229 N N . LEU B 1 626 ? 1.196 35.875 5.766 1 84.69 626 LEU B N 1
ATOM 10230 C CA . LEU B 1 626 ? 0.59 35.031 4.742 1 84.69 626 LEU B CA 1
ATOM 10231 C C . LEU B 1 626 ? -0.914 34.906 4.961 1 84.69 626 LEU B C 1
ATOM 10233 O O . LEU B 1 626 ? -1.692 34.969 4.008 1 84.69 626 LEU B O 1
ATOM 10237 N N . THR B 1 627 ? -1.261 34.75 6.105 1 83.62 627 THR B N 1
ATOM 10238 C CA . THR B 1 627 ? -2.676 34.625 6.438 1 83.62 627 THR B CA 1
ATOM 10239 C C . THR B 1 627 ? -3.416 35.938 6.113 1 83.62 627 THR B C 1
ATOM 10241 O O . THR B 1 627 ? -4.543 35.906 5.613 1 83.62 627 THR B O 1
ATOM 10244 N N . ILE B 1 628 ? -2.791 36.969 6.391 1 88 628 ILE B N 1
ATOM 10245 C CA . ILE B 1 628 ? -3.385 38.281 6.117 1 88 628 ILE B CA 1
ATOM 10246 C C . ILE B 1 628 ? -3.561 38.438 4.609 1 88 628 ILE B C 1
ATOM 10248 O O . ILE B 1 628 ? -4.598 38.938 4.152 1 88 628 ILE B O 1
ATOM 10252 N N . ALA B 1 629 ? -2.607 37.969 3.906 1 87.69 629 ALA B N 1
ATOM 10253 C CA . ALA B 1 629 ? -2.695 38.062 2.451 1 87.69 629 ALA B CA 1
ATOM 10254 C C . ALA B 1 629 ? -3.828 37.188 1.923 1 87.69 629 ALA B C 1
ATOM 10256 O O . ALA B 1 629 ? -4.547 37.594 1.002 1 87.69 629 ALA B O 1
ATOM 10257 N N . MET B 1 630 ? -3.953 36.094 2.488 1 83.69 630 MET B N 1
ATOM 10258 C CA . MET B 1 630 ? -5.016 35.188 2.061 1 83.69 630 MET B CA 1
ATOM 10259 C C . MET B 1 630 ? -6.387 35.75 2.412 1 83.69 630 MET B C 1
ATOM 10261 O O . MET B 1 630 ? -7.328 35.656 1.622 1 83.69 630 MET B O 1
ATOM 10265 N N . ILE B 1 631 ? -6.488 36.312 3.58 1 79.94 631 ILE B N 1
ATOM 10266 C CA . ILE B 1 631 ? -7.738 36.906 4.016 1 79.94 631 ILE B CA 1
ATOM 10267 C C . ILE B 1 631 ? -8.117 38.031 3.059 1 79.94 631 ILE B C 1
ATOM 10269 O O . ILE B 1 631 ? -9.289 38.188 2.695 1 79.94 631 ILE B O 1
ATOM 10273 N N . LYS B 1 632 ? -7.16 38.719 2.697 1 84.38 632 LYS B N 1
ATOM 10274 C CA . LYS B 1 632 ? -7.422 39.844 1.775 1 84.38 632 LYS B CA 1
ATOM 10275 C C . LYS B 1 632 ? -7.805 39.312 0.392 1 84.38 632 LYS B C 1
ATOM 10277 O O . LYS B 1 632 ? -8.695 39.844 -0.257 1 84.38 632 LYS B O 1
ATOM 10282 N N . ALA B 1 633 ? -7.168 38.312 -0.041 1 85.94 633 ALA B N 1
ATOM 10283 C CA . ALA B 1 633 ? -7.418 37.75 -1.364 1 85.94 633 ALA B CA 1
ATOM 10284 C C . ALA B 1 633 ? -8.805 37.094 -1.438 1 85.94 633 ALA B C 1
ATOM 10286 O O . ALA B 1 633 ? -9.523 37.281 -2.428 1 85.94 633 ALA B O 1
ATOM 10287 N N . VAL B 1 634 ? -9.156 36.375 -0.417 1 73.69 634 VAL B N 1
ATOM 10288 C CA . VAL B 1 634 ? -10.422 35.656 -0.426 1 73.69 634 VAL B CA 1
ATOM 10289 C C . VAL B 1 634 ? -11.531 36.531 0.14 1 73.69 634 VAL B C 1
ATOM 10291 O O . VAL B 1 634 ? -12.711 36.219 -0.012 1 73.69 634 VAL B O 1
ATOM 10294 N N . GLN B 1 635 ? -11.242 37.625 0.739 1 74.31 635 GLN B N 1
ATOM 10295 C CA . GLN B 1 635 ? -12.172 38.594 1.313 1 74.31 635 GLN B CA 1
ATOM 10296 C C . GLN B 1 635 ? -13.023 37.938 2.404 1 74.31 635 GLN B C 1
ATOM 10298 O O . GLN B 1 635 ? -14.211 38.25 2.539 1 74.31 635 GLN B O 1
ATOM 10303 N N . THR B 1 636 ? -12.359 36.844 2.92 1 66.25 636 THR B N 1
ATOM 10304 C CA . THR B 1 636 ? -13.008 36.156 4.039 1 66.25 636 THR B CA 1
ATOM 10305 C C . THR B 1 636 ? -11.992 35.844 5.133 1 66.25 636 THR B C 1
ATOM 10307 O O . THR B 1 636 ? -10.852 35.469 4.844 1 66.25 636 THR B O 1
ATOM 10310 N N . ARG B 1 637 ? -12.297 36.031 6.316 1 69.75 637 ARG B N 1
ATOM 10311 C CA . ARG B 1 637 ? -11.414 35.75 7.441 1 69.75 637 ARG B CA 1
ATOM 10312 C C . ARG B 1 637 ? -11.586 34.312 7.922 1 69.75 637 ARG B C 1
ATOM 10314 O O . ARG B 1 637 ? -12.609 33.969 8.508 1 69.75 637 ARG B O 1
ATOM 10321 N N . PHE B 1 638 ? -10.656 33.469 7.719 1 64.69 638 PHE B N 1
ATOM 10322 C CA . PHE B 1 638 ? -10.75 32.062 8.148 1 64.69 638 PHE B CA 1
ATOM 10323 C C . PHE B 1 638 ? -10.023 31.859 9.469 1 64.69 638 PHE B C 1
ATOM 10325 O O . PHE B 1 638 ? -10.312 30.906 10.195 1 64.69 638 PHE B O 1
ATOM 10332 N N . ILE B 1 639 ? -8.984 32.781 9.836 1 69.5 639 ILE B N 1
ATOM 10333 C CA . ILE B 1 639 ? -8.25 32.719 11.102 1 69.5 639 ILE B CA 1
ATOM 10334 C C . ILE B 1 639 ? -8.117 34.125 11.688 1 69.5 639 ILE B C 1
ATOM 10336 O O . ILE B 1 639 ? -8.023 35.125 10.945 1 69.5 639 ILE B O 1
ATOM 10340 N N . ASN B 1 640 ? -8.25 34.156 13.008 1 73.06 640 ASN B N 1
ATOM 10341 C CA . ASN B 1 640 ? -8.086 35.469 13.656 1 73.06 640 ASN B CA 1
ATOM 10342 C C . ASN B 1 640 ? -6.617 35.875 13.742 1 73.06 640 ASN B C 1
ATOM 10344 O O . ASN B 1 640 ? -5.801 35.125 14.305 1 73.06 640 ASN B O 1
ATOM 10348 N N . VAL B 1 641 ? -6.336 36.906 13.062 1 82.19 641 VAL B N 1
ATOM 10349 C CA . VAL B 1 641 ? -4.992 37.469 13.125 1 82.19 641 VAL B CA 1
ATOM 10350 C C . VAL B 1 641 ? -5.062 38.906 13.688 1 82.19 641 VAL B C 1
ATOM 10352 O O . VAL B 1 641 ? -6.055 39.594 13.484 1 82.19 641 VAL B O 1
ATOM 10355 N N . TYR B 1 642 ? -4.059 39.25 14.508 1 83.19 642 TYR B N 1
ATOM 10356 C CA . TYR B 1 642 ? -4.066 40.531 15.188 1 83.19 642 TYR B CA 1
ATOM 10357 C C . TYR B 1 642 ? -2.844 41.375 14.805 1 83.19 642 TYR B C 1
ATOM 10359 O O . TYR B 1 642 ? -1.794 40.812 14.469 1 83.19 642 TYR B O 1
ATOM 10367 N N . ALA B 1 643 ? -3.033 42.625 14.773 1 88.75 643 ALA B N 1
ATOM 10368 C CA . ALA B 1 643 ? -1.961 43.562 14.516 1 88.75 643 ALA B CA 1
ATOM 10369 C C . ALA B 1 643 ? -1.922 44.656 15.578 1 88.75 643 ALA B C 1
ATOM 10371 O O . ALA B 1 643 ? -2.961 45.031 16.125 1 88.75 643 ALA B O 1
ATOM 10372 N N . TYR B 1 644 ? -0.641 45.125 15.922 1 87.81 644 TYR B N 1
ATOM 10373 C CA . TYR B 1 644 ? -0.462 46.219 16.844 1 87.81 644 TYR B CA 1
ATOM 10374 C C . TYR B 1 644 ? -0.314 47.531 16.094 1 87.81 644 TYR B C 1
ATOM 10376 O O . TYR B 1 644 ? 0.312 47.594 15.039 1 87.81 644 TYR B O 1
ATOM 10384 N N . GLU B 1 645 ? -0.87 48.562 16.656 1 88.31 645 GLU B N 1
ATOM 10385 C CA . GLU B 1 645 ? -0.681 49.875 16.062 1 88.31 645 GLU B CA 1
ATOM 10386 C C . GLU B 1 645 ? 0.621 50.531 16.547 1 88.31 645 GLU B C 1
ATOM 10388 O O . GLU B 1 645 ? 0.989 50.406 17.719 1 88.31 645 GLU B O 1
ATOM 10393 N N . VAL B 1 646 ? 1.261 51.062 15.578 1 89.44 646 VAL B N 1
ATOM 10394 C CA . VAL B 1 646 ? 2.52 51.75 15.867 1 89.44 646 VAL B CA 1
ATOM 10395 C C . VAL B 1 646 ? 2.35 53.25 15.688 1 89.44 646 VAL B C 1
ATOM 10397 O O . VAL B 1 646 ? 1.928 53.719 14.625 1 89.44 646 VAL B O 1
ATOM 10400 N N . ASP B 1 647 ? 2.629 54.062 16.766 1 84.81 647 ASP B N 1
ATOM 10401 C CA . ASP B 1 647 ? 2.648 55.531 16.703 1 84.81 647 ASP B CA 1
ATOM 10402 C C . ASP B 1 647 ? 4.078 56.062 16.781 1 84.81 647 ASP B C 1
ATOM 10404 O O . ASP B 1 647 ? 4.637 56.188 17.875 1 84.81 647 ASP B O 1
ATOM 10408 N N . GLY B 1 648 ? 4.625 56.406 15.656 1 80.75 648 GLY B N 1
ATOM 10409 C CA . GLY B 1 648 ? 6.023 56.812 15.617 1 80.75 648 GLY B CA 1
ATOM 10410 C C . GLY B 1 648 ? 6.977 55.656 15.93 1 80.75 648 GLY B C 1
ATOM 10411 O O . GLY B 1 648 ? 7.199 54.781 15.094 1 80.75 648 GLY B O 1
ATOM 10412 N N . TYR B 1 649 ? 7.418 55.688 17.172 1 82.56 649 TYR B N 1
ATOM 10413 C CA . TYR B 1 649 ? 8.359 54.656 17.578 1 82.56 649 TYR B CA 1
ATOM 10414 C C . TYR B 1 649 ? 7.801 53.812 18.719 1 82.56 649 TYR B C 1
ATOM 10416 O O . TYR B 1 649 ? 8.438 52.875 19.172 1 82.56 649 TYR B O 1
ATOM 10424 N N . THR B 1 650 ? 6.5 54.094 19.062 1 83.88 650 THR B N 1
ATOM 10425 C CA . THR B 1 650 ? 5.918 53.406 20.203 1 83.88 650 THR B CA 1
ATOM 10426 C C . THR B 1 650 ? 4.832 52.438 19.766 1 83.88 650 THR B C 1
ATOM 10428 O O . THR B 1 650 ? 3.986 52.781 18.922 1 83.88 650 THR B O 1
ATOM 10431 N N . VAL B 1 651 ? 4.914 51.25 20.266 1 87.38 651 VAL B N 1
ATOM 10432 C CA . VAL B 1 651 ? 3.932 50.219 19.953 1 87.38 651 VAL B CA 1
ATOM 10433 C C . VAL B 1 651 ? 2.832 50.219 21.016 1 87.38 651 VAL B C 1
ATOM 10435 O O . VAL B 1 651 ? 3.115 50.25 22.203 1 87.38 651 VAL B O 1
ATOM 10438 N N . GLN B 1 652 ? 1.649 50.156 20.531 1 83.94 652 GLN B N 1
ATOM 10439 C CA . GLN B 1 652 ? 0.527 50.094 21.453 1 83.94 652 GLN B CA 1
ATOM 10440 C C . GLN B 1 652 ? 0.452 48.75 22.172 1 83.94 652 GLN B C 1
ATOM 10442 O O . GLN B 1 652 ? 0.802 47.719 21.609 1 83.94 652 GLN B O 1
ATOM 10447 N N . ARG B 1 653 ? -0.039 48.75 23.375 1 76.81 653 ARG B N 1
ATOM 10448 C CA . ARG B 1 653 ? -0.094 47.562 24.219 1 76.81 653 ARG B CA 1
ATOM 10449 C C . ARG B 1 653 ? -1.207 46.625 23.766 1 76.81 653 ARG B C 1
ATOM 10451 O O . ARG B 1 653 ? -1.183 45.438 24.062 1 76.81 653 ARG B O 1
ATOM 10458 N N . THR B 1 654 ? -2.164 47.156 23.047 1 79.25 654 THR B N 1
ATOM 10459 C CA . THR B 1 654 ? -3.303 46.344 22.625 1 79.25 654 THR B CA 1
ATOM 10460 C C . THR B 1 654 ? -3.287 46.125 21.125 1 79.25 654 THR B C 1
ATOM 10462 O O . THR B 1 654 ? -2.777 46.969 20.375 1 79.25 654 THR B O 1
ATOM 10465 N N . ALA B 1 655 ? -3.752 44.938 20.75 1 85.69 655 ALA B N 1
ATOM 10466 C CA . ALA B 1 655 ? -3.76 44.562 19.344 1 85.69 655 ALA B CA 1
ATOM 10467 C C . ALA B 1 655 ? -5.164 44.688 18.75 1 85.69 655 ALA B C 1
ATOM 10469 O O . ALA B 1 655 ? -6.156 44.625 19.484 1 85.69 655 ALA B O 1
ATOM 10470 N N . ARG B 1 656 ? -5.246 44.906 17.5 1 81.56 656 ARG B N 1
ATOM 10471 C CA . ARG B 1 656 ? -6.504 45 16.766 1 81.56 656 ARG B CA 1
ATOM 10472 C C . ARG B 1 656 ? -6.676 43.812 15.828 1 81.56 656 ARG B C 1
ATOM 10474 O O . ARG B 1 656 ? -5.715 43.344 15.211 1 81.56 656 ARG B O 1
ATOM 10481 N N . LEU B 1 657 ? -7.875 43.375 15.75 1 82.38 657 LEU B N 1
ATOM 10482 C CA . LEU B 1 657 ? -8.203 42.281 14.828 1 82.38 657 LEU B CA 1
ATOM 10483 C C . LEU B 1 657 ? -8.117 42.781 13.383 1 82.38 657 LEU B C 1
ATOM 10485 O O . LEU B 1 657 ? -8.562 43.875 13.055 1 82.38 657 LEU B O 1
ATOM 10489 N N . VAL B 1 658 ? -7.543 41.875 12.562 1 83.75 658 VAL B N 1
ATOM 10490 C CA . VAL B 1 658 ? -7.336 42.219 11.164 1 83.75 658 VAL B CA 1
ATOM 10491 C C . VAL B 1 658 ? -8.523 41.781 10.328 1 83.75 658 VAL B C 1
ATOM 10493 O O . VAL B 1 658 ? -8.922 40.594 10.391 1 83.75 658 VAL B O 1
ATOM 10496 N N . TYR B 1 659 ? -9.078 42.719 9.547 1 76.69 659 TYR B N 1
ATOM 10497 C CA . TYR B 1 659 ? -10.141 42.438 8.586 1 76.69 659 TYR B CA 1
ATOM 10498 C C . TYR B 1 659 ? -9.609 42.5 7.156 1 76.69 659 TYR B C 1
ATOM 10500 O O . TYR B 1 659 ? -8.508 43 6.926 1 76.69 659 TYR B O 1
ATOM 10508 N N . PRO B 1 660 ? -10.352 42 6.176 1 77.25 660 PRO B N 1
ATOM 10509 C CA . PRO B 1 660 ? -9.859 42 4.793 1 77.25 660 PRO B CA 1
ATOM 10510 C C . PRO B 1 660 ? -9.5 43.406 4.293 1 77.25 660 PRO B C 1
ATOM 10512 O O . PRO B 1 660 ? -8.602 43.531 3.463 1 77.25 660 PRO B O 1
ATOM 10515 N N . ASN B 1 661 ? -10.172 44.406 4.898 1 79.25 661 ASN B N 1
ATOM 10516 C CA . ASN B 1 661 ? -9.914 45.75 4.375 1 79.25 661 ASN B CA 1
ATOM 10517 C C . ASN B 1 661 ? -9.062 46.562 5.34 1 79.25 661 ASN B C 1
ATOM 10519 O O . ASN B 1 661 ? -8.93 47.781 5.18 1 79.25 661 ASN B O 1
ATOM 10523 N N . THR B 1 662 ? -8.539 45.844 6.344 1 82.19 662 THR B N 1
ATOM 10524 C CA . THR B 1 662 ? -7.676 46.562 7.281 1 82.19 662 THR B CA 1
ATOM 10525 C C . THR B 1 662 ? -6.383 47 6.594 1 82.19 662 THR B C 1
ATOM 10527 O O . THR B 1 662 ? -5.898 48.125 6.824 1 82.19 662 THR B O 1
ATOM 10530 N N . PHE B 1 663 ? -5.895 46.062 5.758 1 88.81 663 PHE B N 1
ATOM 10531 C CA . PHE B 1 663 ? -4.664 46.344 5.031 1 88.81 663 PHE B CA 1
ATOM 10532 C C . PHE B 1 663 ? -4.934 46.438 3.533 1 88.81 663 PHE B C 1
ATOM 10534 O O . PHE B 1 663 ? -5.754 45.719 2.992 1 88.81 663 PHE B O 1
ATOM 10541 N N . THR B 1 664 ? -4.324 47.438 2.928 1 89.19 664 THR B N 1
ATOM 10542 C CA . THR B 1 664 ? -4.297 47.5 1.47 1 89.19 664 THR B CA 1
ATOM 10543 C C . THR B 1 664 ? -3.15 46.625 0.93 1 89.19 664 THR B C 1
ATOM 10545 O O . THR B 1 664 ? -2.223 46.281 1.667 1 89.19 664 THR B O 1
ATOM 10548 N N . TRP B 1 665 ? -3.262 46.281 -0.32 1 91.5 665 TRP B N 1
ATOM 10549 C CA . TRP B 1 665 ? -2.18 45.5 -0.924 1 91.5 665 TRP B CA 1
ATOM 10550 C C . TRP B 1 665 ? -0.872 46.281 -0.895 1 91.5 665 TRP B C 1
ATOM 10552 O O . TRP B 1 665 ? 0.202 45.719 -0.716 1 91.5 665 TRP B O 1
ATOM 10562 N N . ASN B 1 666 ? -0.961 47.594 -1.031 1 88.94 666 ASN B N 1
ATOM 10563 C CA . ASN B 1 666 ? 0.221 48.438 -0.979 1 88.94 666 ASN B CA 1
ATOM 10564 C C . ASN B 1 666 ? 0.849 48.469 0.412 1 88.94 666 ASN B C 1
ATOM 10566 O O . ASN B 1 666 ? 2.066 48.562 0.547 1 88.94 666 ASN B O 1
ATOM 10570 N N . ASP B 1 667 ? 0.056 48.312 1.379 1 90.06 667 ASP B N 1
ATOM 10571 C CA . ASP B 1 667 ? 0.575 48.219 2.74 1 90.06 667 ASP B CA 1
ATOM 10572 C C . ASP B 1 667 ? 1.398 46.969 2.936 1 90.06 667 ASP B C 1
ATOM 10574 O O . ASP B 1 667 ? 2.459 47 3.562 1 90.06 667 ASP B O 1
ATOM 10578 N N . LEU B 1 668 ? 0.909 45.906 2.336 1 89.81 668 LEU B N 1
ATOM 10579 C CA . LEU B 1 668 ? 1.534 44.594 2.543 1 89.81 668 LEU B CA 1
ATOM 10580 C C . LEU B 1 668 ? 2.838 44.5 1.759 1 89.81 668 LEU B C 1
ATOM 10582 O O . LEU B 1 668 ? 3.686 43.656 2.066 1 89.81 668 LEU B O 1
ATOM 10586 N N . PHE B 1 669 ? 3.004 45.406 0.783 1 89.75 669 PHE B N 1
ATOM 10587 C CA . PHE B 1 669 ? 4.25 45.406 0.026 1 89.75 669 PHE B CA 1
ATOM 10588 C C . PHE B 1 669 ? 5.27 46.344 0.649 1 89.75 669 PHE B C 1
ATOM 10590 O O . PHE B 1 669 ? 6.449 46.312 0.299 1 89.75 669 PHE B O 1
ATOM 10597 N N . ARG B 1 670 ? 4.816 47.188 1.612 1 90.25 670 ARG B N 1
ATOM 10598 C CA . ARG B 1 670 ? 5.715 48.125 2.279 1 90.25 670 ARG B CA 1
ATOM 10599 C C . ARG B 1 670 ? 6.039 47.656 3.695 1 90.25 670 ARG B C 1
ATOM 10601 O O . ARG B 1 670 ? 5.559 48.25 4.672 1 90.25 670 ARG B O 1
ATOM 10608 N N . LEU B 1 671 ? 6.867 46.656 3.748 1 90.81 671 LEU B N 1
ATOM 10609 C CA . LEU B 1 671 ? 7.328 46.125 5.02 1 90.81 671 LEU B CA 1
ATOM 10610 C C . LEU B 1 671 ? 8.633 46.781 5.453 1 90.81 671 LEU B C 1
ATOM 10612 O O . LEU B 1 671 ? 9.531 46.969 4.637 1 90.81 671 LEU B O 1
ATOM 10616 N N . ASN B 1 672 ? 8.656 47.281 6.641 1 86.5 672 ASN B N 1
ATOM 10617 C CA . ASN B 1 672 ? 9.852 47.938 7.172 1 86.5 672 ASN B CA 1
ATOM 10618 C C . ASN B 1 672 ? 10.188 47.438 8.57 1 86.5 672 ASN B C 1
ATOM 10620 O O . ASN B 1 672 ? 9.391 46.719 9.195 1 86.5 672 ASN B O 1
ATOM 10624 N N . ILE B 1 673 ? 11.445 47.594 8.914 1 84.62 673 ILE B N 1
ATOM 10625 C CA . ILE B 1 673 ? 11.898 47.281 10.273 1 84.62 673 ILE B CA 1
ATOM 10626 C C . ILE B 1 673 ? 12.484 48.531 10.914 1 84.62 673 ILE B C 1
ATOM 10628 O O . ILE B 1 673 ? 13.469 49.094 10.422 1 84.62 673 ILE B O 1
ATOM 10632 N N . ASN B 1 674 ? 11.695 49.281 11.633 1 80.88 674 ASN B N 1
ATOM 10633 C CA . ASN B 1 674 ? 12.156 50.469 12.32 1 80.88 674 ASN B CA 1
ATOM 10634 C C . ASN B 1 674 ? 12.391 50.219 13.805 1 80.88 674 ASN B C 1
ATOM 10636 O O . ASN B 1 674 ? 12.023 49.156 14.32 1 80.88 674 ASN B O 1
ATOM 10640 N N . ILE B 1 675 ? 13.164 51.031 14.352 1 80.81 675 ILE B N 1
ATOM 10641 C CA . ILE B 1 675 ? 13.391 50.969 15.789 1 80.81 675 ILE B CA 1
ATOM 10642 C C . ILE B 1 675 ? 12.07 51.219 16.531 1 80.81 675 ILE B C 1
ATOM 10644 O O . ILE B 1 675 ? 11.266 52.062 16.141 1 80.81 675 ILE B O 1
ATOM 10648 N N . LEU B 1 676 ? 11.867 50.406 17.453 1 84.19 676 LEU B N 1
ATOM 10649 C CA . LEU B 1 676 ? 10.609 50.531 18.188 1 84.19 676 LEU B CA 1
ATOM 10650 C C . LEU B 1 676 ? 10.867 50.688 19.688 1 84.19 676 LEU B C 1
ATOM 10652 O O . LEU B 1 676 ? 11.805 50.094 20.219 1 84.19 676 LEU B O 1
ATOM 10656 N N . ALA B 1 677 ? 10.125 51.531 20.328 1 80.44 677 ALA B N 1
ATOM 10657 C CA . ALA B 1 677 ? 10.188 51.719 21.781 1 80.44 677 ALA B CA 1
ATOM 10658 C C . ALA B 1 677 ? 9.094 50.938 22.484 1 80.44 677 ALA B C 1
ATOM 10660 O O . ALA B 1 677 ? 8.008 50.719 21.922 1 80.44 677 ALA B O 1
#

Sequence (1354 aa):
MGAGAHVTPTKGARKRITKSQIINLIRRIMGVGAALMCLTNYLRATIVTFQVLRGDPIASRSFGTMESELILGYVGGGLIRDSLLVQTTLKGDTTPRDYALFLENETATSTEKCGSVEAFNADIYSNSFLRANFDSIVARGSYNLTQLADFELVVPVIDCTSPPLVEEDPSLLRVFNVVRRKSDPSDVQLLTTSVSIQDYRIPEANRFGPAIVTTLFTVSDMSATTVDQNIVIGLDYAYTHDPLYEVYTLEGISTNGYWNLTSIPESSIVNPVKTVLTARRRGFYLGAESEQSNIRNLVWTLEESDPARALSQWEWRGKPVILDSWAWVHSIHLIFCVQTIFSLSVLALIVYRNVREGKVWVGDAFAALSNSTLMIRGLLVFASWYVNGEWTLLEFCISNANDLTGTQLVPIHSEIVHADLMVMFLSLFGLVGHIAKERIDPMVGVFLFEAIHDNRQPIVKMAPAVFQRVRSYSDKEYRLGIAAVTEAQQAMSPMRLWTTDKLTSVDNGFVVSSFYPKYILMGTLISFVVVRKIYKRIYPDPLAPSITGRSGDRSTNERAAIAQKGNLTNFEVSTGAELTTRYGLISDYKNYVFFKGLKFASPDGVYCSGYVVVNGKYLVATEDILTIAMIKAVQTRFINVYAYEVDGYTVQRTARLVYPNTFTWNDLFRLNINILAMGAGAHVTPTKGARKRITKSQIINLIRRIMGVGAALMCLTNYLRATIVTFQVLRGDPIASRSFGTMESELILGYVGGGLIRDSLLVQTTLKGDTTPRDYALFLENETATSTEKCGSVEAFNADIYSNSFLRANFDSIVARGSYNLTQLADFELVVPVIDCTSPPLVEEDPSLLRVFNVVRRKSDPSDVQLLTTSVSIQDYRIPEANRFGPAIVTTLFTVSDMSATTVDQNIVIGLDYAYTHDPLYEVYTLEGISTNGYWNLTSIPESSIVNPVKTVLTARRRGFYLGAESEQSNIRNLVWTLEESDPARALSQWEWRGKPVILDSWAWVHSIHLIFCVQTIFSLSVLALIVYRNVREGKVWVGDAFAALSNSTLMIRGLLVFASWYVNGEWTLLEFCISNANDLTGTQLVPIHSEIVHADLMVMFLSLFGLVGHIAKERIDPMVGVFLFEAIHDNRQPIVKMAPAVFQRVRSYSDKEYRLGIAAVTEAQQAMSPMRLWTTDKLTSVDNGFVVSSFYPKYILMGTLISFVVVRKIYKRIYPDPLAPSITGRSGDRSTNERAAIAQKGNLTNFEVSTGAELTTRYGLISDYKNYVFFKGLKFASPDGVYCSGYVVVNGKYLVATEDILTIAMIKAVQTRFINVYAYEVDGYTVQRTARLVYPNTFTWNDLFRLNINILA